Protein AF-0000000084692965 (afdb_homodimer)

Secondary structure (DSSP, 8-state):
-----------------------HHHH-------PPPP----TT---SSHHHHHHHHHHHHTT-EEE-TT-HHHHHHHHT-SSGGG----SEEEE--SHHHHHHHHHHHHHHGGGGGGG-EEEESSS--TTSTT--SSEEEEGGG---EEEEE---TT-SPPPEEEEETT-BHHHHHHHHTTSSEE----SSTTSBHHHHHHT----TTHHHH--GGGGEEEEEEE-TTS-EEEE-TTSTTHHHHHHTTT-GGGTS-EEEEEEEE-EE----EEEEEEEEEGGGHHHHHHHHHHHHHH---TTEEEEEEEEEE-TTSTTS---GGG-EEEEEEEEEEESS-HHHHHHHHGGG-TT-SEEEEEEE-HHHHTTTTGGGS-SSSEEEEEEEEES---HHHHHHHHHHHHHHHHHHHHTT---TT-EEEEE---GGGGGTS-SSGGGSSS--SS--EEEEEEEEE--HHHHHHHHHHHHHHHHHHHHHHHHSSS------GGG--TT--HHHHHHHHHHHHHHHHHHHH-TT----SSS-B--HHHHHTT---B---/-----------------------HHHH-------PPPP----TT---SSHHHHHHHHHHHHTT-EEE-TT-HHHHHHHHT-SSGGG----SEEEE--SHHHHHHHHHHHHHHGGGGGGG-EEEESSS--TTSTT--SSEEEEGGG---EEEEE---TT-SPPPEEEEETT-BHHHHHHHHTTSSEE----SSTTSBHHHHHHT----TTHHHH--GGGGEEEEEEE-TTS-EEEE-TTSTTHHHHHHTTT-GGGTS-EEEEEEEE-EE----EEEEEEEEEGGGHHHHHHHHHHHHHH---TT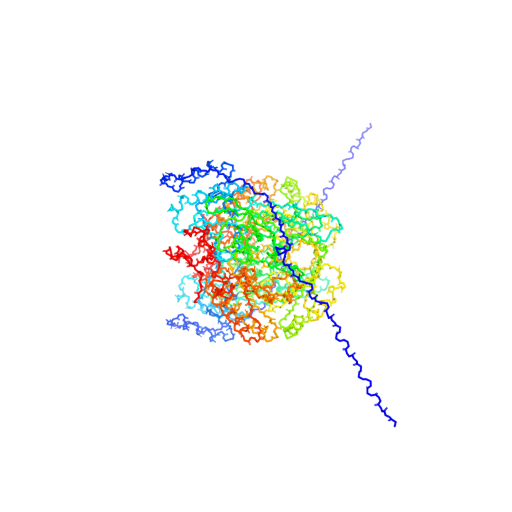EEEEEEEEEE-TTSTTS---GGG-EEEEEEEEEEESS-HHHHHHHHGGG-TT-SEEEEEEE-HHHHTTTTGGGS-SSSEEEEEEEEES---HHHHHHHHHHHHHHHHHHHHTT---TT-EEEEE---GGGGGTS-SSGGGSSS--SS--EEEEEEEEE--HHHHHHHHHHHHHHHHHHHHHHHHSSS------GGG--TT--HHHHHHHHHHHHHHHHHHHH-TT----SSS-B--HHHHHTT---B---

pLDDT: mean 91.85, std 13.24, range [21.8, 98.75]

Solvent-accessible surface area (backbone atoms only — not comparable to full-atom values): 56876 Å² total; per-residue (Å²): 141,82,83,76,78,75,76,73,77,77,75,75,70,76,67,73,74,77,74,80,41,56,21,44,40,77,73,42,91,65,86,70,90,68,70,74,57,69,87,75,87,55,69,91,66,82,62,90,40,70,66,55,43,50,52,54,49,45,61,74,51,58,83,44,52,70,30,37,83,71,32,53,68,34,6,46,55,39,36,44,36,38,31,44,81,59,60,53,74,32,67,32,36,36,38,35,64,45,68,52,43,47,15,52,49,26,34,41,44,67,56,46,41,75,80,56,50,87,60,31,54,9,62,20,46,32,34,61,69,86,58,40,36,46,36,20,60,36,33,25,40,36,27,58,60,26,42,54,69,44,78,75,43,79,53,58,91,91,44,92,57,61,31,30,32,40,36,22,21,14,19,30,26,42,60,48,34,56,68,32,60,92,70,55,46,32,70,71,42,59,61,31,32,68,38,17,43,37,63,39,30,18,22,24,30,81,26,76,58,20,21,52,62,14,46,32,30,42,27,32,39,32,36,33,33,29,30,49,78,13,51,49,44,64,20,22,80,82,50,97,35,24,67,64,34,35,30,34,30,20,45,31,72,48,36,54,50,46,55,49,29,38,30,30,53,32,40,73,48,62,58,51,30,41,34,37,48,37,18,21,47,58,92,43,46,68,60,53,33,47,51,49,26,51,46,72,71,63,67,83,61,42,50,52,38,43,32,45,33,42,37,65,31,27,31,76,46,70,90,46,87,66,56,74,91,68,36,39,57,20,40,34,36,45,38,35,27,57,30,89,49,72,67,55,45,41,72,73,51,46,85,65,55,72,82,42,58,29,78,44,78,46,77,32,40,73,62,58,42,25,56,71,55,45,82,57,59,68,71,71,28,33,52,51,60,28,43,45,44,31,82,75,64,44,46,66,54,46,52,54,53,47,53,54,47,52,52,47,48,47,52,34,22,16,67,29,29,59,40,67,60,30,34,40,36,44,35,62,48,44,72,45,18,64,42,27,26,46,90,40,44,81,72,27,29,32,32,47,38,55,50,46,25,39,36,38,42,32,46,40,42,70,49,76,83,44,50,68,53,50,58,54,47,48,51,51,52,53,50,49,49,50,53,53,44,70,68,43,98,61,81,87,71,39,27,57,48,74,21,60,46,95,81,55,55,48,49,48,30,24,38,65,68,41,40,51,52,52,40,54,51,29,46,69,50,32,58,73,40,56,55,52,32,37,55,12,51,59,32,73,43,20,47,75,70,69,57,40,75,36,55,79,131,136,83,77,76,77,77,76,75,76,77,75,73,69,74,66,74,74,78,72,77,41,56,21,43,40,76,73,43,89,63,85,71,91,69,69,74,58,71,87,74,90,55,71,89,65,83,62,91,41,70,66,55,44,50,52,51,48,46,62,74,52,58,84,46,52,72,31,36,84,70,31,52,69,35,5,46,55,38,36,43,34,37,32,44,80,58,60,53,74,30,68,31,36,35,40,37,65,44,66,52,44,47,15,53,48,25,35,42,45,67,54,47,41,75,80,56,50,86,60,31,54,9,61,20,45,32,34,62,71,85,57,39,37,46,35,19,59,35,32,26,42,36,28,58,59,26,43,54,68,43,77,76,43,78,54,58,92,91,45,91,58,62,32,31,31,39,36,21,21,13,19,31,26,43,58,50,36,58,69,32,58,93,71,56,45,31,70,71,43,59,59,30,32,66,39,18,42,36,62,39,30,17,23,24,29,80,25,75,57,20,22,51,63,14,47,33,30,42,26,32,38,31,36,34,33,28,30,49,79,13,51,50,46,66,20,20,78,81,52,98,34,21,68,64,33,35,30,35,30,20,46,30,73,47,36,55,52,46,55,50,29,39,30,30,52,32,41,73,48,62,58,51,28,42,33,38,47,37,16,20,47,59,92,44,46,68,61,52,33,46,52,48,25,52,46,72,71,64,67,82,62,41,51,51,36,44,30,45,33,43,37,65,31,28,33,76,45,68,92,46,89,66,58,73,90,67,36,39,56,21,39,34,36,45,37,34,27,58,29,90,48,71,66,58,45,42,72,73,51,47,86,65,55,72,83,43,59,29,77,44,79,49,78,31,40,73,62,58,43,26,56,71,54,46,84,57,60,68,72,70,29,34,55,51,61,28,43,45,43,32,82,75,64,44,45,65,57,48,52,52,53,49,51,55,48,50,52,47,47,48,52,34,23,17,68,29,29,60,41,67,62,28,32,39,36,45,35,62,47,43,70,45,18,65,40,27,27,45,90,40,43,81,71,28,30,32,33,47,39,55,49,46,27,38,35,37,43,31,46,40,43,71,49,75,85,44,51,68,52,50,57,53,46,48,51,52,52,54,49,49,50,50,52,52,46,69,67,43,99,62,81,87,70,38,26,57,48,73,22,60,47,95,82,55,56,48,48,48,29,25,38,65,68,41,40,52,52,52,40,53,49,30,45,69,51,32,58,72,40,57,54,51,33,39,55,13,51,58,31,72,44,18,47,76,69,70,56,41,77,36,57,79,132

Radius of gyration: 33.27 Å; Cα contacts (8 Å, |Δi|>4): 2500; chains: 2; bounding box: 98×117×89 Å

Structure (mmCIF, N/CA/C/O backbone):
data_AF-0000000084692965-model_v1
#
loop_
_entity.id
_entity.type
_entity.pdbx_description
1 polymer 'Putative fad binding domain protein'
#
loop_
_atom_site.group_PDB
_atom_site.id
_atom_site.type_symbol
_atom_site.label_atom_id
_atom_site.label_alt_id
_atom_site.label_comp_id
_atom_site.label_asym_id
_atom_site.label_entity_id
_atom_site.label_seq_id
_atom_site.pdbx_PDB_ins_code
_atom_site.Cartn_x
_atom_site.Cartn_y
_atom_site.Cartn_z
_atom_site.occupancy
_atom_site.B_iso_or_equiv
_atom_site.auth_seq_id
_atom_site.auth_comp_id
_atom_site.auth_asym_id
_atom_site.auth_atom_id
_atom_site.pdbx_PDB_model_num
ATOM 1 N N . MET A 1 1 ? -64 -39.562 -41.375 1 28.42 1 MET A N 1
ATOM 2 C CA . MET A 1 1 ? -63 -38.594 -41.781 1 28.42 1 MET A CA 1
ATOM 3 C C . MET A 1 1 ? -61.812 -38.594 -40.812 1 28.42 1 MET A C 1
ATOM 5 O O . MET A 1 1 ? -61.969 -38.281 -39.625 1 28.42 1 MET A O 1
ATOM 9 N N . GLN A 1 2 ? -60.812 -39.594 -40.969 1 26.88 2 GLN A N 1
ATOM 10 C CA . GLN A 1 2 ? -59.75 -40.281 -40.219 1 26.88 2 GLN A CA 1
ATOM 11 C C . GLN A 1 2 ? -58.562 -39.344 -40.031 1 26.88 2 GLN A C 1
ATOM 13 O O . GLN A 1 2 ? -57.969 -38.875 -41 1 26.88 2 GLN A O 1
ATOM 18 N N . SER A 1 3 ? -58.594 -38.531 -38.938 1 29.88 3 SER A N 1
ATOM 19 C CA . SER A 1 3 ? -57.625 -37.5 -38.531 1 29.88 3 SER A CA 1
ATOM 20 C C . SER A 1 3 ? -56.219 -38.094 -38.406 1 29.88 3 SER A C 1
ATOM 22 O O . SER A 1 3 ? -56 -39.031 -37.625 1 29.88 3 SER A O 1
ATOM 24 N N . LEU A 1 4 ? -55.469 -38.125 -39.531 1 29.86 4 LEU A N 1
ATOM 25 C CA . LEU A 1 4 ? -54.125 -38.656 -39.719 1 29.86 4 LEU A CA 1
ATOM 26 C C . LEU A 1 4 ? -53.156 -37.938 -38.812 1 29.86 4 LEU A C 1
ATOM 28 O O . LEU A 1 4 ? -53 -36.719 -38.875 1 29.86 4 LEU A O 1
ATOM 32 N N . ALA A 1 5 ? -52.875 -38.5 -37.562 1 33 5 ALA A N 1
ATOM 33 C CA . ALA A 1 5 ? -51.875 -38.25 -36.531 1 33 5 ALA A CA 1
ATOM 34 C C . ALA A 1 5 ? -50.469 -38.219 -37.125 1 33 5 ALA A C 1
ATOM 36 O O . ALA A 1 5 ? -49.938 -39.25 -37.5 1 33 5 ALA A O 1
ATOM 37 N N . LEU A 1 6 ? -50.188 -37.188 -38.062 1 29 6 LEU A N 1
ATOM 38 C CA . LEU A 1 6 ? -48.844 -37.156 -38.562 1 29 6 LEU A CA 1
ATOM 39 C C . LEU A 1 6 ? -47.812 -37.062 -37.438 1 29 6 LEU A C 1
ATOM 41 O O . LEU A 1 6 ? -47.844 -36.125 -36.656 1 29 6 LEU A O 1
ATOM 45 N N . PHE A 1 7 ? -47.312 -38.219 -36.906 1 28.94 7 PHE A N 1
ATOM 46 C CA . PHE A 1 7 ? -46.219 -38.406 -35.969 1 28.94 7 PHE A CA 1
ATOM 47 C C . PHE A 1 7 ? -44.938 -37.75 -36.5 1 28.94 7 PHE A C 1
ATOM 49 O O . PHE A 1 7 ? -44.375 -38.188 -37.5 1 28.94 7 PHE A O 1
ATOM 56 N N . GLY A 1 8 ? -44.906 -36.375 -36.5 1 27.3 8 GLY A N 1
ATOM 57 C CA . GLY A 1 8 ? -43.688 -35.719 -36.875 1 27.3 8 GLY A CA 1
ATOM 58 C C . GLY A 1 8 ? -42.438 -36.312 -36.188 1 27.3 8 GLY A C 1
ATOM 59 O O . GLY A 1 8 ? -42.438 -36.469 -34.969 1 27.3 8 GLY A O 1
ATOM 60 N N . SER A 1 9 ? -41.656 -37.156 -36.875 1 25.22 9 SER A N 1
ATOM 61 C CA . SER A 1 9 ? -40.375 -37.75 -36.5 1 25.22 9 SER A CA 1
ATOM 62 C C . SER A 1 9 ? -39.406 -36.656 -36 1 25.22 9 SER A C 1
ATOM 64 O O . SER A 1 9 ? -39.094 -35.719 -36.719 1 25.22 9 SER A O 1
ATOM 66 N N . LEU A 1 10 ? -39.469 -36.344 -34.688 1 28.38 10 LEU A N 1
ATOM 67 C CA . LEU A 1 10 ? -38.469 -35.5 -34.031 1 28.38 10 LEU A CA 1
ATOM 68 C C . LEU A 1 10 ? -37.062 -35.969 -34.375 1 28.38 10 LEU A C 1
ATOM 70 O O . LEU A 1 10 ? -36.656 -37.062 -33.969 1 28.38 10 LEU A O 1
ATOM 74 N N . LEU A 1 11 ? -36.531 -35.594 -35.531 1 27.55 11 LEU A N 1
ATOM 75 C CA . LEU A 1 11 ? -35.094 -35.812 -35.844 1 27.55 11 LEU A CA 1
ATOM 76 C C . LEU A 1 11 ? -34.219 -35.281 -34.719 1 27.55 11 LEU A C 1
ATOM 78 O O . LEU A 1 11 ? -34.188 -34.094 -34.438 1 27.55 11 LEU A O 1
ATOM 82 N N . LEU A 1 12 ? -34 -36.094 -33.656 1 30.66 12 LEU A N 1
ATOM 83 C CA . LEU A 1 12 ? -32.906 -35.969 -32.719 1 30.66 12 LEU A CA 1
ATOM 84 C C . LEU A 1 12 ? -31.594 -35.719 -33.438 1 30.66 12 LEU A C 1
ATOM 86 O O . LEU A 1 12 ? -31.078 -36.594 -34.125 1 30.66 12 LEU A O 1
ATOM 90 N N . GLY A 1 13 ? -31.516 -34.531 -34.062 1 29.09 13 GLY A N 1
ATOM 91 C CA . GLY A 1 13 ? -30.234 -34.156 -34.656 1 29.09 13 GLY A CA 1
ATOM 92 C C . GLY A 1 13 ? -29.062 -34.594 -33.812 1 29.09 13 GLY A C 1
ATOM 93 O O . GLY A 1 13 ? -29.062 -34.406 -32.594 1 29.09 13 GLY A O 1
ATOM 94 N N . LEU A 1 14 ? -28.312 -35.594 -34.25 1 29.52 14 LEU A N 1
ATOM 95 C CA . LEU A 1 14 ? -27 -36.062 -33.781 1 29.52 14 LEU A CA 1
ATOM 96 C C . LEU A 1 14 ? -26.078 -34.875 -33.5 1 29.52 14 LEU A C 1
ATOM 98 O O . LEU A 1 14 ? -25.734 -34.125 -34.406 1 29.52 14 LEU A O 1
ATOM 102 N N . LEU A 1 15 ? -26.266 -34.281 -32.344 1 31.81 15 LEU A N 1
ATOM 103 C CA . LEU A 1 15 ? -25.188 -33.375 -31.953 1 31.81 15 LEU A CA 1
ATOM 104 C C . LEU A 1 15 ? -23.828 -33.938 -32.312 1 31.81 15 LEU A C 1
ATOM 106 O O . LEU A 1 15 ? -23.578 -35.125 -32.094 1 31.81 15 LEU A O 1
ATOM 110 N N . PRO A 1 16 ? -23.125 -33.375 -33.312 1 33.66 16 PRO A N 1
ATOM 111 C CA . PRO A 1 16 ? -21.781 -33.938 -33.562 1 33.66 16 PRO A CA 1
ATOM 112 C C . PRO A 1 16 ? -21.078 -34.344 -32.281 1 33.66 16 PRO A C 1
ATOM 114 O O . PRO A 1 16 ? -21.391 -33.844 -31.203 1 33.66 16 PRO A O 1
ATOM 117 N N . SER A 1 17 ? -20.672 -35.594 -32.312 1 29.44 17 SER A N 1
ATOM 118 C CA . SER A 1 17 ? -19.766 -36.094 -31.266 1 29.44 17 SER A CA 1
ATOM 119 C C . SER A 1 17 ? -18.766 -35 -30.844 1 29.44 17 SER A C 1
ATOM 121 O O . SER A 1 17 ? -18.266 -34.25 -31.672 1 29.44 17 SER A O 1
ATOM 123 N N . ALA A 1 18 ? -18.797 -34.531 -29.656 1 38.47 18 ALA A N 1
ATOM 124 C CA . ALA A 1 18 ? -17.766 -33.75 -28.984 1 38.47 18 ALA A CA 1
ATOM 125 C C . ALA A 1 18 ? -16.375 -34.156 -29.484 1 38.47 18 ALA A C 1
ATOM 127 O O . ALA A 1 18 ? -15.914 -35.25 -29.25 1 38.47 18 ALA A O 1
ATOM 128 N N . ALA A 1 19 ? -15.992 -33.656 -30.672 1 38.44 19 ALA A N 1
ATOM 129 C CA . ALA A 1 19 ? -14.57 -33.688 -31 1 38.44 19 ALA A CA 1
ATOM 130 C C . ALA A 1 19 ? -13.711 -33.719 -29.75 1 38.44 19 ALA A C 1
ATOM 132 O O . ALA A 1 19 ? -13.875 -32.875 -28.859 1 38.44 19 ALA A O 1
ATOM 133 N N . ASP A 1 20 ? -13 -34.75 -29.406 1 44.22 20 ASP A N 1
ATOM 134 C CA . ASP A 1 20 ? -12.18 -35.094 -28.25 1 44.22 20 ASP A CA 1
ATOM 135 C C . ASP A 1 20 ? -11.25 -33.938 -27.875 1 44.22 20 ASP A C 1
ATOM 137 O O . ASP A 1 20 ? -10.234 -33.719 -28.547 1 44.22 20 ASP A O 1
ATOM 141 N N . ALA A 1 21 ? -11.703 -32.906 -27.344 1 51.75 21 ALA A N 1
ATOM 142 C CA . ALA A 1 21 ? -10.922 -31.875 -26.672 1 51.75 21 ALA A CA 1
ATOM 143 C C . ALA A 1 21 ? -9.75 -32.469 -25.906 1 51.75 21 ALA A C 1
ATOM 145 O O . ALA A 1 21 ? -9.93 -33.406 -25.109 1 51.75 21 ALA A O 1
ATOM 146 N N . ALA A 1 22 ? -8.586 -32.5 -26.406 1 72.44 22 ALA A N 1
ATOM 147 C CA . ALA A 1 22 ? -7.406 -33.094 -25.781 1 72.44 22 ALA A CA 1
ATOM 148 C C . ALA A 1 22 ? -6.379 -32 -25.438 1 72.44 22 ALA A C 1
ATOM 150 O O . ALA A 1 22 ? -6.324 -30.953 -26.078 1 72.44 22 ALA A O 1
ATOM 151 N N . THR A 1 23 ? -5.852 -32.125 -24.188 1 82 23 THR A N 1
ATOM 152 C CA . THR A 1 23 ? -4.734 -31.281 -23.766 1 82 23 THR A CA 1
ATOM 153 C C . THR A 1 23 ? -3.623 -31.281 -24.812 1 82 23 THR A C 1
ATOM 155 O O . THR A 1 23 ? -3.572 -32.188 -25.656 1 82 23 THR A O 1
ATOM 158 N N . ALA A 1 24 ? -2.898 -30.234 -24.859 1 85.75 24 ALA A N 1
ATOM 159 C CA . ALA A 1 24 ? -1.796 -30.141 -25.812 1 85.75 24 ALA A CA 1
ATOM 160 C C . ALA A 1 24 ? -0.854 -31.344 -25.688 1 85.75 24 ALA A C 1
ATOM 162 O O . ALA A 1 24 ? -0.4 -31.891 -26.688 1 85.75 24 ALA A O 1
ATOM 163 N N . TRP A 1 25 ? -0.585 -31.75 -24.422 1 88.25 25 TRP A N 1
ATOM 164 C CA . TRP A 1 25 ? 0.372 -32.844 -24.219 1 88.25 25 TRP A CA 1
ATOM 165 C C . TRP A 1 25 ? -0.217 -34.156 -24.656 1 88.25 25 TRP A C 1
ATOM 167 O O . TRP A 1 25 ? 0.52 -35.125 -24.906 1 88.25 25 TRP A O 1
ATOM 177 N N . GLN A 1 26 ? -1.461 -34.25 -24.75 1 84.31 26 GLN A N 1
ATOM 178 C CA . GLN A 1 26 ? -2.086 -35.469 -25.25 1 84.31 26 GLN A CA 1
ATOM 179 C C . GLN A 1 26 ? -2.033 -35.531 -26.781 1 84.31 26 GLN A C 1
ATOM 181 O O . GLN A 1 26 ? -2.109 -36.594 -27.375 1 84.31 26 GLN A O 1
ATOM 186 N N . GLN A 1 27 ? -1.821 -34.406 -27.375 1 84.12 27 GLN A N 1
ATOM 187 C CA . GLN A 1 27 ? -1.961 -34.312 -28.812 1 84.12 27 GLN A CA 1
ATOM 188 C C . GLN A 1 27 ? -0.599 -34.188 -29.5 1 84.12 27 GLN A C 1
ATOM 190 O O . GLN A 1 27 ? -0.479 -34.375 -30.703 1 84.12 27 GLN A O 1
ATOM 195 N N . ARG A 1 28 ? 0.385 -33.875 -28.688 1 89.38 28 ARG A N 1
ATOM 196 C CA . ARG A 1 28 ? 1.671 -33.531 -29.297 1 89.38 28 ARG A CA 1
ATOM 197 C C . ARG A 1 28 ? 2.803 -34.312 -28.641 1 89.38 28 ARG A C 1
ATOM 199 O O . ARG A 1 28 ? 2.912 -34.375 -27.422 1 89.38 28 ARG A O 1
ATOM 206 N N . ASN A 1 29 ? 3.557 -34.938 -29.453 1 91.75 29 ASN A N 1
ATOM 207 C CA . ASN A 1 29 ? 4.777 -35.625 -29.031 1 91.75 29 ASN A CA 1
ATOM 208 C C . ASN A 1 29 ? 6.023 -34.938 -29.594 1 91.75 29 ASN A C 1
ATOM 210 O O . ASN A 1 29 ? 6.379 -35.188 -30.75 1 91.75 29 ASN A O 1
ATOM 214 N N . VAL A 1 30 ? 6.617 -34.125 -28.766 1 91.62 30 VAL A N 1
ATOM 215 C CA . VAL A 1 30 ? 7.789 -33.375 -29.203 1 91.62 30 VAL A CA 1
ATOM 216 C C . VAL A 1 30 ? 8.945 -33.625 -28.234 1 91.62 30 VAL A C 1
ATOM 218 O O . VAL A 1 30 ? 8.727 -33.906 -27.047 1 91.62 30 VAL A O 1
ATOM 221 N N . THR A 1 31 ? 10.125 -33.625 -28.75 1 94.69 31 THR A N 1
ATOM 222 C CA . THR A 1 31 ? 11.344 -33.75 -27.953 1 94.69 31 THR A CA 1
ATOM 223 C C . THR A 1 31 ? 12.32 -32.625 -28.297 1 94.69 31 THR A C 1
ATOM 225 O O . THR A 1 31 ? 12.594 -32.344 -29.469 1 94.69 31 THR A O 1
ATOM 228 N N . PHE A 1 32 ? 12.75 -32 -27.297 1 95.25 32 PHE A N 1
ATOM 229 C CA . PHE A 1 32 ? 13.766 -30.969 -27.438 1 95.25 32 PHE A CA 1
ATOM 230 C C . PHE A 1 32 ? 15.055 -31.375 -26.734 1 95.25 32 PHE A C 1
ATOM 232 O O . PHE A 1 32 ? 15.031 -32.125 -25.766 1 95.25 32 PHE A O 1
ATOM 239 N N . ALA A 1 33 ? 16.172 -30.875 -27.25 1 94.81 33 ALA A N 1
ATOM 240 C CA . ALA A 1 33 ? 17.469 -31.156 -26.641 1 94.81 33 ALA A CA 1
ATOM 241 C C . ALA A 1 33 ? 17.656 -30.375 -25.359 1 94.81 33 ALA A C 1
ATOM 243 O O . ALA A 1 33 ? 17.156 -29.25 -25.219 1 94.81 33 ALA A O 1
ATOM 244 N N . VAL A 1 34 ? 18.281 -31 -24.391 1 95.44 34 VAL A N 1
ATOM 245 C CA . VAL A 1 34 ? 18.688 -30.328 -23.156 1 95.44 34 VAL A CA 1
ATOM 246 C C . VAL A 1 34 ? 20.219 -30.312 -23.062 1 95.44 34 VAL A C 1
ATOM 248 O O . VAL A 1 34 ? 20.891 -31.109 -23.719 1 95.44 34 VAL A O 1
ATOM 251 N N . PRO A 1 35 ? 20.766 -29.391 -22.297 1 94.81 35 PRO A N 1
ATOM 252 C CA . PRO A 1 35 ? 22.219 -29.359 -22.141 1 94.81 35 PRO A CA 1
ATOM 253 C C . PRO A 1 35 ? 22.766 -30.641 -21.5 1 94.81 35 PRO A C 1
ATOM 255 O O . PRO A 1 35 ? 22.031 -31.359 -20.828 1 94.81 35 PRO A O 1
ATOM 258 N N . ASP A 1 36 ? 24.078 -30.797 -21.703 1 93.25 36 ASP A N 1
ATOM 259 C CA . ASP A 1 36 ? 24.75 -31.922 -21.047 1 93.25 36 ASP A CA 1
ATOM 260 C C . ASP A 1 36 ? 24.953 -31.672 -19.562 1 93.25 36 ASP A C 1
ATOM 262 O O . ASP A 1 36 ? 25.219 -30.547 -19.156 1 93.25 36 ASP A O 1
ATOM 266 N N . THR A 1 37 ? 24.828 -32.719 -18.812 1 92.38 37 THR A N 1
ATOM 267 C CA . THR A 1 37 ? 25.094 -32.656 -17.391 1 92.38 37 THR A CA 1
ATOM 268 C C . THR A 1 37 ? 26.594 -32.469 -17.125 1 92.38 37 THR A C 1
ATOM 270 O O . THR A 1 37 ? 27.406 -33.281 -17.531 1 92.38 37 THR A O 1
ATOM 273 N N . PRO A 1 38 ? 26.844 -31.359 -16.391 1 89.81 38 PRO A N 1
ATOM 274 C CA . PRO A 1 38 ? 28.266 -31.219 -16.078 1 89.81 38 PRO A CA 1
ATOM 275 C C . PRO A 1 38 ? 28.75 -32.25 -15.062 1 89.81 38 PRO A C 1
ATOM 277 O O . PRO A 1 38 ? 27.984 -32.656 -14.18 1 89.81 38 PRO A O 1
ATOM 280 N N . VAL A 1 39 ? 29.953 -32.625 -15.156 1 83 39 VAL A N 1
ATOM 281 C CA . VAL A 1 39 ? 30.578 -33.5 -14.188 1 83 39 VAL A CA 1
ATOM 282 C C . VAL A 1 39 ? 31.391 -32.688 -13.18 1 83 39 VAL A C 1
ATOM 284 O O . VAL A 1 39 ? 32.312 -31.984 -13.555 1 83 39 VAL A O 1
ATOM 287 N N . THR A 1 40 ? 30.781 -32.594 -12 1 76.31 40 THR A N 1
ATOM 288 C CA . THR A 1 40 ? 31.5 -31.859 -10.969 1 76.31 40 THR A CA 1
ATOM 289 C C . THR A 1 40 ? 32.031 -32.812 -9.891 1 76.31 40 THR A C 1
ATOM 291 O O . THR A 1 40 ? 31.594 -33.938 -9.797 1 76.31 40 THR A O 1
ATOM 294 N N . ALA A 1 41 ? 33.062 -32.469 -9.297 1 65.88 41 ALA A N 1
ATOM 295 C CA . ALA A 1 41 ? 33.594 -33.312 -8.219 1 65.88 41 ALA A CA 1
ATOM 296 C C . ALA A 1 41 ? 33.344 -32.656 -6.859 1 65.88 41 ALA A C 1
ATOM 298 O O . ALA A 1 41 ? 34.125 -31.812 -6.406 1 65.88 41 ALA A O 1
ATOM 299 N N . PHE A 1 42 ? 32.094 -32.562 -6.305 1 76.12 42 PHE A N 1
ATOM 300 C CA . PHE A 1 42 ? 31.906 -32.125 -4.93 1 76.12 42 PHE A CA 1
ATOM 301 C C . PHE A 1 42 ? 32 -33.281 -3.963 1 76.12 42 PHE A C 1
ATOM 303 O O . PHE A 1 42 ? 31.938 -33.094 -2.746 1 76.12 42 PHE A O 1
ATOM 310 N N . ALA A 1 43 ? 32.094 -34.562 -4.324 1 59.34 43 ALA A N 1
ATOM 311 C CA . ALA A 1 43 ? 31.906 -35.75 -3.494 1 59.34 43 ALA A CA 1
ATOM 312 C C . ALA A 1 43 ? 32.625 -35.594 -2.152 1 59.34 43 ALA A C 1
ATOM 314 O O . ALA A 1 43 ? 32 -35.781 -1.097 1 59.34 43 ALA A O 1
ATOM 315 N N . SER A 1 44 ? 33.906 -36.062 -2.121 1 53.75 44 SER A N 1
ATOM 316 C CA . SER A 1 44 ? 34.594 -36.469 -0.915 1 53.75 44 SER A CA 1
ATOM 317 C C . SER A 1 44 ? 35 -35.281 -0.067 1 53.75 44 SER A C 1
ATOM 319 O O . SER A 1 44 ? 35.875 -35.375 0.808 1 53.75 44 SER A O 1
ATOM 321 N N . THR A 1 45 ? 34.312 -34.062 -0.355 1 59.19 45 THR A N 1
ATOM 322 C CA . THR A 1 45 ? 35.062 -32.969 0.267 1 59.19 45 THR A CA 1
ATOM 323 C C . THR A 1 45 ? 34.5 -32.656 1.658 1 59.19 45 THR A C 1
ATOM 325 O O . THR A 1 45 ? 33.281 -32.656 1.863 1 59.19 45 THR A O 1
ATOM 328 N N . ASN A 1 46 ? 35.125 -32.906 2.736 1 68.12 46 ASN A N 1
ATOM 329 C CA . ASN A 1 46 ? 34.875 -32.5 4.113 1 68.12 46 ASN A CA 1
ATOM 330 C C . ASN A 1 46 ? 35.094 -31.016 4.309 1 68.12 46 ASN A C 1
ATOM 332 O O . ASN A 1 46 ? 36.219 -30.547 4.426 1 68.12 46 ASN A O 1
ATOM 336 N N . TYR A 1 47 ? 33.938 -30.297 4.047 1 83.81 47 TYR A N 1
ATOM 337 C CA . TYR A 1 47 ? 34.062 -28.875 4.305 1 83.81 47 TYR A CA 1
ATOM 338 C C . TYR A 1 47 ? 34.031 -28.578 5.797 1 83.81 47 TYR A C 1
ATOM 340 O O . TYR A 1 47 ? 33.25 -29.203 6.539 1 83.81 47 TYR A O 1
ATOM 348 N N . THR A 1 48 ? 34.844 -27.734 6.301 1 81.12 48 THR A N 1
ATOM 349 C CA . THR A 1 48 ? 34.938 -27.422 7.723 1 81.12 48 THR A CA 1
ATOM 350 C C . THR A 1 48 ? 33.844 -26.453 8.148 1 81.12 48 THR A C 1
ATOM 352 O O . THR A 1 48 ? 33.531 -26.344 9.336 1 81.12 48 THR A O 1
ATOM 355 N N . SER A 1 49 ? 33.312 -25.703 7.23 1 90.25 49 SER A N 1
ATOM 356 C CA . SER A 1 49 ? 32.281 -24.719 7.543 1 90.25 49 SER A CA 1
ATOM 357 C C . SER A 1 49 ? 31.422 -24.422 6.328 1 90.25 49 SER A C 1
ATOM 359 O O . SER A 1 49 ? 31.766 -24.797 5.207 1 90.25 49 SER A O 1
ATOM 361 N N . LYS A 1 50 ? 30.25 -23.891 6.523 1 92.31 50 LYS A N 1
ATOM 362 C CA . LYS A 1 50 ? 29.359 -23.438 5.461 1 92.31 50 LYS A CA 1
ATOM 363 C C . LYS A 1 50 ? 30.062 -22.453 4.531 1 92.31 50 LYS A C 1
ATOM 365 O O . LYS A 1 50 ? 29.891 -22.516 3.311 1 92.31 50 LYS A O 1
ATOM 370 N N . ASP A 1 51 ? 30.922 -21.609 5.105 1 91.75 51 ASP A N 1
ATOM 371 C CA . ASP A 1 51 ? 31.641 -20.609 4.328 1 91.75 51 ASP A CA 1
ATOM 372 C C . ASP A 1 51 ? 32.625 -21.266 3.365 1 91.75 51 ASP A C 1
ATOM 374 O O . ASP A 1 51 ? 32.781 -20.844 2.221 1 91.75 51 ASP A O 1
ATOM 378 N N . ASP A 1 52 ? 33.281 -22.234 3.881 1 91.31 52 ASP A N 1
ATOM 379 C CA . ASP A 1 52 ? 34.188 -22.984 3.043 1 91.31 52 ASP A CA 1
ATOM 380 C C . ASP A 1 52 ? 33.469 -23.656 1.878 1 91.31 52 ASP A C 1
ATOM 382 O O . ASP A 1 52 ? 33.969 -23.625 0.745 1 91.31 52 ASP A O 1
ATOM 386 N N . ALA A 1 53 ? 32.406 -24.234 2.244 1 92.88 53 ALA A N 1
ATOM 387 C CA . ALA A 1 53 ? 31.609 -24.906 1.221 1 92.88 53 ALA A CA 1
ATOM 388 C C . ALA A 1 53 ? 31.125 -23.922 0.159 1 92.88 53 ALA A C 1
ATOM 390 O O . ALA A 1 53 ? 31.203 -24.203 -1.039 1 92.88 53 ALA A O 1
ATOM 391 N N . LEU A 1 54 ? 30.656 -22.781 0.552 1 93.62 54 LEU A N 1
ATOM 392 C CA . LEU A 1 54 ? 30.141 -21.781 -0.372 1 93.62 54 LEU A CA 1
ATOM 393 C C . LEU A 1 54 ? 31.266 -21.203 -1.233 1 93.62 54 LEU A C 1
ATOM 395 O O . LEU A 1 54 ? 31.047 -20.859 -2.398 1 93.62 54 LEU A O 1
ATOM 399 N N . SER A 1 55 ? 32.438 -21.078 -0.707 1 91.44 55 SER A N 1
ATOM 400 C CA . SER A 1 55 ? 33.594 -20.625 -1.488 1 91.44 55 SER A CA 1
ATOM 401 C C . SER A 1 55 ? 33.906 -21.594 -2.617 1 91.44 55 SER A C 1
ATOM 403 O O . SER A 1 55 ? 34.219 -21.188 -3.736 1 91.44 55 SER A O 1
ATOM 405 N N . VAL A 1 56 ? 33.844 -22.828 -2.301 1 91 56 VAL A N 1
ATOM 406 C CA . VAL A 1 56 ? 34.094 -23.859 -3.305 1 91 56 VAL A CA 1
ATOM 407 C C . VAL A 1 56 ? 33 -23.812 -4.367 1 91 56 VAL A C 1
ATOM 409 O O . VAL A 1 56 ? 33.25 -23.984 -5.559 1 91 56 VAL A O 1
ATOM 412 N N . LEU A 1 57 ? 31.781 -23.641 -3.893 1 93.75 57 LEU A N 1
ATOM 413 C CA . LEU A 1 57 ? 30.672 -23.516 -4.824 1 93.75 57 LEU A CA 1
ATOM 414 C C . LEU A 1 57 ? 30.891 -22.359 -5.789 1 93.75 57 LEU A C 1
ATOM 416 O O . LEU A 1 57 ? 30.641 -22.484 -6.988 1 93.75 57 LEU A O 1
ATOM 420 N N . ALA A 1 58 ? 31.328 -21.234 -5.277 1 93.75 58 ALA A N 1
ATOM 421 C CA . ALA A 1 58 ? 31.594 -20.062 -6.098 1 93.75 58 ALA A CA 1
ATOM 422 C C . ALA A 1 58 ? 32.594 -20.375 -7.211 1 93.75 58 ALA A C 1
ATOM 424 O O . ALA A 1 58 ? 32.406 -19.938 -8.352 1 93.75 58 ALA A O 1
ATOM 425 N N . THR A 1 59 ? 33.562 -21.047 -6.879 1 90.94 59 THR A N 1
ATOM 426 C CA . THR A 1 59 ? 34.562 -21.438 -7.855 1 90.94 59 THR A CA 1
ATOM 427 C C . THR A 1 59 ? 34 -22.359 -8.922 1 90.94 59 THR A C 1
ATOM 429 O O . THR A 1 59 ? 34.25 -22.188 -10.109 1 90.94 59 THR A O 1
ATOM 432 N N . ALA A 1 60 ? 33.188 -23.281 -8.477 1 92.38 60 ALA A N 1
ATOM 433 C CA . ALA A 1 60 ? 32.594 -24.266 -9.383 1 92.38 60 ALA A CA 1
ATOM 434 C C . ALA A 1 60 ? 31.609 -23.594 -10.336 1 92.38 60 ALA A C 1
ATOM 436 O O . ALA A 1 60 ? 31.469 -24.016 -11.484 1 92.38 60 ALA A O 1
ATOM 437 N N . LEU A 1 61 ? 30.969 -22.562 -9.891 1 94.5 61 LEU A N 1
ATOM 438 C CA . LEU A 1 61 ? 29.922 -21.906 -10.672 1 94.5 61 LEU A CA 1
ATOM 439 C C . LEU A 1 61 ? 30.531 -20.891 -11.641 1 94.5 61 LEU A C 1
ATOM 441 O O . LEU A 1 61 ? 29.859 -20.469 -12.586 1 94.5 61 LEU A O 1
ATOM 445 N N . GLY A 1 62 ? 31.734 -20.469 -11.422 1 89.19 62 GLY A N 1
ATOM 446 C CA . GLY A 1 62 ? 32.375 -19.5 -12.297 1 89.19 62 GLY A CA 1
ATOM 447 C C . GLY A 1 62 ? 31.781 -18.109 -12.195 1 89.19 62 GLY A C 1
ATOM 448 O O . GLY A 1 62 ? 31.984 -17.406 -11.203 1 89.19 62 GLY A O 1
ATOM 449 N N . ASN A 1 63 ? 30.906 -17.703 -13.078 1 86.94 63 ASN A N 1
ATOM 450 C CA . ASN A 1 63 ? 30.438 -16.344 -13.25 1 86.94 63 ASN A CA 1
ATOM 451 C C . ASN A 1 63 ? 29.094 -16.125 -12.57 1 86.94 63 ASN A C 1
ATOM 453 O O . ASN A 1 63 ? 28.562 -15.008 -12.562 1 86.94 63 ASN A O 1
ATOM 457 N N . ALA A 1 64 ? 28.625 -17.125 -11.953 1 88.5 64 ALA A N 1
ATOM 458 C CA . ALA A 1 64 ? 27.344 -16.922 -11.273 1 88.5 64 ALA A CA 1
ATOM 459 C C . ALA A 1 64 ? 27.516 -16.047 -10.031 1 88.5 64 ALA A C 1
ATOM 461 O O . ALA A 1 64 ? 28.516 -16.172 -9.312 1 88.5 64 ALA A O 1
ATOM 462 N N . THR A 1 65 ? 26.547 -15.266 -9.781 1 92.06 65 THR A N 1
ATOM 463 C CA . THR A 1 65 ? 26.594 -14.375 -8.625 1 92.06 65 THR A CA 1
ATOM 464 C C . THR A 1 65 ? 26.094 -15.086 -7.371 1 92.06 65 THR A C 1
ATOM 466 O O . THR A 1 65 ? 25.109 -15.828 -7.418 1 92.06 65 THR A O 1
ATOM 469 N N . ILE A 1 66 ? 26.781 -14.984 -6.309 1 96.94 66 ILE A N 1
ATOM 470 C CA . ILE A 1 66 ? 26.328 -15.336 -4.965 1 96.94 66 ILE A CA 1
ATOM 471 C C . ILE A 1 66 ? 26.234 -14.078 -4.105 1 96.94 66 ILE A C 1
ATOM 473 O O . ILE A 1 66 ? 27.203 -13.344 -3.957 1 96.94 66 ILE A O 1
ATOM 477 N N . ALA A 1 67 ? 25.047 -13.82 -3.676 1 97.31 67 ALA A N 1
ATOM 478 C CA . ALA A 1 67 ? 24.797 -12.648 -2.842 1 97.31 67 ALA A CA 1
ATOM 479 C C . ALA A 1 67 ? 24.719 -13.031 -1.368 1 97.31 67 ALA A C 1
ATOM 481 O O . ALA A 1 67 ? 24.266 -14.133 -1.03 1 97.31 67 ALA A O 1
ATOM 482 N N . TYR A 1 68 ? 25.125 -12.125 -0.533 1 96 68 TYR A N 1
ATOM 483 C CA . TYR A 1 68 ? 25.156 -12.312 0.914 1 96 68 TYR A CA 1
ATOM 484 C C . TYR A 1 68 ? 24.406 -11.195 1.625 1 96 68 TYR A C 1
ATOM 486 O O . TYR A 1 68 ? 24.094 -10.172 1.019 1 96 68 TYR A O 1
ATOM 494 N N . PRO A 1 69 ? 24 -11.453 2.949 1 92.12 69 PRO A N 1
ATOM 495 C CA . PRO A 1 69 ? 23.344 -10.375 3.697 1 92.12 69 PRO A CA 1
ATOM 496 C C . PRO A 1 69 ? 24.094 -9.055 3.615 1 92.12 69 PRO A C 1
ATOM 498 O O . PRO A 1 69 ? 25.328 -9.031 3.77 1 92.12 69 PRO A O 1
ATOM 501 N N . GLY A 1 70 ? 23.344 -8.016 3.307 1 89.5 70 GLY A N 1
ATOM 502 C CA . GLY A 1 70 ? 23.953 -6.711 3.158 1 89.5 70 GLY A CA 1
ATOM 503 C C . GLY A 1 70 ? 24.125 -6.289 1.71 1 89.5 70 GLY A C 1
ATOM 504 O O . GLY A 1 70 ? 24.234 -5.098 1.414 1 89.5 70 GLY A O 1
ATOM 505 N N . ASP A 1 71 ? 24.172 -7.297 0.762 1 94.44 71 ASP A N 1
ATOM 506 C CA . ASP A 1 71 ? 24.25 -6.992 -0.664 1 94.44 71 ASP A CA 1
ATOM 507 C C . ASP A 1 71 ? 22.906 -6.488 -1.192 1 94.44 71 ASP A C 1
ATOM 509 O O . ASP A 1 71 ? 21.844 -6.934 -0.741 1 94.44 71 ASP A O 1
ATOM 513 N N . LEU A 1 72 ? 22.984 -5.578 -2.152 1 92.69 72 LEU A N 1
ATOM 514 C CA . LEU A 1 72 ? 21.766 -5.059 -2.787 1 92.69 72 LEU A CA 1
ATOM 515 C C . LEU A 1 72 ? 20.984 -6.18 -3.459 1 92.69 72 LEU A C 1
ATOM 517 O O . LEU A 1 72 ? 19.766 -6.234 -3.352 1 92.69 72 LEU A O 1
ATOM 521 N N . LYS A 1 73 ? 21.688 -7.023 -4.109 1 94.75 73 LYS A N 1
ATOM 522 C CA . LYS A 1 73 ? 21.016 -8.109 -4.801 1 94.75 73 LYS A CA 1
ATOM 523 C C . LYS A 1 73 ? 20.328 -9.055 -3.809 1 94.75 73 LYS A C 1
ATOM 525 O O . LYS A 1 73 ? 19.25 -9.578 -4.086 1 94.75 73 LYS A O 1
ATOM 530 N N . TYR A 1 74 ? 21.016 -9.32 -2.674 1 95.56 74 TYR A N 1
ATOM 531 C CA . TYR A 1 74 ? 20.453 -10.117 -1.593 1 95.56 74 TYR A CA 1
ATOM 532 C C . TYR A 1 74 ? 19.125 -9.539 -1.119 1 95.56 74 TYR A C 1
ATOM 534 O O . TYR A 1 74 ? 18.109 -10.234 -1.097 1 95.56 74 TYR A O 1
ATOM 542 N N . GLY A 1 75 ? 19.141 -8.297 -0.857 1 94.25 75 GLY A N 1
ATOM 543 C CA . GLY A 1 75 ? 17.938 -7.629 -0.389 1 94.25 75 GLY A CA 1
ATOM 544 C C . GLY A 1 75 ? 16.844 -7.566 -1.437 1 94.25 75 GLY A C 1
ATOM 545 O O . GLY A 1 75 ? 15.664 -7.684 -1.114 1 94.25 75 GLY A O 1
ATOM 546 N N . SER A 1 76 ? 17.234 -7.359 -2.646 1 92.94 76 SER A N 1
ATOM 547 C CA . SER A 1 76 ? 16.281 -7.281 -3.74 1 92.94 76 SER A CA 1
ATOM 548 C C . SER A 1 76 ? 15.516 -8.594 -3.896 1 92.94 76 SER A C 1
ATOM 550 O O . SER A 1 76 ? 14.305 -8.586 -4.16 1 92.94 76 SER A O 1
ATOM 552 N N . THR A 1 77 ? 16.172 -9.648 -3.734 1 95.88 77 THR A N 1
ATOM 553 C CA . THR A 1 77 ? 15.516 -10.945 -3.797 1 95.88 77 THR A CA 1
ATOM 554 C C . THR A 1 77 ? 14.516 -11.094 -2.652 1 95.88 77 THR A C 1
ATOM 556 O O . THR A 1 77 ? 13.375 -11.516 -2.867 1 95.88 77 THR A O 1
ATOM 559 N N . ILE A 1 78 ? 14.938 -10.766 -1.481 1 95.06 78 ILE A N 1
ATOM 560 C CA . ILE A 1 78 ? 14.055 -10.867 -0.325 1 95.06 78 ILE A CA 1
ATOM 561 C C . ILE A 1 78 ? 12.852 -9.945 -0.509 1 95.06 78 ILE A C 1
ATOM 563 O O . ILE A 1 78 ? 11.727 -10.297 -0.159 1 95.06 78 ILE A O 1
ATOM 567 N N . GLY A 1 79 ? 13.086 -8.797 -1.097 1 91.19 79 GLY A N 1
ATOM 568 C CA . GLY A 1 79 ? 12.023 -7.828 -1.36 1 91.19 79 GLY A CA 1
ATOM 569 C C . GLY A 1 79 ? 10.992 -8.336 -2.348 1 91.19 79 GLY A C 1
ATOM 570 O O . GLY A 1 79 ? 9.875 -7.809 -2.41 1 91.19 79 GLY A O 1
ATOM 571 N N . ARG A 1 80 ? 11.281 -9.336 -3.113 1 92.31 80 ARG A N 1
ATOM 572 C CA . ARG A 1 80 ? 10.367 -9.891 -4.109 1 92.31 80 ARG A CA 1
ATOM 573 C C . ARG A 1 80 ? 9.375 -10.852 -3.469 1 92.31 80 ARG A C 1
ATOM 575 O O . ARG A 1 80 ? 8.383 -11.227 -4.09 1 92.31 80 ARG A O 1
ATOM 582 N N . VAL A 1 81 ? 9.68 -11.258 -2.256 1 94 81 VAL A N 1
ATOM 583 C CA . VAL A 1 81 ? 8.727 -12.109 -1.56 1 94 81 VAL A CA 1
ATOM 584 C C . VAL A 1 81 ? 7.441 -11.328 -1.277 1 94 81 VAL A C 1
ATOM 586 O O . VAL A 1 81 ? 7.461 -10.32 -0.569 1 94 81 VAL A O 1
ATOM 589 N N . TRP A 1 82 ? 6.359 -11.742 -1.794 1 92.19 82 TRP A N 1
ATOM 590 C CA . TRP A 1 82 ? 5.102 -11 -1.809 1 92.19 82 TRP A CA 1
ATOM 591 C C . TRP A 1 82 ? 4.438 -11.023 -0.437 1 92.19 82 TRP A C 1
ATOM 593 O O . TRP A 1 82 ? 3.916 -10.008 0.028 1 92.19 82 TRP A O 1
ATOM 603 N N . THR A 1 83 ? 4.359 -12.188 0.167 1 94.25 83 THR A N 1
ATOM 604 C CA . THR A 1 83 ? 3.812 -12.32 1.513 1 94.25 83 THR A CA 1
ATOM 605 C C . THR A 1 83 ? 4.879 -12.023 2.562 1 94.25 83 THR A C 1
ATOM 607 O O . THR A 1 83 ? 5.75 -12.859 2.818 1 94.25 83 THR A O 1
ATOM 610 N N . LYS A 1 84 ? 4.766 -10.953 3.184 1 92 84 LYS A N 1
ATOM 611 C CA . LYS A 1 84 ? 5.82 -10.438 4.055 1 92 84 LYS A CA 1
ATOM 612 C C . LYS A 1 84 ? 6.156 -11.438 5.156 1 92 84 LYS A C 1
ATOM 614 O O . LYS A 1 84 ? 7.324 -11.609 5.516 1 92 84 LYS A O 1
ATOM 619 N N . GLN A 1 85 ? 5.168 -12.117 5.688 1 92.88 85 GLN A N 1
ATOM 620 C CA . GLN A 1 85 ? 5.363 -13.016 6.816 1 92.88 85 GLN A CA 1
ATOM 621 C C . GLN A 1 85 ? 6.23 -14.211 6.426 1 92.88 85 GLN A C 1
ATOM 623 O O . GLN A 1 85 ? 6.707 -14.953 7.289 1 92.88 85 GLN A O 1
ATOM 628 N N . ARG A 1 86 ? 6.512 -14.391 5.117 1 94.19 86 ARG A N 1
ATOM 629 C CA . ARG A 1 86 ? 7.281 -15.547 4.656 1 94.19 86 ARG A CA 1
ATOM 630 C C . ARG A 1 86 ? 8.742 -15.164 4.414 1 94.19 86 ARG A C 1
ATOM 632 O O . ARG A 1 86 ? 9.57 -16.031 4.145 1 94.19 86 ARG A O 1
ATOM 639 N N . LYS A 1 87 ? 9.055 -13.961 4.516 1 93.56 87 LYS A N 1
ATOM 640 C CA . LYS A 1 87 ? 10.43 -13.555 4.27 1 93.56 87 LYS A CA 1
ATOM 641 C C . LYS A 1 87 ? 11.398 -14.273 5.211 1 93.56 87 LYS A C 1
ATOM 643 O O . LYS A 1 87 ? 11.109 -14.438 6.398 1 93.56 87 LYS A O 1
ATOM 648 N N . THR A 1 88 ? 12.453 -14.758 4.676 1 94.5 88 THR A N 1
ATOM 649 C CA . THR A 1 88 ? 13.594 -15.32 5.395 1 94.5 88 THR A CA 1
ATOM 650 C C . THR A 1 88 ? 14.891 -14.617 5 1 94.5 88 THR A C 1
ATOM 652 O O . THR A 1 88 ? 14.922 -13.859 4.023 1 94.5 88 THR A O 1
ATOM 655 N N . TYR A 1 89 ? 15.844 -14.836 5.73 1 94.12 89 TYR A N 1
ATOM 656 C CA . TYR A 1 89 ? 17.156 -14.234 5.516 1 94.12 89 TYR A CA 1
ATOM 657 C C . TYR A 1 89 ? 18.25 -15.297 5.461 1 94.12 89 TYR A C 1
ATOM 659 O O . TYR A 1 89 ? 18.938 -15.539 6.457 1 94.12 89 TYR A O 1
ATOM 667 N N . PRO A 1 90 ? 18.469 -15.867 4.289 1 97.06 90 PRO A N 1
ATOM 668 C CA . PRO A 1 90 ? 19.359 -17.016 4.117 1 97.06 90 PRO A CA 1
ATOM 669 C C . PRO A 1 90 ? 20.828 -16.656 4.262 1 97.06 90 PRO A C 1
ATOM 671 O O . PRO A 1 90 ? 21.188 -15.469 4.238 1 97.06 90 PRO A O 1
ATOM 674 N N . ASP A 1 91 ? 21.641 -17.734 4.41 1 96.56 91 ASP A N 1
ATOM 675 C CA . ASP A 1 91 ? 23.094 -17.547 4.438 1 96.56 91 ASP A CA 1
ATOM 676 C C . ASP A 1 91 ? 23.609 -16.953 3.125 1 96.56 91 ASP A C 1
ATOM 678 O O . ASP A 1 91 ? 24.578 -16.203 3.113 1 96.56 91 ASP A O 1
ATOM 682 N N . ALA A 1 92 ? 22.969 -17.375 2.045 1 97.56 92 ALA A N 1
ATOM 683 C CA . ALA A 1 92 ? 23.359 -16.891 0.724 1 97.56 92 ALA A CA 1
ATOM 684 C C . ALA A 1 92 ? 22.234 -17.062 -0.285 1 97.56 92 ALA A C 1
ATOM 686 O O . ALA A 1 92 ? 21.312 -17.875 -0.069 1 97.56 92 ALA A O 1
ATOM 687 N N . ILE A 1 93 ? 22.281 -16.312 -1.293 1 98.25 93 ILE A N 1
ATOM 688 C CA . ILE A 1 93 ? 21.406 -16.453 -2.451 1 98.25 93 ILE A CA 1
ATOM 689 C C . ILE A 1 93 ? 22.234 -16.625 -3.715 1 98.25 93 ILE A C 1
ATOM 691 O O . ILE A 1 93 ? 23.156 -15.844 -3.977 1 98.25 93 ILE A O 1
ATOM 695 N N . VAL A 1 94 ? 21.969 -17.641 -4.449 1 98.31 94 VAL A N 1
ATOM 696 C CA . VAL A 1 94 ? 22.734 -17.953 -5.66 1 98.31 94 VAL A CA 1
ATOM 697 C C . VAL A 1 94 ? 21.859 -17.703 -6.891 1 98.31 94 VAL A C 1
ATOM 699 O O . VAL A 1 94 ? 20.672 -18.016 -6.898 1 98.31 94 VAL A O 1
ATOM 702 N N . TYR A 1 95 ? 22.469 -17.094 -7.945 1 98.06 95 TYR A N 1
ATOM 703 C CA . TYR A 1 95 ? 21.75 -16.734 -9.156 1 98.06 95 TYR A CA 1
ATOM 704 C C . TYR A 1 95 ? 22.312 -17.469 -10.367 1 98.06 95 TYR A C 1
ATOM 706 O O . TYR A 1 95 ? 23.078 -16.891 -11.156 1 98.06 95 TYR A O 1
ATOM 714 N N . PRO A 1 96 ? 21.891 -18.688 -10.57 1 98 96 PRO A N 1
ATOM 715 C CA . PRO A 1 96 ? 22.359 -19.375 -11.773 1 98 96 PRO A CA 1
ATOM 716 C C . PRO A 1 96 ? 21.828 -18.734 -13.055 1 98 96 PRO A C 1
ATOM 718 O O . PRO A 1 96 ? 20.719 -18.219 -13.086 1 98 96 PRO A O 1
ATOM 721 N N . GLU A 1 97 ? 22.625 -18.844 -14.125 1 97 97 GLU A N 1
ATOM 722 C CA . GLU A 1 97 ? 22.281 -18.234 -15.406 1 97 97 GLU A CA 1
ATOM 723 C C . GLU A 1 97 ? 22 -19.297 -16.469 1 97 97 GLU A C 1
ATOM 725 O O . GLU A 1 97 ? 21.438 -19 -17.516 1 97 97 GLU A O 1
ATOM 730 N N . THR A 1 98 ? 22.422 -20.469 -16.125 1 97.31 98 THR A N 1
ATOM 731 C CA . THR A 1 98 ? 22.25 -21.578 -17.078 1 97.31 98 THR A CA 1
ATOM 732 C C . THR A 1 98 ? 21.781 -22.844 -16.359 1 97.31 98 THR A C 1
ATOM 734 O O . THR A 1 98 ? 21.984 -22.984 -15.148 1 97.31 98 THR A O 1
ATOM 737 N N . PRO A 1 99 ? 21.156 -23.766 -17.141 1 97.81 99 PRO A N 1
ATOM 738 C CA . PRO A 1 99 ? 20.797 -25.062 -16.531 1 97.81 99 PRO A CA 1
ATOM 739 C C . PRO A 1 99 ? 22 -25.828 -16.016 1 97.81 99 PRO A C 1
ATOM 741 O O . PRO A 1 99 ? 21.891 -26.562 -15.023 1 97.81 99 PRO A O 1
ATOM 744 N N . GLU A 1 100 ? 23.141 -25.641 -16.641 1 97.19 100 GLU A N 1
ATOM 745 C CA . GLU A 1 100 ? 24.359 -26.297 -16.188 1 97.19 100 GLU A CA 1
ATOM 746 C C . GLU A 1 100 ? 24.766 -25.828 -14.805 1 97.19 100 GLU A C 1
ATOM 748 O O . GLU A 1 100 ? 25.219 -26.609 -13.969 1 97.19 100 GLU A O 1
ATOM 753 N N . GLN A 1 101 ? 24.609 -24.547 -14.578 1 97.56 101 GLN A N 1
ATOM 754 C CA . GLN A 1 101 ? 24.906 -24.031 -13.25 1 97.56 101 GLN A CA 1
ATOM 755 C C . GLN A 1 101 ? 23.938 -24.562 -12.211 1 97.56 101 GLN A C 1
ATOM 757 O O . GLN A 1 101 ? 24.312 -24.812 -11.062 1 97.56 101 GLN A O 1
ATOM 762 N N . VAL A 1 102 ? 22.672 -24.766 -12.578 1 98.31 102 VAL A N 1
ATOM 763 C CA . VAL A 1 102 ? 21.703 -25.391 -11.68 1 98.31 102 VAL A CA 1
ATOM 764 C C . VAL A 1 102 ? 22.125 -26.812 -11.367 1 98.31 102 VAL A C 1
ATOM 766 O O . VAL A 1 102 ? 22 -27.281 -10.234 1 98.31 102 VAL A O 1
ATOM 769 N N . SER A 1 103 ? 22.594 -27.484 -12.383 1 97.75 103 SER A N 1
ATOM 770 C CA . SER A 1 103 ? 23.125 -28.844 -12.195 1 97.75 103 SER A CA 1
ATOM 771 C C . SER A 1 103 ? 24.25 -28.859 -11.164 1 97.75 103 SER A C 1
ATOM 773 O O . SER A 1 103 ? 24.234 -29.688 -10.25 1 97.75 103 SER A O 1
ATOM 775 N N . VAL A 1 104 ? 25.156 -27.953 -11.312 1 96.69 104 VAL A N 1
ATOM 776 C CA . VAL A 1 104 ? 26.266 -27.844 -10.375 1 96.69 104 VAL A CA 1
ATOM 777 C C . VAL A 1 104 ? 25.734 -27.578 -8.969 1 96.69 104 VAL A C 1
ATOM 779 O O . VAL A 1 104 ? 26.203 -28.172 -7.996 1 96.69 104 VAL A O 1
ATOM 782 N N . LEU A 1 105 ? 24.766 -26.781 -8.82 1 97.19 105 LEU A N 1
ATOM 783 C CA . LEU A 1 105 ? 24.172 -26.422 -7.539 1 97.19 105 LEU A CA 1
ATOM 784 C C . LEU A 1 105 ? 23.516 -27.641 -6.898 1 97.19 105 LEU A C 1
ATOM 786 O O . LEU A 1 105 ? 23.625 -27.859 -5.688 1 97.19 105 LEU A O 1
ATOM 790 N N . MET A 1 106 ? 22.781 -28.422 -7.711 1 96.69 106 MET A N 1
ATOM 791 C CA . MET A 1 106 ? 22.125 -29.625 -7.172 1 96.69 106 MET A CA 1
ATOM 792 C C . MET A 1 106 ? 23.172 -30.641 -6.715 1 96.69 106 MET A C 1
ATOM 794 O O . MET A 1 106 ? 23 -31.266 -5.664 1 96.69 106 MET A O 1
ATOM 798 N N . GLN A 1 107 ? 24.234 -30.766 -7.504 1 95.31 107 GLN A N 1
ATOM 799 C CA . GLN A 1 107 ? 25.312 -31.672 -7.102 1 95.31 107 GLN A CA 1
ATOM 800 C C . GLN A 1 107 ? 25.953 -31.219 -5.789 1 95.31 107 GLN A C 1
ATOM 802 O O . GLN A 1 107 ? 26.203 -32.031 -4.898 1 95.31 107 GLN A O 1
ATOM 807 N N . PHE A 1 108 ? 26.172 -29.953 -5.711 1 94.5 108 PHE A N 1
ATOM 808 C CA . PHE A 1 108 ? 26.703 -29.375 -4.492 1 94.5 108 PHE A CA 1
ATOM 809 C C . PHE A 1 108 ? 25.781 -29.641 -3.309 1 94.5 108 PHE A C 1
ATOM 811 O O . PHE A 1 108 ? 26.219 -30.172 -2.281 1 94.5 108 PHE A O 1
ATOM 818 N N . TYR A 1 109 ? 24.531 -29.312 -3.438 1 94.88 109 TYR A N 1
ATOM 819 C CA . TYR A 1 109 ? 23.547 -29.469 -2.375 1 94.88 109 TYR A CA 1
ATOM 820 C C . TYR A 1 109 ? 23.469 -30.922 -1.904 1 94.88 109 TYR A C 1
ATOM 822 O O . TYR A 1 109 ? 23.531 -31.188 -0.702 1 94.88 109 TYR A O 1
ATOM 830 N N . SER A 1 110 ? 23.391 -31.797 -2.859 1 92.88 110 SER A N 1
ATOM 831 C CA . SER A 1 110 ? 23.297 -33.219 -2.549 1 92.88 110 SER A CA 1
ATOM 832 C C . SER A 1 110 ? 24.5 -33.688 -1.737 1 92.88 110 SER A C 1
ATOM 834 O O . SER A 1 110 ? 24.375 -34.562 -0.882 1 92.88 110 SER A O 1
ATOM 836 N N . SER A 1 111 ? 25.594 -33.062 -1.971 1 91.12 111 SER A N 1
ATOM 837 C CA . SER A 1 111 ? 26.844 -33.5 -1.345 1 91.12 111 SER A CA 1
ATOM 838 C C . SER A 1 111 ? 27 -32.906 0.047 1 91.12 111 SER A C 1
ATOM 840 O O . SER A 1 111 ? 27.594 -33.5 0.93 1 91.12 111 SER A O 1
ATOM 842 N N . VAL A 1 112 ? 26.422 -31.688 0.229 1 90.81 112 VAL A N 1
ATOM 843 C CA . VAL A 1 112 ? 26.828 -30.969 1.428 1 90.81 112 VAL A CA 1
ATOM 844 C C . VAL A 1 112 ? 25.594 -30.688 2.301 1 90.81 112 VAL A C 1
ATOM 846 O O . VAL A 1 112 ? 25.688 -29.953 3.291 1 90.81 112 VAL A O 1
ATOM 849 N N . HIS A 1 113 ? 24.453 -31.188 2.016 1 91.31 113 HIS A N 1
ATOM 850 C CA . HIS A 1 113 ? 23.203 -30.828 2.674 1 91.31 113 HIS A CA 1
ATOM 851 C C . HIS A 1 113 ? 23.297 -31.016 4.184 1 91.31 113 HIS A C 1
ATOM 853 O O . HIS A 1 113 ? 22.641 -30.297 4.945 1 91.31 113 HIS A O 1
ATOM 859 N N . ALA A 1 114 ? 24.141 -31.828 4.668 1 89.25 114 ALA A N 1
ATOM 860 C CA . ALA A 1 114 ? 24.281 -32.094 6.098 1 89.25 114 ALA A CA 1
ATOM 861 C C . ALA A 1 114 ? 24.781 -30.844 6.824 1 89.25 114 ALA A C 1
ATOM 863 O O . ALA A 1 114 ? 24.469 -30.625 8 1 89.25 114 ALA A O 1
ATOM 864 N N . LEU A 1 115 ? 25.531 -30 6.145 1 90.75 115 LEU A N 1
ATOM 865 C CA . LEU A 1 115 ? 26.062 -28.766 6.738 1 90.75 115 LEU A CA 1
ATOM 866 C C . LEU A 1 115 ? 24.938 -27.812 7.105 1 90.75 115 LEU A C 1
ATOM 868 O O . LEU A 1 115 ? 25.094 -27 8.023 1 90.75 115 LEU A O 1
ATOM 872 N N . TRP A 1 116 ? 23.812 -27.891 6.414 1 91.81 116 TRP A N 1
ATOM 873 C CA . TRP A 1 116 ? 22.703 -26.969 6.652 1 91.81 116 TRP A CA 1
ATOM 874 C C . TRP A 1 116 ? 21.578 -27.656 7.398 1 91.81 116 TRP A C 1
ATOM 876 O O . TRP A 1 116 ? 20.547 -27.031 7.684 1 91.81 116 TRP A O 1
ATOM 886 N N . GLY A 1 117 ? 21.766 -28.859 7.711 1 86.44 117 GLY A N 1
ATOM 887 C CA . GLY A 1 117 ? 20.734 -29.594 8.43 1 86.44 117 GLY A CA 1
ATOM 888 C C . GLY A 1 117 ? 19.406 -29.672 7.672 1 86.44 117 GLY A C 1
ATOM 889 O O . GLY A 1 117 ? 19.406 -29.906 6.461 1 86.44 117 GLY A O 1
ATOM 890 N N . ASP A 1 118 ? 18.312 -29.469 8.414 1 83.56 118 ASP A N 1
ATOM 891 C CA . ASP A 1 118 ? 17 -29.75 7.855 1 83.56 118 ASP A CA 1
ATOM 892 C C . ASP A 1 118 ? 16.391 -28.5 7.227 1 83.56 118 ASP A C 1
ATOM 894 O O . ASP A 1 118 ? 15.32 -28.578 6.609 1 83.56 118 ASP A O 1
ATOM 898 N N . ALA A 1 119 ? 17.078 -27.391 7.316 1 85.69 119 ALA A N 1
ATOM 899 C CA . ALA A 1 119 ? 16.484 -26.172 6.77 1 85.69 119 ALA A CA 1
ATOM 900 C C . ALA A 1 119 ? 16.5 -26.188 5.242 1 85.69 119 ALA A C 1
ATOM 902 O O . ALA A 1 119 ? 15.617 -25.609 4.605 1 85.69 119 ALA A O 1
ATOM 903 N N . GLY A 1 120 ? 17.406 -27.016 4.582 1 90.12 120 GLY A N 1
ATOM 904 C CA . GLY A 1 120 ? 17.438 -27.297 3.156 1 90.12 120 GLY A CA 1
ATOM 905 C C . GLY A 1 120 ? 17.578 -26.062 2.303 1 90.12 120 GLY A C 1
ATOM 906 O O . GLY A 1 120 ? 17.625 -24.938 2.824 1 90.12 120 GLY A O 1
ATOM 907 N N . PHE A 1 121 ? 17.75 -26.188 0.985 1 96.75 121 PHE A N 1
ATOM 908 C CA . PHE A 1 121 ? 17.812 -25.125 -0.018 1 96.75 121 PHE A CA 1
ATOM 909 C C . PHE A 1 121 ? 16.422 -24.891 -0.615 1 96.75 121 PHE A C 1
ATOM 911 O O . PHE A 1 121 ? 15.578 -25.781 -0.631 1 96.75 121 PHE A O 1
ATOM 918 N N . ALA A 1 122 ? 16.172 -23.688 -0.974 1 97.75 122 ALA A N 1
ATOM 919 C CA . ALA A 1 122 ? 14.906 -23.344 -1.628 1 97.75 122 ALA A CA 1
ATOM 920 C C . ALA A 1 122 ? 15.141 -22.891 -3.068 1 97.75 122 ALA A C 1
ATOM 922 O O . ALA A 1 122 ? 16.172 -22.297 -3.381 1 97.75 122 ALA A O 1
ATOM 923 N N . ILE A 1 123 ? 14.234 -23.219 -3.904 1 98.19 123 ILE A N 1
ATOM 924 C CA . ILE A 1 123 ? 14.203 -22.75 -5.285 1 98.19 123 ILE A CA 1
ATOM 925 C C . ILE A 1 123 ? 13.18 -21.625 -5.418 1 98.19 123 ILE A C 1
ATOM 927 O O . ILE A 1 123 ? 12 -21.797 -5.117 1 98.19 123 ILE A O 1
ATOM 931 N N . MET A 1 124 ? 13.656 -20.484 -5.875 1 97.69 124 MET A N 1
ATOM 932 C CA . MET A 1 124 ? 12.742 -19.344 -5.945 1 97.69 124 MET A CA 1
ATOM 933 C C . MET A 1 124 ? 12.539 -18.906 -7.391 1 97.69 124 MET A C 1
ATOM 935 O O . MET A 1 124 ? 13.508 -18.719 -8.133 1 97.69 124 MET A O 1
ATOM 939 N N . GLY A 1 125 ? 11.242 -18.844 -7.777 1 96.19 125 GLY A N 1
ATOM 940 C CA . GLY A 1 125 ? 10.836 -18.156 -8.992 1 96.19 125 GLY A CA 1
ATOM 941 C C . GLY A 1 125 ? 10.383 -16.734 -8.742 1 96.19 125 GLY A C 1
ATOM 942 O O . GLY A 1 125 ? 11.172 -15.875 -8.328 1 96.19 125 GLY A O 1
ATOM 943 N N . GLY A 1 126 ? 9.102 -16.484 -8.742 1 94.25 126 GLY A N 1
ATOM 944 C CA . GLY A 1 126 ? 8.562 -15.141 -8.586 1 94.25 126 GLY A CA 1
ATOM 945 C C . GLY A 1 126 ? 8.406 -14.734 -7.129 1 94.25 126 GLY A C 1
ATOM 946 O O . GLY A 1 126 ? 8.281 -13.547 -6.824 1 94.25 126 GLY A O 1
ATOM 947 N N . GLY A 1 127 ? 8.398 -15.672 -6.254 1 94.19 127 GLY A N 1
ATOM 948 C CA . GLY A 1 127 ? 8.359 -15.375 -4.832 1 94.19 127 GLY A CA 1
ATOM 949 C C . GLY A 1 127 ? 6.957 -15.078 -4.328 1 94.19 127 GLY A C 1
ATOM 950 O O . GLY A 1 127 ? 6.793 -14.43 -3.291 1 94.19 127 GLY A O 1
ATOM 951 N N . HIS A 1 128 ? 5.938 -15.617 -4.91 1 93.62 128 HIS A N 1
ATOM 952 C CA . HIS A 1 128 ? 4.574 -15.203 -4.59 1 93.62 128 HIS A CA 1
ATOM 953 C C . HIS A 1 128 ? 3.861 -16.25 -3.75 1 93.62 128 HIS A C 1
ATOM 955 O O . HIS A 1 128 ? 2.869 -15.953 -3.084 1 93.62 128 HIS A O 1
ATOM 961 N N . ALA A 1 129 ? 4.316 -17.422 -3.76 1 91.69 129 ALA A N 1
ATOM 962 C CA . ALA A 1 129 ? 3.562 -18.484 -3.094 1 91.69 129 ALA A CA 1
ATOM 963 C C . ALA A 1 129 ? 3.615 -18.328 -1.578 1 91.69 129 ALA A C 1
ATOM 965 O O . ALA A 1 129 ? 4.676 -18.062 -1.012 1 91.69 129 ALA A O 1
ATOM 966 N N . ASP A 1 130 ? 2.459 -18.609 -0.954 1 91 130 ASP A N 1
ATOM 967 C CA . ASP A 1 130 ? 2.34 -18.375 0.482 1 91 130 ASP A CA 1
ATOM 968 C C . ASP A 1 130 ? 2.51 -19.672 1.265 1 91 130 ASP A C 1
ATOM 970 O O . ASP A 1 130 ? 1.93 -19.828 2.34 1 91 130 ASP A O 1
ATOM 974 N N . PHE A 1 131 ? 3.18 -20.609 0.757 1 91.62 131 PHE A N 1
ATOM 975 C CA . PHE A 1 131 ? 3.35 -21.844 1.513 1 91.62 131 PHE A CA 1
ATOM 976 C C . PHE A 1 131 ? 4.828 -22.125 1.764 1 91.62 131 PHE A C 1
ATOM 978 O O . PHE A 1 131 ? 5.184 -23.188 2.273 1 91.62 131 PHE A O 1
ATOM 985 N N . GLY A 1 132 ? 5.715 -21.203 1.38 1 92.25 132 GLY A N 1
ATOM 986 C CA . GLY A 1 132 ? 7.086 -21.219 1.868 1 92.25 132 GLY A CA 1
ATOM 987 C C . GLY A 1 132 ? 8.023 -22.031 0.989 1 92.25 132 GLY A C 1
ATOM 988 O O . GLY A 1 132 ? 9.086 -22.453 1.434 1 92.25 132 GLY A O 1
ATOM 989 N N . GLY A 1 133 ? 7.684 -22.234 -0.219 1 94.5 133 GLY A N 1
ATOM 990 C CA . GLY A 1 133 ? 8.516 -23.031 -1.109 1 94.5 133 GLY A CA 1
ATOM 991 C C . GLY A 1 133 ? 9.766 -22.297 -1.564 1 94.5 133 GLY A C 1
ATOM 992 O O . GLY A 1 133 ? 10.797 -22.906 -1.832 1 94.5 133 GLY A O 1
ATOM 993 N N . ALA A 1 134 ? 9.664 -20.984 -1.621 1 95.38 134 ALA A N 1
ATOM 994 C CA . ALA A 1 134 ? 10.742 -20.172 -2.18 1 95.38 134 ALA A CA 1
ATOM 995 C C . ALA A 1 134 ? 11.656 -19.641 -1.081 1 95.38 134 ALA A C 1
ATOM 997 O O . ALA A 1 134 ? 12.578 -18.875 -1.351 1 95.38 134 ALA A O 1
ATOM 998 N N . GLN A 1 135 ? 11.461 -20.031 0.083 1 95.12 135 GLN A N 1
ATOM 999 C CA . GLN A 1 135 ? 12.18 -19.422 1.198 1 95.12 135 GLN A CA 1
ATOM 1000 C C . GLN A 1 135 ? 12.953 -20.484 1.983 1 95.12 135 GLN A C 1
ATOM 1002 O O . GLN A 1 135 ? 12.5 -21.609 2.123 1 95.12 135 GLN A O 1
ATOM 1007 N N . SER A 1 136 ? 14.07 -20.094 2.461 1 96.88 136 SER A N 1
ATOM 1008 C CA . SER A 1 136 ? 14.938 -20.891 3.316 1 96.88 136 SER A CA 1
ATOM 1009 C C . SER A 1 136 ? 15.891 -20.016 4.121 1 96.88 136 SER A C 1
ATOM 1011 O O . SER A 1 136 ? 16.328 -18.969 3.645 1 96.88 136 SER A O 1
ATOM 1013 N N . PRO A 1 137 ? 16.125 -20.406 5.348 1 95.19 137 PRO A N 1
ATOM 1014 C CA . PRO A 1 137 ? 17.188 -19.703 6.074 1 95.19 137 PRO A CA 1
ATOM 1015 C C . PRO A 1 137 ? 18.594 -20.109 5.613 1 95.19 137 PRO A C 1
ATOM 1017 O O . PRO A 1 137 ? 19.578 -19.484 6.004 1 95.19 137 PRO A O 1
ATOM 1020 N N . SER A 1 138 ? 18.703 -21.203 4.812 1 96.56 138 SER A N 1
ATOM 1021 C CA . SER A 1 138 ? 20 -21.734 4.363 1 96.56 138 SER A CA 1
ATOM 1022 C C . SER A 1 138 ? 20.453 -21.031 3.088 1 96.56 138 SER A C 1
ATOM 1024 O O . SER A 1 138 ? 21.016 -19.938 3.139 1 96.56 138 SER A O 1
ATOM 1026 N N . VAL A 1 139 ? 20.062 -21.609 1.947 1 97.69 139 VAL A N 1
ATOM 1027 C CA . VAL A 1 139 ? 20.422 -21.031 0.651 1 97.69 139 VAL A CA 1
ATOM 1028 C C . VAL A 1 139 ? 19.188 -20.953 -0.238 1 97.69 139 VAL A C 1
ATOM 1030 O O . VAL A 1 139 ? 18.375 -21.891 -0.271 1 97.69 139 VAL A O 1
ATOM 1033 N N . ILE A 1 140 ? 19.016 -19.812 -0.853 1 98.31 140 ILE A N 1
ATOM 1034 C CA . ILE A 1 140 ? 17.984 -19.672 -1.879 1 98.31 140 ILE A CA 1
ATOM 1035 C C . ILE A 1 140 ? 18.641 -19.656 -3.262 1 98.31 140 ILE A C 1
ATOM 1037 O O . ILE A 1 140 ? 19.578 -18.906 -3.506 1 98.31 140 ILE A O 1
ATOM 1041 N N . ILE A 1 141 ? 18.266 -20.562 -4.055 1 98.5 141 ILE A N 1
ATOM 1042 C CA . ILE A 1 141 ? 18.609 -20.547 -5.473 1 98.5 141 ILE A CA 1
ATOM 1043 C C . ILE A 1 141 ? 17.562 -19.75 -6.25 1 98.5 141 ILE A C 1
ATOM 1045 O O . ILE A 1 141 ? 16.453 -20.219 -6.492 1 98.5 141 ILE A O 1
ATOM 1049 N N . ASP A 1 142 ? 17.906 -18.516 -6.566 1 98.19 142 ASP A N 1
ATOM 1050 C CA . ASP A 1 142 ? 17.031 -17.594 -7.285 1 98.19 142 ASP A CA 1
ATOM 1051 C C . ASP A 1 142 ? 17.172 -17.766 -8.797 1 98.19 142 ASP A C 1
ATOM 1053 O O . ASP A 1 142 ? 18.203 -17.391 -9.367 1 98.19 142 ASP A O 1
ATOM 1057 N N . LEU A 1 143 ? 16.141 -18.172 -9.461 1 98.25 143 LEU A N 1
ATOM 1058 C CA . LEU A 1 143 ? 16.203 -18.531 -10.875 1 98.25 143 LEU A CA 1
ATOM 1059 C C . LEU A 1 143 ? 15.984 -17.312 -11.758 1 98.25 143 LEU A C 1
ATOM 1061 O O . LEU A 1 143 ? 15.867 -17.453 -12.984 1 98.25 143 LEU A O 1
ATOM 1065 N N . ALA A 1 144 ? 16 -16.156 -11.234 1 95.81 144 ALA A N 1
ATOM 1066 C CA . ALA A 1 144 ? 15.586 -14.93 -11.914 1 95.81 144 ALA A CA 1
ATOM 1067 C C . ALA A 1 144 ? 16.375 -14.719 -13.203 1 95.81 144 ALA A C 1
ATOM 1069 O O . ALA A 1 144 ? 15.898 -14.07 -14.133 1 95.81 144 ALA A O 1
ATOM 1070 N N . LYS A 1 145 ? 17.578 -15.289 -13.328 1 96.31 145 LYS A N 1
ATOM 1071 C CA . LYS A 1 145 ? 18.391 -15.062 -14.516 1 96.31 145 LYS A CA 1
ATOM 1072 C C . LYS A 1 145 ? 18.094 -16.094 -15.602 1 96.31 145 LYS A C 1
ATOM 1074 O O . LYS A 1 145 ? 18.5 -15.93 -16.75 1 96.31 145 LYS A O 1
ATOM 1079 N N . LEU A 1 146 ? 17.406 -17.125 -15.25 1 97.5 146 LEU A N 1
ATOM 1080 C CA . LEU A 1 146 ? 16.891 -18.078 -16.219 1 97.5 146 LEU A CA 1
ATOM 1081 C C . LEU A 1 146 ? 15.516 -17.656 -16.719 1 97.5 146 LEU A C 1
ATOM 1083 O O . LEU A 1 146 ? 14.523 -18.344 -16.484 1 97.5 146 LEU A O 1
ATOM 1087 N N . ASN A 1 147 ? 15.438 -16.578 -17.5 1 97 147 ASN A N 1
ATOM 1088 C CA . ASN A 1 147 ? 14.156 -15.93 -17.781 1 97 147 ASN A CA 1
ATOM 1089 C C . ASN A 1 147 ? 13.969 -15.672 -19.266 1 97 147 ASN A C 1
ATOM 1091 O O . ASN A 1 147 ? 13.219 -14.773 -19.656 1 97 147 ASN A O 1
ATOM 1095 N N . SER A 1 148 ? 14.57 -16.391 -20.094 1 96.75 148 SER A N 1
ATOM 1096 C CA . SER A 1 148 ? 14.422 -16.188 -21.531 1 96.75 148 SER A CA 1
ATOM 1097 C C . SER A 1 148 ? 13.102 -16.766 -22.031 1 96.75 148 SER A C 1
ATOM 1099 O O . SER A 1 148 ? 12.562 -17.719 -21.453 1 96.75 148 SER A O 1
ATOM 1101 N N . THR A 1 149 ? 12.562 -16.172 -23.062 1 98 149 THR A N 1
ATOM 1102 C CA . THR A 1 149 ? 11.391 -16.656 -23.797 1 98 149 THR A CA 1
ATOM 1103 C C . THR A 1 149 ? 11.695 -16.766 -25.281 1 98 149 THR A C 1
ATOM 1105 O O . THR A 1 149 ? 12.086 -15.789 -25.922 1 98 149 THR A O 1
ATOM 1108 N N . ASP A 1 150 ? 11.508 -17.953 -25.828 1 97.38 150 ASP A N 1
ATOM 1109 C CA . ASP A 1 150 ? 11.773 -18.203 -27.234 1 97.38 150 ASP A CA 1
ATOM 1110 C C . ASP A 1 150 ? 10.602 -18.922 -27.891 1 97.38 150 ASP A C 1
ATOM 1112 O O . ASP A 1 150 ? 9.984 -19.797 -27.281 1 97.38 150 ASP A O 1
ATOM 1116 N N . ILE A 1 151 ? 10.273 -18.562 -29.125 1 97.19 151 ILE A N 1
ATOM 1117 C CA . ILE A 1 151 ? 9.406 -19.375 -29.969 1 97.19 151 ILE A CA 1
ATOM 1118 C C . ILE A 1 151 ? 10.219 -20.469 -30.656 1 97.19 151 ILE A C 1
ATOM 1120 O O . ILE A 1 151 ? 11.039 -20.172 -31.531 1 97.19 151 ILE A O 1
ATOM 1124 N N . VAL A 1 152 ? 9.922 -21.703 -30.297 1 96.75 152 VAL A N 1
ATOM 1125 C CA . VAL A 1 152 ? 10.859 -22.75 -30.719 1 96.75 152 VAL A CA 1
ATOM 1126 C C . VAL A 1 152 ? 10.258 -23.547 -31.875 1 96.75 152 VAL A C 1
ATOM 1128 O O . VAL A 1 152 ? 10.961 -24.328 -32.531 1 96.75 152 VAL A O 1
ATOM 1131 N N . THR A 1 153 ? 9 -23.422 -32.094 1 94.12 153 THR A N 1
ATOM 1132 C CA . THR A 1 153 ? 8.367 -23.938 -33.312 1 94.12 153 THR A CA 1
ATOM 1133 C C . THR A 1 153 ? 7.559 -22.844 -34 1 94.12 153 THR A C 1
ATOM 1135 O O . THR A 1 153 ? 6.938 -22.016 -33.344 1 94.12 153 THR A O 1
ATOM 1138 N N . HIS A 1 154 ? 7.582 -22.844 -35.344 1 90.25 154 HIS A N 1
ATOM 1139 C CA . HIS A 1 154 ? 6.879 -21.859 -36.156 1 90.25 154 HIS A CA 1
ATOM 1140 C C . HIS A 1 154 ? 5.98 -22.547 -37.188 1 90.25 154 HIS A C 1
ATOM 1142 O O . HIS A 1 154 ? 6.414 -22.828 -38.312 1 90.25 154 HIS A O 1
ATOM 1148 N N . PRO A 1 155 ? 4.84 -22.734 -36.719 1 88.25 155 PRO A N 1
ATOM 1149 C CA . PRO A 1 155 ? 3.951 -23.391 -37.688 1 88.25 155 PRO A CA 1
ATOM 1150 C C . PRO A 1 155 ? 3.717 -22.531 -38.938 1 88.25 155 PRO A C 1
ATOM 1152 O O . PRO A 1 155 ? 3.723 -21.297 -38.875 1 88.25 155 PRO A O 1
ATOM 1155 N N . PRO A 1 156 ? 3.49 -23.234 -40.062 1 83.38 156 PRO A N 1
ATOM 1156 C CA . PRO A 1 156 ? 3.193 -22.484 -41.281 1 83.38 156 PRO A CA 1
ATOM 1157 C C . PRO A 1 156 ? 1.898 -21.672 -41.156 1 83.38 156 PRO A C 1
ATOM 1159 O O . PRO A 1 156 ? 1.032 -22 -40.344 1 83.38 156 PRO A O 1
ATOM 1162 N N . GLU A 1 157 ? 1.752 -20.594 -41.875 1 76.88 157 GLU A N 1
ATOM 1163 C CA . GLU A 1 157 ? 0.622 -19.672 -41.844 1 76.88 157 GLU A CA 1
ATOM 1164 C C . GLU A 1 157 ? -0.703 -20.406 -41.969 1 76.88 157 GLU A C 1
ATOM 1166 O O . GLU A 1 157 ? -1.694 -20.062 -41.344 1 76.88 157 GLU A O 1
ATOM 1171 N N . ASN A 1 158 ? -0.83 -21.453 -42.781 1 79.12 158 ASN A N 1
ATOM 1172 C CA . ASN A 1 158 ? -2.086 -22.156 -43 1 79.12 158 ASN A CA 1
ATOM 1173 C C . ASN A 1 158 ? -2.203 -23.422 -42.156 1 79.12 158 ASN A C 1
ATOM 1175 O O . ASN A 1 158 ? -3.061 -24.266 -42.406 1 79.12 158 ASN A O 1
ATOM 1179 N N . SER A 1 159 ? -1.419 -23.406 -41.094 1 80.75 159 SER A N 1
ATOM 1180 C CA . SER A 1 159 ? -1.438 -24.562 -40.219 1 80.75 159 SER A CA 1
ATOM 1181 C C . SER A 1 159 ? -2.416 -24.375 -39.062 1 80.75 159 SER A C 1
ATOM 1183 O O . SER A 1 159 ? -2.652 -23.25 -38.625 1 80.75 159 SER A O 1
ATOM 1185 N N . THR A 1 160 ? -3.02 -25.422 -38.656 1 81.56 160 THR A N 1
ATOM 1186 C CA . THR A 1 160 ? -3.865 -25.422 -37.469 1 81.56 160 THR A CA 1
ATOM 1187 C C . THR A 1 160 ? -3.033 -25.656 -36.219 1 81.56 160 THR A C 1
ATOM 1189 O O . THR A 1 160 ? -3.553 -25.578 -35.094 1 81.56 160 THR A O 1
ATOM 1192 N N . GLU A 1 161 ? -1.818 -25.797 -36.469 1 86.31 161 GLU A N 1
ATOM 1193 C CA . GLU A 1 161 ? -0.942 -26.031 -35.312 1 86.31 161 GLU A CA 1
ATOM 1194 C C . GLU A 1 161 ? -0.524 -24.703 -34.656 1 86.31 161 GLU A C 1
ATOM 1196 O O . GLU A 1 161 ? -0.365 -23.703 -35.344 1 86.31 161 GLU A O 1
ATOM 1201 N N . TYR A 1 162 ? -0.375 -24.734 -33.375 1 92.62 162 TYR A N 1
ATOM 1202 C CA . TYR A 1 162 ? 0.093 -23.562 -32.625 1 92.62 162 TYR A CA 1
ATOM 1203 C C . TYR A 1 162 ? 1.598 -23.641 -32.406 1 92.62 162 TYR A C 1
ATOM 1205 O O . TYR A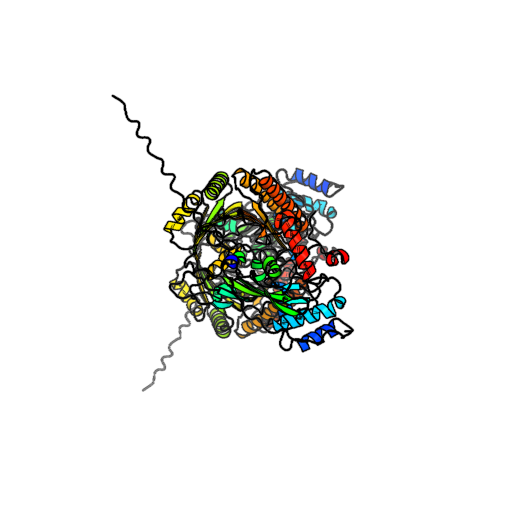 1 162 ? 2.186 -24.719 -32.406 1 92.62 162 TYR A O 1
ATOM 1213 N N . ALA A 1 163 ? 2.195 -22.484 -32.219 1 95.44 163 ALA A N 1
ATOM 1214 C CA . ALA A 1 163 ? 3.617 -22.422 -31.906 1 95.44 163 ALA A CA 1
ATOM 1215 C C . ALA A 1 163 ? 3.893 -22.984 -30.516 1 95.44 163 ALA A C 1
ATOM 1217 O O . ALA A 1 163 ? 2.975 -23.109 -29.688 1 95.44 163 ALA A O 1
ATOM 1218 N N . ILE A 1 164 ? 5.141 -23.422 -30.344 1 96.88 164 ILE A N 1
ATOM 1219 C CA . ILE A 1 164 ? 5.605 -23.828 -29.016 1 96.88 164 ILE A CA 1
ATOM 1220 C C . ILE A 1 164 ? 6.613 -22.812 -28.484 1 96.88 164 ILE A C 1
ATOM 1222 O O . ILE A 1 164 ? 7.508 -22.375 -29.219 1 96.88 164 ILE A O 1
ATOM 1226 N N . LEU A 1 165 ? 6.422 -22.406 -27.266 1 98.19 165 LEU A N 1
ATOM 1227 C CA . LEU A 1 165 ? 7.328 -21.5 -26.578 1 98.19 165 LEU A CA 1
ATOM 1228 C C . LEU A 1 165 ? 8.258 -22.266 -25.641 1 98.19 165 LEU A C 1
ATOM 1230 O O . LEU A 1 165 ? 7.859 -23.281 -25.047 1 98.19 165 LEU A O 1
ATOM 1234 N N . LYS A 1 166 ? 9.484 -21.844 -25.578 1 98.44 166 LYS A N 1
ATOM 1235 C CA . LYS A 1 166 ? 10.391 -22.188 -24.484 1 98.44 166 LYS A CA 1
ATOM 1236 C C . LYS A 1 166 ? 10.531 -21.047 -23.484 1 98.44 166 LYS A C 1
ATOM 1238 O O . LYS A 1 166 ? 11.047 -19.984 -23.828 1 98.44 166 LYS A O 1
ATOM 1243 N N . ILE A 1 167 ? 10.039 -21.266 -22.312 1 98.44 167 ILE A N 1
ATOM 1244 C CA . ILE A 1 167 ? 10.055 -20.234 -21.281 1 98.44 167 ILE A CA 1
ATOM 1245 C C . ILE A 1 167 ? 10.953 -20.672 -20.125 1 98.44 167 ILE A C 1
ATOM 1247 O O . ILE A 1 167 ? 10.797 -21.766 -19.578 1 98.44 167 ILE A O 1
ATOM 1251 N N . GLY A 1 168 ? 11.891 -19.781 -19.734 1 98.44 168 GLY A N 1
ATOM 1252 C CA . GLY A 1 168 ? 12.797 -20.094 -18.641 1 98.44 168 GLY A CA 1
ATOM 1253 C C . GLY A 1 168 ? 12.086 -20.266 -17.312 1 98.44 168 GLY A C 1
ATOM 1254 O O . GLY A 1 168 ? 11.102 -19.562 -17.031 1 98.44 168 GLY A O 1
ATOM 1255 N N . GLY A 1 169 ? 12.625 -21.109 -16.484 1 97.69 169 GLY A N 1
ATOM 1256 C CA . GLY A 1 169 ? 12.016 -21.438 -15.211 1 97.69 169 GLY A CA 1
ATOM 1257 C C . GLY A 1 169 ? 11.953 -20.266 -14.25 1 97.69 169 GLY A C 1
ATOM 1258 O O . GLY A 1 169 ? 11.172 -20.266 -13.297 1 97.69 169 GLY A O 1
ATOM 1259 N N . GLY A 1 170 ? 12.719 -19.25 -14.445 1 97.31 170 GLY A N 1
ATOM 1260 C CA . GLY A 1 170 ? 12.758 -18.078 -13.586 1 97.31 170 GLY A CA 1
ATOM 1261 C C . GLY A 1 170 ? 12.023 -16.891 -14.164 1 97.31 170 GLY A C 1
ATOM 1262 O O . GLY A 1 170 ? 12.086 -15.789 -13.609 1 97.31 170 GLY A O 1
ATOM 1263 N N . SER A 1 171 ? 11.258 -17.094 -15.242 1 97.31 171 SER A N 1
ATOM 1264 C CA . SER A 1 171 ? 10.555 -16 -15.906 1 97.31 171 SER A CA 1
ATOM 1265 C C . SER A 1 171 ? 9.391 -15.492 -15.062 1 97.31 171 SER A C 1
ATOM 1267 O O . SER A 1 171 ? 8.711 -16.281 -14.398 1 97.31 171 SER A O 1
ATOM 1269 N N . GLU A 1 172 ? 9.242 -14.195 -15.133 1 94.94 172 GLU A N 1
ATOM 1270 C CA . GLU A 1 172 ? 8.008 -13.586 -14.641 1 94.94 172 GLU A CA 1
ATOM 1271 C C . GLU A 1 172 ? 7.047 -13.289 -15.789 1 94.94 172 GLU A C 1
ATOM 1273 O O . GLU A 1 172 ? 7.465 -13.172 -16.938 1 94.94 172 GLU A O 1
ATOM 1278 N N . ALA A 1 173 ? 5.797 -13.211 -15.461 1 93.81 173 ALA A N 1
ATOM 1279 C CA . ALA A 1 173 ? 4.738 -13.047 -16.453 1 93.81 173 ALA A CA 1
ATOM 1280 C C . ALA A 1 173 ? 5.016 -11.844 -17.359 1 93.81 173 ALA A C 1
ATOM 1282 O O . ALA A 1 173 ? 4.93 -11.945 -18.578 1 93.81 173 ALA A O 1
ATOM 1283 N N . GLY A 1 174 ? 5.363 -10.734 -16.75 1 91 174 GLY A N 1
ATOM 1284 C CA . GLY A 1 174 ? 5.598 -9.516 -17.516 1 91 174 GLY A CA 1
ATOM 1285 C C . GLY A 1 174 ?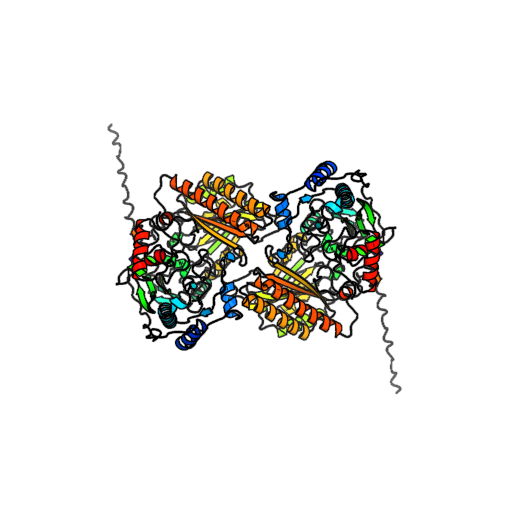 6.664 -9.68 -18.578 1 91 174 GLY A C 1
ATOM 1286 O O . GLY A 1 174 ? 6.512 -9.18 -19.703 1 91 174 GLY A O 1
ATOM 1287 N N . ASP A 1 175 ? 7.715 -10.406 -18.297 1 91.94 175 ASP A N 1
ATOM 1288 C CA . ASP A 1 175 ? 8.805 -10.641 -19.25 1 91.94 175 ASP A CA 1
ATOM 1289 C C . ASP A 1 175 ? 8.312 -11.445 -20.453 1 91.94 175 ASP A C 1
ATOM 1291 O O . ASP A 1 175 ? 8.703 -11.172 -21.594 1 91.94 175 ASP A O 1
ATOM 1295 N N . VAL A 1 176 ? 7.535 -12.375 -20.172 1 96.94 176 VAL A N 1
ATOM 1296 C CA . VAL A 1 176 ? 7.035 -13.234 -21.25 1 96.94 176 VAL A CA 1
ATOM 1297 C C . VAL A 1 176 ? 6.094 -12.438 -22.156 1 96.94 176 VAL A C 1
ATOM 1299 O O . VAL A 1 176 ? 6.191 -12.516 -23.375 1 96.94 176 VAL A O 1
ATOM 1302 N N . TYR A 1 177 ? 5.191 -11.656 -21.547 1 94.81 177 TYR A N 1
ATOM 1303 C CA . TYR A 1 177 ? 4.266 -10.844 -22.328 1 94.81 177 TYR A CA 1
ATOM 1304 C C . TYR A 1 177 ? 5.016 -9.82 -23.172 1 94.81 177 TYR A C 1
ATOM 1306 O O . TYR A 1 177 ? 4.656 -9.578 -24.328 1 94.81 177 TYR A O 1
ATOM 1314 N N . ASP A 1 178 ? 6.008 -9.258 -22.609 1 92.69 178 ASP A N 1
ATOM 1315 C CA . ASP A 1 178 ? 6.832 -8.312 -23.359 1 92.69 178 ASP A CA 1
ATOM 1316 C C . ASP A 1 178 ? 7.488 -9 -24.562 1 92.69 178 ASP A C 1
ATOM 1318 O O . ASP A 1 178 ? 7.5 -8.453 -25.672 1 92.69 178 ASP A O 1
ATOM 1322 N N . ALA A 1 179 ? 8.023 -10.141 -24.344 1 96.12 179 ALA A N 1
ATOM 1323 C CA . ALA A 1 179 ? 8.742 -10.875 -25.375 1 96.12 179 ALA A CA 1
ATOM 1324 C C . ALA A 1 179 ? 7.801 -11.273 -26.516 1 96.12 179 ALA A C 1
ATOM 1326 O O . ALA A 1 179 ? 8.227 -11.383 -27.672 1 96.12 179 ALA A O 1
ATOM 1327 N N . LEU A 1 180 ? 6.602 -11.516 -26.219 1 96.75 180 LEU A N 1
ATOM 1328 C CA . LEU A 1 180 ? 5.672 -12.047 -27.203 1 96.75 180 LEU A CA 1
ATOM 1329 C C . LEU A 1 180 ? 4.926 -10.922 -27.906 1 96.75 180 LEU A C 1
ATOM 1331 O O . LEU A 1 180 ? 4.262 -11.148 -28.922 1 96.75 180 LEU A O 1
ATOM 1335 N N . ASP A 1 181 ? 5.012 -9.742 -27.344 1 95 181 ASP A N 1
ATOM 1336 C CA . ASP A 1 181 ? 4.293 -8.617 -27.938 1 95 181 ASP A CA 1
ATOM 1337 C C . ASP A 1 181 ? 4.676 -8.438 -29.406 1 95 181 ASP A C 1
ATOM 1339 O O . ASP A 1 181 ? 5.863 -8.375 -29.75 1 95 181 ASP A O 1
ATOM 1343 N N . GLY A 1 182 ? 3.68 -8.344 -30.328 1 95.19 182 GLY A N 1
ATOM 1344 C CA . GLY A 1 182 ? 3.914 -8.109 -31.75 1 95.19 182 GLY A CA 1
ATOM 1345 C C . GLY A 1 182 ? 4.227 -9.383 -32.5 1 95.19 182 GLY A C 1
ATOM 1346 O O . GLY A 1 182 ? 4.34 -9.352 -33.75 1 95.19 182 GLY A O 1
ATOM 1347 N N . THR A 1 183 ? 4.32 -10.57 -31.922 1 95 183 THR A N 1
ATOM 1348 C CA . THR A 1 183 ? 4.688 -11.805 -32.594 1 95 183 THR A CA 1
ATOM 1349 C C . THR A 1 183 ? 3.453 -12.484 -33.188 1 95 183 THR A C 1
ATOM 1351 O O . THR A 1 183 ? 3.574 -13.391 -34.031 1 95 183 THR A O 1
ATOM 1354 N N . GLY A 1 184 ? 2.281 -12.109 -32.656 1 94.31 184 GLY A N 1
ATOM 1355 C CA . GLY A 1 184 ? 1.046 -12.766 -33.031 1 94.31 184 GLY A CA 1
ATOM 1356 C C . GLY A 1 184 ? 0.695 -13.945 -32.156 1 94.31 184 GLY A C 1
ATOM 1357 O O . GLY A 1 184 ? -0.403 -14.5 -32.25 1 94.31 184 GLY A O 1
ATOM 1358 N N . TRP A 1 185 ? 1.624 -14.352 -31.266 1 95.56 185 TRP A N 1
ATOM 1359 C CA . TRP A 1 185 ? 1.394 -15.469 -30.359 1 95.56 185 TRP A CA 1
ATOM 1360 C C . TRP A 1 185 ? 1.171 -14.969 -28.938 1 95.56 185 TRP A C 1
ATOM 1362 O O . TRP A 1 185 ? 1.681 -13.914 -28.547 1 95.56 185 TRP A O 1
ATOM 1372 N N . ALA A 1 186 ? 0.35 -15.719 -28.219 1 94.75 186 ALA A N 1
ATOM 1373 C CA . ALA A 1 186 ? 0.063 -15.438 -26.812 1 94.75 186 ALA A CA 1
ATOM 1374 C C . ALA A 1 186 ? 0.379 -16.641 -25.938 1 94.75 186 ALA A C 1
ATOM 1376 O O . ALA A 1 186 ? 0.376 -17.781 -26.406 1 94.75 186 ALA A O 1
ATOM 1377 N N . PHE A 1 187 ? 0.678 -16.359 -24.688 1 93 187 PHE A N 1
ATOM 1378 C CA . PHE A 1 187 ? 0.959 -17.328 -23.641 1 93 187 PHE A CA 1
ATOM 1379 C C . PHE A 1 187 ? -0.166 -17.359 -22.609 1 93 187 PHE A C 1
ATOM 1381 O O . PHE A 1 187 ? -0.638 -16.312 -22.172 1 93 187 PHE A O 1
ATOM 1388 N N . LEU A 1 188 ? -0.698 -18.547 -22.312 1 95.56 188 LEU A N 1
ATOM 1389 C CA . LEU A 1 188 ? -1.648 -18.672 -21.203 1 95.56 188 LEU A CA 1
ATOM 1390 C C . LEU A 1 188 ? -0.946 -18.531 -19.859 1 95.56 188 LEU A C 1
ATOM 1392 O O . LEU A 1 188 ? -0.68 -19.531 -19.188 1 95.56 188 LEU A O 1
ATOM 1396 N N . GLY A 1 189 ? -0.718 -17.297 -19.484 1 96.06 189 GLY A N 1
ATOM 1397 C CA . GLY A 1 189 ? 0.166 -17.047 -18.359 1 96.06 189 GLY A CA 1
ATOM 1398 C C . GLY A 1 189 ? -0.537 -16.391 -17.188 1 96.06 189 GLY A C 1
ATOM 1399 O O . GLY A 1 189 ? -1.763 -16.266 -17.188 1 96.06 189 GLY A O 1
ATOM 1400 N N . PRO A 1 190 ? 0.305 -16.062 -16.078 1 96.06 190 PRO A N 1
ATOM 1401 C CA . PRO A 1 190 ? -0.235 -15.422 -14.875 1 96.06 190 PRO A CA 1
ATOM 1402 C C . PRO A 1 190 ? -0.969 -14.117 -15.172 1 96.06 190 PRO A C 1
ATOM 1404 O O . PRO A 1 190 ? -0.736 -13.5 -16.219 1 96.06 190 PRO A O 1
ATOM 1407 N N . ARG A 1 191 ? -1.756 -13.656 -14.266 1 94.75 191 ARG A N 1
ATOM 1408 C CA . ARG A 1 191 ? -2.67 -12.539 -14.477 1 94.75 191 ARG A CA 1
ATOM 1409 C C . ARG A 1 191 ? -2.08 -11.242 -13.938 1 94.75 191 ARG A C 1
ATOM 1411 O O . ARG A 1 191 ? -2.723 -10.188 -13.984 1 94.75 191 ARG A O 1
ATOM 1418 N N . ALA A 1 192 ? -0.878 -11.359 -13.391 1 91.19 192 ALA A N 1
ATOM 1419 C CA . ALA A 1 192 ? -0.128 -10.18 -12.961 1 91.19 192 ALA A CA 1
ATOM 1420 C C . ALA A 1 192 ? 1.341 -10.289 -13.359 1 91.19 192 ALA A C 1
ATOM 1422 O O . ALA A 1 192 ? 1.919 -11.375 -13.328 1 91.19 192 ALA A O 1
ATOM 1423 N N . ALA A 1 193 ? 1.974 -9.188 -13.555 1 85.75 193 ALA A N 1
ATOM 1424 C CA . ALA A 1 193 ? 3.295 -9.102 -14.172 1 85.75 193 ALA A CA 1
ATOM 1425 C C . ALA A 1 193 ? 4.355 -9.758 -13.289 1 85.75 193 ALA A C 1
ATOM 1427 O O . ALA A 1 193 ? 5.293 -10.383 -13.797 1 85.75 193 ALA A O 1
ATOM 1428 N N . SER A 1 194 ? 4.262 -9.648 -12.008 1 89 194 SER A N 1
ATOM 1429 C CA . SER A 1 194 ? 5.34 -10.047 -11.109 1 89 194 SER A CA 1
ATOM 1430 C C . SER A 1 194 ? 5.246 -11.523 -10.75 1 89 194 SER A C 1
ATOM 1432 O O . SER A 1 194 ? 6.16 -12.078 -10.133 1 89 194 SER A O 1
ATOM 1434 N N . ILE A 1 195 ? 4.238 -12.18 -11.156 1 94.62 195 ILE A N 1
ATOM 1435 C CA . ILE A 1 195 ? 4.07 -13.586 -10.797 1 94.62 195 ILE A CA 1
ATOM 1436 C C . ILE A 1 195 ? 5.043 -14.445 -11.602 1 94.62 195 ILE A C 1
ATOM 1438 O O . ILE A 1 195 ? 5.203 -14.242 -12.805 1 94.62 195 ILE A O 1
ATOM 1442 N N . GLY A 1 196 ? 5.688 -15.375 -10.93 1 96.31 196 GLY A N 1
ATOM 1443 C CA . GLY A 1 196 ? 6.57 -16.312 -11.602 1 96.31 196 GLY A CA 1
ATOM 1444 C C . GLY A 1 196 ? 5.828 -17.328 -12.445 1 96.31 196 GLY A C 1
ATOM 1445 O O . GLY A 1 196 ? 4.816 -17.891 -12.016 1 96.31 196 GLY A O 1
ATOM 1446 N N . VAL A 1 197 ? 6.367 -17.562 -13.57 1 97.44 197 VAL A N 1
ATOM 1447 C CA . VAL A 1 197 ? 5.75 -18.5 -14.516 1 97.44 197 VAL A CA 1
ATOM 1448 C C . VAL A 1 197 ? 5.883 -19.922 -13.992 1 97.44 197 VAL A C 1
ATOM 1450 O O . VAL A 1 197 ? 4.965 -20.734 -14.141 1 97.44 197 VAL A O 1
ATOM 1453 N N . GLY A 1 198 ? 6.992 -20.234 -13.398 1 97.81 198 GLY A N 1
ATOM 1454 C CA . GLY A 1 198 ? 7.246 -21.578 -12.938 1 97.81 198 GLY A CA 1
ATOM 1455 C C . GLY A 1 198 ? 6.234 -22.062 -11.914 1 97.81 198 GLY A C 1
ATOM 1456 O O . GLY A 1 198 ? 5.535 -23.047 -12.133 1 97.81 198 GLY A O 1
ATOM 1457 N N . GLY A 1 199 ? 6.148 -21.328 -10.789 1 97.44 199 GLY A N 1
ATOM 1458 C CA . GLY A 1 199 ? 5.18 -21.688 -9.773 1 97.44 199 GLY A CA 1
ATOM 1459 C C . GLY A 1 199 ? 3.754 -21.734 -10.289 1 97.44 199 GLY A C 1
ATOM 1460 O O . GLY A 1 199 ? 2.98 -22.625 -9.93 1 97.44 199 GLY A O 1
ATOM 1461 N N . PHE A 1 200 ? 3.428 -20.859 -11.148 1 98 200 PHE A N 1
ATOM 1462 C CA . PHE A 1 200 ? 2.104 -20.75 -11.75 1 98 200 PHE A CA 1
ATOM 1463 C C . PHE A 1 200 ? 1.764 -22.016 -12.531 1 98 200 PHE A C 1
ATOM 1465 O O . PHE A 1 200 ? 0.705 -22.609 -12.328 1 98 200 PHE A O 1
ATOM 1472 N N . LEU A 1 201 ? 2.676 -22.438 -13.383 1 98.38 201 LEU A N 1
ATOM 1473 C CA . LEU A 1 201 ? 2.441 -23.594 -14.234 1 98.38 201 LEU A CA 1
ATOM 1474 C C . LEU A 1 201 ? 2.441 -24.891 -13.414 1 98.38 201 LEU A C 1
ATOM 1476 O O . LEU A 1 201 ? 1.587 -25.75 -13.609 1 98.38 201 LEU A O 1
ATOM 1480 N N . LEU A 1 202 ? 3.342 -24.969 -12.492 1 98.44 202 LEU A N 1
ATOM 1481 C CA . LEU A 1 202 ? 3.537 -26.219 -11.75 1 98.44 202 LEU A CA 1
ATOM 1482 C C . LEU A 1 202 ? 2.348 -26.5 -10.836 1 98.44 202 LEU A C 1
ATOM 1484 O O . LEU A 1 202 ? 2.16 -27.625 -10.383 1 98.44 202 LEU A O 1
ATOM 1488 N N . GLY A 1 203 ? 1.562 -25.453 -10.555 1 98 203 GLY A N 1
ATOM 1489 C CA . GLY A 1 203 ? 0.375 -25.625 -9.734 1 98 203 GLY A CA 1
ATOM 1490 C C . GLY A 1 203 ? -0.914 -25.594 -10.531 1 98 203 GLY A C 1
ATOM 1491 O O . GLY A 1 203 ? -2.006 -25.578 -9.961 1 98 203 GLY A O 1
ATOM 1492 N N . GLY A 1 204 ? -0.863 -25.656 -11.812 1 97.75 204 GLY A N 1
ATOM 1493 C CA . GLY A 1 204 ? -2.012 -25.578 -12.703 1 97.75 204 GLY A CA 1
ATOM 1494 C C . GLY A 1 204 ? -1.984 -24.375 -13.609 1 97.75 204 GLY A C 1
ATOM 1495 O O . GLY A 1 204 ? -1.369 -24.406 -14.68 1 97.75 204 GLY A O 1
ATOM 1496 N N . GLY A 1 205 ? -2.438 -23.359 -13.078 1 97.81 205 GLY A N 1
ATOM 1497 C CA . GLY A 1 205 ? -2.408 -22.094 -13.812 1 97.81 205 GLY A CA 1
ATOM 1498 C C . GLY A 1 205 ? -3.77 -21.688 -14.328 1 97.81 205 GLY A C 1
ATOM 1499 O O . GLY A 1 205 ? -4.203 -22.156 -15.383 1 97.81 205 GLY A O 1
ATOM 1500 N N . ILE A 1 206 ? -4.402 -20.828 -13.641 1 97.5 206 ILE A N 1
ATOM 1501 C CA . ILE A 1 206 ? -5.645 -20.203 -14.078 1 97.5 206 ILE A CA 1
ATOM 1502 C C . ILE A 1 206 ? -5.344 -18.828 -14.68 1 97.5 206 ILE A C 1
ATOM 1504 O O . ILE A 1 206 ? -5.027 -17.875 -13.953 1 97.5 206 ILE A O 1
ATOM 1508 N N . ALA A 1 207 ? -5.445 -18.75 -15.992 1 96.88 207 ALA A N 1
ATOM 1509 C CA . ALA A 1 207 ? -5.152 -17.531 -16.734 1 96.88 207 ALA A CA 1
ATOM 1510 C C . ALA A 1 207 ? -6.43 -16.766 -17.078 1 96.88 207 ALA A C 1
ATOM 1512 O O . ALA A 1 207 ? -7.535 -17.266 -16.844 1 96.88 207 ALA A O 1
ATOM 1513 N N . PHE A 1 208 ? -6.289 -15.555 -17.656 1 96.19 208 PHE A N 1
ATOM 1514 C CA . PHE A 1 208 ? -7.449 -14.773 -18.062 1 96.19 208 PHE A CA 1
ATOM 1515 C C . PHE A 1 208 ? -8.211 -15.484 -19.172 1 96.19 208 PHE A C 1
ATOM 1517 O O . PHE A 1 208 ? -9.438 -15.367 -19.266 1 96.19 208 PHE A O 1
ATOM 1524 N N . GLN A 1 209 ? -7.551 -16.25 -19.984 1 96.56 209 GLN A N 1
ATOM 1525 C CA . GLN A 1 209 ? -8.203 -16.891 -21.109 1 96.56 209 GLN A CA 1
ATOM 1526 C C . GLN A 1 209 ? -8.453 -18.375 -20.828 1 96.56 209 GLN A C 1
ATOM 1528 O O . GLN A 1 209 ? -8.625 -19.172 -21.75 1 96.56 209 GLN A O 1
ATOM 1533 N N . THR A 1 210 ? -8.469 -18.719 -19.609 1 97.19 210 THR A N 1
ATOM 1534 C CA . THR A 1 210 ? -8.711 -20.094 -19.188 1 97.19 210 THR A CA 1
ATOM 1535 C C . THR A 1 210 ? -10.047 -20.594 -19.734 1 97.19 210 THR A C 1
ATOM 1537 O O . THR A 1 210 ? -10.188 -21.766 -20.078 1 97.19 210 THR A O 1
ATOM 1540 N N . ASN A 1 211 ? -11.039 -19.734 -19.828 1 97.12 211 ASN A N 1
ATOM 1541 C CA . ASN A 1 211 ? -12.344 -20.172 -20.297 1 97.12 211 ASN A CA 1
ATOM 1542 C C . ASN A 1 211 ? -12.281 -20.672 -21.75 1 97.12 211 ASN A C 1
ATOM 1544 O O . ASN A 1 211 ? -13.016 -21.578 -22.125 1 97.12 211 ASN A O 1
ATOM 1548 N N . ARG A 1 212 ? -11.398 -20.156 -22.516 1 95.56 212 ARG A N 1
ATOM 1549 C CA . ARG A 1 212 ? -11.258 -20.562 -23.906 1 95.56 212 ARG A CA 1
ATOM 1550 C C . ARG A 1 212 ? -10.289 -21.719 -24.047 1 95.56 212 ARG A C 1
ATOM 1552 O O . ARG A 1 212 ? -10.555 -22.672 -24.797 1 95.56 212 ARG A O 1
ATOM 1559 N N . TYR A 1 213 ? -9.148 -21.688 -23.297 1 95.19 213 TYR A N 1
ATOM 1560 C CA . TYR A 1 213 ? -8.039 -22.578 -23.625 1 95.19 213 TYR A CA 1
ATOM 1561 C C . TYR A 1 213 ? -7.754 -23.531 -22.469 1 95.19 213 TYR A C 1
ATOM 1563 O O . TYR A 1 213 ? -6.797 -24.312 -22.531 1 95.19 213 TYR A O 1
ATOM 1571 N N . GLY A 1 214 ? -8.547 -23.5 -21.422 1 95.56 214 GLY A N 1
ATOM 1572 C CA . GLY A 1 214 ? -8.375 -24.422 -20.297 1 95.56 214 GLY A CA 1
ATOM 1573 C C . GLY A 1 214 ? -7.273 -24 -19.344 1 95.56 214 GLY A C 1
ATOM 1574 O O . GLY A 1 214 ? -6.973 -22.797 -19.219 1 95.56 214 GLY A O 1
ATOM 1575 N N . VAL A 1 215 ? -6.746 -24.984 -18.609 1 97.38 215 VAL A N 1
ATOM 1576 C CA . VAL A 1 215 ? -5.723 -24.75 -17.594 1 97.38 215 VAL A CA 1
ATOM 1577 C C . VAL A 1 215 ? -4.355 -24.641 -18.266 1 97.38 215 VAL A C 1
ATOM 1579 O O . VAL A 1 215 ? -4.066 -25.328 -19.234 1 97.38 215 VAL A O 1
ATOM 1582 N N . ALA A 1 216 ? -3.533 -23.797 -17.75 1 97.88 216 ALA A N 1
ATOM 1583 C CA . ALA A 1 216 ? -2.273 -23.453 -18.406 1 97.88 216 ALA A CA 1
ATOM 1584 C C . ALA A 1 216 ? -1.388 -24.688 -18.562 1 97.88 216 ALA A C 1
ATOM 1586 O O . ALA A 1 216 ? -0.837 -24.938 -19.641 1 97.88 216 ALA A O 1
ATOM 1587 N N . ASN A 1 217 ? -1.293 -25.469 -17.5 1 96.81 217 ASN A N 1
ATOM 1588 C CA . ASN A 1 217 ? -0.345 -26.578 -17.562 1 96.81 217 ASN A CA 1
ATOM 1589 C C . ASN A 1 217 ? -0.837 -27.672 -18.5 1 96.81 217 ASN A C 1
ATOM 1591 O O . ASN A 1 217 ? -0.074 -28.578 -18.859 1 96.81 217 ASN A O 1
ATOM 1595 N N . ASP A 1 218 ? -2.088 -27.672 -18.922 1 96.94 218 ASP A N 1
ATOM 1596 C CA . ASP A 1 218 ? -2.594 -28.609 -19.922 1 96.94 218 ASP A CA 1
ATOM 1597 C C . ASP A 1 218 ? -2.006 -28.312 -21.297 1 96.94 218 ASP A C 1
ATOM 1599 O O . ASP A 1 218 ? -2.141 -29.109 -22.219 1 96.94 218 ASP A O 1
ATOM 1603 N N . ASN A 1 219 ? -1.304 -27.234 -21.375 1 96.56 219 ASN A N 1
ATOM 1604 C CA . ASN A 1 219 ? -0.725 -26.812 -22.641 1 96.56 219 ASN A CA 1
ATOM 1605 C C . ASN A 1 219 ? 0.777 -27.078 -22.688 1 96.56 219 ASN A C 1
ATOM 1607 O O . ASN A 1 219 ? 1.435 -26.766 -23.688 1 96.56 219 ASN A O 1
ATOM 1611 N N . LEU A 1 220 ? 1.322 -27.625 -21.656 1 97.5 220 LEU A N 1
ATOM 1612 C CA . LEU A 1 220 ? 2.713 -28.062 -21.656 1 97.5 220 LEU A CA 1
ATOM 1613 C C . LEU A 1 220 ? 2.92 -29.203 -22.641 1 97.5 220 LEU A C 1
ATOM 1615 O O . LEU A 1 220 ? 2.062 -30.078 -22.781 1 97.5 220 LEU A O 1
ATOM 1619 N N . VAL A 1 221 ? 4.074 -29.172 -23.297 1 97.06 221 VAL A N 1
ATOM 1620 C CA . VAL A 1 221 ? 4.422 -30.297 -24.141 1 97.06 221 VAL A CA 1
ATOM 1621 C C . VAL A 1 221 ? 5.703 -30.953 -23.641 1 97.06 221 VAL A C 1
ATOM 1623 O O . VAL A 1 221 ? 6.051 -32.062 -24.062 1 97.06 221 VAL A O 1
ATOM 1626 N N . GLY A 1 222 ? 6.379 -30.312 -22.734 1 98 222 GLY A N 1
ATOM 1627 C CA . GLY A 1 222 ? 7.586 -30.828 -22.109 1 98 222 GLY A CA 1
ATOM 1628 C C . GLY A 1 222 ? 8.203 -29.875 -21.109 1 98 222 GLY A C 1
ATOM 1629 O O . GLY A 1 222 ? 7.82 -28.703 -21.047 1 98 222 GLY A O 1
ATOM 1630 N N . ILE A 1 223 ? 9.117 -30.438 -20.281 1 98.56 223 ILE A N 1
ATOM 1631 C CA . ILE A 1 223 ? 9.852 -29.625 -19.328 1 98.56 223 ILE A CA 1
ATOM 1632 C C . ILE A 1 223 ? 11.312 -30.062 -19.266 1 98.56 223 ILE A C 1
ATOM 1634 O O . ILE A 1 223 ? 11.609 -31.25 -19.469 1 98.56 223 ILE A O 1
ATOM 1638 N N . GLU A 1 224 ? 12.203 -29.094 -19.094 1 98.69 224 GLU A N 1
ATOM 1639 C CA . GLU A 1 224 ? 13.602 -29.344 -18.734 1 98.69 224 GLU A CA 1
ATOM 1640 C C . GLU A 1 224 ? 13.797 -29.328 -17.234 1 98.69 224 GLU A C 1
ATOM 1642 O O . GLU A 1 224 ? 13.484 -28.328 -16.578 1 98.69 224 GLU A O 1
ATOM 1647 N N . VAL A 1 225 ? 14.297 -30.469 -16.688 1 98.69 225 VAL A N 1
ATOM 1648 C CA . VAL A 1 225 ? 14.383 -30.594 -15.234 1 98.69 225 VAL A CA 1
ATOM 1649 C C . VAL A 1 225 ? 15.797 -31 -14.836 1 98.69 225 VAL A C 1
ATOM 1651 O O . VAL A 1 225 ? 16.406 -31.859 -15.469 1 98.69 225 VAL A O 1
ATOM 1654 N N . THR A 1 226 ? 16.344 -30.297 -13.883 1 98.62 226 THR A N 1
ATOM 1655 C CA . THR A 1 226 ? 17.562 -30.734 -13.203 1 98.62 226 THR A CA 1
ATOM 1656 C C . THR A 1 226 ? 17.219 -31.516 -11.938 1 98.62 226 THR A C 1
ATOM 1658 O O . THR A 1 226 ? 16.609 -30.969 -11.016 1 98.62 226 THR A O 1
ATOM 1661 N N . LEU A 1 227 ? 17.578 -32.75 -11.883 1 98.19 227 LEU A N 1
ATOM 1662 C CA . LEU A 1 227 ? 17.297 -33.656 -10.75 1 98.19 227 LEU A CA 1
ATOM 1663 C C . LEU A 1 227 ? 18.266 -33.375 -9.609 1 98.19 227 LEU A C 1
ATOM 1665 O O . LEU A 1 227 ? 19.25 -32.625 -9.773 1 98.19 227 LEU A O 1
ATOM 1669 N N . ILE A 1 228 ? 18 -33.938 -8.406 1 96.94 228 ILE A N 1
ATOM 1670 C CA . ILE A 1 228 ? 18.734 -33.656 -7.188 1 96.94 228 ILE A CA 1
ATOM 1671 C C . ILE A 1 228 ? 20.188 -34.094 -7.336 1 96.94 228 ILE A C 1
ATOM 1673 O O . ILE A 1 228 ? 21.078 -33.531 -6.688 1 96.94 228 ILE A O 1
ATOM 1677 N N . ASP A 1 229 ? 20.469 -35.062 -8.203 1 95.12 229 ASP A N 1
ATOM 1678 C CA . ASP A 1 229 ? 21.844 -35.531 -8.406 1 95.12 229 ASP A CA 1
ATOM 1679 C C . ASP A 1 229 ? 22.547 -34.719 -9.477 1 95.12 229 ASP A C 1
ATOM 1681 O O . ASP A 1 229 ? 23.703 -35 -9.82 1 95.12 229 ASP A O 1
ATOM 1685 N N . GLY A 1 230 ? 21.812 -33.719 -10.062 1 97.06 230 GLY A N 1
ATOM 1686 C CA . GLY A 1 230 ? 22.406 -32.812 -11.039 1 97.06 230 GLY A CA 1
ATOM 1687 C C . GLY A 1 230 ? 22.094 -33.219 -12.469 1 97.06 230 GLY A C 1
ATOM 1688 O O . GLY A 1 230 ? 22.312 -32.438 -13.398 1 97.06 230 GLY A O 1
ATOM 1689 N N . THR A 1 231 ? 21.531 -34.406 -12.711 1 97.81 231 THR A N 1
ATOM 1690 C CA . THR A 1 231 ? 21.203 -34.844 -14.07 1 97.81 231 THR A CA 1
ATOM 1691 C C . THR A 1 231 ? 20.156 -33.906 -14.695 1 97.81 231 THR A C 1
ATOM 1693 O O . THR A 1 231 ? 19.141 -33.625 -14.086 1 97.81 231 THR A O 1
ATOM 1696 N N . ILE A 1 232 ? 20.469 -33.438 -15.875 1 98.44 232 ILE A N 1
ATOM 1697 C CA . ILE A 1 232 ? 19.516 -32.625 -16.641 1 98.44 232 ILE A CA 1
ATOM 1698 C C . ILE A 1 232 ? 18.734 -33.531 -17.594 1 98.44 232 ILE A C 1
ATOM 1700 O O . ILE A 1 232 ? 19.328 -34.25 -18.391 1 98.44 232 ILE A O 1
ATOM 1704 N N . VAL A 1 233 ? 17.422 -33.5 -17.516 1 98.44 233 VAL A N 1
ATOM 1705 C CA . VAL A 1 233 ? 16.609 -34.375 -18.359 1 98.44 233 VAL A CA 1
ATOM 1706 C C . VAL A 1 233 ? 15.516 -33.562 -19.047 1 98.44 233 VAL A C 1
ATOM 1708 O O . VAL A 1 233 ? 15.156 -32.469 -18.578 1 98.44 233 VAL A O 1
ATOM 1711 N N . TYR A 1 234 ? 15.055 -34.031 -20.125 1 98.31 234 TYR A N 1
ATOM 1712 C CA . TYR A 1 234 ? 13.82 -33.594 -20.75 1 98.31 234 TYR A CA 1
ATOM 1713 C C . TYR A 1 234 ? 12.68 -34.562 -20.453 1 98.31 234 TYR A C 1
ATOM 1715 O O . TYR A 1 234 ? 12.789 -35.75 -20.703 1 98.31 234 TYR A O 1
AT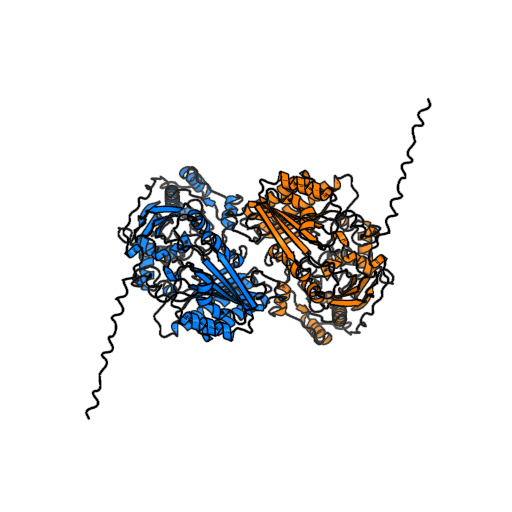OM 1723 N N . ALA A 1 235 ? 11.641 -34.062 -19.891 1 98.44 235 ALA A N 1
ATOM 1724 C CA . ALA A 1 235 ? 10.492 -34.906 -19.547 1 98.44 235 ALA A CA 1
ATOM 1725 C C . ALA A 1 235 ? 9.273 -34.531 -20.391 1 98.44 235 ALA A C 1
ATOM 1727 O O . ALA A 1 235 ? 8.914 -33.344 -20.5 1 98.44 235 ALA A O 1
ATOM 1728 N N . ASN A 1 236 ? 8.68 -35.438 -21 1 97.19 236 ASN A N 1
ATOM 1729 C CA . ASN A 1 236 ? 7.402 -35.312 -21.688 1 97.19 236 ASN A CA 1
ATOM 1730 C C . ASN A 1 236 ? 6.516 -36.531 -21.438 1 97.19 236 ASN A C 1
ATOM 1732 O O . ASN A 1 236 ? 6.926 -37.469 -20.766 1 97.19 236 ASN A O 1
ATOM 1736 N N . PRO A 1 237 ? 5.266 -36.594 -21.953 1 95.75 237 PRO A N 1
ATOM 1737 C CA . PRO A 1 237 ? 4.34 -37.688 -21.609 1 95.75 237 PRO A CA 1
ATOM 1738 C C . PRO A 1 237 ? 4.746 -39.031 -22.219 1 95.75 237 PRO A C 1
ATOM 1740 O O . PRO A 1 237 ? 4.215 -40.062 -21.844 1 95.75 237 PRO A O 1
ATOM 1743 N N . TYR A 1 238 ? 5.727 -39.094 -23.031 1 96.19 238 TYR A N 1
ATOM 1744 C CA . TYR A 1 238 ? 5.902 -40.281 -23.875 1 96.19 238 TYR A CA 1
ATOM 1745 C C . TYR A 1 238 ? 7.293 -40.875 -23.688 1 96.19 238 TYR A C 1
ATOM 1747 O O . TYR A 1 238 ? 7.633 -41.875 -24.312 1 96.19 238 TYR A O 1
ATOM 1755 N N . ASN A 1 239 ? 8.078 -40.344 -22.844 1 96.81 239 ASN A N 1
ATOM 1756 C CA . ASN A 1 239 ? 9.422 -40.906 -22.656 1 96.81 239 ASN A CA 1
ATOM 1757 C C . ASN A 1 239 ? 9.594 -41.469 -21.25 1 96.81 239 ASN A C 1
ATOM 1759 O O . ASN A 1 239 ? 8.609 -41.688 -20.531 1 96.81 239 ASN A O 1
ATOM 1763 N N . GLU A 1 240 ? 10.781 -41.844 -20.859 1 97 240 GLU A N 1
ATOM 1764 C CA . GLU A 1 240 ? 11.047 -42.562 -19.609 1 97 240 GLU A CA 1
ATOM 1765 C C . GLU A 1 240 ? 10.82 -41.656 -18.391 1 97 240 GLU A C 1
ATOM 1767 O O . GLU A 1 240 ? 10.758 -42.156 -17.266 1 97 240 GLU A O 1
ATOM 1772 N N . TYR A 1 241 ? 10.68 -40.406 -18.625 1 98.25 241 TYR A N 1
ATOM 1773 C CA . TYR A 1 241 ? 10.438 -39.469 -17.531 1 98.25 241 TYR A CA 1
ATOM 1774 C C . TYR A 1 241 ? 8.992 -38.969 -17.547 1 98.25 241 TYR A C 1
ATOM 1776 O O . TYR A 1 241 ? 8.711 -37.844 -17.109 1 98.25 241 TYR A O 1
ATOM 1784 N N . SER A 1 242 ? 8.055 -39.75 -18.078 1 98.06 242 SER A N 1
ATOM 1785 C CA . SER A 1 242 ? 6.645 -39.375 -18.172 1 98.06 242 SER A CA 1
ATOM 1786 C C . SER A 1 242 ? 6.039 -39.156 -16.797 1 98.06 242 SER A C 1
ATOM 1788 O O . SER A 1 242 ? 5.133 -38.312 -16.641 1 98.06 242 SER A O 1
ATOM 1790 N N . ASP A 1 243 ? 6.523 -39.812 -15.781 1 98.44 243 ASP A N 1
ATOM 1791 C CA . ASP A 1 243 ? 6.043 -39.594 -14.422 1 98.44 243 ASP A CA 1
ATOM 1792 C C . ASP A 1 243 ? 6.449 -38.219 -13.898 1 98.44 243 ASP A C 1
ATOM 1794 O O . ASP A 1 243 ? 5.652 -37.531 -13.242 1 98.44 243 ASP A O 1
ATOM 1798 N N . LEU A 1 244 ? 7.664 -37.844 -14.227 1 98.31 244 LEU A N 1
ATOM 1799 C CA . LEU A 1 244 ? 8.125 -36.5 -13.859 1 98.31 244 LEU A CA 1
ATOM 1800 C C . LEU A 1 244 ? 7.289 -35.438 -14.539 1 98.31 244 LEU A C 1
ATOM 1802 O O . LEU A 1 244 ? 6.914 -34.438 -13.906 1 98.31 244 LEU A O 1
ATOM 1806 N N . PHE A 1 245 ? 6.98 -35.625 -15.789 1 98.5 245 PHE A N 1
ATOM 1807 C CA . PHE A 1 245 ? 6.113 -34.688 -16.516 1 98.5 245 PHE A CA 1
ATOM 1808 C C . PHE A 1 245 ? 4.742 -34.625 -15.852 1 98.5 245 PHE A C 1
ATOM 1810 O O . PHE A 1 245 ? 4.184 -33.531 -15.695 1 98.5 245 PHE A O 1
ATOM 1817 N N . TRP A 1 246 ? 4.199 -35.75 -15.508 1 98.56 246 TRP A N 1
ATOM 1818 C CA . TRP A 1 246 ? 2.873 -35.844 -14.898 1 98.56 246 TRP A CA 1
ATOM 1819 C C . TRP A 1 246 ? 2.812 -35 -13.625 1 98.56 246 TRP A C 1
ATOM 1821 O O . TRP A 1 246 ? 1.806 -34.344 -13.352 1 98.56 246 TRP A O 1
ATOM 1831 N N . THR A 1 247 ? 3.867 -34.969 -12.828 1 98.75 247 THR A N 1
ATOM 1832 C CA . THR A 1 247 ? 3.861 -34.156 -11.617 1 98.75 247 THR A CA 1
ATOM 1833 C C . THR A 1 247 ? 3.715 -32.656 -11.945 1 98.75 247 THR A C 1
ATOM 1835 O O . THR A 1 247 ? 3.137 -31.906 -11.172 1 98.75 247 THR A O 1
ATOM 1838 N N . ALA A 1 248 ? 4.203 -32.219 -13.094 1 98.31 248 ALA A N 1
ATOM 1839 C CA . ALA A 1 248 ? 4.168 -30.797 -13.492 1 98.31 248 ALA A CA 1
ATOM 1840 C C . ALA A 1 248 ? 2.746 -30.375 -13.844 1 98.31 248 ALA A C 1
ATOM 1842 O O . ALA A 1 248 ? 2.469 -29.172 -13.969 1 98.31 248 ALA A O 1
ATOM 1843 N N . THR A 1 249 ? 1.829 -31.281 -13.953 1 98.31 249 THR A N 1
ATOM 1844 C CA . THR A 1 249 ? 0.448 -30.969 -14.305 1 98.31 249 THR A CA 1
ATOM 1845 C C . THR A 1 249 ? -0.39 -30.734 -13.055 1 98.31 249 THR A C 1
ATOM 1847 O O . THR A 1 249 ? -1.526 -31.203 -12.961 1 98.31 249 THR A O 1
ATOM 1850 N N . GLY A 1 250 ? 0.227 -30.094 -12.07 1 98.25 250 GLY A N 1
ATOM 1851 C CA . GLY A 1 250 ? -0.567 -29.656 -10.938 1 98.25 250 GLY A CA 1
ATOM 1852 C C . GLY A 1 250 ? 0.009 -30.094 -9.602 1 98.25 250 GLY A C 1
ATOM 1853 O O . GLY A 1 250 ? -0.578 -29.828 -8.547 1 98.25 250 GLY A O 1
ATOM 1854 N N . GLY A 1 251 ? 1.113 -30.656 -9.539 1 98.25 251 GLY A N 1
ATOM 1855 C CA . GLY A 1 251 ? 1.82 -31.047 -8.336 1 98.25 251 GLY A CA 1
ATOM 1856 C C . GLY A 1 251 ? 3.309 -30.766 -8.391 1 98.25 251 GLY A C 1
ATOM 1857 O O . GLY A 1 251 ? 4.078 -31.281 -7.582 1 98.25 251 GLY A O 1
ATOM 1858 N N . GLY A 1 252 ? 3.682 -29.953 -9.297 1 97.38 252 GLY A N 1
ATOM 1859 C CA . GLY A 1 252 ? 5.078 -29.844 -9.688 1 97.38 252 GLY A CA 1
ATOM 1860 C C . GLY A 1 252 ? 5.945 -29.188 -8.633 1 97.38 252 GLY A C 1
ATOM 1861 O O . GLY A 1 252 ? 7.148 -29.438 -8.562 1 97.38 252 GLY A O 1
ATOM 1862 N N . TRP A 1 253 ? 5.395 -28.281 -7.824 1 96.75 253 TRP A N 1
ATOM 1863 C CA . TRP A 1 253 ? 6.23 -27.594 -6.855 1 96.75 253 TRP A CA 1
ATOM 1864 C C . TRP A 1 253 ? 6.312 -28.359 -5.547 1 96.75 253 TRP A C 1
ATOM 1866 O O . TRP A 1 253 ? 6.75 -27.828 -4.523 1 96.75 253 TRP A O 1
ATOM 1876 N N . LEU A 1 254 ? 5.902 -29.688 -5.523 1 97.44 254 LEU A N 1
ATOM 1877 C CA . LEU A 1 254 ? 5.996 -30.547 -4.352 1 97.44 254 LEU A CA 1
ATOM 1878 C C . LEU A 1 254 ? 7.391 -31.156 -4.234 1 97.44 254 LEU A C 1
ATOM 1880 O O . LEU A 1 254 ? 7.625 -32.031 -3.389 1 97.44 254 LEU A O 1
ATOM 1884 N N . GLY A 1 255 ? 8.336 -30.875 -5.086 1 96.38 255 GLY A N 1
ATOM 1885 C CA . GLY A 1 255 ? 9.734 -31.188 -4.828 1 96.38 255 GLY A CA 1
ATOM 1886 C C . GLY A 1 255 ? 10.227 -32.375 -5.629 1 96.38 255 GLY A C 1
ATOM 1887 O O . GLY A 1 255 ? 10.68 -33.375 -5.059 1 96.38 255 GLY A O 1
ATOM 1888 N N . TYR A 1 256 ? 10.383 -32.219 -6.973 1 98.25 256 TYR A N 1
ATOM 1889 C CA . TYR A 1 256 ? 10.797 -33.344 -7.816 1 98.25 256 TYR A CA 1
ATOM 1890 C C . TYR A 1 256 ? 12.062 -33 -8.594 1 98.25 256 TYR A C 1
ATOM 1892 O O . TYR A 1 256 ? 12.688 -33.875 -9.203 1 98.25 256 TYR A O 1
ATOM 1900 N N . GLY A 1 257 ? 12.414 -31.828 -8.578 1 98.25 257 GLY A N 1
ATOM 1901 C CA . GLY A 1 257 ? 13.523 -31.25 -9.328 1 98.25 257 GLY A CA 1
ATOM 1902 C C . GLY A 1 257 ? 13.367 -29.781 -9.609 1 98.25 257 GLY A C 1
ATOM 1903 O O . GLY A 1 257 ? 12.367 -29.172 -9.211 1 98.25 257 GLY A O 1
ATOM 1904 N N . VAL A 1 258 ? 14.398 -29.219 -10.234 1 98.56 258 VAL A N 1
ATOM 1905 C CA . VAL A 1 258 ? 14.359 -27.812 -10.609 1 98.56 258 VAL A CA 1
ATOM 1906 C C . VAL A 1 258 ? 14.023 -27.672 -12.094 1 98.56 258 VAL A C 1
ATOM 1908 O O . VAL A 1 258 ? 14.789 -28.125 -12.953 1 98.56 258 VAL A O 1
ATOM 1911 N N . VAL A 1 259 ? 12.891 -27.109 -12.383 1 98.75 259 VAL A N 1
ATOM 1912 C CA . VAL A 1 259 ? 12.523 -26.906 -13.773 1 98.75 259 VAL A CA 1
ATOM 1913 C C . VAL A 1 259 ? 13.195 -25.641 -14.312 1 98.75 259 VAL A C 1
ATOM 1915 O O . VAL A 1 259 ? 12.906 -24.531 -13.859 1 98.75 259 VAL A O 1
ATOM 1918 N N . THR A 1 260 ? 14.016 -25.766 -15.281 1 98.62 260 THR A N 1
ATOM 1919 C CA . THR A 1 260 ? 14.781 -24.641 -15.812 1 98.62 260 THR A CA 1
ATOM 1920 C C . THR A 1 260 ? 14.156 -24.125 -17.094 1 98.62 260 THR A C 1
ATOM 1922 O O . THR A 1 260 ? 14.477 -23.016 -17.547 1 98.62 260 THR A O 1
ATOM 1925 N N . ALA A 1 261 ? 13.297 -24.969 -17.703 1 98.62 261 ALA A N 1
ATOM 1926 C CA . ALA A 1 261 ? 12.578 -24.5 -18.891 1 98.62 261 ALA A CA 1
ATOM 1927 C C . ALA A 1 261 ? 11.242 -25.219 -19.031 1 98.62 261 ALA A C 1
ATOM 1929 O O . ALA A 1 261 ? 11.141 -26.422 -18.766 1 98.62 261 ALA A O 1
ATOM 1930 N N . PHE A 1 262 ? 10.289 -24.5 -19.5 1 98.5 262 PHE A N 1
ATOM 1931 C CA . PHE A 1 262 ? 8.977 -25.031 -19.875 1 98.5 262 PHE A CA 1
ATOM 1932 C C . PHE A 1 262 ? 8.766 -24.938 -21.375 1 98.5 262 PHE A C 1
ATOM 1934 O O . PHE A 1 262 ? 9.07 -23.906 -22 1 98.5 262 PHE A O 1
ATOM 1941 N N . TYR A 1 263 ? 8.336 -25.984 -21.969 1 98.25 263 TYR A N 1
ATOM 1942 C CA . TYR A 1 263 ? 7.863 -26 -23.344 1 98.25 263 TYR A CA 1
ATOM 1943 C C . TYR A 1 263 ? 6.344 -26.047 -23.406 1 98.25 263 TYR A C 1
ATOM 1945 O O . TYR A 1 263 ? 5.73 -27.016 -22.969 1 98.25 263 TYR A O 1
ATOM 1953 N N . ILE A 1 264 ? 5.797 -25.031 -23.969 1 97.88 264 ILE A N 1
ATOM 1954 C CA . ILE A 1 264 ? 4.355 -24.875 -23.828 1 97.88 264 ILE A CA 1
ATOM 1955 C C . ILE A 1 264 ? 3.76 -24.344 -25.141 1 97.88 264 ILE A C 1
ATOM 1957 O O . ILE A 1 264 ? 4.375 -23.516 -25.812 1 97.88 264 ILE A O 1
ATOM 1961 N N . GLN A 1 265 ? 2.609 -24.828 -25.484 1 96.44 265 GLN A N 1
ATOM 1962 C CA . GLN A 1 265 ? 1.868 -24.391 -26.672 1 96.44 265 GLN A CA 1
ATOM 1963 C C . GLN A 1 265 ? 1.411 -22.938 -26.516 1 96.44 265 GLN A C 1
ATOM 1965 O O . GLN A 1 265 ? 0.905 -22.547 -25.469 1 96.44 265 GLN A O 1
ATOM 1970 N N . ALA A 1 266 ? 1.632 -22.141 -27.562 1 96.12 266 ALA A N 1
ATOM 1971 C CA . ALA A 1 266 ? 1.131 -20.766 -27.641 1 96.12 266 ALA A CA 1
ATOM 1972 C C . ALA A 1 266 ? -0.23 -20.719 -28.328 1 96.12 266 ALA A C 1
ATOM 1974 O O . ALA A 1 266 ? -0.703 -21.734 -28.844 1 96.12 266 ALA A O 1
ATOM 1975 N N . TYR A 1 267 ? -0.883 -19.641 -28.281 1 94.06 267 TYR A N 1
ATOM 1976 C CA . TYR A 1 267 ? -2.162 -19.406 -28.938 1 94.06 267 TYR A CA 1
ATOM 1977 C C . TYR A 1 267 ? -2.15 -18.078 -29.703 1 94.06 267 TYR A C 1
ATOM 1979 O O . TYR A 1 267 ? -1.272 -17.25 -29.484 1 94.06 267 TYR A O 1
ATOM 1987 N N . PRO A 1 268 ? -3.076 -17.953 -30.594 1 93.38 268 PRO A N 1
ATOM 1988 C CA . PRO A 1 268 ? -3.125 -16.656 -31.297 1 93.38 268 PRO A CA 1
ATOM 1989 C C . PRO A 1 268 ? -3.408 -15.492 -30.359 1 93.38 268 PRO A C 1
ATOM 1991 O O . PRO A 1 268 ? -4.25 -15.602 -29.469 1 93.38 268 PRO A O 1
ATOM 1994 N N . ASP A 1 269 ? -2.619 -14.422 -30.547 1 94.88 269 ASP A N 1
ATOM 1995 C CA . ASP A 1 269 ? -2.887 -13.195 -29.812 1 94.88 269 ASP A CA 1
ATOM 1996 C C . ASP A 1 269 ? -4.312 -12.703 -30.047 1 94.88 269 ASP A C 1
ATOM 1998 O O . ASP A 1 269 ? -4.727 -12.523 -31.188 1 94.88 269 ASP A O 1
ATOM 2002 N N . PRO A 1 270 ? -5.07 -12.477 -29.031 1 94.75 270 PRO A N 1
ATOM 2003 C CA . PRO A 1 270 ? -6.473 -12.086 -29.203 1 94.75 270 PRO A CA 1
ATOM 2004 C C . PRO A 1 270 ? -6.629 -10.633 -29.641 1 94.75 270 PRO A C 1
ATOM 2006 O O . PRO A 1 270 ? -7.73 -10.203 -30 1 94.75 270 PRO A O 1
ATOM 2009 N N . GLY A 1 271 ? -5.543 -9.867 -29.609 1 94.75 271 GLY A N 1
ATOM 2010 C CA . GLY A 1 271 ? -5.641 -8.438 -29.875 1 94.75 271 GLY A CA 1
ATOM 2011 C C . GLY A 1 271 ? -6.121 -7.645 -28.688 1 94.75 271 GLY A C 1
ATOM 2012 O O . GLY A 1 271 ? -5.566 -7.766 -27.594 1 94.75 271 GLY A O 1
ATOM 2013 N N . ASP A 1 272 ? -7.238 -6.934 -28.906 1 95.62 272 ASP A N 1
ATOM 2014 C CA . ASP A 1 272 ? -7.762 -6.078 -27.844 1 95.62 272 ASP A CA 1
ATOM 2015 C C . ASP A 1 272 ? -8.531 -6.895 -26.812 1 95.62 272 ASP A C 1
ATOM 2017 O O . ASP A 1 272 ? -9.242 -7.836 -27.156 1 95.62 272 ASP A O 1
ATOM 2021 N N . VAL A 1 273 ? -8.312 -6.555 -25.641 1 97.31 273 VAL A N 1
ATOM 2022 C CA . VAL A 1 273 ? -9.102 -7.051 -24.516 1 97.31 273 VAL A CA 1
ATOM 2023 C C . VAL A 1 273 ? -9.945 -5.918 -23.938 1 97.31 273 VAL A C 1
ATOM 2025 O O . VAL A 1 273 ? -9.406 -4.898 -23.5 1 97.31 273 VAL A O 1
ATOM 2028 N N . TYR A 1 274 ? -11.234 -6.07 -23.922 1 97.75 274 TYR A N 1
ATOM 2029 C CA . TYR A 1 274 ? -12.141 -5.09 -23.328 1 97.75 274 TYR A CA 1
ATOM 2030 C C . TYR A 1 274 ? -12.43 -5.414 -21.875 1 97.75 274 TYR A C 1
ATOM 2032 O O . TYR A 1 274 ? -12.812 -6.543 -21.547 1 97.75 274 TYR A O 1
ATOM 2040 N N . VAL A 1 275 ? -12.188 -4.41 -21.047 1 97.44 275 VAL A N 1
ATOM 2041 C CA . VAL A 1 275 ? -12.32 -4.621 -19.609 1 97.44 275 VAL A CA 1
ATOM 2042 C C . VAL A 1 275 ? -13.32 -3.623 -19.016 1 97.44 275 VAL A C 1
ATOM 2044 O O . VAL A 1 275 ? -13.258 -2.43 -19.328 1 97.44 275 VAL A O 1
ATOM 2047 N N . GLY A 1 276 ? -14.281 -4.086 -18.266 1 97.62 276 GLY A N 1
ATOM 2048 C CA . GLY A 1 276 ? -15.18 -3.279 -17.469 1 97.62 276 GLY A CA 1
ATOM 2049 C C . GLY A 1 276 ? -15.016 -3.514 -15.977 1 97.62 276 GLY A C 1
ATOM 2050 O O . GLY A 1 276 ? -15.062 -4.652 -15.508 1 97.62 276 GLY A O 1
ATOM 2051 N N . THR A 1 277 ? -14.688 -2.461 -15.258 1 97.25 277 THR A N 1
ATOM 2052 C CA . THR A 1 277 ? -14.75 -2.471 -13.805 1 97.25 277 THR A CA 1
ATOM 2053 C C . THR A 1 277 ? -16.047 -1.845 -13.305 1 97.25 277 THR A C 1
ATOM 2055 O O . THR A 1 277 ? -16.25 -0.634 -13.43 1 97.25 277 THR A O 1
ATOM 2058 N N . ILE A 1 278 ? -16.922 -2.668 -12.789 1 98.25 278 ILE A N 1
ATOM 2059 C CA . ILE A 1 278 ? -18.266 -2.248 -12.375 1 98.25 278 ILE A CA 1
ATOM 2060 C C . ILE A 1 278 ? -18.406 -2.391 -10.867 1 98.25 278 ILE A C 1
ATOM 2062 O O . ILE A 1 278 ? -18.203 -3.477 -10.312 1 98.25 278 ILE A O 1
ATOM 2066 N N . ALA A 1 279 ? -18.75 -1.35 -10.195 1 98.31 279 ALA A N 1
ATOM 2067 C CA . ALA A 1 279 ? -18.797 -1.37 -8.734 1 98.31 279 ALA A CA 1
ATOM 2068 C C . ALA A 1 279 ? -20.156 -0.919 -8.227 1 98.31 279 ALA A C 1
ATOM 2070 O O . ALA A 1 279 ? -20.812 -0.071 -8.836 1 98.31 279 ALA A O 1
ATOM 2071 N N . TRP A 1 280 ? -20.641 -1.484 -7.074 1 98.44 280 TRP A N 1
ATOM 2072 C CA . TRP A 1 280 ? -21.922 -1.175 -6.43 1 98.44 280 TRP A CA 1
ATOM 2073 C C . TRP A 1 280 ? -21.734 -1.004 -4.926 1 98.44 280 TRP A C 1
ATOM 2075 O O . TRP A 1 280 ? -20.828 -1.588 -4.332 1 98.44 280 TRP A O 1
ATOM 2085 N N . GLY A 1 281 ? -22.594 -0.242 -4.375 1 97.75 281 GLY A N 1
ATOM 2086 C CA . GLY A 1 281 ? -22.75 -0.235 -2.926 1 97.75 281 GLY A CA 1
ATOM 2087 C C . GLY A 1 281 ? -23.531 -1.418 -2.398 1 97.75 281 GLY A C 1
ATOM 2088 O O . GLY A 1 281 ? -24.125 -2.174 -3.176 1 97.75 281 GLY A O 1
ATOM 2089 N N . GLU A 1 282 ? -23.516 -1.591 -1.141 1 97.44 282 GLU A N 1
ATOM 2090 C CA . GLU A 1 282 ? -24.156 -2.736 -0.487 1 97.44 282 GLU A CA 1
ATOM 2091 C C . GLU A 1 282 ? -25.656 -2.738 -0.705 1 97.44 282 GLU A C 1
ATOM 2093 O O . GLU A 1 282 ? -26.297 -3.787 -0.63 1 97.44 282 GLU A O 1
ATOM 2098 N N . ASP A 1 283 ? -26.219 -1.561 -0.952 1 97.25 283 ASP A N 1
ATOM 2099 C CA . ASP A 1 283 ? -27.656 -1.457 -1.179 1 97.25 283 ASP A CA 1
ATOM 2100 C C . ASP A 1 283 ? -28.078 -2.238 -2.424 1 97.25 283 ASP A C 1
ATOM 2102 O O . ASP A 1 283 ? -29.266 -2.543 -2.604 1 97.25 283 ASP A O 1
ATOM 2106 N N . GLN A 1 284 ? -27.125 -2.604 -3.275 1 98.12 284 GLN A N 1
ATOM 2107 C CA . GLN A 1 284 ? -27.422 -3.336 -4.504 1 98.12 284 GLN A CA 1
ATOM 2108 C C . GLN A 1 284 ? -27.156 -4.828 -4.332 1 98.12 284 GLN A C 1
ATOM 2110 O O . GLN A 1 284 ? -27.141 -5.578 -5.309 1 98.12 284 GLN A O 1
ATOM 2115 N N . ALA A 1 285 ? -26.969 -5.34 -3.193 1 98.06 285 ALA A N 1
ATOM 2116 C CA . ALA A 1 285 ? -26.516 -6.703 -2.934 1 98.06 285 ALA A CA 1
ATOM 2117 C C . ALA A 1 285 ? -27.438 -7.723 -3.584 1 98.06 285 ALA A C 1
ATOM 2119 O O . ALA A 1 285 ? -26.984 -8.602 -4.32 1 98.06 285 ALA A O 1
ATOM 2120 N N . GLU A 1 286 ? -28.703 -7.574 -3.34 1 97.88 286 GLU A N 1
ATOM 2121 C CA . GLU A 1 286 ? -29.672 -8.539 -3.865 1 97.88 286 GLU A CA 1
ATOM 2122 C C . GLU A 1 286 ? -29.609 -8.609 -5.391 1 97.88 286 GLU A C 1
ATOM 2124 O O . GLU A 1 286 ? -29.547 -9.703 -5.961 1 97.88 286 GLU A O 1
ATOM 2129 N N . SER A 1 287 ? -29.578 -7.457 -6.016 1 98.31 287 SER A N 1
ATOM 2130 C CA . SER A 1 287 ? -29.531 -7.402 -7.473 1 98.31 287 SER A CA 1
ATOM 2131 C C . SER A 1 287 ? -28.234 -7.984 -8.008 1 98.31 287 SER A C 1
ATOM 2133 O O . SER A 1 287 ? -28.234 -8.766 -8.961 1 98.31 287 SER A O 1
ATOM 2135 N N . VAL A 1 288 ? -27.125 -7.66 -7.418 1 98.56 288 VAL A N 1
ATOM 2136 C CA . VAL A 1 288 ? -25.797 -8.109 -7.852 1 98.56 288 VAL A CA 1
ATOM 2137 C C . VAL A 1 288 ? -25.703 -9.625 -7.715 1 98.56 288 VAL A C 1
ATOM 2139 O O . VAL A 1 288 ? -25.25 -10.312 -8.641 1 98.56 288 VAL A O 1
ATOM 2142 N N . PHE A 1 289 ? -26.141 -10.195 -6.578 1 98.56 289 PHE A N 1
ATOM 2143 C CA . PHE A 1 289 ? -26.062 -11.625 -6.316 1 98.56 289 PHE A CA 1
ATOM 2144 C C . PHE A 1 289 ? -26.922 -12.406 -7.297 1 98.56 289 PHE A C 1
ATOM 2146 O O . PHE A 1 289 ? -26.484 -13.406 -7.867 1 98.56 289 PHE A O 1
ATOM 2153 N N . ASN A 1 290 ? -28.125 -11.875 -7.535 1 98.38 290 ASN A N 1
ATOM 2154 C CA . ASN A 1 290 ? -29.031 -12.547 -8.453 1 98.38 290 ASN A CA 1
ATOM 2155 C C . ASN A 1 290 ? -28.5 -12.523 -9.883 1 98.38 290 ASN A C 1
ATOM 2157 O O . ASN A 1 290 ? -28.5 -13.547 -10.57 1 98.38 290 ASN A O 1
ATOM 2161 N N . LYS A 1 291 ? -28.047 -11.406 -10.328 1 98.31 291 LYS A N 1
ATOM 2162 C CA . LYS A 1 291 ? -27.547 -11.273 -11.688 1 98.31 291 LYS A CA 1
ATOM 2163 C C . LYS A 1 291 ? -26.297 -12.125 -11.898 1 98.31 291 LYS A C 1
ATOM 2165 O O . LYS A 1 291 ? -26.141 -12.758 -12.945 1 98.31 291 LYS A O 1
ATOM 2170 N N . THR A 1 292 ? -25.422 -12.094 -10.898 1 98.56 292 THR A N 1
ATOM 2171 C CA . THR A 1 292 ? -24.188 -12.867 -11.016 1 98.56 292 THR A CA 1
ATOM 2172 C C . THR A 1 292 ? -24.484 -14.367 -11.062 1 98.56 292 THR A C 1
ATOM 2174 O O . THR A 1 292 ? -23.984 -15.078 -11.93 1 98.56 292 THR A O 1
ATOM 2177 N N . ALA A 1 293 ? -25.328 -14.805 -10.133 1 98.06 293 ALA A N 1
ATOM 2178 C CA . ALA A 1 293 ? -25.703 -16.219 -10.102 1 98.06 293 ALA A CA 1
ATOM 2179 C C . ALA A 1 293 ? -26.328 -16.641 -11.43 1 98.06 293 ALA A C 1
ATOM 2181 O O . ALA A 1 293 ? -26 -17.703 -11.969 1 98.06 293 ALA A O 1
ATOM 2182 N N . ALA A 1 294 ? -27.203 -15.828 -11.953 1 97.75 294 ALA A N 1
ATOM 2183 C CA . ALA A 1 294 ? -27.875 -16.141 -13.211 1 97.75 294 ALA A CA 1
ATOM 2184 C C . ALA A 1 294 ? -26.891 -16.188 -14.367 1 97.75 294 ALA A C 1
ATOM 2186 O O . ALA A 1 294 ? -26.969 -17.062 -15.227 1 97.75 294 ALA A O 1
ATOM 2187 N N . TRP A 1 295 ? -26 -15.227 -14.398 1 97.88 295 TRP A N 1
ATOM 2188 C CA . TRP A 1 295 ? -25 -15.172 -15.461 1 97.88 295 TRP A CA 1
ATOM 2189 C C . TRP A 1 295 ? -24.078 -16.391 -15.414 1 97.88 295 TRP A C 1
ATOM 2191 O O . TRP A 1 295 ? -23.812 -17.016 -16.453 1 97.88 295 TRP A O 1
ATOM 2201 N N . TRP A 1 296 ? -23.594 -16.703 -14.234 1 96.88 296 TRP A N 1
ATOM 2202 C CA . TRP A 1 296 ? -22.703 -17.859 -14.039 1 96.88 296 TRP A CA 1
ATOM 2203 C C . TRP A 1 296 ? -23.359 -19.141 -14.523 1 96.88 296 TRP A C 1
ATOM 2205 O O . TRP A 1 296 ? -22.672 -20.031 -15.031 1 96.88 296 TRP A O 1
ATOM 2215 N N . GLU A 1 297 ? -24.609 -19.25 -14.391 1 95 297 GLU A N 1
ATOM 2216 C CA . GLU A 1 297 ? -25.344 -20.453 -14.758 1 95 297 GLU A CA 1
ATOM 2217 C C . GLU A 1 297 ? -25.578 -20.531 -16.266 1 95 297 GLU A C 1
ATOM 2219 O O . GLU A 1 297 ? -25.625 -21.625 -16.844 1 95 297 GLU A O 1
ATOM 2224 N N . SER A 1 298 ? -25.625 -19.422 -16.938 1 95.5 298 SER A N 1
ATOM 2225 C CA . SER A 1 298 ? -26.172 -19.453 -18.281 1 95.5 298 SER A CA 1
ATOM 2226 C C . SER A 1 298 ? -25.109 -19.172 -19.328 1 95.5 298 SER A C 1
ATOM 2228 O O . SER A 1 298 ? -25.312 -19.406 -20.516 1 95.5 298 SER A O 1
ATOM 2230 N N . ASN A 1 299 ? -23.984 -18.625 -18.938 1 96.06 299 ASN A N 1
ATOM 2231 C CA . ASN A 1 299 ? -22.984 -18.203 -19.922 1 96.06 299 ASN A CA 1
ATOM 2232 C C . ASN A 1 299 ? -22.453 -19.391 -20.734 1 96.06 299 ASN A C 1
ATOM 2234 O O . ASN A 1 299 ? -22.219 -20.453 -20.188 1 96.06 299 ASN A O 1
ATOM 2238 N N . THR A 1 300 ? -22.297 -19.141 -22.062 1 95 300 THR A N 1
ATOM 2239 C CA . THR A 1 300 ? -21.703 -20.156 -22.938 1 95 300 THR A CA 1
ATOM 2240 C C . THR A 1 300 ? -20.547 -19.547 -23.75 1 95 300 THR A C 1
ATOM 2242 O O . THR A 1 300 ? -19.953 -20.234 -24.594 1 95 300 THR A O 1
ATOM 2245 N N . ASP A 1 301 ? -20.25 -18.328 -23.5 1 95.81 301 ASP A N 1
ATOM 2246 C CA . ASP A 1 301 ? -19.219 -17.625 -24.25 1 95.81 301 ASP A CA 1
ATOM 2247 C C . ASP A 1 301 ? -17.844 -17.844 -23.641 1 95.81 301 ASP A C 1
ATOM 2249 O O . ASP A 1 301 ? -17.547 -17.328 -22.562 1 95.81 301 ASP A O 1
ATOM 2253 N N . PRO A 1 302 ? -16.922 -18.5 -24.328 1 96.62 302 PRO A N 1
ATOM 2254 C CA . PRO A 1 302 ? -15.602 -18.797 -23.75 1 96.62 302 PRO A CA 1
ATOM 2255 C C . PRO A 1 302 ? -14.672 -17.594 -23.75 1 96.62 302 PRO A C 1
ATOM 2257 O O . PRO A 1 302 ? -13.602 -17.625 -23.125 1 96.62 302 PRO A O 1
ATOM 2260 N N . ASP A 1 303 ? -15.062 -16.484 -24.391 1 97.31 303 ASP A N 1
ATOM 2261 C CA . ASP A 1 303 ? -14.188 -15.312 -24.484 1 97.31 303 ASP A CA 1
ATOM 2262 C C . ASP A 1 303 ? -14.453 -14.344 -23.328 1 97.31 303 ASP A C 1
ATOM 2264 O O . ASP A 1 303 ? -13.773 -13.32 -23.203 1 97.31 303 ASP A O 1
ATOM 2268 N N . ALA A 1 304 ? -15.453 -14.672 -22.469 1 97.88 304 ALA A N 1
ATOM 2269 C CA . ALA A 1 304 ? -15.789 -13.867 -21.297 1 97.88 304 ALA A CA 1
ATOM 2270 C C . ALA A 1 304 ? -15.141 -14.438 -20.031 1 97.88 304 ALA A C 1
ATOM 2272 O O . ALA A 1 304 ? -15.188 -15.648 -19.797 1 97.88 304 ALA A O 1
ATOM 2273 N N . PHE A 1 305 ? -14.492 -13.57 -19.281 1 97.31 305 PHE A N 1
ATOM 2274 C CA . PHE A 1 305 ? -13.891 -13.969 -18 1 97.31 305 PHE A CA 1
ATOM 2275 C C . PHE A 1 305 ? -14.211 -12.953 -16.906 1 97.31 305 PHE A C 1
ATOM 2277 O O . PHE A 1 305 ? -13.445 -12.016 -16.688 1 97.31 305 PHE A O 1
ATOM 2284 N N . PRO A 1 306 ? -15.289 -13.125 -16.141 1 97.94 306 PRO A N 1
ATOM 2285 C CA . PRO A 1 306 ? -15.625 -12.234 -15.023 1 97.94 306 PRO A CA 1
ATOM 2286 C C . PRO A 1 306 ? -15.203 -12.797 -13.664 1 97.94 306 PRO A C 1
ATOM 2288 O O . PRO A 1 306 ? -14.953 -14 -13.539 1 97.94 306 PRO A O 1
ATOM 2291 N N . ALA A 1 307 ? -15.102 -11.945 -12.719 1 98.06 307 ALA A N 1
ATOM 2292 C CA . ALA A 1 307 ? -14.953 -12.289 -11.305 1 98.06 307 ALA A CA 1
ATOM 2293 C C . ALA A 1 307 ? -15.703 -11.289 -10.422 1 98.06 307 ALA A C 1
ATOM 2295 O O . ALA A 1 307 ? -15.648 -10.086 -10.656 1 98.06 307 ALA A O 1
ATOM 2296 N N . LEU A 1 308 ? -16.484 -11.805 -9.5 1 98.69 308 LEU A N 1
ATOM 2297 C CA . LEU A 1 308 ? -17.156 -10.961 -8.516 1 98.69 308 LEU A CA 1
ATOM 2298 C C . LEU A 1 308 ? -16.281 -10.789 -7.266 1 98.69 308 LEU A C 1
ATOM 2300 O O . LEU A 1 308 ? -15.781 -11.773 -6.723 1 98.69 308 LEU A O 1
ATOM 2304 N N . LEU A 1 309 ? -16.141 -9.562 -6.812 1 97.88 309 LEU A N 1
ATOM 2305 C CA . LEU A 1 309 ? -15.305 -9.25 -5.668 1 97.88 309 LEU A CA 1
ATOM 2306 C C . LEU A 1 309 ? -16.109 -8.547 -4.578 1 97.88 309 LEU A C 1
ATOM 2308 O O . LEU A 1 309 ? -17.031 -7.789 -4.875 1 97.88 309 LEU A O 1
ATOM 2312 N N . TYR A 1 310 ? -15.727 -8.844 -3.311 1 96.88 310 TYR A N 1
ATOM 2313 C CA . TYR A 1 310 ? -16.125 -8.07 -2.137 1 96.88 310 TYR A CA 1
ATOM 2314 C C . TYR A 1 310 ? -14.977 -7.191 -1.654 1 96.88 310 TYR A C 1
ATOM 2316 O O . TYR A 1 310 ? -13.82 -7.621 -1.623 1 96.88 310 TYR A O 1
ATOM 2324 N N . TYR A 1 311 ? -15.328 -5.895 -1.266 1 93.5 311 TYR A N 1
ATOM 2325 C CA . TYR A 1 311 ? -14.344 -4.949 -0.757 1 93.5 311 TYR A CA 1
ATOM 2326 C C . TYR A 1 311 ? -14.953 -4.047 0.31 1 93.5 311 TYR A C 1
ATOM 2328 O O . TYR A 1 311 ? -16.172 -3.92 0.402 1 93.5 311 TYR A O 1
ATOM 2336 N N . LEU A 1 312 ? -14.148 -3.582 1.222 1 96.5 312 LEU A N 1
ATOM 2337 C CA . LEU A 1 312 ? -14.422 -2.336 1.929 1 96.5 312 LEU A CA 1
ATOM 2338 C C . LEU A 1 312 ? -13.703 -1.164 1.263 1 96.5 312 LEU A C 1
ATOM 2340 O O . LEU A 1 312 ? -12.562 -0.85 1.607 1 96.5 312 LEU A O 1
ATOM 2344 N N . LYS A 1 313 ? -14.383 -0.525 0.341 1 94.38 313 LYS A N 1
ATOM 2345 C CA . LYS A 1 313 ? -13.867 0.569 -0.477 1 94.38 313 LYS A CA 1
ATOM 2346 C C . LYS A 1 313 ? -14.93 1.632 -0.711 1 94.38 313 LYS A C 1
ATOM 2348 O O . LYS A 1 313 ? -15.984 1.619 -0.063 1 94.38 313 LYS A O 1
ATOM 2353 N N . ASP A 1 314 ? -14.555 2.658 -1.488 1 91.5 314 ASP A N 1
ATOM 2354 C CA . ASP A 1 314 ? -15.523 3.598 -2.045 1 91.5 314 ASP A CA 1
ATOM 2355 C C . ASP A 1 314 ? -15.938 3.189 -3.457 1 91.5 314 ASP A C 1
ATOM 2357 O O . ASP A 1 314 ? -15.141 3.291 -4.395 1 91.5 314 ASP A O 1
ATOM 2361 N N . PRO A 1 315 ? -17.188 2.75 -3.621 1 94.56 315 PRO A N 1
ATOM 2362 C CA . PRO A 1 315 ? -17.594 2.287 -4.953 1 94.56 315 PRO A CA 1
ATOM 2363 C C . PRO A 1 315 ? -17.578 3.402 -5.996 1 94.56 315 PRO A C 1
ATOM 2365 O O . PRO A 1 315 ? -17.578 3.129 -7.199 1 94.56 315 PRO A O 1
ATOM 2368 N N . SER A 1 316 ? -17.578 4.621 -5.625 1 90.5 316 SER A N 1
ATOM 2369 C CA . SER A 1 316 ? -17.547 5.746 -6.555 1 90.5 316 SER A CA 1
ATOM 2370 C C . SER A 1 316 ? -16.109 6.117 -6.922 1 90.5 316 SER A C 1
ATOM 2372 O O . SER A 1 316 ? -15.891 6.895 -7.852 1 90.5 316 SER A O 1
ATOM 2374 N N . ASN A 1 317 ? -15.172 5.602 -6.211 1 86.62 317 ASN A N 1
ATOM 2375 C CA . ASN A 1 317 ? -13.742 5.766 -6.453 1 86.62 317 ASN A CA 1
ATOM 2376 C C . ASN A 1 317 ? -12.992 4.449 -6.277 1 86.62 317 ASN A C 1
ATOM 2378 O O . ASN A 1 317 ? -12.039 4.375 -5.496 1 86.62 317 ASN A O 1
ATOM 2382 N N . ILE A 1 318 ? -13.273 3.537 -7.062 1 88.44 318 ILE A N 1
ATOM 2383 C CA . ILE A 1 318 ? -12.961 2.137 -6.809 1 88.44 318 ILE A CA 1
ATOM 2384 C C . ILE A 1 318 ? -11.469 1.897 -7.031 1 88.44 318 ILE A C 1
ATOM 2386 O O . ILE A 1 318 ? -10.906 0.917 -6.531 1 88.44 318 ILE A O 1
ATOM 2390 N N . ASN A 1 319 ? -10.742 2.783 -7.707 1 81.06 319 ASN A N 1
ATOM 2391 C CA . ASN A 1 319 ? -9.328 2.596 -8 1 81.06 319 ASN A CA 1
ATOM 2392 C C . ASN A 1 319 ? -8.445 3.131 -6.879 1 81.06 319 ASN A C 1
ATOM 2394 O O . ASN A 1 319 ? -7.23 2.91 -6.875 1 81.06 319 ASN A O 1
ATOM 2398 N N . ALA A 1 320 ? -9.062 3.787 -5.945 1 78.56 320 ALA A N 1
ATOM 2399 C CA . ALA A 1 320 ? -8.305 4.387 -4.852 1 78.56 320 ALA A CA 1
ATOM 2400 C C . ALA A 1 320 ? -8.625 3.701 -3.525 1 78.56 320 ALA A C 1
ATOM 2402 O O . ALA A 1 320 ? -9.734 3.203 -3.328 1 78.56 320 ALA A O 1
ATOM 2403 N N . LEU A 1 321 ? -7.652 3.6 -2.697 1 84.38 321 LEU A N 1
ATOM 2404 C CA . LEU A 1 321 ? -7.902 3.23 -1.308 1 84.38 321 LEU A CA 1
ATOM 2405 C C . LEU A 1 321 ? -8.094 4.473 -0.442 1 84.38 321 LEU A C 1
ATOM 2407 O O . LEU A 1 321 ? -7.141 4.957 0.173 1 84.38 321 LEU A O 1
ATOM 2411 N N . VAL A 1 322 ? -9.297 4.926 -0.377 1 82.5 322 VAL A N 1
ATOM 2412 C CA . VAL A 1 322 ? -9.641 6.133 0.371 1 82.5 322 VAL A CA 1
ATOM 2413 C C . VAL A 1 322 ? -9.555 5.852 1.869 1 82.5 322 VAL A C 1
ATOM 2415 O O . VAL A 1 322 ? -9.453 4.695 2.287 1 82.5 322 VAL A O 1
ATOM 2418 N N . PRO A 1 323 ? -9.594 6.844 2.719 1 80.94 323 PRO A N 1
ATOM 2419 C CA . PRO A 1 323 ? -9.586 6.633 4.168 1 80.94 323 PRO A CA 1
ATOM 2420 C C . PRO A 1 323 ? -10.734 5.746 4.637 1 80.94 323 PRO A C 1
ATOM 2422 O O . PRO A 1 323 ? -11.812 5.746 4.035 1 80.94 323 PRO A O 1
ATOM 2425 N N . ILE A 1 324 ? -10.5 5.078 5.684 1 87.25 324 ILE A N 1
ATOM 2426 C CA . ILE A 1 324 ? -11.43 4.082 6.203 1 87.25 324 ILE A CA 1
ATOM 2427 C C . ILE A 1 324 ? -12.812 4.711 6.375 1 87.25 324 ILE A C 1
ATOM 2429 O O . ILE A 1 324 ? -13.828 4.098 6.023 1 87.25 324 ILE A O 1
ATOM 2433 N N . LYS A 1 325 ? -12.906 5.926 6.898 1 82.56 325 LYS A N 1
ATOM 2434 C CA . LYS A 1 325 ? -14.18 6.559 7.219 1 82.56 325 LYS A CA 1
ATOM 2435 C C . LYS A 1 325 ? -15.023 6.777 5.965 1 82.56 325 LYS A C 1
ATOM 2437 O O . LYS A 1 325 ? -16.234 6.941 6.047 1 82.56 325 LYS A O 1
ATOM 2442 N N . ASP A 1 326 ? -14.336 6.84 4.812 1 84.31 326 ASP A N 1
ATOM 2443 C CA . ASP A 1 326 ? -15.023 7.125 3.555 1 84.31 326 ASP A CA 1
ATOM 2444 C C . ASP A 1 326 ? -15.32 5.84 2.785 1 84.31 326 ASP A C 1
ATOM 2446 O O . ASP A 1 326 ? -15.859 5.883 1.677 1 84.31 326 ASP A O 1
ATOM 2450 N N . ARG A 1 327 ? -14.977 4.762 3.342 1 92.31 327 ARG A N 1
ATOM 2451 C CA . ARG A 1 327 ? -15.188 3.479 2.682 1 92.31 327 ARG A CA 1
ATOM 2452 C C . ARG A 1 327 ? -16.547 2.895 3.055 1 92.31 327 ARG A C 1
ATOM 2454 O O . ARG A 1 327 ? -17.125 3.264 4.074 1 92.31 327 ARG A O 1
ATOM 2461 N N . GLN A 1 328 ? -17.047 2.062 2.199 1 95.81 328 GLN A N 1
ATOM 2462 C CA . GLN A 1 328 ? -18.266 1.31 2.459 1 95.81 328 GLN A CA 1
ATOM 2463 C C . GLN A 1 328 ? -18.203 -0.09 1.854 1 95.81 328 GLN A C 1
ATOM 2465 O O . GLN A 1 328 ? -17.297 -0.384 1.068 1 95.81 328 GLN A O 1
ATOM 2470 N N . TRP A 1 329 ? -19.094 -0.928 2.342 1 98 329 TRP A N 1
ATOM 2471 C CA . TRP A 1 329 ? -19.188 -2.262 1.758 1 98 329 TRP A CA 1
ATOM 2472 C C . TRP A 1 329 ? -19.484 -2.18 0.264 1 98 329 TRP A C 1
ATOM 2474 O O . TRP A 1 329 ? -20.438 -1.522 -0.151 1 98 329 TRP A O 1
ATOM 2484 N N . THR A 1 330 ? -18.625 -2.84 -0.54 1 98.25 330 THR A N 1
ATOM 2485 C CA . THR A 1 330 ? -18.625 -2.645 -1.985 1 98.25 330 THR A CA 1
ATOM 2486 C C . THR A 1 330 ? -18.531 -3.982 -2.713 1 98.25 330 THR A C 1
ATOM 2488 O O . THR A 1 330 ? -17.781 -4.871 -2.291 1 98.25 330 THR A O 1
ATOM 2491 N N . PHE A 1 331 ? -19.344 -4.105 -3.756 1 98.44 331 PHE A N 1
ATOM 2492 C CA . PHE A 1 331 ? -19.188 -5.168 -4.738 1 98.44 331 PHE A CA 1
ATOM 2493 C C . PHE A 1 331 ? -18.484 -4.652 -5.992 1 98.44 331 PHE A C 1
ATOM 2495 O O . PHE A 1 331 ? -18.656 -3.494 -6.375 1 98.44 331 PHE A O 1
ATOM 2502 N N . GLN A 1 332 ? -17.688 -5.48 -6.602 1 97.94 332 GLN A N 1
ATOM 2503 C CA . GLN A 1 332 ? -17.047 -5.156 -7.875 1 97.94 332 GLN A CA 1
ATOM 2504 C C . GLN A 1 332 ? -17.062 -6.359 -8.812 1 97.94 332 GLN A C 1
ATOM 2506 O O . GLN A 1 332 ? -16.812 -7.488 -8.391 1 97.94 332 GLN A O 1
ATOM 2511 N N . LEU A 1 333 ? -17.453 -6.129 -10.016 1 98.44 333 LEU A N 1
ATOM 2512 C CA . LEU A 1 333 ? -17.266 -7.113 -11.078 1 98.44 333 LEU A CA 1
ATOM 2513 C C . LEU A 1 333 ? -16.125 -6.711 -12 1 98.44 333 LEU A C 1
ATOM 2515 O O . LEU A 1 333 ? -16.172 -5.645 -12.617 1 98.44 333 LEU A O 1
ATOM 2519 N N . ASN A 1 334 ? -15.094 -7.504 -12 1 97.75 334 ASN A N 1
ATOM 2520 C CA . ASN A 1 334 ? -14.133 -7.445 -13.094 1 97.75 334 ASN A CA 1
ATOM 2521 C C . ASN A 1 334 ? -14.617 -8.211 -14.312 1 97.75 334 ASN A C 1
ATOM 2523 O O . ASN A 1 334 ? -14.672 -9.445 -14.297 1 97.75 334 ASN A O 1
ATOM 2527 N N . ALA A 1 335 ? -14.938 -7.449 -15.352 1 98.25 335 A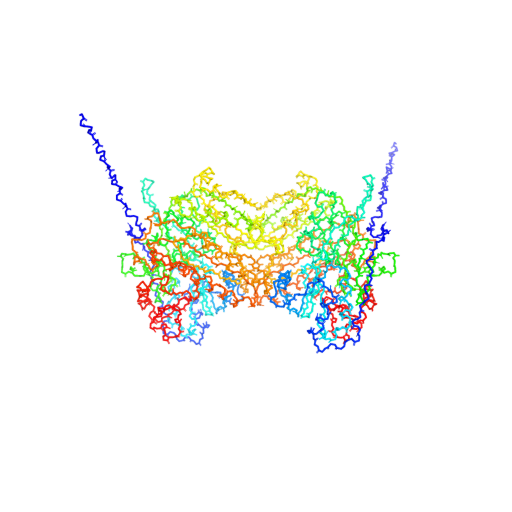LA A N 1
ATOM 2528 C CA . ALA A 1 335 ? -15.453 -8.055 -16.578 1 98.25 335 ALA A CA 1
ATOM 2529 C C . ALA A 1 335 ? -14.438 -7.949 -17.703 1 98.25 335 ALA A C 1
ATOM 2531 O O . ALA A 1 335 ? -14.086 -6.848 -18.125 1 98.25 335 ALA A O 1
ATOM 2532 N N . LEU A 1 336 ? -13.961 -9.07 -18.156 1 98 336 LEU A N 1
ATOM 2533 C CA . LEU A 1 336 ? -13.008 -9.094 -19.25 1 98 336 LEU A CA 1
ATOM 2534 C C . LEU A 1 336 ? -13.586 -9.828 -20.453 1 98 336 LEU A C 1
ATOM 2536 O O . LEU A 1 336 ? -14.227 -10.867 -20.312 1 98 336 LEU A O 1
ATOM 2540 N N . TYR A 1 337 ? -13.383 -9.273 -21.594 1 98.19 337 TYR A N 1
ATOM 2541 C CA . TYR A 1 337 ? -13.789 -9.883 -22.859 1 98.19 337 TYR A CA 1
ATOM 2542 C C . TYR A 1 337 ? -12.656 -9.836 -23.875 1 98.19 337 TYR A C 1
ATOM 2544 O O . TYR A 1 337 ? -12.18 -8.758 -24.234 1 98.19 337 TYR A O 1
ATOM 2552 N N . PHE A 1 338 ? -12.219 -10.977 -24.297 1 97.19 338 PHE A N 1
ATOM 2553 C CA . PHE A 1 338 ? -11.078 -11.102 -25.188 1 97.19 338 PHE A CA 1
ATOM 2554 C C . PHE A 1 338 ? -11.539 -11.102 -26.641 1 97.19 338 PHE A C 1
ATOM 2556 O O . PHE A 1 338 ? -12.352 -11.938 -27.047 1 97.19 338 PHE A O 1
ATOM 2563 N N . GLY A 1 339 ? -10.969 -10.203 -27.297 1 92 339 GLY A N 1
ATOM 2564 C CA . GLY A 1 339 ? -11.359 -10.031 -28.688 1 92 339 GLY A CA 1
ATOM 2565 C C . GLY A 1 339 ? -12.672 -9.273 -28.844 1 92 339 GLY A C 1
ATOM 2566 O O . GLY A 1 339 ? -13.109 -8.578 -27.922 1 92 339 GLY A O 1
ATOM 2567 N N . GLY A 1 340 ? -13.18 -9.18 -30.016 1 90.06 340 GLY A N 1
ATOM 2568 C CA . GLY A 1 340 ? -14.445 -8.508 -30.297 1 90.06 340 GLY A CA 1
ATOM 2569 C C . GLY A 1 340 ? -14.336 -6.996 -30.266 1 90.06 340 GLY A C 1
ATOM 2570 O O . GLY A 1 340 ? -13.359 -6.426 -30.766 1 90.06 340 GLY A O 1
ATOM 2571 N N . ASP A 1 341 ? -15.492 -6.367 -29.797 1 93.69 341 ASP A N 1
ATOM 2572 C CA . ASP A 1 341 ? -15.602 -4.914 -29.672 1 93.69 341 ASP A CA 1
ATOM 2573 C C . ASP A 1 341 ? -16.484 -4.527 -28.484 1 93.69 341 ASP A C 1
ATOM 2575 O O . ASP A 1 341 ? -16.906 -5.383 -27.703 1 93.69 341 ASP A O 1
ATOM 2579 N N . GLN A 1 342 ? -16.609 -3.27 -28.359 1 95.06 342 GLN A N 1
ATOM 2580 C CA . GLN A 1 342 ? -17.391 -2.754 -27.234 1 95.06 342 GLN A CA 1
ATOM 2581 C C . GLN A 1 342 ? -18.828 -3.258 -27.297 1 95.06 342 GLN A C 1
ATOM 2583 O O . GLN A 1 342 ? -19.453 -3.488 -26.25 1 95.06 342 GLN A O 1
ATOM 2588 N N . ALA A 1 343 ? -19.375 -3.422 -28.438 1 96.12 343 ALA A N 1
ATOM 2589 C CA . ALA A 1 343 ? -20.734 -3.918 -28.594 1 96.12 343 ALA A CA 1
ATOM 2590 C C . ALA A 1 343 ? -20.859 -5.34 -28.047 1 96.12 343 ALA A C 1
ATOM 2592 O O . ALA A 1 343 ? -21.828 -5.656 -27.344 1 96.12 343 ALA A O 1
ATOM 2593 N N . LYS A 1 344 ? -19.953 -6.203 -28.406 1 95.94 344 LYS A N 1
ATOM 2594 C CA . LYS A 1 344 ? -19.953 -7.574 -27.906 1 95.94 344 LYS A CA 1
ATOM 2595 C C . LYS A 1 344 ? -19.797 -7.602 -26.391 1 95.94 344 LYS A C 1
ATOM 2597 O O . LYS A 1 344 ? -20.438 -8.398 -25.719 1 95.94 344 LYS A O 1
ATOM 2602 N N . PHE A 1 345 ? -18.891 -6.734 -25.891 1 97.62 345 PHE A N 1
ATOM 2603 C CA . PHE A 1 345 ? -18.719 -6.609 -24.453 1 97.62 345 PHE A CA 1
ATOM 2604 C C . PHE A 1 345 ? -20.047 -6.27 -23.766 1 97.62 345 PHE A C 1
ATOM 2606 O O . PHE A 1 345 ? -20.406 -6.898 -22.781 1 97.62 345 PHE A O 1
ATOM 2613 N N . ASN A 1 346 ? -20.75 -5.336 -24.344 1 97.38 346 ASN A N 1
ATOM 2614 C CA . ASN A 1 346 ? -22 -4.891 -23.766 1 97.38 346 ASN A CA 1
ATOM 2615 C C . ASN A 1 346 ? -23.078 -5.98 -23.859 1 97.38 346 ASN A C 1
ATOM 2617 O O . ASN A 1 346 ? -23.922 -6.09 -22.969 1 97.38 346 ASN A O 1
ATOM 2621 N N . GLU A 1 347 ? -23.047 -6.695 -24.922 1 96.88 347 GLU A N 1
ATOM 2622 C CA . GLU A 1 347 ? -23.969 -7.816 -25.047 1 96.88 347 GLU A CA 1
ATOM 2623 C C . GLU A 1 347 ? -23.766 -8.828 -23.922 1 96.88 347 GLU A C 1
ATOM 2625 O O . GLU A 1 347 ? -24.734 -9.391 -23.406 1 96.88 347 GLU A O 1
ATOM 2630 N N . THR A 1 348 ? -22.547 -9.031 -23.578 1 97.25 348 THR A N 1
ATOM 2631 C CA . THR A 1 348 ? -22.188 -10.047 -22.594 1 97.25 348 THR A CA 1
ATOM 2632 C C . THR A 1 348 ? -22.406 -9.523 -21.172 1 97.25 348 THR A C 1
ATOM 2634 O O . THR A 1 348 ? -22.906 -10.25 -20.312 1 97.25 348 THR A O 1
ATOM 2637 N N . PHE A 1 349 ? -22.062 -8.211 -20.859 1 98.12 349 PHE A N 1
ATOM 2638 C CA . PHE A 1 349 ? -21.984 -7.77 -19.469 1 98.12 349 PHE A CA 1
ATOM 2639 C C . PHE A 1 349 ? -22.922 -6.598 -19.219 1 98.12 349 PHE A C 1
ATOM 2641 O O . PHE A 1 349 ? -23.031 -6.113 -18.094 1 98.12 349 PHE A O 1
ATOM 2648 N N . GLY A 1 350 ? -23.672 -6.125 -20.172 1 97.75 350 GLY A N 1
ATOM 2649 C CA . GLY A 1 350 ? -24.484 -4.938 -20.047 1 97.75 350 GLY A CA 1
ATOM 2650 C C . GLY A 1 350 ? -25.531 -5.047 -18.953 1 97.75 350 GLY A C 1
ATOM 2651 O O . GLY A 1 350 ? -25.969 -4.035 -18.391 1 97.75 350 GLY A O 1
ATOM 2652 N N . GLN A 1 351 ? -25.984 -6.184 -18.641 1 96.88 351 GLN A N 1
ATOM 2653 C CA . GLN A 1 351 ? -27 -6.406 -17.625 1 96.88 351 GLN A CA 1
ATOM 2654 C C . GLN A 1 351 ? -26.5 -5.992 -16.234 1 96.88 351 GLN A C 1
ATOM 2656 O O . GLN A 1 351 ? -27.297 -5.793 -15.32 1 96.88 351 GLN A O 1
ATOM 2661 N N . PHE A 1 352 ? -25.188 -5.848 -16.078 1 98.19 352 PHE A N 1
ATOM 2662 C CA . PHE A 1 352 ? -24.594 -5.531 -14.789 1 98.19 352 PHE A CA 1
ATOM 2663 C C . PHE A 1 352 ? -24.5 -4.023 -14.594 1 98.19 352 PHE A C 1
ATOM 2665 O O . PHE A 1 352 ? -24.094 -3.553 -13.523 1 98.19 352 PHE A O 1
ATOM 2672 N N . TYR A 1 353 ? -24.953 -3.221 -15.57 1 98 353 TYR A N 1
ATOM 2673 C CA . TYR A 1 353 ? -24.75 -1.777 -15.523 1 98 353 TYR A CA 1
ATOM 2674 C C . TYR A 1 353 ? -25.734 -1.118 -14.578 1 98 353 TYR A C 1
ATOM 2676 O O . TYR A 1 353 ? -25.422 -0.109 -13.945 1 98 353 TYR A O 1
ATOM 2684 N N . GLU A 1 354 ? -26.844 -1.665 -14.453 1 96.19 354 GLU A N 1
ATOM 2685 C CA . GLU A 1 354 ? -27.906 -1.038 -13.68 1 96.19 354 GLU A CA 1
ATOM 2686 C C . GLU A 1 354 ? -27.547 -0.945 -12.203 1 96.19 354 GLU A C 1
ATOM 2688 O O . GLU A 1 354 ? -27.109 -1.93 -11.602 1 96.19 354 GLU A O 1
ATOM 2693 N N . GLY A 1 355 ? -27.703 0.24 -11.664 1 97.31 355 GLY A N 1
ATOM 2694 C CA . GLY A 1 355 ? -27.5 0.444 -10.234 1 97.31 355 GLY A CA 1
ATOM 2695 C C . GLY A 1 355 ? -26.047 0.645 -9.867 1 97.31 355 GLY A C 1
ATOM 2696 O O . GLY A 1 355 ? -25.719 0.887 -8.703 1 97.31 355 GLY A O 1
ATOM 2697 N N . ALA A 1 356 ? -25.156 0.599 -10.812 1 98 356 ALA A N 1
ATOM 2698 C CA . ALA A 1 356 ? -23.719 0.731 -10.539 1 98 356 ALA A CA 1
ATOM 2699 C C . ALA A 1 356 ? -23.375 2.16 -10.133 1 98 356 ALA A C 1
ATOM 2701 O O . ALA A 1 356 ? -23.922 3.119 -10.68 1 98 356 ALA A O 1
ATOM 2702 N N . SER A 1 357 ? -22.531 2.225 -9.102 1 96.88 357 SER A N 1
ATOM 2703 C CA . SER A 1 357 ? -21.953 3.502 -8.695 1 96.88 357 SER A CA 1
ATOM 2704 C C . SER A 1 357 ? -20.859 3.953 -9.656 1 96.88 357 SER A C 1
ATOM 2706 O O . SER A 1 357 ? -20.625 5.152 -9.828 1 96.88 357 SER A O 1
ATOM 2708 N N . THR A 1 358 ? -20.172 2.99 -10.234 1 96.19 358 THR A N 1
ATOM 2709 C CA . THR A 1 358 ? -19.094 3.234 -11.188 1 96.19 358 THR A CA 1
ATOM 2710 C C . THR A 1 358 ? -19.078 2.172 -12.281 1 96.19 358 THR A C 1
ATOM 2712 O O . THR A 1 358 ? -19.297 0.988 -12.008 1 96.19 358 THR A O 1
ATOM 2715 N N . ILE A 1 359 ? -18.906 2.578 -13.477 1 96.69 359 ILE A N 1
ATOM 2716 C CA . ILE A 1 359 ? -18.578 1.726 -14.617 1 96.69 359 ILE A CA 1
ATOM 2717 C C . ILE A 1 359 ? -17.375 2.291 -15.367 1 96.69 359 ILE A C 1
ATOM 2719 O O . ILE A 1 359 ? -17.453 3.371 -15.953 1 96.69 359 ILE A O 1
ATOM 2723 N N . GLN A 1 360 ? -16.312 1.627 -15.32 1 95.12 360 GLN A N 1
ATOM 2724 C CA . GLN A 1 360 ? -15.094 2.027 -16.031 1 95.12 360 GLN A CA 1
ATOM 2725 C C . GLN A 1 360 ? -14.781 1.066 -17.172 1 95.12 360 GLN A C 1
ATOM 2727 O O . GLN A 1 360 ? -14.68 -0.144 -16.953 1 95.12 360 GLN A O 1
ATOM 2732 N N . PHE A 1 361 ? -14.664 1.623 -18.359 1 95.56 361 PHE A N 1
ATOM 2733 C CA . PHE A 1 361 ? -14.281 0.84 -19.516 1 95.56 361 PHE A CA 1
ATOM 2734 C C . PHE A 1 361 ? -12.836 1.122 -19.906 1 95.56 361 PHE A C 1
ATOM 2736 O O . PHE A 1 361 ? -12.422 2.281 -19.984 1 95.56 361 PHE A O 1
ATOM 2743 N N . GLU A 1 362 ? -12.102 0.118 -20.094 1 94.12 362 GLU A N 1
ATOM 2744 C CA . GLU A 1 362 ? -10.727 0.219 -20.578 1 94.12 362 GLU A CA 1
ATOM 2745 C C . GLU A 1 362 ? -10.445 -0.824 -21.656 1 94.12 362 GLU A C 1
ATOM 2747 O O . GLU A 1 362 ? -11.133 -1.845 -21.734 1 94.12 362 GLU A O 1
ATOM 2752 N N . THR A 1 363 ? -9.539 -0.523 -22.469 1 96.06 363 THR A N 1
ATOM 2753 C CA . THR A 1 363 ? -9.047 -1.466 -23.469 1 96.06 363 THR A CA 1
ATOM 2754 C C . THR A 1 363 ? -7.559 -1.753 -23.25 1 96.06 363 THR A C 1
ATOM 2756 O O . THR A 1 363 ? -6.762 -0.829 -23.078 1 96.06 363 THR A O 1
ATOM 2759 N N . TYR A 1 364 ? -7.23 -3.037 -23.281 1 94.81 364 TYR A N 1
ATOM 2760 C CA . TYR A 1 364 ? -5.859 -3.48 -23.047 1 94.81 364 TYR A CA 1
ATOM 2761 C C . TYR A 1 364 ? -5.387 -4.391 -24.172 1 94.81 364 TYR A C 1
ATOM 2763 O O . TYR A 1 364 ? -6.195 -4.887 -24.969 1 94.81 364 TYR A O 1
ATOM 2771 N N . SER A 1 365 ? -4.078 -4.477 -24.281 1 94.25 365 SER A N 1
ATOM 2772 C CA . SER A 1 365 ? -3.432 -5.656 -24.844 1 94.25 365 SER A CA 1
ATOM 2773 C C . SER A 1 365 ? -3 -6.625 -23.766 1 94.25 365 SER A C 1
ATOM 2775 O O . SER A 1 365 ? -3.062 -6.301 -22.578 1 94.25 365 SER A O 1
ATOM 2777 N N . LEU A 1 366 ? -2.613 -7.828 -24.156 1 92.25 366 LEU A N 1
ATOM 2778 C CA . LEU A 1 366 ? -2.125 -8.758 -23.141 1 92.25 366 LEU A CA 1
ATOM 2779 C C . LEU A 1 366 ? -0.917 -8.188 -22.406 1 92.25 366 LEU A C 1
ATOM 2781 O O . LEU A 1 366 ? -0.747 -8.414 -21.203 1 92.25 366 LEU A O 1
ATOM 2785 N N . LYS A 1 367 ? -0.115 -7.438 -23.094 1 90.56 367 LYS A N 1
ATOM 2786 C CA . LYS A 1 367 ? 1.069 -6.82 -22.5 1 90.56 367 LYS A CA 1
ATOM 2787 C C . LYS A 1 367 ? 0.686 -5.844 -21.406 1 90.56 367 LYS A C 1
ATOM 2789 O O . LYS A 1 367 ? 1.344 -5.789 -20.359 1 90.56 367 LYS A O 1
ATOM 2794 N N . THR A 1 368 ? -0.364 -5.113 -21.578 1 89.06 368 THR A N 1
ATOM 2795 C CA . THR A 1 368 ? -0.704 -4.07 -20.609 1 89.06 368 THR A CA 1
ATOM 2796 C C . THR A 1 368 ? -1.729 -4.582 -19.609 1 89.06 368 THR A C 1
ATOM 2798 O O . THR A 1 368 ? -1.907 -3.986 -18.547 1 89.06 368 THR A O 1
ATOM 2801 N N . LEU A 1 369 ? -2.391 -5.68 -19.891 1 90.19 369 LEU A N 1
ATOM 2802 C CA . LEU A 1 369 ? -3.412 -6.242 -19.016 1 90.19 369 LEU A CA 1
ATOM 2803 C C . LEU A 1 369 ? -2.797 -6.73 -17.703 1 90.19 369 LEU A C 1
ATOM 2805 O O . LEU A 1 369 ? -3.479 -6.793 -16.688 1 90.19 369 LEU A O 1
ATOM 2809 N N . GLN A 1 370 ? -1.535 -6.984 -17.766 1 80.75 370 GLN A N 1
ATOM 2810 C CA . GLN A 1 370 ? -0.828 -7.52 -16.609 1 80.75 370 GLN A CA 1
ATOM 2811 C C . GLN A 1 370 ? -0.804 -6.508 -15.469 1 80.75 370 GLN A C 1
ATOM 2813 O O . GLN A 1 370 ? -0.527 -6.867 -14.32 1 80.75 370 GLN A O 1
ATOM 2818 N N . GLN A 1 371 ? -1.164 -5.262 -15.688 1 78.62 371 GLN A N 1
ATOM 2819 C CA . GLN A 1 371 ? -1.145 -4.203 -14.688 1 78.62 371 GLN A CA 1
ATOM 2820 C C . GLN A 1 371 ? -2.512 -4.043 -14.031 1 78.62 371 GLN A C 1
ATOM 2822 O O . GLN A 1 371 ? -2.633 -3.402 -12.984 1 78.62 371 GLN A O 1
ATOM 2827 N N . TYR A 1 372 ? -3.508 -4.602 -14.594 1 83.62 372 TYR A N 1
ATOM 2828 C CA . TYR A 1 372 ? -4.895 -4.355 -14.219 1 83.62 372 TYR A CA 1
ATOM 2829 C C . TYR A 1 372 ? -5.141 -4.75 -12.766 1 83.62 372 TYR A C 1
ATOM 2831 O O . TYR A 1 372 ? -5.785 -4.008 -12.016 1 83.62 372 TYR A O 1
ATOM 2839 N N . LEU A 1 373 ? -4.559 -5.82 -12.328 1 83.81 373 LEU A N 1
ATOM 2840 C CA . LEU A 1 373 ? -4.879 -6.316 -10.992 1 83.81 373 LEU A CA 1
ATOM 2841 C C . LEU A 1 373 ? -3.838 -5.852 -9.977 1 83.81 373 LEU A C 1
ATOM 2843 O O . LEU A 1 373 ? -4.039 -5.992 -8.766 1 83.81 373 LEU A O 1
ATOM 2847 N N . LEU A 1 374 ? -2.766 -5.281 -10.414 1 78.75 374 LEU A N 1
ATOM 2848 C CA . LEU A 1 374 ? -1.614 -5.047 -9.547 1 78.75 374 LEU A CA 1
ATOM 2849 C C . LEU A 1 374 ? -1.971 -4.086 -8.422 1 78.75 374 LEU A C 1
ATOM 2851 O O . LEU A 1 374 ? -1.49 -4.242 -7.293 1 78.75 374 LEU A O 1
ATOM 2855 N N . THR A 1 375 ? -2.824 -3.168 -8.625 1 75.81 375 THR A N 1
ATOM 2856 C CA . THR A 1 375 ? -3.146 -2.15 -7.633 1 75.81 375 THR A CA 1
ATOM 2857 C C . THR A 1 375 ? -3.869 -2.77 -6.438 1 75.81 375 THR A C 1
ATOM 2859 O O . THR A 1 375 ? -3.893 -2.191 -5.352 1 75.81 375 THR A O 1
ATOM 2862 N N . ASN A 1 376 ? -4.367 -3.932 -6.609 1 82.19 376 ASN A N 1
ATOM 2863 C CA . ASN A 1 376 ? -5.121 -4.582 -5.543 1 82.19 376 ASN A CA 1
ATOM 2864 C C . ASN A 1 376 ? -4.215 -5.43 -4.652 1 82.19 376 ASN A C 1
ATOM 2866 O O . ASN A 1 376 ? -4.625 -5.863 -3.574 1 82.19 376 ASN A O 1
ATOM 2870 N N . TYR A 1 377 ? -3.012 -5.574 -5.098 1 86.06 377 TYR A N 1
ATOM 2871 C CA . TYR A 1 377 ? -2.156 -6.508 -4.371 1 86.06 377 TYR A CA 1
ATOM 2872 C C . TYR A 1 377 ? -0.779 -5.906 -4.125 1 86.06 377 TYR A C 1
ATOM 2874 O O . TYR A 1 377 ? 0.235 -6.465 -4.547 1 86.06 377 TYR A O 1
ATOM 2882 N N . PRO A 1 378 ? -0.719 -4.922 -3.346 1 82.94 378 PRO A N 1
ATOM 2883 C CA . PRO A 1 378 ? 0.572 -4.281 -3.084 1 82.94 378 PRO A CA 1
ATOM 2884 C C . PRO A 1 378 ? 1.497 -5.148 -2.23 1 82.94 378 PRO A C 1
ATOM 2886 O O . PRO A 1 378 ? 1.033 -6.055 -1.538 1 82.94 378 PRO A O 1
ATOM 2889 N N . TYR A 1 379 ? 2.762 -4.918 -2.293 1 85.06 379 TYR A N 1
ATOM 2890 C CA . TYR A 1 379 ? 3.766 -5.559 -1.449 1 85.06 379 TYR A CA 1
ATOM 2891 C C . TYR A 1 379 ? 3.85 -4.875 -0.089 1 85.06 379 TYR A C 1
ATOM 2893 O O . TYR A 1 379 ? 3.307 -3.785 0.1 1 85.06 379 TYR A O 1
ATOM 2901 N N . GLY A 1 380 ? 4.473 -5.574 0.885 1 85.62 380 GLY A N 1
ATOM 2902 C CA . GLY A 1 380 ? 4.789 -4.926 2.148 1 85.62 380 GLY A CA 1
ATOM 2903 C C . GLY A 1 380 ? 3.834 -5.301 3.266 1 85.62 380 GLY A C 1
ATOM 2904 O O . GLY A 1 380 ? 3.975 -4.828 4.395 1 85.62 380 GLY A O 1
ATOM 2905 N N . TYR A 1 381 ? 2.887 -6.133 2.967 1 92 381 TYR A N 1
ATOM 2906 C CA . TYR A 1 381 ? 1.911 -6.578 3.955 1 92 381 TYR A CA 1
ATOM 2907 C C . TYR A 1 381 ? 1.999 -8.086 4.168 1 92 381 TYR A C 1
ATOM 2909 O O . TYR A 1 381 ? 2.486 -8.812 3.299 1 92 381 TYR A O 1
ATOM 2917 N N . ASN A 1 382 ? 1.598 -8.484 5.422 1 94.44 382 ASN A N 1
ATOM 2918 C CA . ASN A 1 382 ? 1.211 -9.891 5.527 1 94.44 382 ASN A CA 1
ATOM 2919 C C . ASN A 1 382 ? -0.033 -10.188 4.695 1 94.44 382 ASN A C 1
ATOM 2921 O O . ASN A 1 382 ? -0.904 -9.336 4.543 1 94.44 382 ASN A O 1
ATOM 2925 N N . ARG A 1 383 ? -0.001 -11.383 4.156 1 95.38 383 ARG A N 1
ATOM 2926 C CA . ARG A 1 383 ? -1.118 -11.695 3.268 1 95.38 383 ARG A CA 1
ATOM 2927 C C . ARG A 1 383 ? -1.401 -13.188 3.242 1 95.38 383 ARG A C 1
ATOM 2929 O O . ARG A 1 383 ? -0.482 -14 3.361 1 95.38 383 ARG A O 1
ATOM 2936 N N . ILE A 1 384 ? -2.639 -13.492 3.094 1 96.5 384 ILE A N 1
ATOM 2937 C CA . ILE A 1 384 ? -3.02 -14.844 2.689 1 96.5 384 ILE A CA 1
ATOM 2938 C C . ILE A 1 384 ? -3.68 -14.805 1.312 1 96.5 384 ILE A C 1
ATOM 2940 O O . ILE A 1 384 ? -4.184 -13.758 0.891 1 96.5 384 ILE A O 1
ATOM 2944 N N . PHE A 1 385 ? -3.656 -15.82 0.587 1 96.25 385 PHE A N 1
ATOM 2945 C CA . PHE A 1 385 ? -4.211 -16 -0.749 1 96.25 385 PHE A CA 1
ATOM 2946 C C . PHE A 1 385 ? -4.676 -17.438 -0.954 1 96.25 385 PHE A C 1
ATOM 2948 O O . PHE A 1 385 ? -3.973 -18.25 -1.57 1 96.25 385 PHE A O 1
ATOM 2955 N N . TYR A 1 386 ? -5.844 -17.797 -0.401 1 96.94 386 TYR A N 1
ATOM 2956 C CA . TYR A 1 386 ? -6.332 -19.156 -0.336 1 96.94 386 TYR A CA 1
ATOM 2957 C C . TYR A 1 386 ? -7.703 -19.281 -0.987 1 96.94 386 TYR A C 1
ATOM 2959 O O . TYR A 1 386 ? -8.453 -18.312 -1.06 1 96.94 386 TYR A O 1
ATOM 2967 N N . GLY A 1 387 ? -7.945 -20.422 -1.522 1 96 387 GLY A N 1
ATOM 2968 C CA . GLY A 1 387 ? -9.219 -20.578 -2.213 1 96 387 GLY A CA 1
ATOM 2969 C C . GLY A 1 387 ? -9.695 -22.016 -2.293 1 96 387 GLY A C 1
ATOM 2970 O O . GLY A 1 387 ? -8.984 -22.922 -1.871 1 96 387 GLY A O 1
ATOM 2971 N N . LYS A 1 388 ? -10.945 -22.172 -2.711 1 96.44 388 LYS A N 1
ATOM 2972 C CA . LYS A 1 388 ? -11.602 -23.453 -2.971 1 96.44 388 LYS A CA 1
ATOM 2973 C C . LYS A 1 388 ? -12.406 -23.406 -4.262 1 96.44 388 LYS A C 1
ATOM 2975 O O . LYS A 1 388 ? -12.75 -22.328 -4.746 1 96.44 388 LYS A O 1
ATOM 2980 N N . SER A 1 389 ? -12.625 -24.547 -4.777 1 96 389 SER A N 1
ATOM 2981 C CA . SER A 1 389 ? -13.445 -24.688 -5.977 1 96 389 SER A CA 1
ATOM 2982 C C . SER A 1 389 ? -14.875 -25.094 -5.625 1 96 389 SER A C 1
ATOM 2984 O O . SER A 1 389 ? -15.109 -25.719 -4.59 1 96 389 SER A O 1
ATOM 2986 N N . HIS A 1 390 ? -15.773 -24.672 -6.453 1 94.44 390 HIS A N 1
ATOM 2987 C CA . HIS A 1 390 ? -17.172 -25.047 -6.316 1 94.44 390 HIS A CA 1
ATOM 2988 C C . HIS A 1 390 ? -17.875 -25.078 -7.672 1 94.44 390 HIS A C 1
ATOM 2990 O O . HIS A 1 390 ? -17.391 -24.469 -8.633 1 94.44 390 HIS A O 1
ATOM 2996 N N . THR A 1 391 ? -18.984 -25.797 -7.73 1 90.75 391 THR A N 1
ATOM 2997 C CA . THR A 1 391 ? -19.578 -26.062 -9.039 1 90.75 391 THR A CA 1
ATOM 2998 C C . THR A 1 391 ? -20.75 -25.125 -9.305 1 90.75 391 THR A C 1
ATOM 3000 O O . THR A 1 391 ? -21.219 -25.031 -10.438 1 90.75 391 THR A O 1
ATOM 3003 N N . ASN A 1 392 ? -21.156 -24.453 -8.219 1 88.88 392 ASN A N 1
ATOM 3004 C CA . ASN A 1 392 ? -22.312 -23.562 -8.375 1 88.88 392 ASN A CA 1
ATOM 3005 C C . ASN A 1 392 ? -22.188 -22.328 -7.488 1 88.88 392 ASN A C 1
ATOM 3007 O O . ASN A 1 392 ? -21.562 -22.375 -6.422 1 88.88 392 ASN A O 1
ATOM 3011 N N . SER A 1 393 ? -22.688 -21.25 -8.062 1 91.81 393 SER A N 1
ATOM 3012 C CA . SER A 1 393 ? -22.828 -20.016 -7.289 1 91.81 393 SER A CA 1
ATOM 3013 C C . SER A 1 393 ? -24.281 -19.578 -7.191 1 91.81 393 SER A C 1
ATOM 3015 O O . SER A 1 393 ? -24.922 -19.312 -8.211 1 91.81 393 SER A O 1
ATOM 3017 N N . THR A 1 394 ? -24.844 -19.578 -5.992 1 95.38 394 THR A N 1
ATOM 3018 C CA . THR A 1 394 ? -26.219 -19.156 -5.766 1 95.38 394 THR A CA 1
ATOM 3019 C C . THR A 1 394 ? -26.266 -17.859 -4.98 1 95.38 394 THR A C 1
ATOM 3021 O O . THR A 1 394 ? -25.266 -17.453 -4.367 1 95.38 394 THR A O 1
ATOM 3024 N N . PRO A 1 395 ? -27.438 -17.188 -5.082 1 97.44 395 PRO A N 1
ATOM 3025 C CA . PRO A 1 395 ? -27.562 -15.977 -4.258 1 97.44 395 PRO A CA 1
ATOM 3026 C C . PRO A 1 395 ? -27.328 -16.25 -2.773 1 97.44 395 PRO A C 1
ATOM 3028 O O . PRO A 1 395 ? -26.75 -15.422 -2.07 1 97.44 395 PRO A O 1
ATOM 3031 N N . GLU A 1 396 ? -27.781 -17.422 -2.338 1 96.31 396 GLU A N 1
ATOM 3032 C CA . GLU A 1 396 ? -27.547 -17.797 -0.946 1 96.31 396 GLU A CA 1
ATOM 3033 C C . GLU A 1 396 ? -26.062 -17.984 -0.658 1 96.31 396 GLU A C 1
ATOM 3035 O O . GLU A 1 396 ? -25.578 -17.594 0.4 1 96.31 396 GLU A O 1
ATOM 3040 N N . PHE A 1 397 ? -25.391 -18.672 -1.553 1 97.06 397 PHE A N 1
ATOM 3041 C CA . PHE A 1 397 ? -23.938 -18.812 -1.467 1 97.06 397 PHE A CA 1
ATOM 3042 C C . PHE A 1 397 ? -23.266 -17.453 -1.308 1 97.06 397 PHE A C 1
ATOM 3044 O O . PHE A 1 397 ? -22.438 -17.281 -0.42 1 97.06 397 PHE A O 1
ATOM 3051 N N . TYR A 1 398 ? -23.672 -16.438 -2.135 1 98.38 398 TYR A N 1
ATOM 3052 C CA . TYR A 1 398 ? -23.078 -15.102 -2.1 1 98.38 398 TYR A CA 1
ATOM 3053 C C . TYR A 1 398 ? -23.422 -14.398 -0.79 1 98.38 398 TYR A C 1
ATOM 3055 O O . TYR A 1 398 ? -22.562 -13.742 -0.198 1 98.38 398 TYR A O 1
ATOM 3063 N N . GLN A 1 399 ? -24.641 -14.516 -0.351 1 98 399 GLN A N 1
ATOM 3064 C CA . GLN A 1 399 ? -25.031 -13.883 0.906 1 98 399 GLN A CA 1
ATOM 3065 C C . GLN A 1 399 ? -24.203 -14.422 2.068 1 98 399 GLN A C 1
ATOM 3067 O O . GLN A 1 399 ? -23.734 -13.664 2.914 1 98 399 GLN A O 1
ATOM 3072 N N . ASN A 1 400 ? -24.031 -15.734 2.111 1 97.94 400 ASN A N 1
ATOM 3073 C CA . ASN A 1 400 ? -23.312 -16.359 3.213 1 97.94 400 ASN A CA 1
ATOM 3074 C C . ASN A 1 400 ? -21.828 -15.984 3.182 1 97.94 400 ASN A C 1
ATOM 3076 O O . ASN A 1 400 ? -21.234 -15.68 4.219 1 97.94 400 ASN A O 1
ATOM 3080 N N . THR A 1 401 ? -21.203 -16.078 2.027 1 98.38 401 THR A N 1
ATOM 3081 C CA . THR A 1 401 ? -19.797 -15.703 1.926 1 98.38 401 THR A CA 1
ATOM 3082 C C . THR A 1 401 ? -19.609 -14.211 2.215 1 98.38 401 THR A C 1
ATOM 3084 O O . THR A 1 401 ? -18.594 -13.812 2.791 1 98.38 401 THR A O 1
ATOM 3087 N N . TRP A 1 402 ? -20.594 -13.383 1.819 1 98.44 402 TRP A N 1
ATOM 3088 C CA . TRP A 1 402 ? -20.578 -11.953 2.121 1 98.44 402 TRP A CA 1
ATOM 3089 C C . TRP A 1 402 ? -20.594 -11.711 3.627 1 98.44 402 TRP A C 1
ATOM 3091 O O . TRP A 1 402 ? -19.828 -10.883 4.133 1 98.44 402 TRP A O 1
ATOM 3101 N N . ASP A 1 403 ? -21.422 -12.438 4.316 1 98.31 403 ASP A N 1
ATOM 3102 C CA . ASP A 1 403 ? -21.516 -12.289 5.766 1 98.31 403 ASP A CA 1
ATOM 3103 C C . ASP A 1 403 ? -20.203 -12.68 6.445 1 98.31 403 ASP A C 1
ATOM 3105 O O . ASP A 1 403 ? -19.75 -12 7.371 1 98.31 403 ASP A O 1
ATOM 3109 N N . ILE A 1 404 ? -19.609 -13.758 6.023 1 98.38 404 ILE A N 1
ATOM 3110 C CA . ILE A 1 404 ? -18.328 -14.195 6.578 1 98.38 404 ILE A CA 1
ATOM 3111 C C . ILE A 1 404 ? -17.25 -13.148 6.285 1 98.38 404 ILE A C 1
ATOM 3113 O O . ILE A 1 404 ? -16.438 -12.82 7.152 1 98.38 404 ILE A O 1
ATOM 3117 N N . TYR A 1 405 ? -17.281 -12.617 5.074 1 98.19 405 TYR A N 1
ATOM 3118 C CA . TYR A 1 405 ? -16.328 -11.578 4.684 1 98.19 405 TYR A CA 1
ATOM 3119 C C . TYR A 1 405 ? -16.453 -10.352 5.574 1 98.19 405 TYR A C 1
ATOM 3121 O O . TYR A 1 405 ? -15.461 -9.828 6.078 1 98.19 405 TYR A O 1
ATOM 3129 N N . LYS A 1 406 ? -17.703 -9.852 5.785 1 98 406 LYS A N 1
ATOM 3130 C CA . LYS A 1 406 ? -17.938 -8.656 6.59 1 98 406 LYS A CA 1
ATOM 3131 C C . LYS A 1 406 ? -17.438 -8.852 8.016 1 98 406 LYS A C 1
ATOM 3133 O O . LYS A 1 406 ? -16.844 -7.941 8.602 1 98 406 LYS A O 1
ATOM 3138 N N . GLU A 1 407 ? -17.672 -10.023 8.547 1 97.88 407 GLU A N 1
ATOM 3139 C CA . GLU A 1 407 ? -17.172 -10.312 9.891 1 97.88 407 GLU A CA 1
ATOM 3140 C C . GLU A 1 407 ? -15.656 -10.258 9.945 1 97.88 407 GLU A C 1
ATOM 3142 O O . GLU A 1 407 ? -15.086 -9.742 10.906 1 97.88 407 GLU A O 1
ATOM 3147 N N . THR A 1 408 ? -15.023 -10.844 8.969 1 98.19 408 THR A N 1
ATOM 3148 C CA . THR A 1 408 ? -13.57 -10.836 8.898 1 98.19 408 THR A CA 1
ATOM 3149 C C . THR A 1 408 ? -13.031 -9.406 8.867 1 98.19 408 THR A C 1
ATOM 3151 O O . THR A 1 408 ? -12.141 -9.062 9.641 1 98.19 408 THR A O 1
ATOM 3154 N N . VAL A 1 409 ? -13.57 -8.57 8.039 1 97.88 409 VAL A N 1
ATOM 3155 C CA . VAL A 1 409 ? -13.117 -7.195 7.875 1 97.88 409 VAL A CA 1
ATOM 3156 C C . VAL A 1 409 ? -13.367 -6.41 9.164 1 97.88 409 VAL A C 1
ATOM 3158 O O . VAL A 1 409 ? -12.508 -5.652 9.609 1 97.88 409 VAL A O 1
ATOM 3161 N N . ASN A 1 410 ? -14.555 -6.586 9.742 1 97 410 ASN A N 1
ATOM 3162 C CA . ASN A 1 410 ? -14.867 -5.918 11 1 97 410 ASN A CA 1
ATOM 3163 C C . ASN A 1 410 ? -13.875 -6.301 12.094 1 97 410 ASN A C 1
ATOM 3165 O O . ASN A 1 410 ? -13.5 -5.465 12.922 1 97 410 ASN A O 1
ATOM 3169 N N . GLY A 1 411 ? -13.492 -7.562 12.125 1 96.94 411 GLY A N 1
ATOM 3170 C CA . GLY A 1 411 ? -12.516 -8.008 13.109 1 96.94 411 GLY A CA 1
ATOM 3171 C C . GLY A 1 411 ? -11.148 -7.387 12.906 1 96.94 411 GLY A C 1
ATOM 3172 O O . GLY A 1 411 ? -10.445 -7.082 13.875 1 96.94 411 GLY A O 1
ATOM 3173 N N . ILE A 1 412 ? -10.734 -7.254 11.625 1 96.69 412 ILE A N 1
ATOM 3174 C CA . ILE A 1 412 ? -9.484 -6.57 11.32 1 96.69 412 ILE A CA 1
ATOM 3175 C C . ILE A 1 412 ? -9.531 -5.141 11.852 1 96.69 412 ILE A C 1
ATOM 3177 O O . ILE A 1 412 ? -8.617 -4.695 12.547 1 96.69 412 ILE A O 1
ATOM 3181 N N . LEU A 1 413 ? -10.617 -4.426 11.586 1 95.12 413 LEU A N 1
ATOM 3182 C CA . LEU A 1 413 ? -10.805 -3.051 12.031 1 95.12 413 LEU A CA 1
ATOM 3183 C C . LEU A 1 413 ? -10.805 -2.969 13.555 1 95.12 413 LEU A C 1
ATOM 3185 O O . LEU A 1 413 ? -10.172 -2.082 14.133 1 95.12 413 LEU A O 1
ATOM 3189 N N . ALA A 1 414 ? -11.508 -3.871 14.172 1 95.06 414 ALA A N 1
ATOM 3190 C CA . ALA A 1 414 ? -11.617 -3.865 15.633 1 95.06 414 ALA A CA 1
ATOM 3191 C C . ALA A 1 414 ? -10.242 -3.996 16.281 1 95.06 414 ALA A C 1
ATOM 3193 O O . ALA A 1 414 ? -10.055 -3.59 17.438 1 95.06 414 ALA A O 1
ATOM 3194 N N . ARG A 1 415 ? -9.297 -4.473 15.531 1 93.75 415 ARG A N 1
ATOM 3195 C CA . ARG A 1 415 ? -7.949 -4.703 16.047 1 93.75 415 ARG A CA 1
ATOM 3196 C C . ARG A 1 415 ? -7.016 -3.557 15.672 1 93.75 415 ARG A C 1
ATOM 3198 O O . ARG A 1 415 ? -5.801 -3.658 15.852 1 93.75 415 ARG A O 1
ATOM 3205 N N . GLY A 1 416 ? -7.562 -2.529 15.125 1 92 416 GLY A N 1
ATOM 3206 C CA . GLY A 1 416 ? -6.812 -1.319 14.828 1 92 416 GLY A CA 1
ATOM 3207 C C . GLY A 1 416 ? -6.035 -1.402 13.531 1 92 416 GLY A C 1
ATOM 3208 O O . GLY A 1 416 ? -5.094 -0.635 13.312 1 92 416 GLY A O 1
ATOM 3209 N N . ASP A 1 417 ? -6.363 -2.377 12.75 1 93.75 417 ASP A N 1
ATOM 3210 C CA . ASP A 1 417 ? -5.695 -2.562 11.469 1 93.75 417 ASP A CA 1
ATOM 3211 C C . ASP A 1 417 ? -6.578 -2.086 10.312 1 93.75 417 ASP A C 1
ATOM 3213 O O . ASP A 1 417 ? -7.801 -2.211 10.375 1 93.75 417 ASP A O 1
ATOM 3217 N N . ASP A 1 418 ? -5.969 -1.455 9.32 1 91.81 418 ASP A N 1
ATOM 3218 C CA . ASP A 1 418 ? -6.68 -1.177 8.078 1 91.81 418 ASP A CA 1
ATOM 3219 C C . ASP A 1 418 ? -6.781 -2.43 7.211 1 91.81 418 ASP A C 1
ATOM 3221 O O . ASP A 1 418 ? -5.766 -3 6.812 1 91.81 418 ASP A O 1
ATOM 3225 N N . PRO A 1 419 ? -7.992 -2.818 6.871 1 95.06 419 PRO A N 1
ATOM 3226 C CA . PRO A 1 419 ? -8.125 -4.016 6.039 1 95.06 419 PRO A CA 1
ATOM 3227 C C . PRO A 1 419 ? -7.559 -3.822 4.633 1 95.06 419 PRO A C 1
ATOM 3229 O O . PRO A 1 419 ? -7.406 -4.793 3.887 1 95.06 419 PRO A O 1
ATOM 3232 N N . GLY A 1 420 ? -7.344 -2.553 4.27 1 92.25 420 GLY A N 1
ATOM 3233 C CA . GLY A 1 420 ? -6.691 -2.271 2.998 1 92.25 420 GLY A CA 1
ATOM 3234 C C . GLY A 1 420 ? -7.375 -2.936 1.817 1 92.25 420 GLY A C 1
ATOM 3235 O O . GLY A 1 420 ? -8.586 -2.787 1.629 1 92.25 420 GLY A O 1
ATOM 3236 N N . HIS A 1 421 ? -6.586 -3.785 1.142 1 93.31 421 HIS A N 1
ATOM 3237 C CA . HIS A 1 421 ? -7.059 -4.422 -0.084 1 93.31 421 HIS A CA 1
ATOM 3238 C C . HIS A 1 421 ? -7.602 -5.816 0.194 1 93.31 421 HIS A C 1
ATOM 3240 O O . HIS A 1 421 ? -7.699 -6.641 -0.718 1 93.31 421 HIS A O 1
ATOM 3246 N N . THR A 1 422 ? -7.969 -6.133 1.421 1 96.81 422 THR A N 1
ATOM 3247 C CA . THR A 1 422 ? -8.586 -7.414 1.733 1 96.81 422 THR A CA 1
ATOM 3248 C C . THR A 1 422 ? -9.82 -7.641 0.866 1 96.81 422 THR A C 1
ATOM 3250 O O . THR A 1 422 ? -10.719 -6.797 0.815 1 96.81 422 THR A O 1
ATOM 3253 N N . ILE A 1 423 ? -9.82 -8.828 0.184 1 96.75 423 ILE A N 1
ATOM 3254 C CA . ILE A 1 423 ? -10.93 -9.062 -0.736 1 96.75 423 ILE A CA 1
ATOM 3255 C C . ILE A 1 423 ? -11.328 -10.539 -0.707 1 96.75 423 ILE A C 1
ATOM 3257 O O . ILE A 1 423 ? -10.555 -11.383 -0.245 1 96.75 423 ILE A O 1
ATOM 3261 N N . TRP A 1 424 ? -12.492 -10.797 -1.067 1 97.62 424 TRP A N 1
ATOM 3262 C CA . TRP A 1 424 ? -13.016 -12.102 -1.458 1 97.62 424 TRP A CA 1
ATOM 3263 C C . TRP A 1 424 ? -13.43 -12.109 -2.926 1 97.62 424 TRP A C 1
ATOM 3265 O O . TRP A 1 424 ? -13.992 -11.125 -3.422 1 97.62 424 TRP A O 1
ATOM 3275 N N . VAL A 1 425 ? -13.086 -13.18 -3.668 1 97.88 425 VAL A N 1
ATOM 3276 C CA . VAL A 1 425 ? -13.312 -13.234 -5.109 1 97.88 425 VAL A CA 1
ATOM 3277 C C . VAL A 1 425 ? -14.008 -14.547 -5.469 1 97.88 425 VAL A C 1
ATOM 3279 O O . VAL A 1 425 ? -13.688 -15.602 -4.906 1 97.88 425 VAL A O 1
ATOM 3282 N N . ASP A 1 426 ? -14.992 -14.477 -6.309 1 98.44 426 ASP A N 1
ATOM 3283 C CA . ASP A 1 426 ? -15.531 -15.625 -7.031 1 98.44 426 ASP A CA 1
ATOM 3284 C C . ASP A 1 426 ? -15.195 -15.547 -8.523 1 98.44 426 ASP A C 1
ATOM 3286 O O . ASP A 1 426 ? -15.797 -14.758 -9.258 1 98.44 426 ASP A O 1
ATOM 3290 N N . GLU A 1 427 ? -14.297 -16.391 -8.961 1 97.81 427 GLU A N 1
ATOM 3291 C CA . GLU A 1 427 ? -13.852 -16.422 -10.352 1 97.81 427 GLU A CA 1
ATOM 3292 C C . GLU A 1 427 ? -14.688 -17.391 -11.18 1 97.81 427 GLU A C 1
ATOM 3294 O O . GLU A 1 427 ? -14.773 -18.578 -10.844 1 97.81 427 GLU A O 1
ATOM 3299 N N . TYR A 1 428 ? -15.18 -16.859 -12.273 1 98 428 TYR A N 1
ATOM 3300 C CA . TYR A 1 428 ? -15.977 -17.688 -13.164 1 98 428 TYR A CA 1
ATOM 3301 C C . TYR A 1 428 ? -15.086 -18.578 -14.016 1 98 428 TYR A C 1
ATOM 3303 O O . TYR A 1 428 ? -14.094 -18.125 -14.594 1 98 428 TYR A O 1
ATOM 3311 N N . VAL A 1 429 ? -15.445 -19.844 -14.078 1 97 429 VAL A N 1
ATOM 3312 C CA . VAL A 1 429 ? -14.828 -20.797 -14.984 1 97 429 VAL A CA 1
ATOM 3313 C C . VAL A 1 429 ? -15.891 -21.453 -15.859 1 97 429 VAL A C 1
ATOM 3315 O O . VAL A 1 429 ? -16.906 -21.922 -15.359 1 97 429 VAL A O 1
ATOM 3318 N N . LEU A 1 430 ? -15.641 -21.422 -17.156 1 96.19 430 LEU A N 1
ATOM 3319 C CA . LEU A 1 430 ? -16.578 -22.047 -18.094 1 96.19 430 LEU A CA 1
ATOM 3320 C C . LEU A 1 430 ? -16.672 -23.547 -17.844 1 96.19 430 LEU A C 1
ATOM 3322 O O . LEU A 1 430 ? -15.648 -24.234 -17.781 1 96.19 430 LEU A O 1
ATOM 3326 N N . PRO A 1 431 ? -17.875 -24.078 -17.719 1 91.81 431 PRO A N 1
ATOM 3327 C CA . PRO A 1 431 ? -18.047 -25.516 -17.516 1 91.81 431 PRO A CA 1
ATOM 3328 C C . PRO A 1 431 ? -17.391 -26.359 -18.609 1 91.81 431 PRO A C 1
ATOM 3330 O O . PRO A 1 431 ? -17.469 -26.016 -19.797 1 91.81 431 PRO A O 1
ATOM 3333 N N . GLY A 1 432 ? -16.688 -27.375 -18.172 1 90.62 432 GLY A N 1
ATOM 3334 C CA . GLY A 1 432 ? -16.031 -28.312 -19.078 1 90.62 432 GLY A CA 1
ATOM 3335 C C . GLY A 1 432 ? -14.805 -27.719 -19.75 1 90.62 432 GLY A C 1
ATOM 3336 O O . GLY A 1 432 ? -14.305 -28.281 -20.734 1 90.62 432 GLY A O 1
ATOM 3337 N N . TRP A 1 433 ? -14.289 -26.641 -19.266 1 93.62 433 TRP A N 1
ATOM 3338 C CA . TRP A 1 433 ? -13.102 -25.984 -19.797 1 93.62 433 TRP A CA 1
ATOM 3339 C C . TRP A 1 433 ? -13.227 -25.734 -21.297 1 93.62 433 TRP A C 1
ATOM 3341 O O . TRP A 1 433 ? -12.25 -25.844 -22.031 1 93.62 433 TRP A O 1
ATOM 3351 N N . ASN A 1 434 ? -14.508 -25.594 -21.812 1 93.12 434 ASN A N 1
ATOM 3352 C CA . ASN A 1 434 ? -14.742 -25.453 -23.25 1 93.12 434 ASN A CA 1
ATOM 3353 C C . ASN A 1 434 ? -14.203 -26.641 -24.031 1 93.12 434 ASN A C 1
ATOM 3355 O O . ASN A 1 434 ? -13.812 -26.5 -25.188 1 93.12 434 ASN A O 1
ATOM 3359 N N . GLY A 1 435 ? -14.055 -27.734 -23.391 1 90.69 435 GLY A N 1
ATOM 3360 C CA . GLY A 1 435 ? -13.57 -28.953 -24.031 1 90.69 435 GLY A CA 1
ATOM 3361 C C . GLY A 1 435 ? -12.055 -29.047 -24.031 1 90.69 435 GLY A C 1
ATOM 3362 O O . GLY A 1 435 ? -11.492 -29.953 -24.656 1 90.69 435 GLY A O 1
ATOM 3363 N N . ALA A 1 436 ? -11.344 -28.25 -23.359 1 90.44 436 ALA A N 1
ATOM 3364 C CA . ALA A 1 436 ? -9.883 -28.188 -23.406 1 90.44 436 ALA A CA 1
ATOM 3365 C C . ALA A 1 436 ? -9.266 -28.922 -22.219 1 90.44 436 ALA A C 1
ATOM 3367 O O . ALA A 1 436 ? -8.039 -28.969 -22.078 1 90.44 436 ALA A O 1
ATOM 3368 N N . GLY A 1 437 ? -10.023 -29.531 -21.344 1 92 437 GLY A N 1
ATOM 3369 C CA . GLY A 1 437 ? -9.516 -30.188 -20.141 1 92 437 GLY A CA 1
ATOM 3370 C C . GLY A 1 437 ? -9.109 -31.625 -20.391 1 92 437 GLY A C 1
ATOM 3371 O O . GLY A 1 437 ? -9.281 -32.156 -21.5 1 92 437 GLY A O 1
ATOM 3372 N N . PRO A 1 438 ? -8.477 -32.219 -19.375 1 94.56 438 PRO A N 1
ATOM 3373 C CA . PRO A 1 438 ? -8.102 -33.656 -19.5 1 94.56 438 PRO A CA 1
ATOM 3374 C C . PRO A 1 438 ? -9.305 -34.562 -19.562 1 94.56 438 PRO A C 1
ATOM 3376 O O . PRO A 1 438 ? -10.391 -34.219 -19.078 1 94.56 438 PRO A O 1
ATOM 3379 N N . ALA A 1 439 ? -9.062 -35.688 -20.125 1 91.69 439 ALA A N 1
ATOM 3380 C CA . ALA A 1 439 ? -10.141 -36.656 -20.297 1 91.69 439 ALA A CA 1
ATOM 3381 C C . ALA A 1 439 ? -10.578 -37.281 -18.969 1 91.69 439 ALA A C 1
ATOM 3383 O O . ALA A 1 439 ? -11.758 -37.562 -18.766 1 91.69 439 ALA A O 1
ATOM 3384 N N . SER A 1 440 ? -9.594 -37.438 -18.109 1 93.94 440 SER A N 1
ATOM 3385 C CA . SER A 1 440 ? -9.898 -38.031 -16.797 1 93.94 440 SER A CA 1
ATOM 3386 C C . SER A 1 440 ? -9.086 -37.344 -15.695 1 93.94 440 SER A C 1
ATOM 3388 O O . SER A 1 440 ? -8.07 -36.688 -15.969 1 93.94 440 SER A O 1
ATOM 3390 N N . ASP A 1 441 ? -9.539 -37.562 -14.492 1 95.62 441 ASP A N 1
ATOM 3391 C CA . ASP A 1 441 ? -8.883 -36.969 -13.336 1 95.62 441 ASP A CA 1
ATOM 3392 C C . ASP A 1 441 ? -7.504 -37.594 -13.102 1 95.62 441 ASP A C 1
ATOM 3394 O O . ASP A 1 441 ? -6.629 -36.969 -12.508 1 95.62 441 ASP A O 1
ATOM 3398 N N . ALA A 1 442 ? -7.246 -38.75 -13.547 1 96.06 442 ALA A N 1
ATOM 3399 C CA . ALA A 1 442 ? -5.977 -39.438 -13.336 1 96.06 442 ALA A CA 1
ATOM 3400 C C . ALA A 1 442 ? -4.93 -38.969 -14.352 1 96.06 442 ALA A C 1
ATOM 3402 O O . ALA A 1 442 ? -3.736 -39.219 -14.18 1 96.06 442 ALA A O 1
ATOM 3403 N N . ASP A 1 443 ? -5.395 -38.25 -15.367 1 96.19 443 ASP A N 1
ATOM 3404 C CA . ASP A 1 443 ? -4.5 -37.844 -16.453 1 96.19 443 ASP A CA 1
ATOM 3405 C C . ASP A 1 443 ? -3.539 -36.75 -16 1 96.19 443 ASP A C 1
ATOM 3407 O O . ASP A 1 443 ? -2.473 -36.562 -16.594 1 96.19 443 ASP A O 1
ATOM 3411 N N . THR A 1 444 ? -3.9 -36.031 -15.031 1 97.69 444 THR A N 1
ATOM 3412 C CA . THR A 1 444 ? -3.088 -34.938 -14.492 1 97.69 444 THR A CA 1
ATOM 3413 C C . THR A 1 444 ? -2.91 -35.125 -12.984 1 97.69 444 THR A C 1
ATOM 3415 O O . THR A 1 444 ? -3.727 -35.75 -12.32 1 97.69 444 THR A O 1
ATOM 3418 N N . ALA A 1 445 ? -1.821 -34.562 -12.484 1 98.44 445 ALA A N 1
ATOM 3419 C CA . ALA A 1 445 ? -1.582 -34.625 -11.047 1 98.44 445 ALA A CA 1
ATOM 3420 C C . ALA A 1 445 ? -2.697 -33.938 -10.266 1 98.44 445 ALA A C 1
ATOM 3422 O O . ALA A 1 445 ? -3.203 -34.469 -9.281 1 98.44 445 ALA A O 1
ATOM 3423 N N . TRP A 1 446 ? -3.047 -32.719 -10.641 1 98.56 446 TRP A N 1
ATOM 3424 C CA . TRP A 1 446 ? -4.254 -32.094 -10.141 1 98.56 446 TRP A CA 1
ATOM 3425 C C . TRP A 1 446 ? -5.484 -32.562 -10.914 1 98.56 446 TRP A C 1
ATOM 3427 O O . TRP A 1 446 ? -5.621 -32.25 -12.102 1 98.56 446 TRP A O 1
ATOM 3437 N N . PRO A 1 447 ? -6.328 -33.344 -10.227 1 97.94 447 PRO A N 1
ATOM 3438 C CA . PRO A 1 447 ? -7.539 -33.781 -10.938 1 97.94 447 PRO A CA 1
ATOM 3439 C C . PRO A 1 447 ? -8.469 -32.594 -11.258 1 97.94 447 PRO A C 1
ATOM 3441 O O . PRO A 1 447 ? -8.891 -31.875 -10.352 1 97.94 447 PRO A O 1
ATOM 3444 N N . HIS A 1 448 ? -8.758 -32.438 -12.641 1 96.56 448 HIS A N 1
ATOM 3445 C CA . HIS A 1 448 ? -9.617 -31.328 -13.023 1 96.56 448 HIS A CA 1
ATOM 3446 C C . HIS A 1 448 ? -10.352 -31.609 -14.336 1 96.56 448 HIS A C 1
ATOM 3448 O O . HIS A 1 448 ? -10.547 -30.719 -15.156 1 96.56 448 HIS A O 1
ATOM 3454 N N . SER A 1 449 ? -10.656 -32.844 -14.539 1 93.88 449 SER A N 1
ATOM 3455 C CA . SER A 1 449 ? -11.469 -33.188 -15.695 1 93.88 449 SER A CA 1
ATOM 3456 C C . SER A 1 449 ? -12.82 -32.469 -15.648 1 93.88 449 SER A C 1
ATOM 3458 O O . SER A 1 449 ? -13.461 -32.281 -16.688 1 93.88 449 SER A O 1
ATOM 3460 N N . THR A 1 450 ? -13.227 -32.219 -14.477 1 91.88 450 THR A N 1
ATOM 3461 C CA . THR A 1 450 ? -14.398 -31.375 -14.242 1 91.88 450 THR A CA 1
ATOM 3462 C C . THR A 1 450 ? -13.992 -29.969 -13.781 1 91.88 450 THR A C 1
ATOM 3464 O O . THR A 1 450 ? -13.18 -29.828 -12.867 1 91.88 450 THR A O 1
ATOM 3467 N N . SER A 1 451 ? -14.555 -29.031 -14.531 1 89.88 451 SER A N 1
ATOM 3468 C CA . SER A 1 451 ? -14.25 -27.656 -14.141 1 89.88 451 SER A CA 1
ATOM 3469 C C . SER A 1 451 ? -15.188 -27.172 -13.039 1 89.88 451 SER A C 1
ATOM 3471 O O . SER A 1 451 ? -16.281 -27.703 -12.875 1 89.88 451 SER A O 1
ATOM 3473 N N . GLY A 1 452 ? -14.742 -26.25 -12.211 1 93.69 452 GLY A N 1
ATOM 3474 C CA . GLY A 1 452 ? -15.523 -25.516 -11.227 1 93.69 452 GLY A CA 1
ATOM 3475 C C . GLY A 1 452 ? -15.047 -24.078 -11.031 1 93.69 452 GLY A C 1
ATOM 3476 O O . GLY A 1 452 ? -13.906 -23.75 -11.359 1 93.69 452 GLY A O 1
ATOM 3477 N N . HIS A 1 453 ? -16.047 -23.234 -10.609 1 96.69 453 HIS A N 1
ATOM 3478 C CA . HIS A 1 453 ? -15.641 -21.891 -10.234 1 96.69 453 HIS A CA 1
ATOM 3479 C C . HIS A 1 453 ? -14.641 -21.906 -9.078 1 96.69 453 HIS A C 1
ATOM 3481 O O . HIS A 1 453 ? -14.539 -22.906 -8.367 1 96.69 453 HIS A O 1
ATOM 3487 N N . ILE A 1 454 ? -13.867 -20.859 -8.984 1 97.25 454 ILE A N 1
ATOM 3488 C CA . ILE A 1 454 ? -12.836 -20.781 -7.957 1 97.25 454 ILE A CA 1
ATOM 3489 C C . ILE A 1 454 ? -13.062 -19.547 -7.086 1 97.25 454 ILE A C 1
ATOM 3491 O O . ILE A 1 454 ? -13.258 -18.453 -7.598 1 97.25 454 ILE A O 1
ATOM 3495 N N . THR A 1 455 ? -13.094 -19.75 -5.805 1 96.69 455 THR A N 1
ATOM 3496 C CA . THR A 1 455 ? -13.117 -18.641 -4.859 1 96.69 455 THR A CA 1
ATOM 3497 C C . THR A 1 455 ? -11.734 -18.375 -4.285 1 96.69 455 THR A C 1
ATOM 3499 O O . THR A 1 455 ? -10.875 -19.266 -4.305 1 96.69 455 THR A O 1
ATOM 3502 N N . LEU A 1 456 ? -11.508 -17.172 -3.891 1 96.12 456 LEU A N 1
ATOM 3503 C CA . LEU A 1 456 ? -10.234 -16.766 -3.305 1 96.12 456 LEU A CA 1
ATOM 3504 C C . LEU A 1 456 ? -10.453 -15.758 -2.186 1 96.12 456 LEU A C 1
ATOM 3506 O O . LEU A 1 456 ? -11.234 -14.812 -2.336 1 96.12 456 LEU A O 1
ATOM 3510 N N . THR A 1 457 ? -9.883 -16.031 -1.026 1 96.25 457 THR A N 1
ATOM 3511 C CA . THR A 1 457 ? -9.734 -15.055 0.043 1 96.25 457 THR A CA 1
ATOM 3512 C C . THR A 1 457 ? -8.328 -14.469 0.047 1 96.25 457 THR A C 1
ATOM 3514 O O . THR A 1 457 ? -7.34 -15.203 0.112 1 96.25 457 THR A O 1
ATOM 3517 N N . SER A 1 458 ? -8.242 -13.188 -0.084 1 96.56 458 SER A N 1
ATOM 3518 C CA . SER A 1 458 ? -6.98 -12.469 0.074 1 96.56 458 SER A CA 1
ATOM 3519 C C . SER A 1 458 ? -7.078 -11.414 1.176 1 96.56 458 SER A C 1
ATOM 3521 O O . SER A 1 458 ? -7.703 -10.375 0.991 1 96.56 458 SER A O 1
ATOM 3523 N N . ALA A 1 459 ? -6.508 -11.719 2.295 1 97 459 ALA A N 1
ATOM 3524 C CA . ALA A 1 459 ? -6.473 -10.773 3.41 1 97 459 ALA A CA 1
ATOM 3525 C C . ALA A 1 459 ? -5.098 -10.125 3.537 1 97 459 ALA A C 1
ATOM 3527 O O . ALA A 1 459 ? -4.074 -10.781 3.305 1 97 459 ALA A O 1
ATOM 3528 N N . GLU A 1 460 ? -5.137 -8.875 3.887 1 95.38 460 GLU A N 1
ATOM 3529 C CA . GLU A 1 460 ? -3.936 -8.086 4.129 1 95.38 460 GLU A CA 1
ATOM 3530 C C . GLU A 1 460 ? -3.932 -7.508 5.543 1 95.38 460 GLU A C 1
ATOM 3532 O O . GLU A 1 460 ? -4.965 -7.043 6.031 1 95.38 460 GLU A O 1
ATOM 3537 N N . TRP A 1 461 ? -2.777 -7.609 6.266 1 95.31 461 TRP A N 1
ATOM 3538 C CA . TRP A 1 461 ? -2.707 -7.012 7.594 1 95.31 461 TRP A CA 1
ATOM 3539 C C . TRP A 1 461 ? -1.274 -6.625 7.941 1 95.31 461 TRP A C 1
ATOM 3541 O O . TRP A 1 461 ? -0.33 -7.039 7.266 1 95.31 461 TRP A O 1
ATOM 3551 N N . SER A 1 462 ? -1.168 -5.781 8.891 1 91.44 462 SER A N 1
ATOM 3552 C CA . SER A 1 462 ? 0.149 -5.305 9.305 1 91.44 462 SER A CA 1
ATOM 3553 C C . SER A 1 462 ? 0.384 -5.539 10.789 1 91.44 462 SER A C 1
ATOM 3555 O O . SER A 1 462 ? 1.526 -5.695 11.227 1 91.44 462 SER A O 1
ATOM 3557 N N . ASN A 1 463 ? -0.721 -5.586 11.57 1 89.94 463 ASN A N 1
ATOM 3558 C CA . ASN A 1 463 ? -0.585 -5.727 13.016 1 89.94 463 ASN A CA 1
ATOM 3559 C C . ASN A 1 463 ? -0.405 -7.188 13.422 1 89.94 463 ASN A C 1
ATOM 3561 O O . ASN A 1 463 ? -1.1 -8.07 12.906 1 89.94 463 ASN A O 1
ATOM 3565 N N . ASP A 1 464 ? 0.419 -7.391 14.391 1 87.44 464 ASP A N 1
ATOM 3566 C CA . ASP A 1 464 ? 0.639 -8.742 14.898 1 87.44 464 ASP A CA 1
ATOM 3567 C C . ASP A 1 464 ? -0.634 -9.305 15.523 1 87.44 464 ASP A C 1
ATOM 3569 O O . ASP A 1 464 ? -0.894 -10.508 15.445 1 87.44 464 ASP A O 1
ATOM 3573 N N . THR A 1 465 ? -1.424 -8.445 16.062 1 87.62 465 THR A N 1
ATOM 3574 C CA . THR A 1 465 ? -2.637 -8.867 16.75 1 87.62 465 THR A CA 1
ATOM 3575 C C . THR A 1 465 ? -3.666 -9.398 15.758 1 87.62 465 THR A C 1
ATOM 3577 O O . THR A 1 465 ? -4.625 -10.062 16.141 1 87.62 465 THR A O 1
ATOM 3580 N N . THR A 1 466 ? -3.418 -9.07 14.508 1 94.62 466 THR A N 1
ATOM 3581 C CA . THR A 1 466 ? -4.367 -9.469 13.477 1 94.62 466 THR A CA 1
ATOM 3582 C C . THR A 1 466 ? -4.008 -10.836 12.914 1 94.62 466 THR A C 1
ATOM 3584 O O . THR A 1 466 ? -4.848 -11.508 12.305 1 94.62 466 THR A O 1
ATOM 3587 N N . ASN A 1 467 ? -2.832 -11.344 13.164 1 95.44 467 ASN A N 1
ATOM 3588 C CA . ASN A 1 467 ? -2.285 -12.523 12.508 1 95.44 467 ASN A CA 1
ATOM 3589 C C . ASN A 1 467 ? -3.133 -13.758 12.781 1 95.44 467 ASN A C 1
ATOM 3591 O O . ASN A 1 467 ? -3.697 -14.352 11.859 1 95.44 467 ASN A O 1
ATOM 3595 N N . ASP A 1 468 ? -3.307 -14.148 14.062 1 96.12 468 ASP A N 1
ATOM 3596 C CA . ASP A 1 468 ? -4.047 -15.359 14.406 1 96.12 468 ASP A CA 1
ATOM 3597 C C . ASP A 1 468 ? -5.516 -15.234 14.008 1 96.12 468 ASP A C 1
ATOM 3599 O O . ASP A 1 468 ? -6.137 -16.219 13.602 1 96.12 468 ASP A O 1
ATOM 3603 N N . TYR A 1 469 ? -5.977 -14.031 14.117 1 96.94 469 TYR A N 1
ATOM 3604 C CA . TYR A 1 469 ? -7.371 -13.773 13.781 1 96.94 469 TYR A CA 1
ATOM 3605 C C . TYR A 1 469 ? -7.645 -14.094 12.312 1 96.94 469 TYR A C 1
ATOM 3607 O O . TYR A 1 469 ? -8.656 -14.711 11.984 1 96.94 469 TYR A O 1
ATOM 3615 N N . ILE A 1 470 ? -6.734 -13.695 11.414 1 97.56 470 ILE A N 1
ATOM 3616 C CA . ILE A 1 470 ? -6.934 -13.883 9.977 1 97.56 470 ILE A CA 1
ATOM 3617 C C . ILE A 1 470 ? -6.969 -15.375 9.648 1 97.56 470 ILE A C 1
ATOM 3619 O O . ILE A 1 470 ? -7.82 -15.828 8.883 1 97.56 470 ILE A O 1
ATOM 3623 N N . TYR A 1 471 ? -6.078 -16.156 10.203 1 96.25 471 TYR A N 1
ATOM 3624 C CA . TYR A 1 471 ? -6.043 -17.578 9.922 1 96.25 471 TYR A CA 1
ATOM 3625 C C . TYR A 1 471 ? -7.301 -18.266 10.445 1 96.25 471 TYR A C 1
ATOM 3627 O O . TYR A 1 471 ? -7.828 -19.172 9.797 1 96.25 471 TYR A O 1
ATOM 3635 N N . GLU A 1 472 ? -7.812 -17.812 11.555 1 96.88 472 GLU A N 1
ATOM 3636 C CA . GLU A 1 472 ? -9.062 -18.359 12.086 1 96.88 472 GLU A CA 1
ATOM 3637 C C . GLU A 1 472 ? -10.234 -18.047 11.156 1 96.88 472 GLU A C 1
ATOM 3639 O O . GLU A 1 472 ? -11.055 -18.922 10.867 1 96.88 472 GLU A O 1
ATOM 3644 N N . ARG A 1 473 ? -10.242 -16.828 10.719 1 97.31 473 ARG A N 1
ATOM 3645 C CA . ARG A 1 473 ? -11.344 -16.406 9.859 1 97.31 473 ARG A CA 1
ATOM 3646 C C . ARG A 1 473 ? -11.297 -17.141 8.516 1 97.31 473 ARG A C 1
ATOM 3648 O O . ARG A 1 473 ? -12.344 -17.484 7.961 1 97.31 473 ARG A O 1
ATOM 3655 N N . ASP A 1 474 ? -10.109 -17.266 7.992 1 96.56 474 ASP A N 1
ATOM 3656 C CA . ASP A 1 474 ? -9.992 -17.969 6.723 1 96.56 474 ASP A CA 1
ATOM 3657 C C . ASP A 1 474 ? -10.43 -19.422 6.859 1 96.56 474 ASP A C 1
ATOM 3659 O O . ASP A 1 474 ? -11.047 -19.984 5.953 1 96.56 474 ASP A O 1
ATOM 3663 N N . SER A 1 475 ? -10.07 -20.047 7.953 1 95.62 475 SER A N 1
ATOM 3664 C CA . SER A 1 475 ? -10.5 -21.422 8.195 1 95.62 475 SER A CA 1
ATOM 3665 C C . SER A 1 475 ? -12.023 -21.531 8.195 1 95.62 475 SER A C 1
ATOM 3667 O O . SER A 1 475 ? -12.586 -22.5 7.688 1 95.62 475 SER A O 1
ATOM 3669 N N . LYS A 1 476 ? -12.68 -20.578 8.719 1 96.5 476 LYS A N 1
ATOM 3670 C CA . LYS A 1 476 ? -14.141 -20.547 8.727 1 96.5 476 LYS A CA 1
ATOM 3671 C C . LYS A 1 476 ? -14.688 -20.422 7.309 1 96.5 476 LYS A C 1
ATOM 3673 O O . LYS A 1 476 ? -15.648 -21.125 6.949 1 96.5 476 LYS A O 1
ATOM 3678 N N . MET A 1 477 ? -14.125 -19.547 6.535 1 97.06 477 MET A N 1
ATOM 3679 C CA . MET A 1 477 ? -14.57 -19.391 5.152 1 97.06 477 MET A CA 1
ATOM 3680 C C . MET A 1 477 ? -14.352 -20.688 4.367 1 97.06 477 MET A C 1
ATOM 3682 O O . MET A 1 477 ? -15.266 -21.156 3.684 1 97.06 477 MET A O 1
ATOM 3686 N N . MET A 1 478 ? -13.18 -21.297 4.488 1 95 478 MET A N 1
ATOM 3687 C CA . MET A 1 478 ? -12.859 -22.516 3.766 1 95 478 MET A CA 1
ATOM 3688 C C . MET A 1 478 ? -13.789 -23.656 4.195 1 95 478 MET A C 1
ATOM 3690 O O . MET A 1 478 ? -14.195 -24.469 3.371 1 95 478 MET A O 1
ATOM 3694 N N . SER A 1 479 ? -14.086 -23.719 5.48 1 95.44 479 SER A N 1
ATOM 3695 C CA . SER A 1 479 ? -15.008 -24.719 5.98 1 95.44 479 SER A CA 1
ATOM 3696 C C . SER A 1 479 ? -16.406 -24.547 5.379 1 95.44 479 SER A C 1
ATOM 3698 O O . SER A 1 479 ? -17.031 -25.531 4.977 1 95.44 479 SER A O 1
ATOM 3700 N N . TYR A 1 480 ? -16.844 -23.344 5.348 1 96.75 480 TYR A N 1
ATOM 3701 C CA . TYR A 1 480 ? -18.141 -23.094 4.73 1 96.75 480 TYR A CA 1
ATOM 3702 C C . TYR A 1 480 ? -18.141 -23.531 3.273 1 96.75 480 TYR A C 1
ATOM 3704 O O . TYR A 1 480 ? -19.078 -24.203 2.826 1 96.75 480 TYR A O 1
ATOM 3712 N N . LEU A 1 481 ? -17.141 -23.141 2.555 1 95.69 481 LEU A N 1
ATOM 3713 C CA . LEU A 1 481 ? -17.062 -23.469 1.135 1 95.69 481 LEU A CA 1
ATOM 3714 C C . LEU A 1 481 ? -17.031 -24.984 0.921 1 95.69 481 LEU A C 1
ATOM 3716 O O . LEU A 1 481 ? -17.672 -25.5 -0.007 1 95.69 481 LEU A O 1
ATOM 3720 N N . ARG A 1 482 ? -16.312 -25.688 1.755 1 93.94 482 ARG A N 1
ATOM 3721 C CA . ARG A 1 482 ? -16.281 -27.141 1.717 1 93.94 482 ARG A CA 1
ATOM 3722 C C . ARG A 1 482 ? -17.672 -27.734 1.919 1 93.94 482 ARG A C 1
ATOM 3724 O O . ARG A 1 482 ? -18.125 -28.578 1.137 1 93.94 482 ARG A O 1
ATOM 3731 N N . ASP A 1 483 ? -18.312 -27.297 2.971 1 94.62 483 ASP A N 1
ATOM 3732 C CA . ASP A 1 483 ? -19.641 -27.812 3.299 1 94.62 483 ASP A CA 1
ATOM 3733 C C . ASP A 1 483 ? -20.641 -27.5 2.186 1 94.62 483 ASP A C 1
ATOM 3735 O O . ASP A 1 483 ? -21.484 -28.328 1.86 1 94.62 483 ASP A O 1
ATOM 3739 N N . PHE A 1 484 ? -20.5 -26.328 1.648 1 95 484 PHE A N 1
ATOM 3740 C CA . PHE A 1 484 ? -21.375 -25.938 0.552 1 95 484 PHE A CA 1
ATOM 3741 C C . PHE A 1 484 ? -21.234 -26.875 -0.628 1 95 484 PHE A C 1
ATOM 3743 O O . PHE A 1 484 ? -22.219 -27.438 -1.119 1 95 484 PHE A O 1
ATOM 3750 N N . GLN A 1 485 ? -20.031 -27.062 -1.113 1 93.44 485 GLN A N 1
ATOM 3751 C CA . GLN A 1 485 ? -19.781 -27.938 -2.258 1 93.44 485 GLN A CA 1
ATOM 3752 C C . GLN A 1 485 ? -20.203 -29.375 -1.965 1 93.44 485 GLN A C 1
ATOM 3754 O O . GLN A 1 485 ? -20.812 -30.031 -2.812 1 93.44 485 GLN A O 1
ATOM 3759 N N . ASN A 1 486 ? -19.859 -29.875 -0.789 1 92 486 ASN A N 1
ATOM 3760 C CA . ASN A 1 486 ? -20.188 -31.25 -0.411 1 92 486 ASN A CA 1
ATOM 3761 C C . ASN A 1 486 ? -21.703 -31.438 -0.321 1 92 486 ASN A C 1
ATOM 3763 O O . ASN A 1 486 ? -22.188 -32.562 -0.394 1 92 486 ASN A O 1
ATOM 3767 N N . GLY A 1 487 ? -22.375 -30.375 -0.091 1 92.12 487 GLY A N 1
ATOM 3768 C CA . GLY A 1 487 ? -23.812 -30.453 0.024 1 92.12 487 GLY A CA 1
ATOM 3769 C C . GLY A 1 487 ? -24.531 -30.469 -1.318 1 92.12 487 GLY A C 1
ATOM 3770 O O . GLY A 1 487 ? -25.719 -30.766 -1.398 1 92.12 487 GLY A O 1
ATOM 3771 N N . LEU A 1 488 ? -23.719 -30.188 -2.277 1 88.62 488 LEU A N 1
ATOM 3772 C CA . LEU A 1 488 ? -24.297 -30.188 -3.617 1 88.62 488 LEU A CA 1
ATOM 3773 C C . LEU A 1 488 ? -24.328 -31.609 -4.195 1 88.62 488 LEU A C 1
ATOM 3775 O O . LEU A 1 488 ? -23.453 -32.438 -3.896 1 88.62 488 LEU A O 1
ATOM 3779 N N . ASP A 1 489 ? -25.391 -32 -4.832 1 85.5 489 ASP A N 1
ATOM 3780 C CA . ASP A 1 489 ? -25.469 -33.25 -5.562 1 85.5 489 ASP A CA 1
ATOM 3781 C C . ASP A 1 489 ? -24.734 -33.156 -6.902 1 85.5 489 ASP A C 1
ATOM 3783 O O . ASP A 1 489 ? -25.359 -33.281 -7.961 1 85.5 489 ASP A O 1
ATOM 3787 N N . GLU A 1 490 ? -23.438 -32.938 -6.844 1 85.31 490 GLU A N 1
ATOM 3788 C CA . GLU A 1 490 ? -22.594 -32.75 -8.023 1 85.31 490 GLU A CA 1
ATOM 3789 C C . GLU A 1 490 ? -21.312 -33.562 -7.926 1 85.31 490 GLU A C 1
ATOM 3791 O O . GLU A 1 490 ? -20.969 -34.062 -6.859 1 85.31 490 GLU A O 1
ATOM 3796 N N . PRO A 1 491 ? -20.734 -33.719 -9.109 1 82.06 491 PRO A N 1
ATOM 3797 C CA . PRO A 1 491 ? -19.453 -34.438 -9.086 1 82.06 491 PRO A CA 1
ATOM 3798 C C . PRO A 1 491 ? -18.422 -33.812 -8.164 1 82.06 491 PRO A C 1
ATOM 3800 O O . PRO A 1 491 ? -18.469 -32.594 -7.918 1 82.06 491 PRO A O 1
ATOM 3803 N N . VAL A 1 492 ? -17.531 -34.656 -7.723 1 88.5 492 VAL A N 1
ATOM 3804 C CA . VAL A 1 492 ? -16.422 -34.188 -6.898 1 88.5 492 VAL A CA 1
ATOM 3805 C C . VAL A 1 492 ? -15.555 -33.219 -7.699 1 88.5 492 VAL A C 1
ATOM 3807 O O . VAL A 1 492 ? -15.289 -33.469 -8.883 1 88.5 492 VAL A O 1
ATOM 3810 N N . ILE A 1 493 ? -15.242 -32.156 -7.094 1 92.69 493 ILE A N 1
ATOM 3811 C CA . ILE A 1 493 ? -14.273 -31.219 -7.688 1 92.69 493 ILE A CA 1
ATOM 3812 C C . ILE A 1 493 ? -13.102 -31.016 -6.73 1 92.69 493 ILE A C 1
ATOM 3814 O O . ILE A 1 493 ? -13.234 -31.234 -5.523 1 92.69 493 ILE A O 1
ATOM 3818 N N . TYR A 1 494 ? -11.961 -30.703 -7.246 1 96.75 494 TYR A N 1
ATOM 3819 C CA . TYR A 1 494 ? -10.727 -30.562 -6.477 1 96.75 494 TYR A CA 1
ATOM 3820 C C . TYR A 1 494 ? -10.234 -29.109 -6.496 1 96.75 494 TYR A C 1
ATOM 3822 O O . TYR A 1 494 ? -10.453 -28.391 -7.469 1 96.75 494 TYR A O 1
ATOM 3830 N N . ASP A 1 495 ? -9.641 -28.75 -5.379 1 97.5 495 ASP A N 1
ATOM 3831 C CA . ASP A 1 495 ? -9.219 -27.359 -5.195 1 97.5 495 ASP A CA 1
ATOM 3832 C C . ASP A 1 495 ? -7.977 -27.062 -6.027 1 97.5 495 ASP A C 1
ATOM 3834 O O . ASP A 1 495 ? -7.109 -27.922 -6.203 1 97.5 495 ASP A O 1
ATOM 3838 N N . TYR A 1 496 ? -7.953 -25.812 -6.57 1 97.44 496 TYR A N 1
ATOM 3839 C CA . TYR A 1 496 ? -6.82 -25.297 -7.336 1 97.44 496 TYR A CA 1
ATOM 3840 C C . TYR A 1 496 ? -5.555 -25.281 -6.488 1 97.44 496 TYR A C 1
ATOM 3842 O O . TYR A 1 496 ? -5.496 -24.609 -5.461 1 97.44 496 TYR A O 1
ATOM 3850 N N . PRO A 1 497 ? -4.488 -25.969 -6.91 1 98 497 PRO A N 1
ATOM 3851 C CA . PRO A 1 497 ? -3.311 -26.141 -6.055 1 98 497 PRO A CA 1
ATOM 3852 C C . PRO A 1 497 ? -2.631 -24.828 -5.699 1 98 497 PRO A C 1
ATOM 3854 O O . PRO A 1 497 ? -2.152 -24.656 -4.574 1 98 497 PRO A O 1
ATOM 3857 N N . ASN A 1 498 ? -2.557 -23.859 -6.598 1 97.5 498 ASN A N 1
ATOM 3858 C CA . ASN A 1 498 ? -1.842 -22.609 -6.352 1 97.5 498 ASN A CA 1
ATOM 3859 C C . ASN A 1 498 ? -2.535 -21.766 -5.285 1 97.5 498 ASN A C 1
ATOM 3861 O O . ASN A 1 498 ? -1.967 -20.797 -4.789 1 97.5 498 ASN A O 1
ATOM 3865 N N . TYR A 1 499 ? -3.764 -22.141 -4.875 1 97.12 499 TYR A N 1
ATOM 3866 C CA . TYR A 1 499 ? -4.48 -21.422 -3.828 1 97.12 499 TYR A CA 1
ATOM 3867 C C . TYR A 1 499 ? -4.508 -22.234 -2.537 1 97.12 499 TYR A C 1
ATOM 3869 O O . TYR A 1 499 ? -5.332 -21.984 -1.655 1 97.12 499 TYR A O 1
ATOM 3877 N N . ILE A 1 500 ? -3.615 -23.125 -2.359 1 95.81 500 ILE A N 1
ATOM 3878 C CA . ILE A 1 500 ? -3.625 -24.047 -1.229 1 95.81 500 ILE A CA 1
ATOM 3879 C C . ILE A 1 500 ? -3.361 -23.281 0.065 1 95.81 500 ILE A C 1
ATOM 3881 O O . ILE A 1 500 ? -2.523 -22.375 0.098 1 95.81 500 ILE A O 1
ATOM 3885 N N . ALA A 1 501 ? -4.145 -23.609 1.066 1 91.75 501 ALA A N 1
ATOM 3886 C CA . ALA A 1 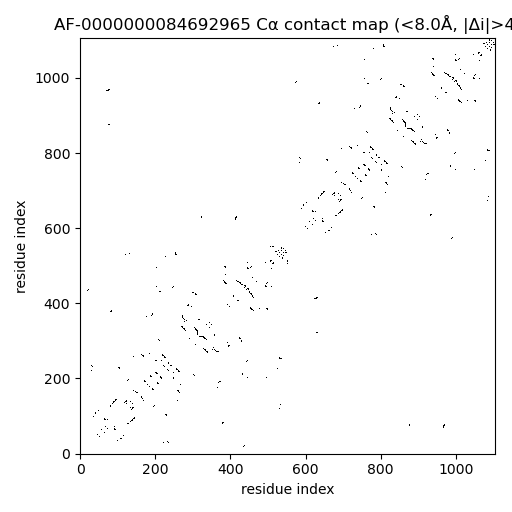501 ? -3.965 -23.078 2.414 1 91.75 501 ALA A CA 1
ATOM 3887 C C . ALA A 1 501 ? -3.205 -24.062 3.299 1 91.75 501 ALA A C 1
ATOM 3889 O O . ALA A 1 501 ? -3.104 -25.25 2.975 1 91.75 501 ALA A O 1
ATOM 3890 N N . PRO A 1 502 ? -2.666 -23.562 4.414 1 87.62 502 PRO A N 1
ATOM 3891 C CA . PRO A 1 502 ? -2.004 -24.469 5.355 1 87.62 502 PRO A CA 1
ATOM 3892 C C . PRO A 1 502 ? -2.939 -25.547 5.895 1 87.62 502 PRO A C 1
ATOM 3894 O O . PRO A 1 502 ? -2.496 -26.656 6.203 1 87.62 502 PRO A O 1
ATOM 3897 N N . HIS A 1 503 ? -4.184 -25.281 5.922 1 87.31 503 HIS A N 1
ATOM 3898 C CA . HIS A 1 503 ? -5.133 -26.219 6.504 1 87.31 503 HIS A CA 1
ATOM 3899 C C . HIS A 1 503 ? -5.926 -26.953 5.422 1 87.31 503 HIS A C 1
ATOM 3901 O O . HIS A 1 503 ? -6.895 -27.656 5.723 1 87.31 503 HIS A O 1
ATOM 3907 N N . SER A 1 504 ? -5.516 -26.734 4.207 1 92.06 504 SER A N 1
ATOM 3908 C CA . SER A 1 504 ? -6.16 -27.484 3.133 1 92.06 504 SER A CA 1
ATOM 3909 C C . SER A 1 504 ? -5.926 -28.984 3.289 1 92.06 504 SER A C 1
ATOM 3911 O O . SER A 1 504 ? -4.824 -29.422 3.631 1 92.06 504 SER A O 1
ATOM 3913 N N . LYS A 1 505 ? -6.957 -29.703 3.031 1 93.19 505 LYS A N 1
ATOM 3914 C CA . LYS A 1 505 ? -6.836 -31.172 3.033 1 93.19 505 LYS A CA 1
ATOM 3915 C C . LYS A 1 505 ? -6.254 -31.672 1.717 1 93.19 505 LYS A C 1
ATOM 3917 O O . LYS A 1 505 ? -6.727 -31.297 0.639 1 93.19 505 LYS A O 1
ATOM 3922 N N . THR A 1 506 ? -5.328 -32.562 1.877 1 96.69 506 THR A N 1
ATOM 3923 C CA . THR A 1 506 ? -4.578 -33.062 0.728 1 96.69 506 THR A CA 1
ATOM 3924 C C . THR A 1 506 ? -5.516 -33.688 -0.294 1 96.69 506 THR A C 1
ATOM 3926 O O . THR A 1 506 ? -5.402 -33.438 -1.495 1 96.69 506 THR A O 1
ATOM 3929 N N . ALA A 1 507 ? -6.441 -34.438 0.161 1 95.94 507 ALA A N 1
ATOM 3930 C CA . ALA A 1 507 ? -7.336 -35.188 -0.725 1 95.94 507 ALA A CA 1
ATOM 3931 C C . ALA A 1 507 ? -8.281 -34.25 -1.47 1 95.94 507 ALA A C 1
ATOM 3933 O O . ALA A 1 507 ? -8.797 -34.594 -2.531 1 95.94 507 ALA A O 1
ATOM 3934 N N . GLU A 1 508 ? -8.5 -33.094 -0.921 1 95.62 508 GLU A N 1
ATOM 3935 C CA . GLU A 1 508 ? -9.367 -32.094 -1.572 1 95.62 508 GLU A CA 1
ATOM 3936 C C . GLU A 1 508 ? -8.641 -31.391 -2.717 1 95.62 508 GLU A C 1
ATOM 3938 O O . GLU A 1 508 ? -9.273 -30.766 -3.561 1 95.62 508 GLU A O 1
ATOM 3943 N N . VAL A 1 509 ? -7.332 -31.516 -2.758 1 97.38 509 VAL A N 1
ATOM 3944 C CA . VAL A 1 509 ? -6.551 -30.875 -3.811 1 97.38 509 VAL A CA 1
ATOM 3945 C C . VAL A 1 509 ? -6.164 -31.906 -4.867 1 97.38 509 VAL A C 1
ATOM 3947 O O . VAL A 1 509 ? -6.352 -31.688 -6.062 1 97.38 509 VAL A O 1
ATOM 3950 N N . TRP A 1 510 ? -5.684 -33.125 -4.484 1 98.12 510 TRP A N 1
ATOM 3951 C CA . TRP A 1 510 ? -5.074 -34.031 -5.441 1 98.12 510 TRP A CA 1
ATOM 3952 C C . TRP A 1 510 ? -5.801 -35.375 -5.441 1 98.12 510 TRP A C 1
ATOM 3954 O O . TRP A 1 510 ? -5.375 -36.312 -6.113 1 98.12 510 TRP A O 1
ATOM 3964 N N . SER A 1 511 ? -6.902 -35.594 -4.809 1 96.88 511 SER A N 1
ATOM 3965 C CA . SER A 1 511 ? -7.496 -36.906 -4.574 1 96.88 511 SER A CA 1
ATOM 3966 C C . SER A 1 511 ? -6.523 -37.812 -3.859 1 96.88 511 SER A C 1
ATOM 3968 O O . SER A 1 511 ? -5.32 -37.562 -3.814 1 96.88 511 SER A O 1
ATOM 3970 N N . ALA A 1 512 ? -7.043 -38.844 -3.291 1 97.06 512 ALA A N 1
ATOM 3971 C CA . ALA A 1 512 ? -6.203 -39.812 -2.604 1 97.06 512 ALA A CA 1
ATOM 3972 C C . ALA A 1 512 ? -5.324 -40.594 -3.592 1 97.06 512 ALA A C 1
ATOM 3974 O O . ALA A 1 512 ? -4.137 -40.781 -3.34 1 97.06 512 ALA A O 1
ATOM 3975 N N . GLU A 1 513 ? -5.887 -40.969 -4.688 1 97.38 513 GLU A N 1
ATOM 3976 C CA . GLU A 1 513 ? -5.184 -41.781 -5.68 1 97.38 513 GLU A CA 1
ATOM 3977 C C . GLU A 1 513 ? -4.047 -40.969 -6.324 1 97.38 513 GLU A C 1
ATOM 3979 O O . GLU A 1 513 ? -2.92 -41.469 -6.418 1 97.38 513 GLU A O 1
ATOM 3984 N N . ASN A 1 514 ? -4.344 -39.781 -6.781 1 98.5 514 ASN A N 1
ATOM 3985 C CA . ASN A 1 514 ? -3.32 -38.969 -7.426 1 98.5 514 ASN A CA 1
ATOM 3986 C C . ASN A 1 514 ? -2.207 -38.594 -6.453 1 98.5 514 ASN A C 1
ATOM 3988 O O . ASN A 1 514 ? -1.038 -38.5 -6.836 1 98.5 514 ASN A O 1
ATOM 3992 N N . PHE A 1 515 ? -2.6 -38.375 -5.195 1 98.44 515 PHE A N 1
ATOM 3993 C CA . PHE A 1 515 ? -1.578 -38.031 -4.223 1 98.44 515 PHE A CA 1
ATOM 3994 C C . PHE A 1 515 ? -0.658 -39.188 -3.926 1 98.44 515 PHE A C 1
ATOM 3996 O O . PHE A 1 515 ? 0.547 -39 -3.734 1 98.44 515 PHE A O 1
ATOM 4003 N N . GLN A 1 516 ? -1.195 -40.344 -3.865 1 98.12 516 GLN A N 1
ATOM 4004 C CA . GLN A 1 516 ? -0.354 -41.531 -3.682 1 98.12 516 GLN A CA 1
ATOM 4005 C C . GLN A 1 516 ? 0.665 -41.656 -4.812 1 98.12 516 GLN A C 1
ATOM 4007 O O . GLN A 1 516 ? 1.824 -42 -4.57 1 98.12 516 GLN A O 1
ATOM 4012 N N . LYS A 1 517 ? 0.215 -41.406 -5.996 1 98.5 517 LYS A N 1
ATOM 4013 C CA . LYS A 1 517 ? 1.123 -41.438 -7.141 1 98.5 517 LYS A CA 1
ATOM 4014 C C . LYS A 1 517 ? 2.199 -40.375 -7.008 1 98.5 517 LYS A C 1
ATOM 4016 O O . LYS A 1 517 ? 3.373 -40.625 -7.289 1 98.5 517 LYS A O 1
ATOM 4021 N N . LEU A 1 518 ? 1.808 -39.156 -6.574 1 98.62 518 LEU A N 1
ATOM 4022 C CA . LEU A 1 518 ? 2.756 -38.094 -6.328 1 98.62 518 LEU A CA 1
ATOM 4023 C C . LEU A 1 518 ? 3.801 -38.5 -5.301 1 98.62 518 LEU A C 1
ATOM 4025 O O . LEU A 1 518 ? 4.988 -38.219 -5.461 1 98.62 518 LEU A O 1
ATOM 4029 N N . LEU A 1 519 ? 3.361 -39.156 -4.277 1 98.12 519 LEU A N 1
ATOM 4030 C CA . LEU A 1 519 ? 4.246 -39.625 -3.213 1 98.12 519 LEU A CA 1
ATOM 4031 C C . LEU A 1 519 ? 5.27 -40.625 -3.752 1 98.12 519 LEU A C 1
ATOM 4033 O O . LEU A 1 519 ? 6.457 -40.531 -3.434 1 98.12 519 LEU A O 1
ATOM 4037 N N . GLU A 1 520 ? 4.812 -41.5 -4.551 1 98.31 520 GLU A N 1
ATOM 4038 C CA . GLU A 1 520 ? 5.684 -42.531 -5.133 1 98.31 520 GLU A CA 1
ATOM 4039 C C . GLU A 1 520 ? 6.734 -41.906 -6.043 1 98.31 520 GLU A C 1
ATOM 4041 O O . GLU A 1 520 ? 7.898 -42.312 -6.023 1 98.31 520 GLU A O 1
ATOM 4046 N N . ILE A 1 521 ? 6.312 -40.969 -6.77 1 98.69 521 ILE A N 1
ATOM 4047 C CA . ILE A 1 521 ? 7.234 -40.312 -7.688 1 98.69 521 ILE A CA 1
ATOM 4048 C C . ILE A 1 521 ? 8.273 -39.531 -6.895 1 98.69 521 ILE A C 1
ATOM 4050 O O . ILE A 1 521 ? 9.453 -39.5 -7.254 1 98.69 521 ILE A O 1
ATOM 4054 N N . LYS A 1 522 ? 7.859 -38.875 -5.82 1 98.62 522 LYS A N 1
ATOM 4055 C CA . LYS A 1 522 ? 8.82 -38.156 -5 1 98.62 522 LYS A CA 1
ATOM 4056 C C . LYS A 1 522 ? 9.836 -39.094 -4.371 1 98.62 522 LYS A C 1
ATOM 4058 O O . LYS A 1 522 ? 11.023 -38.781 -4.266 1 98.62 522 LYS A O 1
ATOM 4063 N N . GLU A 1 523 ? 9.414 -40.219 -3.961 1 97.94 523 GLU A N 1
ATOM 4064 C CA . GLU A 1 523 ? 10.336 -41.219 -3.426 1 97.94 523 GLU A CA 1
ATOM 4065 C C . GLU A 1 523 ? 11.398 -41.594 -4.457 1 97.94 523 GLU A C 1
ATOM 4067 O O . GLU A 1 523 ? 12.555 -41.844 -4.105 1 97.94 523 GLU A O 1
ATOM 4072 N N . LYS A 1 524 ? 10.969 -41.625 -5.598 1 98.25 524 LYS A N 1
ATOM 4073 C CA . LYS A 1 524 ? 11.852 -42 -6.695 1 98.25 524 LYS A CA 1
ATOM 4074 C C . LYS A 1 524 ? 12.891 -40.906 -6.969 1 98.25 524 LYS A C 1
ATOM 4076 O O . LYS A 1 524 ? 14.078 -41.219 -7.102 1 98.25 524 LYS A O 1
ATOM 4081 N N . TYR A 1 525 ? 12.508 -39.656 -7.027 1 98.31 525 TYR A N 1
ATOM 4082 C CA . TYR A 1 525 ? 13.375 -38.594 -7.531 1 98.31 525 TYR A CA 1
ATOM 4083 C C . TYR A 1 525 ? 14.031 -37.844 -6.387 1 98.31 525 TYR A C 1
ATOM 4085 O O . TYR A 1 525 ? 15.008 -37.125 -6.59 1 98.31 525 TYR A O 1
ATOM 4093 N N . ASP A 1 526 ? 13.539 -37.969 -5.168 1 97.75 526 ASP A N 1
ATOM 4094 C CA . ASP A 1 526 ? 14.102 -37.344 -3.979 1 97.75 526 ASP A CA 1
ATOM 4095 C C . ASP A 1 526 ? 14.062 -38.281 -2.779 1 97.75 526 ASP A C 1
ATOM 4097 O O . ASP A 1 526 ? 13.445 -37.969 -1.76 1 97.75 526 ASP A O 1
ATOM 4101 N N . PRO A 1 527 ? 14.75 -39.312 -2.896 1 97.19 527 PRO A N 1
ATOM 4102 C CA . PRO A 1 527 ? 14.672 -40.344 -1.865 1 97.19 527 PRO A CA 1
ATOM 4103 C C . PRO A 1 527 ? 15.18 -39.875 -0.506 1 97.19 527 PRO A C 1
ATOM 4105 O O . PRO A 1 527 ? 14.883 -40.5 0.52 1 97.19 527 PRO A O 1
ATOM 4108 N N . GLN A 1 528 ? 15.906 -38.75 -0.427 1 95.75 528 GLN A N 1
ATOM 4109 C CA . GLN A 1 528 ? 16.484 -38.281 0.833 1 95.75 528 GLN A CA 1
ATOM 4110 C C . GLN A 1 528 ? 15.719 -37.094 1.358 1 95.75 528 GLN A C 1
ATOM 4112 O O . GLN A 1 528 ? 16.094 -36.5 2.377 1 95.75 528 GLN A O 1
ATOM 4117 N N . CYS A 1 529 ? 14.703 -36.625 0.726 1 97.12 529 CYS A N 1
ATOM 4118 C CA . CYS A 1 529 ? 13.883 -35.469 1.106 1 97.12 529 CYS A CA 1
ATOM 4119 C C . CYS A 1 529 ? 14.719 -34.219 1.168 1 97.12 529 CYS A C 1
ATOM 4121 O O . CYS A 1 529 ? 14.695 -33.5 2.168 1 97.12 529 CYS A O 1
ATOM 4123 N N . LEU A 1 530 ? 15.477 -34.031 0.147 1 97.06 530 LEU A N 1
ATOM 4124 C CA . LEU A 1 530 ? 16.281 -32.812 0.081 1 97.06 530 LEU A CA 1
ATOM 4125 C C . LEU A 1 530 ? 15.438 -31.625 -0.4 1 97.06 530 LEU A C 1
ATOM 4127 O O . LEU A 1 530 ? 15.648 -30.484 0.025 1 97.06 530 LEU A O 1
ATOM 4131 N N . PHE A 1 531 ? 14.516 -31.844 -1.316 1 97.31 531 PHE A N 1
ATOM 4132 C CA . PHE A 1 531 ? 13.5 -30.844 -1.635 1 97.31 531 PHE A CA 1
ATOM 4133 C C . PHE A 1 531 ? 12.422 -30.797 -0.56 1 97.31 531 PHE A C 1
ATOM 4135 O O . PHE A 1 531 ? 11.391 -31.453 -0.685 1 97.31 531 PHE A O 1
ATOM 4142 N N . ASN A 1 532 ? 12.656 -30 0.454 1 96.81 532 ASN A N 1
ATOM 4143 C CA . ASN A 1 532 ? 11.828 -30.109 1.653 1 96.81 532 ASN A CA 1
ATOM 4144 C C . ASN A 1 532 ? 11.258 -28.766 2.064 1 96.81 532 ASN A C 1
ATOM 4146 O O . ASN A 1 532 ? 11.016 -28.516 3.248 1 96.81 532 ASN A O 1
ATOM 4150 N N . ARG A 1 533 ? 11.141 -27.797 1.115 1 95.81 533 ARG A N 1
ATOM 4151 C CA . ARG A 1 533 ? 10.531 -26.5 1.387 1 95.81 533 ARG A CA 1
ATOM 4152 C C . ARG A 1 533 ? 9.078 -26.469 0.914 1 95.81 533 ARG A C 1
ATOM 4154 O O . ARG A 1 533 ? 8.719 -27.156 -0.038 1 95.81 533 ARG A O 1
ATOM 4161 N N . GLY A 1 534 ? 8.25 -25.625 1.56 1 94.69 534 GLY A N 1
ATOM 4162 C CA . GLY A 1 534 ? 6.844 -25.5 1.198 1 94.69 534 GLY A CA 1
ATOM 4163 C C . GLY A 1 534 ? 6 -26.672 1.675 1 94.69 534 GLY A C 1
ATOM 4164 O O . GLY A 1 534 ? 6.059 -27.047 2.846 1 94.69 534 GLY A O 1
ATOM 4165 N N . ARG A 1 535 ? 5.18 -27.203 0.762 1 96.06 535 ARG A N 1
ATOM 4166 C CA . ARG A 1 535 ? 4.414 -28.422 1.021 1 96.06 535 ARG A CA 1
ATOM 4167 C C . ARG A 1 535 ? 5.262 -29.672 0.783 1 96.06 535 ARG A C 1
ATOM 4169 O O . ARG A 1 535 ? 5.715 -29.906 -0.337 1 96.06 535 ARG A O 1
ATOM 4176 N N . VAL A 1 536 ? 5.418 -30.406 1.831 1 97 536 VAL A N 1
ATOM 4177 C CA . VAL A 1 536 ? 6.328 -31.547 1.785 1 97 536 VAL A CA 1
ATOM 4178 C C . VAL A 1 536 ? 5.539 -32.844 1.968 1 97 536 VAL A C 1
ATOM 4180 O O . VAL A 1 536 ? 5.141 -33.188 3.084 1 97 536 VAL A O 1
ATOM 4183 N N . PRO A 1 537 ? 5.402 -33.562 0.852 1 97.81 537 PRO A N 1
ATOM 4184 C CA . PRO A 1 537 ? 4.695 -34.844 0.937 1 97.81 537 PRO A CA 1
ATOM 4185 C C . PRO A 1 537 ? 5.355 -35.812 1.907 1 97.81 537 PRO A C 1
ATOM 4187 O O . PRO A 1 537 ? 6.582 -35.844 2.027 1 97.81 537 PRO A O 1
ATOM 4190 N N . ALA A 1 538 ? 4.57 -36.688 2.477 1 97.69 538 ALA A N 1
ATOM 4191 C CA . ALA A 1 538 ? 5.016 -37.562 3.549 1 97.69 538 ALA A CA 1
ATOM 4192 C C . ALA A 1 538 ? 5.676 -38.812 2.984 1 97.69 538 ALA A C 1
ATOM 4194 O O . ALA A 1 538 ? 5.238 -39.938 3.262 1 97.69 538 ALA A O 1
ATOM 4195 N N . THR A 1 539 ? 6.73 -38.656 2.268 1 97.81 539 THR A N 1
ATOM 4196 C CA . THR A 1 539 ? 7.551 -39.812 1.925 1 97.81 539 THR A CA 1
ATOM 4197 C C . THR A 1 539 ? 8.219 -40.375 3.17 1 97.81 539 THR A C 1
ATOM 4199 O O . THR A 1 539 ? 8.242 -39.719 4.223 1 97.81 539 THR A O 1
ATOM 4202 N N . LYS A 1 540 ? 8.812 -41.562 3.029 1 97.19 540 LYS A N 1
ATOM 4203 C CA . LYS A 1 540 ? 9.461 -42.219 4.168 1 97.19 540 LYS A CA 1
ATOM 4204 C C . LYS A 1 540 ? 10.586 -41.344 4.723 1 97.19 540 LYS A C 1
ATOM 4206 O O . LYS A 1 540 ? 10.68 -41.125 5.934 1 97.19 540 LYS A O 1
ATOM 4211 N N . ALA A 1 541 ? 11.359 -40.844 3.912 1 96.31 541 ALA A N 1
ATOM 4212 C CA . ALA A 1 541 ? 12.492 -40.031 4.328 1 96.31 541 ALA A CA 1
ATOM 4213 C C . ALA A 1 541 ? 12.031 -38.719 4.953 1 96.31 541 ALA A C 1
ATOM 4215 O O . ALA A 1 541 ? 12.594 -38.281 5.949 1 96.31 541 ALA A O 1
ATOM 4216 N N . CYS A 1 542 ? 11.016 -38.125 4.371 1 97.25 542 CYS A N 1
ATOM 4217 C CA . CYS A 1 542 ? 10.531 -36.844 4.875 1 97.25 542 CYS A CA 1
ATOM 4218 C C . CYS A 1 542 ? 9.898 -37 6.254 1 97.25 542 CYS A C 1
ATOM 4220 O O . CYS A 1 542 ? 10.062 -36.125 7.117 1 97.25 542 CYS A O 1
ATOM 4222 N N . VAL A 1 543 ? 9.219 -38.062 6.461 1 97.44 543 VAL A N 1
ATOM 4223 C CA . VAL A 1 543 ? 8.625 -38.375 7.762 1 97.44 543 VAL A CA 1
ATOM 4224 C C . VAL A 1 543 ? 9.734 -38.625 8.781 1 97.44 543 VAL A C 1
ATOM 4226 O O . VAL A 1 543 ? 9.695 -38.094 9.898 1 97.44 543 VAL A O 1
ATOM 4229 N N . ALA A 1 544 ? 10.695 -39.406 8.414 1 96.44 544 ALA A N 1
ATOM 4230 C CA . ALA A 1 544 ? 11.789 -39.75 9.32 1 96.44 544 ALA A CA 1
ATOM 4231 C C . ALA A 1 544 ? 12.539 -38.5 9.773 1 96.44 544 ALA A C 1
ATOM 4233 O O . ALA A 1 544 ? 13.008 -38.438 10.914 1 96.44 544 ALA A O 1
ATOM 4234 N N . LYS A 1 545 ? 12.602 -37.562 8.922 1 95.31 545 LYS A N 1
ATOM 4235 C CA . LYS A 1 545 ? 13.344 -36.312 9.227 1 95.31 545 LYS A CA 1
ATOM 4236 C C . LYS A 1 545 ? 12.445 -35.312 9.906 1 95.31 545 LYS A C 1
ATOM 4238 O O . LYS A 1 545 ? 12.906 -34.219 10.289 1 95.31 545 LYS A O 1
ATOM 4243 N N . GLY A 1 546 ? 11.148 -35.594 10.055 1 95.81 546 GLY A N 1
ATOM 4244 C CA . GLY A 1 546 ? 10.203 -34.688 10.672 1 95.81 546 GLY A CA 1
ATOM 4245 C C . GLY A 1 546 ? 9.891 -33.5 9.812 1 95.81 546 GLY A C 1
ATOM 4246 O O . GLY A 1 546 ? 9.539 -32.438 10.328 1 95.81 546 GLY A O 1
ATOM 4247 N N . LEU A 1 547 ? 10.039 -33.625 8.492 1 95.75 547 LEU A N 1
ATOM 4248 C CA . LEU A 1 547 ? 9.922 -32.469 7.594 1 95.75 547 LEU A CA 1
ATOM 4249 C C . LEU A 1 547 ? 8.578 -32.469 6.879 1 95.75 547 LEU A C 1
ATOM 4251 O O . LEU A 1 547 ? 8.172 -31.469 6.301 1 95.75 547 LEU A O 1
ATOM 4255 N N . SER A 1 548 ? 7.809 -33.594 6.918 1 96.12 548 SER A N 1
ATOM 4256 C CA . SER A 1 548 ? 6.57 -33.719 6.156 1 96.12 548 SER A CA 1
ATOM 4257 C C . SER A 1 548 ? 5.453 -32.875 6.773 1 96.12 548 SER A C 1
ATOM 4259 O O . SER A 1 548 ? 5.328 -32.812 7.996 1 96.12 548 SER A O 1
ATOM 4261 N N . ASN A 1 549 ? 4.664 -32.188 5.859 1 95.44 549 ASN A N 1
ATOM 4262 C CA . ASN A 1 549 ? 3.5 -31.422 6.309 1 95.44 549 ASN A CA 1
ATOM 4263 C C . ASN A 1 549 ? 2.307 -31.641 5.383 1 95.44 549 ASN A C 1
ATOM 4265 O O . ASN A 1 549 ? 1.312 -30.906 5.473 1 95.44 549 ASN A O 1
ATOM 4269 N N . THR A 1 550 ? 2.354 -32.562 4.477 1 96.5 550 THR A N 1
ATOM 4270 C CA . THR A 1 550 ? 1.306 -32.875 3.51 1 96.5 550 THR A CA 1
ATOM 4271 C C . THR A 1 550 ? 1.09 -34.375 3.408 1 96.5 550 THR A C 1
ATOM 4273 O O . THR A 1 550 ? 1.969 -35.125 2.947 1 96.5 550 THR A O 1
ATOM 4276 N N . SER A 1 551 ? -0.021 -34.812 3.918 1 96 551 SER A N 1
ATOM 4277 C CA . SER A 1 551 ? -0.318 -36.219 3.979 1 96 551 SER A CA 1
ATOM 4278 C C . SER A 1 551 ? -1.812 -36.5 3.822 1 96 551 SER A C 1
ATOM 4280 O O . SER A 1 551 ? -2.623 -35.562 3.92 1 96 551 SER A O 1
ATOM 4282 N N . LEU A 1 552 ? -2.041 -37.719 3.439 1 92.25 552 LEU A N 1
ATOM 4283 C CA . LEU A 1 552 ? -3.432 -38.188 3.414 1 92.25 552 LEU A CA 1
ATOM 4284 C C . LEU A 1 552 ? -3.914 -38.531 4.816 1 92.25 552 LEU A C 1
ATOM 4286 O O . LEU A 1 552 ? -3.156 -39.094 5.617 1 92.25 552 LEU A O 1
ATOM 4290 N N . GLU A 1 553 ? -5.012 -37.938 5.355 1 75.5 553 GLU A N 1
ATOM 4291 C CA . GLU A 1 553 ? -5.586 -38.344 6.633 1 75.5 553 GLU A CA 1
ATOM 4292 C C . GLU A 1 553 ? -5.996 -39.812 6.617 1 75.5 553 GLU A C 1
ATOM 4294 O O . GLU A 1 553 ? -6.348 -40.344 5.566 1 75.5 553 GLU A O 1
ATOM 4299 N N . MET B 1 1 ? 29.453 74.938 -30.234 1 26.52 1 MET B N 1
ATOM 4300 C CA . MET B 1 1 ? 28.062 74.5 -30.266 1 26.52 1 MET B CA 1
ATOM 4301 C C . MET B 1 1 ? 27.812 73.438 -29.219 1 26.52 1 MET B C 1
ATOM 4303 O O . MET B 1 1 ? 28.469 72.375 -29.219 1 26.52 1 MET B O 1
ATOM 4307 N N . GLN B 1 2 ? 27.375 73.875 -27.984 1 27.06 2 GLN B N 1
ATOM 4308 C CA . GLN B 1 2 ? 27.297 73.438 -26.594 1 27.06 2 GLN B CA 1
ATOM 4309 C C . GLN B 1 2 ? 26.266 72.375 -26.406 1 27.06 2 GLN B C 1
ATOM 4311 O O . GLN B 1 2 ? 25.062 72.562 -26.609 1 27.06 2 GLN B O 1
ATOM 4316 N N . SER B 1 3 ? 26.594 71.188 -26.953 1 27.48 3 SER B N 1
ATOM 4317 C CA . SER B 1 3 ? 25.688 70 -26.969 1 27.48 3 SER B CA 1
ATOM 4318 C C . SER B 1 3 ? 25.141 69.75 -25.578 1 27.48 3 SER B C 1
ATOM 4320 O O . SER B 1 3 ? 25.891 69.562 -24.625 1 27.48 3 SER B O 1
ATOM 4322 N N . LEU B 1 4 ? 23.953 70.312 -25.266 1 21.8 4 LEU B N 1
ATOM 4323 C CA . LEU B 1 4 ? 23.156 70.25 -24.047 1 21.8 4 LEU B CA 1
ATOM 4324 C C . LEU B 1 4 ? 22.797 68.75 -23.75 1 21.8 4 LEU B C 1
ATOM 4326 O O . LEU B 1 4 ? 22.094 68.125 -24.531 1 21.8 4 LEU B O 1
ATOM 4330 N N . ALA B 1 5 ? 23.875 68.062 -23.266 1 33.47 5 ALA B N 1
ATOM 4331 C CA . ALA B 1 5 ? 23.688 66.688 -22.703 1 33.47 5 ALA B CA 1
ATOM 4332 C C . ALA B 1 5 ? 22.469 66.688 -21.781 1 33.47 5 ALA B C 1
ATOM 4334 O O . ALA B 1 5 ? 22.469 67.25 -20.703 1 33.47 5 ALA B O 1
ATOM 4335 N N . LEU B 1 6 ? 21.141 66.5 -22.422 1 24.83 6 LEU B N 1
ATOM 4336 C CA . LEU B 1 6 ? 19.891 66.375 -21.688 1 24.83 6 LEU B CA 1
ATOM 4337 C C . LEU B 1 6 ? 19.984 65.312 -20.609 1 24.83 6 LEU B C 1
ATOM 4339 O O . LEU B 1 6 ? 20.281 64.188 -20.891 1 24.83 6 LEU B O 1
ATOM 4343 N N . PHE B 1 7 ? 20.312 65.688 -19.344 1 28.86 7 PHE B N 1
ATOM 4344 C CA . PHE B 1 7 ? 20.266 64.938 -18.109 1 28.86 7 PHE B CA 1
ATOM 4345 C C . PHE B 1 7 ? 18.875 64.375 -17.859 1 28.86 7 PHE B C 1
ATOM 4347 O O . PHE B 1 7 ? 17.922 65.125 -17.594 1 28.86 7 PHE B O 1
ATOM 4354 N N . GLY B 1 8 ? 18.453 63.438 -18.797 1 27.5 8 GLY B N 1
ATOM 4355 C CA . GLY B 1 8 ? 17.156 62.812 -18.516 1 27.5 8 GLY B CA 1
ATOM 4356 C C . GLY B 1 8 ? 17 62.406 -17.078 1 27.5 8 GLY B C 1
ATOM 4357 O O . GLY B 1 8 ? 17.875 61.719 -16.531 1 27.5 8 GLY B O 1
ATOM 4358 N N . SER B 1 9 ? 16.312 63.156 -16.266 1 25.42 9 SER B N 1
ATOM 4359 C CA . SER B 1 9 ? 15.914 62.906 -14.891 1 25.42 9 SER B CA 1
ATOM 4360 C C . SER B 1 9 ? 15.281 61.531 -14.742 1 25.42 9 SER B C 1
ATOM 4362 O O . SER B 1 9 ? 14.297 61.219 -15.422 1 25.42 9 SER B O 1
ATOM 4364 N N . LEU B 1 10 ? 16.078 60.469 -14.461 1 27.73 10 LEU B N 1
ATOM 4365 C CA . LEU B 1 10 ? 15.625 59.156 -14.039 1 27.73 10 LEU B CA 1
ATOM 4366 C C . LEU B 1 10 ? 14.586 59.281 -12.938 1 27.73 10 LEU B C 1
ATOM 4368 O O . LEU B 1 10 ? 14.898 59.688 -11.82 1 27.73 10 LEU B O 1
ATOM 4372 N N . LEU B 1 11 ? 13.328 59.688 -13.305 1 28.73 11 LEU B N 1
ATOM 4373 C CA . LEU B 1 11 ? 12.258 59.531 -12.32 1 28.73 11 LEU B CA 1
ATOM 4374 C C . LEU B 1 11 ? 12.273 58.156 -11.688 1 28.73 11 LEU B C 1
ATOM 4376 O O . LEU B 1 11 ? 12.062 57.156 -12.375 1 28.73 11 LEU B O 1
ATOM 4380 N N . LEU B 1 12 ? 13.055 57.969 -10.656 1 29.91 12 LEU B N 1
ATOM 4381 C CA . LEU B 1 12 ? 12.914 56.875 -9.711 1 29.91 12 LEU B CA 1
ATOM 4382 C C . LEU B 1 12 ? 11.461 56.688 -9.289 1 29.91 12 LEU B C 1
ATOM 4384 O O . LEU B 1 12 ? 10.898 57.562 -8.609 1 29.91 12 LEU B O 1
ATOM 4388 N N . GLY B 1 13 ? 10.609 56.25 -10.273 1 28.59 13 GLY B N 1
ATOM 4389 C CA . GLY B 1 13 ? 9.25 55.938 -9.867 1 28.59 13 GLY B CA 1
ATOM 4390 C C . GLY B 1 13 ? 9.172 55.312 -8.484 1 28.59 13 GLY B C 1
ATOM 4391 O O . GLY B 1 13 ? 9.938 54.406 -8.164 1 28.59 13 GLY B O 1
ATOM 4392 N N . LEU B 1 14 ? 8.742 56.125 -7.543 1 27.8 14 LEU B N 1
ATOM 4393 C CA . LEU B 1 14 ? 8.312 55.688 -6.223 1 27.8 14 LEU B CA 1
ATOM 4394 C C . LEU B 1 14 ? 7.52 54.375 -6.316 1 27.8 14 LEU B C 1
ATOM 4396 O O . LEU B 1 14 ? 6.449 54.344 -6.926 1 27.8 14 LEU B O 1
ATOM 4400 N N . LEU B 1 15 ? 8.211 53.281 -6.426 1 31.33 15 LEU B N 1
ATOM 4401 C CA . LEU B 1 15 ? 7.469 52.031 -6.215 1 31.33 15 LEU B CA 1
ATOM 4402 C C . LEU B 1 15 ? 6.453 52.188 -5.09 1 31.33 15 LEU B C 1
ATOM 4404 O O . LEU B 1 15 ? 6.766 52.75 -4.039 1 31.33 15 LEU B O 1
ATOM 4408 N N . PRO B 1 16 ? 5.145 52.375 -5.441 1 35 16 PRO B N 1
ATOM 4409 C CA . PRO B 1 16 ? 4.223 52.469 -4.305 1 35 16 PRO B CA 1
ATOM 4410 C C . PRO B 1 16 ? 4.703 51.656 -3.094 1 35 16 PRO B C 1
ATOM 4412 O O . PRO B 1 16 ? 5.461 50.719 -3.242 1 35 16 PRO B O 1
ATOM 4415 N N . SER B 1 17 ? 4.73 52.344 -1.991 1 32 17 SER B N 1
ATOM 4416 C CA . SER B 1 17 ? 4.93 51.75 -0.671 1 32 17 SER B CA 1
ATOM 4417 C C . SER B 1 17 ? 4.23 50.375 -0.559 1 32 17 SER B C 1
ATOM 4419 O O . SER B 1 17 ? 3.125 50.219 -1.071 1 32 17 SER B O 1
ATOM 4421 N N . ALA B 1 18 ? 4.879 49.312 -0.345 1 37.19 18 ALA B N 1
ATOM 4422 C CA . ALA B 1 18 ? 4.469 47.969 0.084 1 37.19 18 ALA B CA 1
ATOM 4423 C C . ALA B 1 18 ? 3.205 48.031 0.938 1 37.19 18 ALA B C 1
ATOM 4425 O O . ALA B 1 18 ? 3.234 48.531 2.064 1 37.19 18 ALA B O 1
ATOM 4426 N N . ALA B 1 19 ? 2.104 48.344 0.423 1 39.78 19 ALA B N 1
ATOM 4427 C CA . ALA B 1 19 ? 0.882 48.094 1.186 1 39.78 19 ALA B CA 1
ATOM 4428 C C . ALA B 1 19 ? 1.074 46.938 2.16 1 39.78 19 ALA B C 1
ATOM 4430 O O . ALA B 1 19 ? 1.529 45.875 1.772 1 39.78 19 ALA B O 1
ATOM 4431 N N . ASP B 1 20 ? 1.17 47.062 3.426 1 43.69 20 ASP B N 1
ATOM 4432 C CA . ASP B 1 20 ? 1.389 46.188 4.594 1 43.69 20 ASP B CA 1
ATOM 4433 C C . ASP B 1 20 ? 0.598 44.906 4.48 1 43.69 20 ASP B C 1
ATOM 4435 O O . ASP B 1 20 ? -0.612 44.875 4.715 1 43.69 20 ASP B O 1
ATOM 4439 N N . ALA B 1 21 ? 0.9 44 3.707 1 51 21 ALA B N 1
ATOM 4440 C CA . ALA B 1 21 ? 0.447 42.625 3.76 1 51 21 ALA B CA 1
ATOM 4441 C C . ALA B 1 21 ? 0.307 42.156 5.203 1 51 21 ALA B C 1
ATOM 4443 O O . ALA B 1 21 ? 1.237 42.281 6 1 51 21 ALA B O 1
ATOM 4444 N N . ALA B 1 22 ? -0.776 42.156 5.758 1 72.62 22 ALA B N 1
ATOM 4445 C CA . ALA B 1 22 ? -1.005 41.781 7.152 1 72.62 22 ALA B CA 1
ATOM 4446 C C . ALA B 1 22 ? -1.836 40.5 7.25 1 72.62 22 ALA B C 1
ATOM 4448 O O . ALA B 1 22 ? -2.621 40.188 6.352 1 72.62 22 ALA B O 1
ATOM 4449 N N . THR B 1 23 ? -1.353 39.594 8.125 1 82.25 23 THR B N 1
ATOM 4450 C CA . THR B 1 23 ? -2.113 38.406 8.469 1 82.25 23 THR B CA 1
ATOM 4451 C C . THR B 1 23 ? -3.562 38.75 8.789 1 82.25 23 THR B C 1
ATOM 4453 O O . THR B 1 23 ? -3.875 39.906 9.078 1 82.25 23 THR B O 1
ATOM 4456 N N . ALA B 1 24 ? -4.418 37.844 8.531 1 85.62 24 ALA B N 1
ATOM 4457 C CA . ALA B 1 24 ? -5.832 38.094 8.82 1 85.62 24 ALA B CA 1
ATOM 4458 C C . ALA B 1 24 ? -6.035 38.531 10.266 1 85.62 24 ALA B C 1
ATOM 4460 O O . ALA B 1 24 ? -6.828 39.438 10.555 1 85.62 24 ALA B O 1
ATOM 4461 N N . TRP B 1 25 ? -5.289 37.875 11.188 1 88.31 25 TRP B N 1
ATOM 4462 C CA . TRP B 1 25 ? -5.488 38.188 12.602 1 88.31 25 TRP B CA 1
ATOM 4463 C C . TRP B 1 25 ? -4.949 39.562 12.953 1 88.31 25 TRP B C 1
ATOM 4465 O O . TRP B 1 25 ? -5.336 40.156 13.961 1 88.31 25 TRP B O 1
ATOM 4475 N N . GLN B 1 26 ? -4.113 40.094 12.18 1 84.31 26 GLN B N 1
ATOM 4476 C CA . GLN B 1 26 ? -3.635 41.438 12.391 1 84.31 26 GLN B CA 1
ATOM 4477 C C . GLN B 1 26 ? -4.641 42.469 11.875 1 84.31 26 GLN B C 1
ATOM 4479 O O . GLN B 1 26 ? -4.645 43.625 12.312 1 84.31 26 GLN B O 1
ATOM 4484 N N . GLN B 1 27 ? -5.516 42.031 11.023 1 84.25 27 GLN B N 1
ATOM 4485 C CA . GLN B 1 27 ? -6.379 42.969 10.32 1 84.25 27 GLN B CA 1
ATOM 4486 C C . GLN B 1 27 ? -7.809 42.906 10.852 1 84.25 27 GLN B C 1
ATOM 4488 O O . GLN B 1 27 ? -8.609 43.812 10.602 1 84.25 27 GLN B O 1
ATOM 4493 N N . ARG B 1 28 ? -8.07 41.875 11.594 1 89.31 28 ARG B N 1
ATOM 4494 C CA . ARG B 1 28 ? -9.461 41.625 11.969 1 89.31 28 ARG B CA 1
ATOM 4495 C C . ARG B 1 28 ? -9.594 41.375 13.469 1 89.31 28 ARG B C 1
ATOM 4497 O O . ARG B 1 28 ? -8.852 40.594 14.039 1 89.31 28 ARG B O 1
ATOM 4504 N N . ASN B 1 29 ? -10.438 42.125 14.055 1 91.75 29 ASN B N 1
ATOM 4505 C CA . ASN B 1 29 ? -10.812 41.906 15.453 1 91.75 29 ASN B CA 1
ATOM 4506 C C . ASN B 1 29 ? -12.258 41.438 15.586 1 91.75 29 ASN B C 1
ATOM 4508 O O . ASN B 1 29 ? -13.18 42.25 15.539 1 91.75 29 ASN B O 1
ATOM 4512 N N . VAL B 1 30 ? -12.383 40.156 15.758 1 91.56 30 VAL B N 1
ATOM 4513 C CA . VAL B 1 30 ? -13.711 39.562 15.844 1 91.56 30 VAL B CA 1
ATOM 4514 C C . VAL B 1 30 ? -13.828 38.719 17.125 1 91.56 30 VAL B C 1
ATOM 4516 O O . VAL B 1 30 ? -12.836 38.188 17.609 1 91.56 30 VAL B O 1
ATOM 4519 N N . THR B 1 31 ? -14.992 38.719 17.672 1 94.69 31 THR B N 1
ATOM 4520 C CA . THR B 1 31 ? -15.297 37.906 18.828 1 94.69 31 THR B CA 1
ATOM 4521 C C . THR B 1 31 ? -16.547 37.062 18.594 1 94.69 31 THR B C 1
ATOM 4523 O O . THR B 1 31 ? -17.578 37.562 18.141 1 94.69 31 THR B O 1
ATOM 4526 N N . PHE B 1 32 ? -16.391 35.844 18.859 1 95.19 32 PHE B N 1
ATOM 4527 C CA . PHE B 1 32 ? -17.516 34.938 18.766 1 95.19 32 PHE B CA 1
ATOM 4528 C C . PHE B 1 32 ? -17.844 34.344 20.141 1 95.19 32 PHE B C 1
ATOM 4530 O O . PHE B 1 32 ? -16.969 34.219 21 1 95.19 32 PHE B O 1
ATOM 4537 N N . ALA B 1 33 ? -19.109 34 20.312 1 94.88 33 ALA B N 1
ATOM 4538 C CA . ALA B 1 33 ? -19.531 33.375 21.578 1 94.88 33 ALA B CA 1
ATOM 4539 C C . ALA B 1 33 ? -19.078 31.922 21.656 1 94.88 33 ALA B C 1
ATOM 4541 O O . ALA B 1 33 ? -19 31.234 20.641 1 94.88 33 ALA B O 1
ATOM 4542 N N . VAL B 1 34 ? -18.719 31.516 22.844 1 95.44 34 VAL B N 1
ATOM 4543 C CA . VAL B 1 34 ? -18.422 30.109 23.125 1 95.44 34 VAL B CA 1
ATOM 4544 C C . VAL B 1 34 ? -19.422 29.562 24.125 1 95.44 34 VAL B C 1
ATOM 4546 O O . VAL B 1 34 ? -20.078 30.312 24.844 1 95.44 34 VAL B O 1
ATOM 4549 N N . PRO B 1 35 ? -19.594 28.266 24.172 1 94.69 35 PRO B N 1
ATOM 4550 C CA . PRO B 1 35 ? -20.516 27.688 25.141 1 94.69 35 PRO B CA 1
ATOM 4551 C C . PRO B 1 35 ? -20.094 27.953 26.594 1 94.69 35 PRO B C 1
ATOM 4553 O O . PRO B 1 35 ? -18.922 28.234 26.859 1 94.69 35 PRO B O 1
ATOM 4556 N N . ASP B 1 36 ? -21.094 27.797 27.469 1 93.31 36 ASP B N 1
ATOM 4557 C CA . ASP B 1 36 ? -20.797 27.938 28.891 1 93.31 36 ASP B CA 1
ATOM 4558 C C . ASP B 1 36 ? -20.062 26.703 29.422 1 93.31 36 ASP B C 1
ATOM 4560 O O . ASP B 1 36 ? -20.344 25.578 29 1 93.31 36 ASP B O 1
ATOM 4564 N N . THR B 1 37 ? -19.172 26.969 30.312 1 92.5 37 THR B N 1
ATOM 4565 C CA . THR B 1 37 ? -18.484 25.875 30.984 1 92.5 37 THR B CA 1
ATOM 4566 C C . THR B 1 37 ? -19.422 25.109 31.922 1 92.5 37 THR B C 1
ATOM 4568 O O . THR B 1 37 ? -20 25.688 32.844 1 92.5 37 THR B O 1
ATOM 4571 N N . PRO B 1 38 ? -19.453 23.812 31.625 1 89.88 38 PRO B N 1
ATOM 4572 C CA . PRO B 1 38 ? -20.297 23.062 32.562 1 89.88 38 PRO B CA 1
ATOM 4573 C C . PRO B 1 38 ? -19.656 22.938 33.938 1 89.88 38 PRO B C 1
ATOM 4575 O O . PRO B 1 38 ? -18.438 22.859 34.062 1 89.88 38 PRO B O 1
ATOM 4578 N N . VAL B 1 39 ? -20.469 22.844 34.938 1 83.06 39 VAL B N 1
ATOM 4579 C CA . VAL B 1 39 ? -20.016 22.609 36.312 1 83.06 39 VAL B CA 1
ATOM 4580 C C . VAL B 1 39 ? -20.172 21.141 36.688 1 83.06 39 VAL B C 1
ATOM 4582 O O . VAL B 1 39 ? -21.281 20.609 36.656 1 83.06 39 VAL B O 1
ATOM 4585 N N . THR B 1 40 ? -19.016 20.5 36.688 1 76.62 40 THR B N 1
ATOM 4586 C CA . THR B 1 40 ? -19.094 19.078 37.062 1 76.62 40 THR B CA 1
ATOM 4587 C C . THR B 1 40 ? -18.438 18.844 38.406 1 76.62 40 THR B C 1
ATOM 4589 O O . THR B 1 40 ? -17.688 19.703 38.906 1 76.62 40 THR B O 1
ATOM 4592 N N . ALA B 1 41 ? -18.906 17.906 39.156 1 66.81 41 ALA B N 1
ATOM 4593 C CA . ALA B 1 41 ? -18.328 17.562 40.469 1 66.81 41 ALA B CA 1
ATOM 4594 C C . ALA B 1 41 ? -17.469 16.297 40.375 1 66.81 41 ALA B C 1
ATOM 4596 O O . ALA B 1 41 ? -18 15.188 40.438 1 66.81 41 ALA B O 1
ATOM 4597 N N . PHE B 1 42 ? -16.203 16.297 39.719 1 75.88 42 PHE B N 1
ATOM 4598 C CA . PHE B 1 42 ? -15.328 15.133 39.812 1 75.88 42 PHE B CA 1
ATOM 4599 C C . PHE B 1 42 ? -14.406 15.242 41.031 1 75.88 42 PHE B C 1
ATOM 4601 O O . PHE B 1 42 ? -13.641 14.328 41.312 1 75.88 42 PHE B O 1
ATOM 4608 N N . ALA B 1 43 ? -14.258 16.344 41.781 1 59.94 43 ALA B N 1
ATOM 4609 C CA . ALA B 1 43 ? -13.219 16.672 42.75 1 59.94 43 ALA B CA 1
ATOM 4610 C C . ALA B 1 43 ? -12.961 15.492 43.688 1 59.94 43 ALA B C 1
ATOM 4612 O O . ALA B 1 43 ? -11.812 15.086 43.875 1 59.94 43 ALA B O 1
ATOM 4613 N N . SER B 1 44 ? -13.852 15.359 44.688 1 54.16 44 SER B N 1
ATOM 4614 C CA . SER B 1 44 ? -13.539 14.648 45.906 1 54.16 44 SER B CA 1
ATOM 4615 C C . SER B 1 44 ? -13.617 13.141 45.719 1 54.16 44 SER B C 1
ATOM 4617 O O . SER B 1 44 ? -13.656 12.383 46.688 1 54.16 44 SER B O 1
ATOM 4619 N N . THR B 1 45 ? -13.625 12.703 44.344 1 59.75 45 THR B N 1
ATOM 4620 C CA . THR B 1 45 ? -14.047 11.305 44.312 1 59.75 45 THR B CA 1
ATOM 4621 C C . THR B 1 45 ? -12.836 10.375 44.312 1 59.75 45 THR B C 1
ATOM 4623 O O . THR B 1 45 ? -11.844 10.641 43.656 1 59.75 45 THR B O 1
ATOM 4626 N N . ASN B 1 46 ? -12.523 9.625 45.312 1 68.44 46 ASN B N 1
ATOM 4627 C CA . ASN B 1 46 ? -11.57 8.523 45.406 1 68.44 46 ASN B CA 1
ATOM 4628 C C . ASN B 1 46 ? -12.055 7.305 44.625 1 68.44 46 ASN B C 1
ATOM 4630 O O . ASN B 1 46 ? -12.938 6.578 45.062 1 68.44 46 ASN B O 1
ATOM 4634 N N . TYR B 1 47 ? -11.594 7.34 43.344 1 83.81 47 TYR B N 1
ATOM 4635 C CA . TYR B 1 47 ? -11.945 6.16 42.562 1 83.81 47 TYR B CA 1
ATOM 4636 C C . TYR B 1 47 ? -11.031 4.988 42.906 1 83.81 47 TYR B C 1
ATOM 4638 O O . TYR B 1 47 ? -9.828 5.168 43.094 1 83.81 47 TYR B O 1
ATOM 4646 N N . THR B 1 48 ? -11.516 3.832 43.062 1 81 48 THR B N 1
ATOM 4647 C CA . THR B 1 48 ? -10.766 2.645 43.469 1 81 48 THR B CA 1
ATOM 4648 C C . THR B 1 48 ? -10.023 2.047 42.281 1 81 48 THR B C 1
ATOM 4650 O O . THR B 1 48 ? -9.07 1.284 42.438 1 81 48 THR B O 1
ATOM 4653 N N . SER B 1 49 ? -10.484 2.285 41.094 1 90.31 49 SER B N 1
ATOM 4654 C CA . SER B 1 49 ? -9.875 1.722 39.906 1 90.31 49 SER B CA 1
ATOM 4655 C C . SER B 1 49 ? -10.133 2.604 38.688 1 90.31 49 SER B C 1
ATOM 4657 O O . SER B 1 49 ? -11 3.482 38.719 1 90.31 49 SER B O 1
ATOM 4659 N N . LYS B 1 50 ? -9.359 2.467 37.656 1 92.25 50 LYS B N 1
ATOM 4660 C CA . LYS B 1 50 ? -9.562 3.141 36.375 1 92.25 50 LYS B CA 1
ATOM 4661 C C . LYS B 1 50 ? -10.961 2.867 35.812 1 92.25 50 LYS B C 1
ATOM 4663 O O . LYS B 1 50 ? -11.609 3.768 35.281 1 92.25 50 LYS B O 1
ATOM 4668 N N . ASP B 1 51 ? -11.445 1.644 36.031 1 91.69 51 ASP B N 1
ATOM 4669 C CA . ASP B 1 51 ? -12.758 1.252 35.531 1 91.69 51 ASP B CA 1
ATOM 4670 C C . ASP B 1 51 ? -13.867 2.035 36.25 1 91.69 51 ASP B C 1
ATOM 4672 O O . ASP B 1 51 ? -14.836 2.453 35.625 1 91.69 51 ASP B O 1
ATOM 4676 N N . ASP B 1 52 ? -13.688 2.145 37.469 1 91.25 52 ASP B N 1
ATOM 4677 C CA . ASP B 1 52 ? -14.648 2.92 38.25 1 91.25 52 ASP B CA 1
ATOM 4678 C C . ASP B 1 52 ? -14.68 4.375 37.781 1 91.25 52 ASP B C 1
ATOM 4680 O O . ASP B 1 52 ? -15.758 4.961 37.656 1 91.25 52 ASP B O 1
ATOM 4684 N N . ALA B 1 53 ? -13.516 4.863 37.625 1 92.88 53 ALA B N 1
ATOM 4685 C CA . ALA B 1 53 ? -13.414 6.25 37.188 1 92.88 53 ALA B CA 1
ATOM 4686 C C . ALA B 1 53 ? -14.062 6.434 35.812 1 92.88 53 ALA B C 1
ATOM 4688 O O . ALA B 1 53 ? -14.797 7.398 35.594 1 92.88 53 ALA B O 1
ATOM 4689 N N . LEU B 1 54 ? -13.828 5.539 34.906 1 93.69 54 LEU B N 1
ATOM 4690 C CA . LEU B 1 54 ? -14.375 5.625 33.562 1 93.69 54 LEU B CA 1
ATOM 4691 C C . LEU B 1 54 ? -15.891 5.457 33.562 1 93.69 54 LEU B C 1
ATOM 4693 O O . LEU B 1 54 ? -16.594 6.062 32.75 1 93.69 54 LEU B O 1
ATOM 4697 N N . SER B 1 55 ? -16.422 4.66 34.438 1 91.44 55 SER B N 1
ATOM 4698 C CA . SER B 1 55 ? -17.859 4.516 34.594 1 91.44 55 SER B CA 1
ATOM 4699 C C . SER B 1 55 ? -18.516 5.828 35 1 91.44 55 SER B C 1
ATOM 4701 O O . SER B 1 55 ? -19.578 6.188 34.5 1 91.44 55 SER B O 1
ATOM 4703 N N . VAL B 1 56 ? -17.875 6.48 35.906 1 91.06 56 VAL B N 1
ATOM 4704 C CA . VAL B 1 56 ? -18.375 7.77 36.344 1 91.06 56 VAL B CA 1
ATOM 4705 C C . VAL B 1 56 ? -18.312 8.781 35.219 1 91.06 56 VAL B C 1
ATOM 4707 O O . VAL B 1 56 ? -19.219 9.602 35.031 1 91.06 56 VAL B O 1
ATOM 4710 N N . LEU B 1 57 ? -17.219 8.727 34.5 1 93.94 57 LEU B N 1
ATOM 4711 C CA . LEU B 1 57 ? -17.078 9.602 33.344 1 93.94 57 LEU B CA 1
ATOM 4712 C C . LEU B 1 57 ? -18.219 9.375 32.344 1 93.94 57 LEU B C 1
ATOM 4714 O O . LEU B 1 57 ? -18.766 10.336 31.797 1 93.94 57 LEU B O 1
ATOM 4718 N N . ALA B 1 58 ? -18.531 8.148 32.062 1 93.81 58 ALA B N 1
ATOM 4719 C CA . ALA B 1 58 ? -19.609 7.801 31.141 1 93.81 58 ALA B CA 1
ATOM 4720 C C . ALA B 1 58 ? -20.922 8.438 31.562 1 93.81 58 ALA B C 1
ATOM 4722 O O . ALA B 1 58 ? -21.672 8.953 30.734 1 93.81 58 ALA B O 1
ATOM 4723 N N . THR B 1 59 ? -21.172 8.383 32.75 1 91 59 THR B N 1
ATOM 4724 C CA . THR B 1 59 ? -22.406 8.969 33.281 1 91 59 THR B CA 1
ATOM 4725 C C . THR B 1 59 ? -22.391 10.484 33.125 1 91 59 THR B C 1
ATOM 4727 O O . THR B 1 59 ? -23.406 11.078 32.719 1 91 59 THR B O 1
ATOM 4730 N N . ALA B 1 60 ? -21.281 11.078 33.406 1 92.44 60 ALA B N 1
ATOM 4731 C CA . ALA B 1 60 ? -21.141 12.531 33.312 1 92.44 60 ALA B CA 1
ATOM 4732 C C . ALA B 1 60 ? -21.281 13.016 31.875 1 92.44 60 ALA B C 1
ATOM 4734 O O . ALA B 1 60 ? -21.797 14.109 31.625 1 92.44 60 ALA B O 1
ATOM 4735 N N . LEU B 1 61 ? -20.844 12.203 30.938 1 94.56 61 LEU B N 1
ATOM 4736 C CA . LEU B 1 61 ? -20.828 12.602 29.531 1 94.56 61 LEU B CA 1
ATOM 4737 C C . LEU B 1 61 ? -22.172 12.367 28.875 1 94.56 61 LEU B C 1
ATOM 4739 O O . LEU B 1 61 ? -22.453 12.906 27.797 1 94.56 61 LEU B O 1
ATOM 4743 N N . GLY B 1 62 ? -23.016 11.562 29.453 1 89.31 62 GLY B N 1
ATOM 4744 C CA . GLY B 1 62 ? -24.328 11.281 28.891 1 89.31 62 GLY B CA 1
ATOM 4745 C C . GLY B 1 62 ? -24.266 10.453 27.609 1 89.31 62 GLY B C 1
ATOM 4746 O O . GLY B 1 62 ? -23.969 9.258 27.656 1 89.31 62 GLY B O 1
ATOM 4747 N N . ASN B 1 63 ? -24.359 11.039 26.453 1 86.94 63 ASN B N 1
ATOM 4748 C CA . ASN B 1 63 ? -24.547 10.352 25.188 1 86.94 63 ASN B CA 1
ATOM 4749 C C . ASN B 1 63 ? -23.234 10.18 24.438 1 86.94 63 ASN B C 1
ATOM 4751 O O . ASN B 1 63 ? -23.203 9.57 23.359 1 86.94 63 ASN B O 1
ATOM 4755 N N . ALA B 1 64 ? -22.203 10.609 25.031 1 88.62 64 ALA B N 1
ATOM 4756 C CA . ALA B 1 64 ? -20.922 10.422 24.344 1 88.62 64 ALA B CA 1
ATOM 4757 C C . ALA B 1 64 ? -20.516 8.953 24.344 1 88.62 64 ALA B C 1
ATOM 4759 O O . ALA B 1 64 ? -20.719 8.25 25.344 1 88.62 64 ALA B O 1
ATOM 4760 N N . THR B 1 65 ? -19.906 8.547 23.312 1 92 65 THR B N 1
ATOM 4761 C CA . THR B 1 65 ? -19.469 7.16 23.172 1 92 65 THR B CA 1
ATOM 4762 C C . THR B 1 65 ? -18.094 6.969 23.812 1 92 65 THR B C 1
ATOM 4764 O O . THR B 1 65 ? -17.203 7.812 23.656 1 92 65 THR B O 1
ATOM 4767 N N . ILE B 1 66 ? -17.922 5.98 24.594 1 97 66 ILE B N 1
ATOM 4768 C CA . ILE B 1 66 ? -16.641 5.469 25.062 1 97 66 ILE B CA 1
ATOM 4769 C C . ILE B 1 66 ? -16.391 4.074 24.484 1 97 66 ILE B C 1
ATOM 4771 O O . ILE B 1 66 ? -17.203 3.164 24.703 1 97 66 ILE B O 1
ATOM 4775 N N . ALA B 1 67 ? -15.367 3.984 23.719 1 97.31 67 ALA B N 1
ATOM 4776 C CA . ALA B 1 67 ? -15.023 2.705 23.094 1 97.31 67 ALA B CA 1
ATOM 4777 C C . ALA B 1 67 ? -13.898 2.016 23.859 1 97.31 67 ALA B C 1
ATOM 4779 O O . ALA B 1 67 ? -13.031 2.682 24.438 1 97.31 67 ALA B O 1
ATOM 4780 N N . TYR B 1 68 ? -13.922 0.718 23.844 1 95.94 68 TYR B N 1
ATOM 4781 C CA . TYR B 1 68 ? -12.953 -0.119 24.547 1 95.94 68 TYR B CA 1
ATOM 4782 C C . TYR B 1 68 ? -12.312 -1.122 23.594 1 95.94 68 TYR B C 1
ATOM 4784 O O . TYR B 1 68 ? -12.797 -1.32 22.469 1 95.94 68 TYR B O 1
ATOM 4792 N N . PRO B 1 69 ? -11.078 -1.704 23.984 1 92.06 69 PRO B N 1
ATOM 4793 C CA . PRO B 1 69 ? -10.477 -2.732 23.141 1 92.06 69 PRO B CA 1
ATOM 4794 C C . PRO B 1 69 ? -11.469 -3.814 22.719 1 92.06 69 PRO B C 1
ATOM 4796 O O . PRO B 1 69 ? -12.234 -4.309 23.562 1 92.06 69 PRO B O 1
ATOM 4799 N N . GLY B 1 70 ? -11.445 -4.07 21.422 1 89.56 70 GLY B N 1
ATOM 4800 C CA . GLY B 1 70 ? -12.383 -5.059 20.906 1 89.56 70 GLY B CA 1
ATOM 4801 C C . GLY B 1 70 ? -13.555 -4.438 20.172 1 89.56 70 GLY B C 1
ATOM 4802 O O . GLY B 1 70 ? -14.195 -5.09 19.344 1 89.56 70 GLY B O 1
ATOM 4803 N N . ASP B 1 71 ? -13.898 -3.152 20.516 1 94.44 71 ASP B N 1
ATOM 4804 C CA . ASP B 1 71 ? -14.969 -2.438 19.828 1 94.44 71 ASP B CA 1
ATOM 4805 C C . ASP B 1 71 ? -14.523 -2.012 18.422 1 94.44 71 ASP B C 1
ATOM 4807 O O . ASP B 1 71 ? -13.359 -1.676 18.203 1 94.44 71 ASP B O 1
ATOM 4811 N N . LEU B 1 72 ? -15.477 -2.023 17.5 1 92.69 72 LEU B N 1
ATOM 4812 C CA . LEU B 1 72 ? -15.203 -1.581 16.141 1 92.69 72 LEU B CA 1
ATOM 4813 C C . LEU B 1 72 ? -14.742 -0.127 16.125 1 92.69 72 LEU B C 1
ATOM 4815 O O . LEU B 1 72 ? -13.797 0.221 15.406 1 92.69 72 LEU B O 1
ATOM 4819 N N . LYS B 1 73 ? -15.406 0.666 16.891 1 94.88 73 LYS B N 1
ATOM 4820 C CA . LYS B 1 73 ? -15.039 2.08 16.906 1 94.88 73 LYS B CA 1
ATOM 4821 C C . LYS B 1 73 ? -13.633 2.275 17.484 1 94.88 73 LYS B C 1
ATOM 4823 O O . LYS B 1 73 ? -12.898 3.156 17.031 1 94.88 73 LYS B O 1
ATOM 4828 N N . TYR B 1 74 ? -13.289 1.489 18.516 1 95.62 74 TYR B N 1
ATOM 4829 C CA . TYR B 1 74 ? -11.953 1.497 19.094 1 95.62 74 TYR B CA 1
ATOM 4830 C C . TYR B 1 74 ? -10.898 1.205 18.047 1 95.62 74 TYR B C 1
ATOM 4832 O O . TYR B 1 74 ? -9.961 1.984 17.859 1 95.62 74 TYR B O 1
ATOM 4840 N N . GLY B 1 75 ? -11.109 0.186 17.328 1 94.31 75 GLY B N 1
ATOM 4841 C CA . GLY B 1 75 ? -10.172 -0.206 16.281 1 94.31 75 GLY B CA 1
ATOM 4842 C C . GLY B 1 75 ? -10.109 0.784 15.141 1 94.31 75 GLY B C 1
ATOM 4843 O O . GLY B 1 75 ? -9.031 1.018 14.578 1 94.31 75 GLY B O 1
ATOM 4844 N N . SER B 1 76 ? -11.234 1.321 14.805 1 93 76 SER B N 1
ATOM 4845 C CA . SER B 1 76 ? -11.289 2.291 13.711 1 93 76 SER B CA 1
ATOM 4846 C C . SER B 1 76 ? -10.453 3.525 14.023 1 93 76 SER B C 1
ATOM 4848 O O . SER B 1 76 ? -9.789 4.074 13.148 1 93 76 SER B O 1
ATOM 4850 N N . THR B 1 77 ? -10.484 3.936 15.227 1 95.88 77 THR B N 1
ATOM 4851 C CA . THR B 1 77 ? -9.656 5.07 15.633 1 95.88 77 THR B CA 1
ATOM 4852 C C . THR B 1 77 ? -8.172 4.723 15.523 1 95.88 77 THR B C 1
ATOM 4854 O O . THR B 1 77 ? -7.387 5.508 14.992 1 95.88 77 THR B O 1
ATOM 4857 N N . ILE B 1 78 ? -7.812 3.598 16.031 1 95.06 78 ILE B N 1
ATOM 4858 C CA . ILE B 1 78 ? -6.418 3.176 15.969 1 95.06 78 ILE B CA 1
ATOM 4859 C C . ILE B 1 78 ? -5.984 3.035 14.508 1 95.06 78 ILE B C 1
ATOM 4861 O O . ILE B 1 78 ? -4.859 3.395 14.148 1 95.06 78 ILE B O 1
ATOM 4865 N N . GLY B 1 79 ? -6.875 2.566 13.664 1 91.25 79 GLY B N 1
ATOM 4866 C CA . GLY B 1 79 ? -6.602 2.41 12.242 1 91.25 79 GLY B CA 1
ATOM 4867 C C . GLY B 1 79 ? -6.363 3.73 11.539 1 91.25 79 GLY B C 1
ATOM 4868 O O . GLY B 1 79 ? -5.789 3.758 10.445 1 91.25 79 GLY B O 1
ATOM 4869 N N . ARG B 1 80 ? -6.75 4.832 12.102 1 92.44 80 ARG B N 1
ATOM 4870 C CA . ARG B 1 80 ? -6.586 6.156 11.5 1 92.44 80 ARG B CA 1
ATOM 4871 C C . ARG B 1 80 ? -5.18 6.695 11.742 1 92.44 80 ARG B C 1
ATOM 4873 O O . ARG B 1 80 ? -4.77 7.672 11.117 1 92.44 80 ARG B O 1
ATOM 4880 N N . VAL B 1 81 ? -4.488 6.066 12.672 1 94.06 81 VAL B N 1
ATOM 4881 C CA . VAL B 1 81 ? -3.107 6.484 12.891 1 94.06 81 VAL B CA 1
ATOM 4882 C C . VAL B 1 81 ? -2.268 6.16 11.656 1 94.06 81 VAL B C 1
ATOM 4884 O O . VAL B 1 81 ? -2.137 4.992 11.281 1 94.06 81 VAL B O 1
ATOM 4887 N N . TRP B 1 82 ? -1.71 7.105 11.023 1 92.31 82 TRP B N 1
ATOM 4888 C CA . TRP B 1 82 ? -1.067 6.996 9.719 1 92.31 82 TRP B CA 1
ATOM 4889 C C . TRP B 1 82 ? 0.289 6.309 9.836 1 92.31 82 TRP B C 1
ATOM 4891 O O . TRP B 1 82 ? 0.638 5.465 9.008 1 92.31 82 TRP B O 1
ATOM 4901 N N . THR B 1 83 ? 1.097 6.738 10.789 1 94.25 83 THR B N 1
ATOM 4902 C CA . THR B 1 83 ? 2.387 6.102 11.031 1 94.25 83 THR B CA 1
ATOM 4903 C C . THR B 1 83 ? 2.223 4.875 11.922 1 94.25 83 THR B C 1
ATOM 4905 O O . THR B 1 83 ? 2.035 5.004 13.133 1 94.25 83 THR B O 1
ATOM 4908 N N . LYS B 1 84 ? 2.371 3.768 11.383 1 92 84 LYS B N 1
ATOM 4909 C CA . LYS B 1 84 ? 2.041 2.516 12.055 1 92 84 LYS B CA 1
ATOM 4910 C C . LYS B 1 84 ? 2.826 2.365 13.352 1 92 84 LYS B C 1
ATOM 4912 O O . LYS B 1 84 ? 2.295 1.877 14.352 1 92 84 LYS B O 1
ATOM 4917 N N . GLN B 1 85 ? 4.066 2.785 13.367 1 92.88 85 GLN B N 1
ATOM 4918 C CA . GLN B 1 85 ? 4.938 2.594 14.523 1 92.88 85 GLN B CA 1
ATOM 4919 C C . GLN B 1 85 ? 4.449 3.398 15.719 1 92.88 85 GLN B C 1
ATOM 4921 O O . GLN B 1 85 ? 4.902 3.186 16.844 1 92.88 85 GLN B O 1
ATOM 4926 N N . ARG B 1 86 ? 3.453 4.301 15.523 1 94.19 86 ARG B N 1
ATOM 4927 C CA . ARG B 1 86 ? 2.973 5.156 16.609 1 94.19 86 ARG B CA 1
ATOM 4928 C C . ARG B 1 86 ? 1.68 4.609 17.203 1 94.19 86 ARG B C 1
ATOM 4930 O O . ARG B 1 86 ? 1.19 5.121 18.219 1 94.19 86 ARG B O 1
ATOM 4937 N N . LYS B 1 87 ? 1.157 3.613 16.641 1 93.56 87 LYS B N 1
ATOM 4938 C CA . LYS B 1 87 ? -0.093 3.072 17.172 1 93.56 87 LYS B CA 1
ATOM 4939 C C . LYS B 1 87 ? 0.061 2.639 18.625 1 93.56 87 LYS B C 1
ATOM 4941 O O . LYS B 1 87 ? 1.078 2.053 19 1 93.56 87 LYS B O 1
ATOM 4946 N N . THR B 1 88 ? -0.881 2.998 19.422 1 94.44 88 THR B N 1
ATOM 4947 C CA . THR B 1 88 ? -1.036 2.553 20.797 1 94.44 88 THR B CA 1
ATOM 4948 C C . THR B 1 88 ? -2.414 1.933 21.016 1 94.44 88 THR B C 1
ATOM 4950 O O . THR B 1 88 ? -3.299 2.062 20.172 1 94.44 88 THR B O 1
ATOM 4953 N N . TYR B 1 89 ? -2.549 1.29 22.062 1 94.12 89 TYR B N 1
ATOM 4954 C CA . TYR B 1 89 ? -3.791 0.615 22.422 1 94.12 89 TYR B CA 1
ATOM 4955 C C . TYR B 1 89 ? -4.262 1.039 23.812 1 94.12 89 TYR B C 1
ATOM 4957 O O . TYR B 1 89 ? -4.027 0.335 24.797 1 94.12 89 TYR B O 1
ATOM 4965 N N . PRO B 1 90 ? -5.004 2.137 23.891 1 97.06 90 PRO B N 1
ATOM 4966 C CA . PRO B 1 90 ? -5.383 2.764 25.156 1 97.06 90 PRO B CA 1
ATOM 4967 C C . PRO B 1 90 ? -6.438 1.962 25.922 1 97.06 90 PRO B C 1
ATOM 4969 O O . PRO B 1 90 ? -7.059 1.059 25.359 1 97.06 90 PRO B O 1
ATOM 4972 N N . ASP B 1 91 ? -6.578 2.338 27.203 1 96.56 91 ASP B N 1
ATOM 4973 C CA . ASP B 1 91 ? -7.625 1.748 28.031 1 96.56 91 ASP B CA 1
ATOM 4974 C C . ASP B 1 91 ? -9.008 2.057 27.469 1 96.56 91 ASP B C 1
ATOM 4976 O O . ASP B 1 91 ? -9.93 1.243 27.578 1 96.56 91 ASP B O 1
ATOM 4980 N N . ALA B 1 92 ? -9.133 3.248 26.922 1 97.56 92 ALA B N 1
ATOM 4981 C CA . ALA B 1 92 ? -10.406 3.676 26.359 1 97.56 92 ALA B CA 1
ATOM 4982 C C . ALA B 1 92 ? -10.211 4.816 25.359 1 97.56 92 ALA B C 1
ATOM 4984 O O . ALA B 1 92 ? -9.188 5.5 25.375 1 97.56 92 ALA B O 1
ATOM 4985 N N . ILE B 1 93 ? -11.133 4.953 24.5 1 98.25 93 ILE B N 1
ATOM 4986 C CA . ILE B 1 93 ? -11.219 6.086 23.578 1 98.25 93 ILE B CA 1
ATOM 4987 C C . ILE B 1 93 ? -12.57 6.781 23.75 1 98.25 93 ILE B C 1
ATOM 4989 O O . ILE B 1 93 ? -13.617 6.137 23.703 1 98.25 93 ILE B O 1
ATOM 4993 N N . VAL B 1 94 ? -12.547 8.047 23.953 1 98.31 94 VAL B N 1
ATOM 4994 C CA . VAL B 1 94 ? -13.766 8.82 24.188 1 98.31 94 VAL B CA 1
ATOM 4995 C C . VAL B 1 94 ? -14.031 9.734 23 1 98.31 94 VAL B C 1
ATOM 4997 O O . VAL B 1 94 ? -13.102 10.328 22.453 1 98.31 94 VAL B O 1
ATOM 5000 N N . TYR B 1 95 ? -15.312 9.836 22.594 1 98.12 95 TYR B N 1
ATOM 5001 C CA . TYR B 1 95 ? -15.703 10.617 21.422 1 98.12 95 TYR B CA 1
ATOM 5002 C C . TYR B 1 95 ? -16.656 11.742 21.812 1 98.12 95 TYR B C 1
ATOM 5004 O O . TYR B 1 95 ? -17.875 11.633 21.609 1 98.12 95 TYR B O 1
ATOM 5012 N N . PRO B 1 96 ? -16.109 12.844 22.281 1 98 96 PRO B N 1
ATOM 5013 C CA . PRO B 1 96 ? -17 13.961 22.578 1 98 96 PRO B CA 1
ATOM 5014 C C . PRO B 1 96 ? -17.656 14.539 21.328 1 98 96 PRO B C 1
ATOM 5016 O O . PRO B 1 96 ? -17.047 14.547 20.25 1 98 96 PRO B O 1
ATOM 5019 N N . GLU B 1 97 ? -18.875 15.078 21.484 1 96.94 97 GLU B N 1
ATOM 5020 C CA . GLU B 1 97 ? -19.641 15.617 20.375 1 96.94 97 GLU B CA 1
ATOM 5021 C C . GLU B 1 97 ? -19.812 17.125 20.5 1 96.94 97 GLU B C 1
ATOM 5023 O O . GLU B 1 97 ? -20.188 17.797 19.531 1 96.94 97 GLU B O 1
ATOM 5028 N N . THR B 1 98 ? -19.516 17.594 21.688 1 97.31 98 THR B N 1
ATOM 5029 C CA . THR B 1 98 ? -19.672 19.016 21.938 1 97.31 98 THR B CA 1
ATOM 5030 C C . THR B 1 98 ? -18.5 19.547 22.75 1 97.31 98 THR B C 1
ATOM 5032 O O . THR B 1 98 ? -17.828 18.781 23.438 1 97.31 98 THR B O 1
ATOM 5035 N N . PRO B 1 99 ? -18.281 20.891 22.672 1 97.75 99 PRO B N 1
ATOM 5036 C CA . PRO B 1 99 ? -17.234 21.484 23.516 1 97.75 99 PRO B CA 1
ATOM 5037 C C . PRO B 1 99 ? -17.516 21.281 25.016 1 97.75 99 PRO B C 1
ATOM 5039 O O . PRO B 1 99 ? -16.578 21.172 25.797 1 97.75 99 PRO B O 1
ATOM 5042 N N . GLU B 1 100 ? -18.766 21.234 25.375 1 97.19 100 GLU B N 1
ATOM 5043 C CA . GLU B 1 100 ? -19.125 21 26.781 1 97.19 100 GLU B CA 1
ATOM 5044 C C . GLU B 1 100 ? -18.656 19.625 27.25 1 97.19 100 GLU B C 1
ATOM 5046 O O . GLU B 1 100 ? -18.188 19.484 28.375 1 97.19 100 GLU B O 1
ATOM 5051 N N . GLN B 1 101 ? -18.797 18.656 26.391 1 97.56 101 GLN B N 1
ATOM 5052 C CA . GLN B 1 101 ? -18.312 17.328 26.75 1 97.56 101 GLN B CA 1
ATOM 5053 C C . GLN B 1 101 ? -16.797 17.297 26.875 1 97.56 101 GLN B C 1
ATOM 5055 O O . GLN B 1 101 ? -16.234 16.594 27.719 1 97.56 101 GLN B O 1
ATOM 5060 N N . VAL B 1 102 ? -16.094 18.078 26.031 1 98.31 102 VAL B N 1
ATOM 5061 C CA . VAL B 1 102 ? -14.648 18.203 26.156 1 98.31 102 VAL B CA 1
ATOM 5062 C C . VAL B 1 102 ? -14.305 18.844 27.5 1 98.31 102 VAL B C 1
ATOM 5064 O O . VAL B 1 102 ? -13.336 18.438 28.156 1 98.31 102 VAL B O 1
ATOM 5067 N N . SER B 1 103 ? -15.078 19.828 27.875 1 97.81 103 SER B N 1
ATOM 5068 C CA . SER B 1 103 ? -14.906 20.453 29.172 1 97.81 103 SER B CA 1
ATOM 5069 C C . SER B 1 103 ? -15.023 19.438 30.312 1 97.81 103 SER B C 1
ATOM 5071 O O . SER B 1 103 ? -14.18 19.406 31.203 1 97.81 103 SER B O 1
ATOM 5073 N N . VAL B 1 104 ? -16.031 18.641 30.234 1 96.75 104 VAL B N 1
ATOM 5074 C CA . VAL B 1 104 ? -16.234 17.609 31.234 1 96.75 104 VAL B CA 1
ATOM 5075 C C . VAL B 1 104 ? -15.039 16.656 31.266 1 96.75 104 VAL B C 1
ATOM 5077 O O . VAL B 1 104 ? -14.57 16.266 32.344 1 96.75 104 VAL B O 1
ATOM 5080 N N . LEU B 1 105 ? -14.516 16.312 30.156 1 97.25 105 LEU B N 1
ATOM 5081 C CA . LEU B 1 105 ? -13.375 15.406 30.031 1 97.25 105 LEU B CA 1
ATOM 5082 C C . LEU B 1 105 ? -12.133 16.016 30.672 1 97.25 105 LEU B C 1
ATOM 5084 O O . LEU B 1 105 ? -11.367 15.328 31.344 1 97.25 105 LEU B O 1
ATOM 5088 N N . MET B 1 106 ? -11.906 17.312 30.406 1 96.75 106 MET B N 1
ATOM 5089 C CA . MET B 1 106 ? -10.742 17.969 30.984 1 96.75 106 MET B CA 1
ATOM 5090 C C . MET B 1 106 ? -10.859 18.047 32.5 1 96.75 106 MET B C 1
ATOM 5092 O O . MET B 1 106 ? -9.875 17.828 33.219 1 96.75 106 MET B O 1
ATOM 5096 N N . GLN B 1 107 ? -12.062 18.328 33 1 95.38 107 GLN B N 1
ATOM 5097 C CA . GLN B 1 107 ? -12.289 18.344 34.438 1 95.38 107 GLN B CA 1
ATOM 5098 C C . GLN B 1 107 ? -12.016 16.969 35.031 1 95.38 107 GLN B C 1
ATOM 5100 O O . GLN B 1 107 ? -11.367 16.859 36.094 1 95.38 107 GLN B O 1
ATOM 5105 N N . PHE B 1 108 ? -12.5 16 34.375 1 94.44 108 PHE B N 1
ATOM 5106 C CA . PHE B 1 108 ? -12.273 14.633 34.781 1 94.44 108 PHE B CA 1
ATOM 5107 C C . PHE B 1 108 ? -10.789 14.312 34.844 1 94.44 108 PHE B C 1
ATOM 5109 O O . PHE B 1 108 ? -10.266 13.852 35.844 1 94.44 108 PHE B O 1
ATOM 5116 N N . TYR B 1 109 ? -10.102 14.547 33.75 1 94.81 109 TYR B N 1
ATOM 5117 C CA . TYR B 1 109 ? -8.68 14.25 33.625 1 94.81 109 TYR B CA 1
ATOM 5118 C C . TYR B 1 109 ? -7.879 14.953 34.719 1 94.81 109 TYR B C 1
ATOM 5120 O O . TYR B 1 109 ? -7.055 14.32 35.406 1 94.81 109 TYR B O 1
ATOM 5128 N N . SER B 1 110 ? -8.172 16.203 34.906 1 92.94 110 SER B N 1
ATOM 5129 C CA . SER B 1 110 ? -7.469 17 35.906 1 92.94 110 SER B CA 1
ATOM 5130 C C . SER B 1 110 ? -7.645 16.422 37.281 1 92.94 110 SER B C 1
ATOM 5132 O O . SER B 1 110 ? -6.734 16.484 38.125 1 92.94 110 SER B O 1
ATOM 5134 N N . SER B 1 111 ? -8.75 15.797 37.5 1 91.12 111 SER B N 1
ATOM 5135 C CA . SER B 1 111 ? -9.086 15.305 38.812 1 91.12 111 SER B CA 1
ATOM 5136 C C . SER B 1 111 ? -8.484 13.922 39.062 1 91.12 111 SER B C 1
ATOM 5138 O O . SER B 1 111 ? -8.148 13.57 40.188 1 91.12 111 SER B O 1
ATOM 5140 N N . VAL B 1 112 ? -8.328 13.164 37.969 1 90.75 112 VAL B N 1
ATOM 5141 C CA . VAL B 1 112 ? -8.062 11.75 38.188 1 90.75 112 VAL B CA 1
ATOM 5142 C C . VAL B 1 112 ? -6.734 11.352 37.562 1 90.75 112 VAL B C 1
ATOM 5144 O O . VAL B 1 112 ? -6.387 10.172 37.5 1 90.75 112 VAL B O 1
ATOM 5147 N N . HIS B 1 113 ? -5.953 12.227 37.031 1 91.25 113 HIS B N 1
ATOM 5148 C CA . HIS B 1 113 ? -4.762 11.938 36.25 1 91.25 113 HIS B CA 1
ATOM 5149 C C . HIS B 1 113 ? -3.805 11.023 37 1 91.25 113 HIS B C 1
ATOM 5151 O O . HIS B 1 113 ? -3.076 10.234 36.406 1 91.25 113 HIS B O 1
ATOM 5157 N N . ALA B 1 114 ? -3.822 11.008 38.281 1 89.25 114 ALA B N 1
ATOM 5158 C CA . ALA B 1 114 ? -2.92 10.195 39.094 1 89.25 114 ALA B CA 1
ATOM 5159 C C . ALA B 1 114 ? -3.184 8.703 38.844 1 89.25 114 ALA B C 1
ATOM 5161 O O . ALA B 1 114 ? -2.271 7.883 38.969 1 89.25 114 ALA B O 1
ATOM 5162 N N . LEU B 1 115 ? -4.41 8.352 38.5 1 90.69 115 LEU B N 1
ATOM 5163 C CA . LEU B 1 115 ? -4.773 6.957 38.281 1 90.69 115 LEU B CA 1
ATOM 5164 C C . LEU B 1 115 ? -4.043 6.402 37.062 1 90.69 115 LEU B C 1
ATOM 5166 O O . LEU B 1 115 ? -3.809 5.195 36.969 1 90.69 115 LEU B O 1
ATOM 5170 N N . TRP B 1 116 ? -3.67 7.27 36.094 1 91.81 116 TRP B N 1
ATOM 5171 C CA . TRP B 1 116 ? -3.029 6.82 34.875 1 91.81 116 TRP B CA 1
ATOM 5172 C C . TRP B 1 116 ? -1.539 7.145 34.875 1 91.81 116 TRP B C 1
ATOM 5174 O O . TRP B 1 116 ? -0.824 6.84 33.938 1 91.81 116 TRP B O 1
ATOM 5184 N N . GLY B 1 117 ? -1.093 7.707 35.938 1 86.5 117 GLY B N 1
ATOM 5185 C CA . GLY B 1 117 ? 0.317 8.055 36.031 1 86.5 117 GLY B CA 1
ATOM 5186 C C . GLY B 1 117 ? 0.768 9.008 34.938 1 86.5 117 GLY B C 1
ATOM 5187 O O . GLY B 1 117 ? 0.059 9.961 34.594 1 86.5 117 GLY B O 1
ATOM 5188 N N . ASP B 1 118 ? 1.952 8.719 34.375 1 83.5 118 ASP B N 1
ATOM 5189 C CA . ASP B 1 118 ? 2.592 9.703 33.5 1 83.5 118 ASP B CA 1
ATOM 5190 C C . ASP B 1 118 ? 2.24 9.453 32.031 1 83.5 118 ASP B C 1
ATOM 5192 O O . ASP B 1 118 ? 2.613 10.234 31.156 1 83.5 118 ASP B O 1
ATOM 5196 N N . ALA B 1 119 ? 1.481 8.414 31.766 1 85.88 119 ALA B N 1
ATOM 5197 C CA . ALA B 1 119 ? 1.163 8.133 30.359 1 85.88 119 ALA B CA 1
ATOM 5198 C C . ALA B 1 119 ? 0.166 9.141 29.812 1 85.88 119 ALA B C 1
ATOM 5200 O O . ALA B 1 119 ? 0.176 9.445 28.609 1 85.88 119 ALA B O 1
ATOM 5201 N N . GLY B 1 120 ? -0.619 9.875 30.688 1 90.12 120 GLY B N 1
ATOM 5202 C CA . GLY B 1 120 ? -1.483 11 30.375 1 90.12 120 GLY B CA 1
ATOM 5203 C C . GLY B 1 120 ? -2.527 10.664 29.312 1 90.12 120 GLY B C 1
ATOM 5204 O O . GLY B 1 120 ? -2.572 9.547 28.812 1 90.12 120 GLY B O 1
ATOM 5205 N N . PHE B 1 121 ? -3.457 11.578 29.016 1 96.75 121 PHE B N 1
ATOM 5206 C CA . PHE B 1 121 ? -4.465 11.508 27.969 1 96.75 121 PHE B CA 1
ATOM 5207 C C . PHE B 1 121 ? -3.957 12.164 26.688 1 96.75 121 PHE B C 1
ATOM 5209 O O . PHE B 1 121 ? -3.098 13.047 26.734 1 96.75 121 PHE B O 1
ATOM 5216 N N . ALA B 1 122 ? -4.383 11.664 25.578 1 97.75 122 ALA B N 1
ATOM 5217 C CA . ALA B 1 122 ? -4.027 12.25 24.297 1 97.75 122 ALA B CA 1
ATOM 5218 C C . ALA B 1 122 ? -5.258 12.828 23.594 1 97.75 122 ALA B C 1
ATOM 5220 O O . ALA B 1 122 ? -6.363 12.305 23.734 1 97.75 122 ALA B O 1
ATOM 5221 N N . ILE B 1 123 ? -5.062 13.891 22.922 1 98.19 123 ILE B N 1
ATOM 5222 C CA . ILE B 1 123 ? -6.07 14.5 22.047 1 98.19 123 ILE B CA 1
ATOM 5223 C C . ILE B 1 123 ? -5.793 14.133 20.594 1 98.19 123 ILE B C 1
ATOM 5225 O O . ILE B 1 123 ? -4.715 14.422 20.078 1 98.19 123 ILE B O 1
ATOM 5229 N N . MET B 1 124 ? -6.773 13.508 19.969 1 97.75 124 MET B N 1
ATOM 5230 C CA . MET B 1 124 ? -6.527 13.07 18.609 1 97.75 124 MET B CA 1
ATOM 5231 C C . MET B 1 124 ? -7.457 13.789 17.625 1 97.75 124 MET B C 1
ATOM 5233 O O . MET B 1 124 ? -8.664 13.844 17.844 1 97.75 124 MET B O 1
ATOM 5237 N N . GLY B 1 125 ? -6.805 14.422 16.609 1 96.25 125 GLY B N 1
ATOM 5238 C CA . GLY B 1 125 ? -7.516 14.875 15.43 1 96.25 125 GLY B CA 1
ATOM 5239 C C . GLY B 1 125 ? -7.473 13.883 14.281 1 96.25 125 GLY B C 1
ATOM 5240 O O . GLY B 1 125 ? -8.031 12.789 14.383 1 96.25 125 GLY B O 1
ATOM 5241 N N . GLY B 1 126 ? -6.652 14.117 13.305 1 94.31 126 GLY B N 1
ATOM 5242 C CA . GLY B 1 126 ? -6.586 13.266 12.125 1 94.31 126 GLY B CA 1
ATOM 5243 C C . GLY B 1 126 ? -5.668 12.07 12.305 1 94.31 126 GLY B C 1
ATOM 5244 O O . GLY B 1 126 ? -5.75 11.094 11.555 1 94.31 126 GLY B O 1
ATOM 5245 N N . GLY B 1 127 ? -4.805 12.133 13.25 1 94.19 127 GLY B N 1
ATOM 5246 C CA . GLY B 1 127 ? -3.951 11 13.562 1 94.19 127 GLY B CA 1
ATOM 5247 C C . GLY B 1 127 ? -2.738 10.898 12.656 1 94.19 127 GLY B C 1
ATOM 5248 O O . GLY B 1 127 ? -2.15 9.82 12.523 1 94.19 127 GLY B O 1
ATOM 5249 N N . HIS B 1 128 ? -2.234 11.953 12.125 1 93.62 128 HIS B N 1
ATOM 5250 C CA . HIS B 1 128 ? -1.203 11.883 11.102 1 93.62 128 HIS B CA 1
ATOM 5251 C C . HIS B 1 128 ? 0.162 12.266 11.656 1 93.62 128 HIS B C 1
ATOM 5253 O O . HIS B 1 128 ? 1.194 11.93 11.078 1 93.62 128 HIS B O 1
ATOM 5259 N N . ALA B 1 129 ? 0.198 12.938 12.734 1 91.69 129 ALA B N 1
ATOM 5260 C CA . ALA B 1 129 ? 1.481 13.453 13.203 1 91.69 129 ALA B CA 1
ATOM 5261 C C . ALA B 1 129 ? 2.369 12.32 13.711 1 91.69 129 ALA B C 1
ATOM 5263 O O . ALA B 1 129 ? 1.9 11.422 14.414 1 91.69 129 ALA B O 1
ATOM 5264 N N . ASP B 1 130 ? 3.662 12.445 13.398 1 91 130 ASP B N 1
ATOM 5265 C CA . ASP B 1 130 ? 4.598 11.375 13.711 1 91 130 ASP B CA 1
ATOM 5266 C C . ASP B 1 130 ? 5.379 11.68 14.992 1 91 130 ASP B C 1
ATOM 5268 O O . ASP B 1 130 ? 6.52 11.234 15.148 1 91 130 ASP B O 1
ATOM 5272 N N . PHE B 1 131 ? 4.879 12.453 15.844 1 91.62 131 PHE B N 1
ATOM 5273 C CA . PHE B 1 131 ? 5.633 12.742 17.062 1 91.62 131 PHE B CA 1
ATOM 5274 C C . PHE B 1 131 ? 4.855 12.305 18.297 1 91.62 131 PHE B C 1
ATOM 5276 O O . PHE B 1 131 ? 5.27 12.578 19.422 1 91.62 131 PHE B O 1
ATOM 5283 N N . GLY B 1 132 ? 3.691 11.648 18.109 1 92.19 132 GLY B N 1
ATOM 5284 C CA . GLY B 1 132 ? 3.057 10.914 19.188 1 92.19 132 GLY B CA 1
ATOM 5285 C C . GLY B 1 132 ? 2.084 11.758 19.984 1 92.19 132 GLY B C 1
ATOM 5286 O O . GLY B 1 132 ? 1.757 11.422 21.125 1 92.19 132 GLY B O 1
ATOM 5287 N N . GLY B 1 133 ? 1.612 12.812 19.453 1 94.5 133 GLY B N 1
ATOM 5288 C CA . GLY B 1 133 ? 0.697 13.68 20.172 1 94.5 133 GLY B CA 1
ATOM 5289 C C . GLY B 1 133 ? -0.696 13.094 20.312 1 94.5 133 GLY B C 1
ATOM 5290 O O . GLY B 1 133 ? -1.396 13.375 21.297 1 94.5 133 GLY B O 1
ATOM 5291 N N . ALA B 1 134 ? -1.071 12.281 19.375 1 95.31 134 ALA B N 1
ATOM 5292 C CA . ALA B 1 134 ? -2.436 11.766 19.312 1 95.31 134 ALA B CA 1
ATOM 5293 C C . ALA B 1 134 ? -2.535 10.391 19.969 1 95.31 134 ALA B C 1
ATOM 5295 O O . ALA B 1 134 ? -3.594 9.758 19.938 1 95.31 134 ALA B O 1
ATOM 5296 N N . GLN B 1 135 ? -1.519 9.945 20.531 1 95.06 135 GLN B N 1
ATOM 5297 C CA . GLN B 1 135 ? -1.492 8.57 21.016 1 95.06 135 GLN B CA 1
ATOM 5298 C C . GLN B 1 135 ? -1.213 8.523 22.516 1 95.06 135 GLN B C 1
ATOM 5300 O O . GLN B 1 135 ? -0.462 9.352 23.031 1 95.06 135 GLN B O 1
ATOM 5305 N N . SER B 1 136 ? -1.806 7.594 23.156 1 97 136 SER B N 1
ATOM 5306 C CA . SER B 1 136 ? -1.614 7.309 24.578 1 97 136 SER B CA 1
ATOM 5307 C C . SER B 1 136 ? -2.037 5.883 24.922 1 97 136 SER B C 1
ATOM 5309 O O . SER B 1 136 ? -2.982 5.355 24.328 1 97 136 SER B O 1
ATOM 5311 N N . PRO B 1 137 ? -1.295 5.254 25.797 1 95.25 137 PRO B N 1
ATOM 5312 C CA . 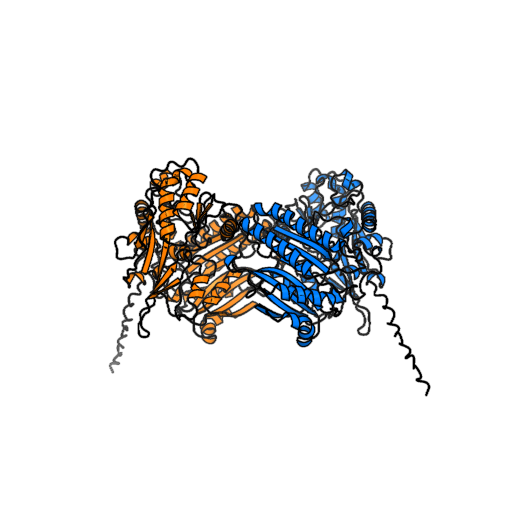PRO B 1 137 ? -1.786 3.965 26.297 1 95.25 137 PRO B CA 1
ATOM 5313 C C . PRO B 1 137 ? -2.934 4.113 27.281 1 95.25 137 PRO B C 1
ATOM 5315 O O . PRO B 1 137 ? -3.57 3.121 27.656 1 95.25 137 PRO B O 1
ATOM 5318 N N . SER B 1 138 ? -3.189 5.352 27.781 1 96.56 138 SER B N 1
ATOM 5319 C CA . SER B 1 138 ? -4.219 5.602 28.781 1 96.56 138 SER B CA 1
ATOM 5320 C C . SER B 1 138 ? -5.578 5.832 28.141 1 96.56 138 SER B C 1
ATOM 5322 O O . SER B 1 138 ? -6.277 4.875 27.797 1 96.56 138 SER B O 1
ATOM 5324 N N . VAL B 1 139 ? -5.867 7.102 27.828 1 97.69 139 VAL B N 1
ATOM 5325 C CA . VAL B 1 139 ? -7.125 7.461 27.188 1 97.69 139 VAL B CA 1
ATOM 5326 C C . VAL B 1 139 ? -6.855 8.383 26 1 97.69 139 VAL B C 1
ATOM 5328 O O . VAL B 1 139 ? -6.023 9.289 26.094 1 97.69 139 VAL B O 1
ATOM 5331 N N . ILE B 1 140 ? -7.488 8.07 24.891 1 98.31 140 ILE B N 1
ATOM 5332 C CA . ILE B 1 140 ? -7.477 8.969 23.75 1 98.31 140 ILE B CA 1
ATOM 5333 C C . ILE B 1 140 ? -8.82 9.68 23.641 1 98.31 140 ILE B C 1
ATOM 5335 O O . ILE B 1 140 ? -9.875 9.039 23.656 1 98.31 140 ILE B O 1
ATOM 5339 N N . ILE B 1 141 ? -8.789 10.938 23.688 1 98.5 141 ILE B N 1
ATOM 5340 C CA . ILE B 1 141 ? -9.953 11.758 23.359 1 98.5 141 ILE B CA 1
ATOM 5341 C C . ILE B 1 141 ? -9.969 12.047 21.859 1 98.5 141 ILE B C 1
ATOM 5343 O O . ILE B 1 141 ? -9.203 12.883 21.375 1 98.5 141 ILE B O 1
ATOM 5347 N N . ASP B 1 142 ? -10.789 11.305 21.141 1 98.25 142 ASP B N 1
ATOM 5348 C CA . ASP B 1 142 ? -10.922 11.422 19.688 1 98.25 142 ASP B CA 1
ATOM 5349 C C . ASP B 1 142 ? -11.945 12.484 19.312 1 98.25 142 ASP B C 1
ATOM 5351 O O . ASP B 1 142 ? -13.148 12.297 19.516 1 98.25 142 ASP B O 1
ATOM 5355 N N . LEU B 1 143 ? -11.516 13.539 18.672 1 98.25 143 LEU B N 1
ATOM 5356 C CA . LEU B 1 143 ? -12.359 14.703 18.422 1 98.25 143 LEU B CA 1
ATOM 5357 C C . LEU B 1 143 ? -13.156 14.531 17.125 1 98.25 143 LEU B C 1
ATOM 5359 O O . LEU B 1 143 ? -13.82 15.461 16.672 1 98.25 143 LEU B O 1
ATOM 5363 N N . ALA B 1 144 ? -13.188 13.383 16.562 1 95.88 144 ALA B N 1
ATOM 5364 C CA . ALA B 1 144 ? -13.711 13.133 15.227 1 95.88 144 ALA B CA 1
ATOM 5365 C C . ALA B 1 144 ? -15.164 13.594 15.109 1 95.88 144 ALA B C 1
ATOM 5367 O O . ALA B 1 144 ? -15.633 13.922 14.016 1 95.88 144 ALA B O 1
ATOM 5368 N N . LYS B 1 145 ? -15.906 13.695 16.203 1 96.31 145 LYS B N 1
ATOM 5369 C CA . LYS B 1 145 ? -17.312 14.07 16.125 1 96.31 145 LYS B CA 1
ATOM 5370 C C . LYS B 1 145 ? -17.484 15.586 16.203 1 96.31 145 LYS B C 1
ATOM 5372 O O . LYS B 1 145 ? -18.562 16.109 15.914 1 96.31 145 LYS B O 1
ATOM 5377 N N . LEU B 1 146 ? -16.453 16.281 16.578 1 97.5 146 LEU B N 1
ATOM 5378 C CA . LEU B 1 146 ? -16.438 17.734 16.5 1 97.5 146 LEU B CA 1
ATOM 5379 C C . LEU B 1 146 ? -15.93 18.203 15.141 1 97.5 146 LEU B C 1
ATOM 5381 O O . LEU B 1 146 ? -14.867 18.828 15.055 1 97.5 146 LEU B O 1
ATOM 5385 N N . ASN B 1 147 ? -16.719 17.984 14.086 1 97 147 ASN B N 1
ATOM 5386 C CA . ASN B 1 147 ? -16.203 18.125 12.727 1 97 147 ASN B CA 1
ATOM 5387 C C . ASN B 1 147 ? -17.109 19 11.867 1 97 147 ASN B C 1
ATOM 5389 O O . ASN B 1 147 ? -17.109 18.875 10.641 1 97 147 ASN B O 1
ATOM 5393 N N . SER B 1 148 ? -17.828 19.859 12.422 1 96.75 148 SER B N 1
ATOM 5394 C CA . SER B 1 148 ? -18.719 20.719 11.648 1 96.75 148 SER B CA 1
ATOM 5395 C C . SER B 1 148 ? -17.938 21.859 10.984 1 96.75 148 SER B C 1
ATOM 5397 O O . SER B 1 148 ? -16.891 22.266 11.484 1 96.75 148 SER B O 1
ATOM 5399 N N . THR B 1 149 ? -18.406 22.297 9.844 1 98 149 THR B N 1
ATOM 5400 C CA . THR B 1 149 ? -17.906 23.469 9.141 1 98 149 THR B CA 1
ATOM 5401 C C . THR B 1 149 ? -19.047 24.438 8.836 1 98 149 THR B C 1
ATOM 5403 O O . THR B 1 149 ? -20.031 24.078 8.195 1 98 149 THR B O 1
ATOM 5406 N N . ASP B 1 150 ? -18.906 25.672 9.289 1 97.44 150 ASP B N 1
ATOM 5407 C CA . ASP B 1 150 ? -19.922 26.688 9.078 1 97.44 150 ASP B CA 1
ATOM 5408 C C . ASP B 1 150 ? -19.312 27.984 8.555 1 97.44 150 ASP B C 1
ATOM 5410 O O . ASP B 1 150 ? -18.219 28.375 8.977 1 97.44 150 ASP B O 1
ATOM 5414 N N . ILE B 1 151 ? -19.984 28.656 7.637 1 97.19 151 ILE B N 1
ATOM 5415 C CA . ILE B 1 151 ? -19.672 30.031 7.293 1 97.19 151 ILE B CA 1
ATOM 5416 C C . ILE B 1 151 ? -20.359 30.984 8.281 1 97.19 151 ILE B C 1
ATOM 5418 O O . ILE B 1 151 ? -21.594 31.094 8.281 1 97.19 151 ILE B O 1
ATOM 5422 N N . VAL B 1 152 ? -19.531 31.688 9.039 1 96.75 152 VAL B N 1
ATOM 5423 C CA . VAL B 1 152 ? -20.141 32.375 10.172 1 96.75 152 VAL B CA 1
ATOM 5424 C C . VAL B 1 152 ? -20.219 33.875 9.883 1 96.75 152 VAL B C 1
ATOM 5426 O O . VAL B 1 152 ? -20.875 34.625 10.609 1 96.75 152 VAL B O 1
ATOM 5429 N N . THR B 1 153 ? -19.516 34.344 8.906 1 94.12 153 THR B N 1
ATOM 5430 C CA . THR B 1 153 ? -19.703 35.688 8.391 1 94.12 153 THR B CA 1
ATOM 5431 C C . THR B 1 153 ? -19.922 35.656 6.879 1 94.12 153 THR B C 1
ATOM 5433 O O . THR B 1 153 ? -19.328 34.844 6.172 1 94.12 153 THR B O 1
ATOM 5436 N N . HIS B 1 154 ? -20.797 36.531 6.379 1 90.25 154 HIS B N 1
ATOM 5437 C CA . HIS B 1 154 ? -21.141 36.625 4.965 1 90.25 154 HIS B CA 1
ATOM 5438 C C . HIS B 1 154 ? -20.969 38.031 4.438 1 90.25 154 HIS B C 1
ATOM 5440 O O . HIS B 1 154 ? -21.906 38.844 4.457 1 90.25 154 HIS B O 1
ATOM 5446 N N . PRO B 1 155 ? -19.812 38.25 4.031 1 88.25 155 PRO B N 1
ATOM 5447 C CA . PRO B 1 155 ? -19.609 39.594 3.514 1 88.25 155 PRO B CA 1
ATOM 5448 C C . PRO B 1 155 ? -20.516 39.906 2.316 1 88.25 155 PRO B C 1
ATOM 5450 O O . PRO B 1 155 ? -20.828 39.031 1.528 1 88.25 155 PRO B O 1
ATOM 5453 N N . PRO B 1 156 ? -20.844 41.188 2.209 1 83.62 156 PRO B N 1
ATOM 5454 C CA . PRO B 1 156 ? -21.656 41.594 1.049 1 83.62 156 PRO B CA 1
ATOM 5455 C C . PRO B 1 156 ? -20.922 41.375 -0.275 1 83.62 156 PRO B C 1
ATOM 5457 O O . PRO B 1 156 ? -19.688 41.312 -0.304 1 83.62 156 PRO B O 1
ATOM 5460 N N . GLU B 1 157 ? -21.625 41.125 -1.358 1 76.69 157 GLU B N 1
ATOM 5461 C CA . GLU B 1 157 ? -21.094 40.812 -2.682 1 76.69 157 GLU B CA 1
ATOM 5462 C C . GLU B 1 157 ? -20.031 41.844 -3.096 1 76.69 157 GLU B C 1
ATOM 5464 O O . GLU B 1 157 ? -19.016 41.5 -3.713 1 76.69 157 GLU B O 1
ATOM 5469 N N . ASN B 1 158 ? -20.141 43.125 -2.789 1 78.88 158 ASN B N 1
ATOM 5470 C CA . ASN B 1 158 ? -19.203 44.156 -3.227 1 78.88 158 ASN B CA 1
ATOM 5471 C C . ASN B 1 158 ? -18.172 44.469 -2.141 1 78.88 158 ASN B C 1
ATOM 5473 O O . ASN B 1 158 ? -17.469 45.5 -2.227 1 78.88 158 ASN B O 1
ATOM 5477 N N . SER B 1 159 ? -18.047 43.531 -1.236 1 80.62 159 SER B N 1
ATOM 5478 C CA . SER B 1 159 ? -17.109 43.75 -0.14 1 80.62 159 SER B CA 1
ATOM 5479 C C . SER B 1 159 ? -15.734 43.156 -0.454 1 80.62 159 SER B C 1
ATOM 5481 O O . SER B 1 159 ? -15.633 42.188 -1.194 1 80.62 159 SER B O 1
ATOM 5483 N N . THR B 1 160 ? -14.734 43.781 0.009 1 81.56 160 THR B N 1
ATOM 5484 C CA . THR B 1 160 ? -13.375 43.25 -0.082 1 81.56 160 THR B CA 1
ATOM 5485 C C . THR B 1 160 ? -13.086 42.344 1.086 1 81.56 160 THR B C 1
ATOM 5487 O O . THR B 1 160 ? -12.023 41.719 1.134 1 81.56 160 THR B O 1
ATOM 5490 N N . GLU B 1 161 ? -14.039 42.188 1.864 1 86.19 161 GLU B N 1
ATOM 5491 C CA . GLU B 1 161 ? -13.844 41.312 3.02 1 86.19 161 GLU B CA 1
ATOM 5492 C C . GLU B 1 161 ? -14.117 39.875 2.664 1 86.19 161 GLU B C 1
ATOM 5494 O O . GLU B 1 161 ? -14.984 39.562 1.833 1 86.19 161 GLU B O 1
ATOM 5499 N N . TYR B 1 162 ? -13.391 38.969 3.273 1 92.56 162 TYR B N 1
ATOM 5500 C CA . TYR B 1 162 ? -13.602 37.562 3.074 1 92.56 162 TYR B CA 1
ATOM 5501 C C . TYR B 1 162 ? -14.484 36.969 4.176 1 92.56 162 TYR B C 1
ATOM 5503 O O . TYR B 1 162 ? -14.562 37.531 5.273 1 92.56 162 TYR B O 1
ATOM 5511 N N . ALA B 1 163 ? -15.141 35.906 3.863 1 95.44 163 ALA B N 1
ATOM 5512 C CA . ALA B 1 163 ? -15.945 35.188 4.852 1 95.44 163 ALA B CA 1
ATOM 5513 C C . ALA B 1 163 ? -15.062 34.562 5.93 1 95.44 163 ALA B C 1
ATOM 5515 O O . ALA B 1 163 ? -13.859 34.406 5.734 1 95.44 163 ALA B O 1
ATOM 5516 N N . ILE B 1 164 ? -15.688 34.375 7.094 1 96.88 164 ILE B N 1
ATOM 5517 C CA . ILE B 1 164 ? -15.039 33.625 8.172 1 96.88 164 ILE B CA 1
ATOM 5518 C C . ILE B 1 164 ? -15.711 32.281 8.344 1 96.88 164 ILE B C 1
ATOM 5520 O O . ILE B 1 164 ? -16.938 32.188 8.352 1 96.88 164 ILE B O 1
ATOM 5524 N N . LEU B 1 165 ? -14.906 31.25 8.422 1 98.19 165 LEU B N 1
ATOM 5525 C CA . LEU B 1 165 ? -15.367 29.891 8.672 1 98.19 165 LEU B CA 1
ATOM 5526 C C . LEU B 1 165 ? -15.18 29.5 10.133 1 98.19 165 LEU B C 1
ATOM 5528 O O . LEU B 1 165 ? -14.211 29.922 10.773 1 98.19 165 LEU B O 1
ATOM 5532 N N . LYS B 1 166 ? -16.141 28.781 10.656 1 98.44 166 LYS B N 1
ATOM 5533 C CA . LYS B 1 166 ? -15.953 28.031 11.898 1 98.44 166 LYS B CA 1
ATOM 5534 C C . LYS B 1 166 ? -15.766 26.547 11.609 1 98.44 166 LYS B C 1
ATOM 5536 O O . LYS B 1 166 ? -16.672 25.875 11.109 1 98.44 166 LYS B O 1
ATOM 5541 N N . ILE B 1 167 ? -14.586 26.062 11.883 1 98.44 167 ILE B N 1
ATOM 5542 C CA . ILE B 1 167 ? -14.242 24.672 11.602 1 98.44 167 ILE B CA 1
ATOM 5543 C C . ILE B 1 167 ? -14 23.922 12.914 1 98.44 167 ILE B C 1
ATOM 5545 O O . ILE B 1 167 ? -13.195 24.359 13.742 1 98.44 167 ILE B O 1
ATOM 5549 N N . GLY B 1 168 ? -14.68 22.781 13.078 1 98.44 168 GLY B N 1
ATOM 5550 C CA . GLY B 1 168 ? -14.508 21.969 14.273 1 98.44 168 GLY B CA 1
ATOM 5551 C C . GLY B 1 168 ? -13.102 21.438 14.438 1 98.44 168 GLY B C 1
ATOM 5552 O O . GLY B 1 168 ? -12.453 21.078 13.453 1 98.44 168 GLY B O 1
ATOM 5553 N N . GLY B 1 169 ? -12.688 21.281 15.664 1 97.69 169 GLY B N 1
ATOM 5554 C CA . GLY B 1 169 ? -11.336 20.859 15.977 1 97.69 169 GLY B CA 1
ATOM 5555 C C . GLY B 1 169 ? -11.039 19.438 15.523 1 97.69 169 GLY B C 1
ATOM 5556 O O . GLY B 1 169 ? -9.875 19.062 15.383 1 97.69 169 GLY B O 1
ATOM 5557 N N . GLY B 1 170 ? -12.008 18.641 15.273 1 97.38 170 GLY B N 1
ATOM 5558 C CA . GLY B 1 170 ? -11.844 17.266 14.852 1 97.38 170 GLY B CA 1
ATOM 5559 C C . GLY B 1 170 ? -12.07 17.062 13.367 1 97.38 170 GLY B C 1
ATOM 5560 O O . GLY B 1 170 ? -12.094 15.922 12.891 1 97.38 170 GLY B O 1
ATOM 5561 N N . SER B 1 171 ? -12.164 18.156 12.602 1 97.31 171 SER B N 1
ATOM 5562 C CA . SER B 1 171 ? -12.445 18.062 11.172 1 97.31 171 SER B CA 1
ATOM 5563 C C . SER B 1 171 ? -11.242 17.516 10.414 1 97.31 171 SER B C 1
ATOM 5565 O O . SER B 1 171 ? -10.094 17.812 10.75 1 97.31 171 SER B O 1
ATOM 5567 N N . GLU B 1 172 ? -11.578 16.719 9.43 1 95 172 GLU B N 1
ATOM 5568 C CA . GLU B 1 172 ? -10.594 16.359 8.422 1 95 172 GLU B CA 1
ATOM 5569 C C . GLU B 1 172 ? -10.742 17.219 7.164 1 95 172 GLU B C 1
ATOM 5571 O O . GLU B 1 172 ? -11.812 17.781 6.914 1 95 172 GLU B O 1
ATOM 5576 N N . ALA B 1 173 ? -9.68 17.344 6.434 1 93.94 173 ALA B N 1
ATOM 5577 C CA . ALA B 1 173 ? -9.641 18.219 5.262 1 93.94 173 ALA B CA 1
ATOM 5578 C C . ALA B 1 173 ? -10.781 17.906 4.301 1 93.94 173 ALA B C 1
ATOM 5580 O O . ALA B 1 173 ? -11.477 18.812 3.84 1 93.94 173 ALA B O 1
ATOM 5581 N N . GLY B 1 174 ? -10.969 16.641 4.008 1 91.12 174 GLY B N 1
ATOM 5582 C CA . GLY B 1 174 ? -12 16.25 3.061 1 91.12 174 GLY B CA 1
ATOM 5583 C C . GLY B 1 174 ? -13.383 16.734 3.449 1 91.12 174 GLY B C 1
ATOM 5584 O O . GLY B 1 174 ? -14.156 17.188 2.594 1 91.12 174 GLY B O 1
ATOM 5585 N N . ASP B 1 175 ? -13.711 16.734 4.719 1 92.06 175 ASP B N 1
ATOM 5586 C CA . ASP B 1 175 ? -15.008 17.172 5.215 1 92.06 175 ASP B CA 1
ATOM 5587 C C . ASP B 1 175 ? -15.195 18.672 4.977 1 92.06 175 ASP B C 1
ATOM 5589 O O . ASP B 1 175 ? -16.281 19.125 4.609 1 92.06 175 ASP B O 1
ATOM 5593 N N . VAL B 1 176 ? -14.203 19.359 5.199 1 97 176 VAL B N 1
ATOM 5594 C CA . VAL B 1 176 ? -14.273 20.812 5.039 1 97 176 VAL B CA 1
ATOM 5595 C C . VAL B 1 176 ? -14.445 21.172 3.562 1 97 176 VAL B C 1
ATOM 5597 O O . VAL B 1 176 ? -15.273 22 3.211 1 97 176 VAL B O 1
ATOM 5600 N N . TYR B 1 177 ? -13.656 20.516 2.693 1 94.88 177 TYR B N 1
ATOM 5601 C CA . TYR B 1 177 ? -13.766 20.766 1.26 1 94.88 177 TYR B CA 1
ATOM 5602 C C . TYR B 1 177 ? -15.148 20.391 0.741 1 94.88 177 TYR B C 1
ATOM 5604 O O . TYR B 1 177 ? -15.719 21.109 -0.09 1 94.88 177 TYR B O 1
ATOM 5612 N N . ASP B 1 178 ? -15.656 19.328 1.219 1 92.75 178 ASP B N 1
ATOM 5613 C CA . ASP B 1 178 ? -17 18.922 0.837 1 92.75 178 ASP B CA 1
ATOM 5614 C C . ASP B 1 178 ? -18.031 19.984 1.261 1 92.75 178 ASP B C 1
ATOM 5616 O O . ASP B 1 178 ? -18.922 20.328 0.487 1 92.75 178 ASP B O 1
ATOM 5620 N N . ALA B 1 179 ? -17.906 20.438 2.449 1 96.12 179 ALA B N 1
ATOM 5621 C CA . ALA B 1 179 ? -18.859 21.406 3 1 96.12 179 ALA B CA 1
ATOM 5622 C C . ALA B 1 179 ? -18.812 22.719 2.229 1 96.12 179 ALA B C 1
ATOM 5624 O O . ALA B 1 179 ? -19.812 23.422 2.127 1 96.12 179 ALA B O 1
ATOM 5625 N N . LEU B 1 180 ? -17.703 23.062 1.73 1 96.81 180 LEU B N 1
ATOM 5626 C CA . LEU B 1 180 ? -17.531 24.375 1.104 1 96.81 180 LEU B CA 1
ATOM 5627 C C . LEU B 1 180 ? -17.812 24.297 -0.392 1 96.81 180 LEU B C 1
ATOM 5629 O O . LEU B 1 180 ? -17.938 25.328 -1.057 1 96.81 180 LEU B O 1
ATOM 5633 N N . ASP B 1 181 ? -17.875 23.094 -0.906 1 95 181 ASP B N 1
ATOM 5634 C CA . ASP B 1 181 ? -18.109 22.953 -2.34 1 95 181 ASP B CA 1
ATOM 5635 C C . ASP B 1 181 ? -19.375 23.672 -2.77 1 95 181 ASP B C 1
ATOM 5637 O O . ASP B 1 181 ? -20.438 23.484 -2.178 1 95 181 ASP B O 1
ATOM 5641 N N . GLY B 1 182 ? -19.297 24.531 -3.824 1 95.19 182 GLY B N 1
ATOM 5642 C CA . GLY B 1 182 ? -20.453 25.234 -4.367 1 95.19 182 GLY B CA 1
ATOM 5643 C C . GLY B 1 182 ? -20.781 26.516 -3.621 1 95.19 182 GLY B C 1
ATOM 5644 O O . GLY B 1 182 ? -21.656 27.281 -4.035 1 95.19 182 GLY B O 1
ATOM 5645 N N . THR B 1 183 ? -20.094 26.906 -2.555 1 94.94 183 THR B N 1
ATOM 5646 C CA . THR B 1 183 ? -20.406 28.078 -1.757 1 94.94 183 THR B CA 1
ATOM 5647 C C . THR B 1 183 ? -19.719 29.328 -2.328 1 94.94 183 THR B C 1
ATOM 5649 O O . THR B 1 183 ? -20.062 30.453 -1.968 1 94.94 183 THR B O 1
ATOM 5652 N N . GLY B 1 184 ? -18.656 29.062 -3.125 1 94.25 184 GLY B N 1
ATOM 5653 C CA . GLY B 1 184 ? -17.844 30.156 -3.637 1 94.25 184 GLY B CA 1
ATOM 5654 C C . GLY B 1 184 ? -16.656 30.484 -2.742 1 94.25 184 GLY B C 1
ATOM 5655 O O . GLY B 1 184 ? -15.789 31.266 -3.123 1 94.25 184 GLY B O 1
ATOM 5656 N N . TRP B 1 185 ? -16.609 29.875 -1.534 1 95.5 185 TRP B N 1
ATOM 5657 C CA . TRP B 1 185 ? -15.516 30.109 -0.597 1 95.5 185 TRP B CA 1
ATOM 5658 C C . TRP B 1 185 ? -14.594 28.891 -0.528 1 95.5 185 TRP B C 1
ATOM 5660 O O . TRP B 1 185 ? -15.023 27.766 -0.753 1 95.5 185 TRP B O 1
ATOM 5670 N N . ALA B 1 186 ? -13.336 29.188 -0.283 1 94.75 186 ALA B N 1
ATOM 5671 C CA . ALA B 1 186 ? -12.312 28.156 -0.118 1 94.75 186 ALA B CA 1
ATOM 5672 C C . ALA B 1 186 ? -11.594 28.297 1.224 1 94.75 186 ALA B C 1
ATOM 5674 O O . ALA B 1 186 ? -11.555 29.391 1.794 1 94.75 186 ALA B O 1
ATOM 5675 N N . PHE B 1 187 ? -11.094 27.188 1.697 1 92.81 187 PHE B N 1
ATOM 5676 C CA . PHE B 1 187 ? -10.312 27.062 2.924 1 92.81 187 PHE B CA 1
ATOM 5677 C C . PHE B 1 187 ? -8.852 26.766 2.609 1 92.81 187 PHE B C 1
ATOM 5679 O O . PHE B 1 187 ? -8.562 25.906 1.774 1 92.81 187 PHE B O 1
ATOM 5686 N N . LEU B 1 188 ? -7.914 27.531 3.184 1 95.62 188 LEU B N 1
ATOM 5687 C CA . LEU B 1 188 ? -6.5 27.188 3.08 1 95.62 188 LEU B CA 1
ATOM 5688 C C . LEU B 1 188 ? -6.172 25.984 3.951 1 95.62 188 LEU B C 1
ATOM 5690 O O . LEU B 1 188 ? -5.613 26.125 5.043 1 95.62 188 LEU B O 1
ATOM 5694 N N . GLY B 1 189 ? -6.465 24.828 3.424 1 96.06 189 GLY B N 1
ATOM 5695 C CA . GLY B 1 189 ? -6.438 23.625 4.25 1 96.06 189 GLY B CA 1
ATOM 5696 C C . GLY B 1 189 ? -5.387 22.625 3.812 1 96.06 189 GLY B C 1
ATOM 5697 O O . GLY B 1 189 ? -4.566 22.906 2.939 1 96.06 189 GLY B O 1
ATOM 5698 N N . PRO B 1 190 ? -5.375 21.406 4.555 1 96.06 190 PRO B N 1
ATOM 5699 C CA . PRO B 1 190 ? -4.41 20.344 4.246 1 96.06 190 PRO B CA 1
ATOM 5700 C C . PRO B 1 190 ? -4.492 19.875 2.797 1 96.06 190 PRO B C 1
ATOM 5702 O O . PRO B 1 190 ? -5.52 20.062 2.139 1 96.06 190 PRO B O 1
ATOM 5705 N N . ARG B 1 191 ? -3.494 19.203 2.326 1 94.5 191 ARG B N 1
ATOM 5706 C CA . ARG B 1 191 ? -3.332 18.859 0.917 1 94.5 191 ARG B CA 1
ATOM 5707 C C . ARG B 1 191 ? -3.803 17.438 0.643 1 94.5 191 ARG B C 1
ATOM 5709 O O . ARG B 1 191 ? -3.715 16.953 -0.489 1 94.5 191 ARG B O 1
ATOM 5716 N N . ALA B 1 192 ? -4.258 16.781 1.691 1 91.31 192 ALA B N 1
ATOM 5717 C CA . ALA B 1 192 ? -4.863 15.461 1.557 1 91.31 192 ALA B CA 1
ATOM 5718 C C . ALA B 1 192 ? -6.117 15.344 2.422 1 91.31 192 ALA B C 1
ATOM 5720 O O . ALA B 1 192 ? -6.164 15.875 3.531 1 91.31 192 ALA B O 1
ATOM 5721 N N . ALA B 1 193 ? -7.02 14.523 2.033 1 85.94 193 ALA B N 1
ATOM 5722 C CA . ALA B 1 193 ? -8.367 14.453 2.592 1 85.94 193 ALA B CA 1
ATOM 5723 C C . ALA B 1 193 ? -8.336 13.984 4.043 1 85.94 193 ALA B C 1
ATOM 5725 O O . ALA B 1 193 ? -9.125 14.453 4.871 1 85.94 193 ALA B O 1
ATOM 5726 N N . SER B 1 194 ? -7.477 13.102 4.395 1 89.12 194 SER B N 1
ATOM 5727 C CA . SER B 1 194 ? -7.523 12.438 5.691 1 89.12 194 SER B CA 1
ATOM 5728 C C . SER B 1 194 ? -6.77 13.242 6.75 1 89.12 194 SER B C 1
ATOM 5730 O O . SER B 1 194 ? -6.828 12.914 7.938 1 89.12 194 SER B O 1
ATOM 5732 N N . ILE B 1 195 ? -6.133 14.273 6.387 1 94.69 195 ILE B N 1
ATOM 5733 C CA . ILE B 1 195 ? -5.352 15.047 7.348 1 94.69 195 ILE B CA 1
ATOM 5734 C C . ILE B 1 195 ? -6.285 15.859 8.234 1 94.69 195 ILE B C 1
ATOM 5736 O O . ILE B 1 195 ? -7.242 16.469 7.746 1 94.69 195 ILE B O 1
ATOM 5740 N N . GLY B 1 196 ? -6.008 15.852 9.531 1 96.38 196 GLY B N 1
ATOM 5741 C CA . GLY B 1 196 ? -6.77 16.672 10.469 1 96.38 196 GLY B CA 1
ATOM 5742 C C . GLY B 1 196 ? -6.488 18.156 10.344 1 96.38 196 GLY B C 1
ATOM 5743 O O . GLY B 1 196 ? -5.332 18.562 10.234 1 96.38 196 GLY B O 1
ATOM 5744 N N . VAL B 1 197 ? -7.516 18.891 10.414 1 97.44 197 VAL B N 1
ATOM 5745 C CA . VAL B 1 197 ? -7.41 20.344 10.273 1 97.44 197 VAL B CA 1
ATOM 5746 C C . VAL B 1 197 ? -6.727 20.922 11.508 1 97.44 197 VAL B C 1
ATOM 5748 O O . VAL B 1 197 ? -5.938 21.859 11.398 1 97.44 197 VAL B O 1
ATOM 5751 N N . GLY B 1 198 ? -7.023 20.391 12.641 1 97.81 198 GLY B N 1
ATOM 5752 C CA . GLY B 1 198 ? -6.484 20.922 13.883 1 97.81 198 GLY B CA 1
ATOM 5753 C C . GLY B 1 198 ? -4.969 20.891 13.938 1 97.81 198 GLY B C 1
ATOM 5754 O O . GLY B 1 198 ? -4.32 21.938 14.062 1 97.81 198 GLY B O 1
ATOM 5755 N N . GLY B 1 199 ? -4.418 19.672 13.82 1 97.38 199 GLY B N 1
ATOM 5756 C CA . GLY B 1 199 ? -2.969 19.562 13.82 1 97.38 199 GLY B CA 1
ATOM 5757 C C . GLY B 1 199 ? -2.299 20.359 12.727 1 97.38 199 GLY B C 1
ATOM 5758 O O . GLY B 1 199 ? -1.256 20.984 12.945 1 97.38 199 GLY B O 1
ATOM 5759 N N . PHE B 1 200 ? -2.902 20.453 11.578 1 97.81 200 PHE B N 1
ATOM 5760 C CA . PHE B 1 200 ? -2.4 21.188 10.43 1 97.81 200 PHE B CA 1
ATOM 5761 C C . PHE B 1 200 ? -2.281 22.672 10.758 1 97.81 200 PHE B C 1
ATOM 5763 O O . PHE B 1 200 ? -1.227 23.281 10.547 1 97.81 200 PHE B O 1
ATOM 5770 N N . LEU B 1 201 ? -3.318 23.234 11.336 1 98.38 201 LEU B N 1
ATOM 5771 C CA . LEU B 1 201 ? -3.348 24.656 11.633 1 98.38 201 LEU B CA 1
ATOM 5772 C C . LEU B 1 201 ? -2.426 25 12.805 1 98.38 201 LEU B C 1
ATOM 5774 O O . LEU B 1 201 ? -1.689 25.984 12.758 1 98.38 201 LEU B O 1
ATOM 5778 N N . LEU B 1 202 ? -2.436 24.172 13.789 1 98.44 202 LEU B N 1
ATOM 5779 C CA . LEU B 1 202 ? -1.715 24.469 15.023 1 98.44 202 LEU B CA 1
ATOM 5780 C C . LEU B 1 202 ? -0.207 24.422 14.797 1 98.44 202 LEU B C 1
ATOM 5782 O O . LEU B 1 202 ? 0.563 24.938 15.602 1 98.44 202 LEU B O 1
ATOM 5786 N N . GLY B 1 203 ? 0.207 23.766 13.703 1 98 203 GLY B N 1
ATOM 5787 C CA . GLY B 1 203 ? 1.619 23.703 13.367 1 98 203 GLY B CA 1
ATOM 5788 C C . GLY B 1 203 ? 2 24.625 12.219 1 98 203 GLY B C 1
ATOM 5789 O O . GLY B 1 203 ? 3.125 24.562 11.727 1 98 203 GLY B O 1
ATOM 5790 N N . GLY B 1 204 ? 1.16 25.484 11.805 1 97.75 204 GLY B N 1
ATOM 5791 C CA . GLY B 1 204 ? 1.366 26.391 10.68 1 97.75 204 GLY B CA 1
ATOM 5792 C C . GLY B 1 204 ? 0.387 26.141 9.539 1 97.75 204 GLY B C 1
ATOM 5793 O O . GLY B 1 204 ? -0.721 26.688 9.547 1 97.75 204 GLY B O 1
ATOM 5794 N N . GLY B 1 205 ? 0.741 25.234 8.773 1 97.81 205 GLY B N 1
ATOM 5795 C CA . GLY B 1 205 ? -0.14 24.859 7.684 1 97.81 205 GLY B CA 1
ATOM 5796 C C . GLY B 1 205 ? 0.343 25.344 6.332 1 97.81 205 GLY B C 1
ATOM 5797 O O . GLY B 1 205 ? 0.107 26.5 5.957 1 97.81 205 GLY B O 1
ATOM 5798 N N . ILE B 1 206 ? 0.971 24.5 5.617 1 97.5 206 ILE B N 1
ATOM 5799 C CA . ILE B 1 206 ? 1.362 24.75 4.234 1 97.5 206 ILE B CA 1
ATOM 5800 C C . ILE B 1 206 ? 0.342 24.125 3.289 1 97.5 206 ILE B C 1
ATOM 5802 O O . ILE B 1 206 ? 0.296 22.891 3.139 1 97.5 206 ILE B O 1
ATOM 5806 N N . ALA B 1 207 ? -0.454 24.969 2.668 1 96.94 207 ALA B N 1
ATOM 5807 C CA . ALA B 1 207 ? -1.521 24.547 1.764 1 96.94 207 ALA B CA 1
ATOM 5808 C C . ALA B 1 207 ? -1.074 24.641 0.308 1 96.94 207 ALA B C 1
ATOM 5810 O O . ALA B 1 207 ? -0.002 25.172 0.015 1 96.94 207 ALA B O 1
ATOM 5811 N N . PHE B 1 208 ? -1.916 24.141 -0.629 1 96.06 208 PHE B N 1
ATOM 5812 C CA . PHE B 1 208 ? -1.609 24.234 -2.051 1 96.06 208 PHE B CA 1
ATOM 5813 C C . PHE B 1 208 ? -1.578 25.688 -2.5 1 96.06 208 PHE B C 1
ATOM 5815 O O . PHE B 1 208 ? -0.825 26.047 -3.408 1 96.06 208 PHE B O 1
ATOM 5822 N N . GLN B 1 209 ? -2.324 26.531 -1.868 1 96.5 209 GLN B N 1
ATOM 5823 C CA . GLN B 1 209 ? -2.395 27.938 -2.291 1 96.5 209 GLN B CA 1
ATOM 5824 C C . GLN B 1 209 ? -1.586 28.828 -1.36 1 96.5 209 GLN B C 1
ATOM 5826 O O . GLN B 1 209 ? -1.818 30.047 -1.301 1 96.5 209 GLN B O 1
ATOM 5831 N N . THR B 1 210 ? -0.688 28.266 -0.677 1 97.19 210 THR B N 1
ATOM 5832 C CA . THR B 1 210 ? 0.165 29.016 0.242 1 97.19 210 THR B CA 1
ATOM 5833 C C . THR B 1 210 ? 0.912 30.125 -0.492 1 97.19 210 THR B C 1
ATOM 5835 O O . THR B 1 210 ? 1.137 31.203 0.064 1 97.19 210 THR B O 1
ATOM 5838 N N . ASN B 1 211 ? 1.286 29.906 -1.737 1 97.06 211 ASN B N 1
ATOM 5839 C CA . ASN B 1 211 ? 2.031 30.922 -2.467 1 97.06 211 ASN B CA 1
ATOM 5840 C C . ASN B 1 211 ? 1.209 32.188 -2.646 1 97.06 211 ASN B C 1
ATOM 5842 O O . ASN B 1 211 ? 1.761 33.312 -2.662 1 97.06 211 ASN B O 1
ATOM 5846 N N . ARG B 1 212 ? -0.06 32.094 -2.727 1 95.56 212 ARG B N 1
ATOM 5847 C CA . ARG B 1 212 ? -0.935 33.25 -2.908 1 95.56 212 ARG B CA 1
ATOM 5848 C C . ARG B 1 212 ? -1.35 33.812 -1.566 1 95.56 212 ARG B C 1
ATOM 5850 O O . ARG B 1 212 ? -1.372 35.062 -1.4 1 95.56 212 ARG B O 1
ATOM 5857 N N . TYR B 1 213 ? -1.662 32.938 -0.569 1 95.19 213 TYR B N 1
ATOM 5858 C CA . TYR B 1 213 ? -2.381 33.438 0.606 1 95.19 213 TYR B CA 1
ATOM 5859 C C . TYR B 1 213 ? -1.547 33.25 1.868 1 95.19 213 TYR B C 1
ATOM 5861 O O . TYR B 1 213 ? -2.014 33.531 2.975 1 95.19 213 TYR B O 1
ATOM 5869 N N . GLY B 1 214 ? -0.319 32.75 1.744 1 95.5 214 GLY B N 1
ATOM 5870 C CA . GLY B 1 214 ? 0.556 32.594 2.893 1 95.5 214 GLY B CA 1
ATOM 5871 C C . GLY B 1 214 ? 0.269 31.328 3.684 1 95.5 214 GLY B C 1
ATOM 5872 O O . GLY B 1 214 ? -0.241 30.344 3.137 1 95.5 214 GLY B O 1
ATOM 5873 N N . VAL B 1 215 ? 0.689 31.344 4.957 1 97.38 215 VAL B N 1
ATOM 5874 C CA . VAL B 1 215 ? 0.554 30.203 5.852 1 97.38 215 VAL B CA 1
ATOM 5875 C C . VAL B 1 215 ? -0.871 30.141 6.398 1 97.38 215 VAL B C 1
ATOM 5877 O O . VAL B 1 215 ? -1.484 31.172 6.676 1 97.38 215 VAL B O 1
ATOM 5880 N N . ALA B 1 216 ? -1.372 28.969 6.562 1 97.88 216 ALA B N 1
ATOM 5881 C CA . ALA B 1 216 ? -2.781 28.781 6.898 1 97.88 216 ALA B CA 1
ATOM 5882 C C . ALA B 1 216 ? -3.121 29.453 8.227 1 97.88 216 ALA B C 1
ATOM 5884 O O . ALA B 1 216 ? -4.125 30.172 8.328 1 97.88 216 ALA B O 1
ATOM 5885 N N . ASN B 1 217 ? -2.268 29.25 9.219 1 96.81 217 ASN B N 1
ATOM 5886 C CA . ASN B 1 217 ? -2.635 29.75 10.531 1 96.81 217 ASN B CA 1
ATOM 5887 C C . ASN B 1 217 ? -2.549 31.266 10.594 1 96.81 217 ASN B C 1
ATOM 5889 O O . ASN B 1 217 ? -3.053 31.891 11.539 1 96.81 217 ASN B O 1
ATOM 5893 N N . ASP B 1 218 ? -1.942 31.922 9.625 1 97 218 ASP B N 1
ATOM 5894 C CA . ASP B 1 218 ? -1.942 33.375 9.547 1 97 218 ASP B CA 1
ATOM 5895 C C . ASP B 1 218 ? -3.334 33.906 9.203 1 97 218 ASP B C 1
ATOM 5897 O O . ASP B 1 218 ? -3.586 35.125 9.305 1 97 218 ASP B O 1
ATOM 5901 N N . ASN B 1 219 ? -4.215 33.031 8.906 1 96.56 219 ASN B N 1
ATOM 5902 C CA . ASN B 1 219 ? -5.566 33.406 8.508 1 96.56 219 ASN B CA 1
ATOM 5903 C C . ASN B 1 219 ? -6.57 33.156 9.633 1 96.56 219 ASN B C 1
ATOM 5905 O O . ASN B 1 219 ? -7.766 33.406 9.469 1 96.56 219 ASN B O 1
ATOM 5909 N N . LEU B 1 220 ? -6.117 32.656 10.734 1 97.5 220 LEU B N 1
ATOM 5910 C CA . LEU B 1 220 ? -6.961 32.531 11.922 1 97.5 220 LEU B CA 1
ATOM 5911 C C . LEU B 1 220 ? -7.391 33.906 12.438 1 97.5 220 LEU B C 1
ATOM 5913 O O . LEU B 1 220 ? -6.605 34.844 12.414 1 97.5 220 LEU B O 1
ATOM 5917 N N . VAL B 1 221 ? -8.617 33.969 12.922 1 97.06 221 VAL B N 1
ATOM 5918 C CA . VAL B 1 221 ? -9.07 35.188 13.562 1 97.06 221 VAL B CA 1
ATOM 5919 C C . VAL B 1 221 ? -9.43 34.906 15.023 1 97.06 221 VAL B C 1
ATOM 5921 O O . VAL B 1 221 ? -9.617 35.844 15.812 1 97.06 221 VAL B O 1
ATOM 5924 N N . GLY B 1 222 ? -9.516 33.656 15.359 1 98 222 GLY B N 1
ATOM 5925 C CA . GLY B 1 222 ? -9.805 33.219 16.719 1 98 222 GLY B CA 1
ATOM 5926 C C . GLY B 1 222 ? -9.883 31.719 16.859 1 98 222 GLY B C 1
ATOM 5927 O O . GLY B 1 222 ? -9.93 30.984 15.867 1 98 222 GLY B O 1
ATOM 5928 N N . ILE B 1 223 ? -9.82 31.266 18.141 1 98.56 223 ILE B N 1
ATOM 5929 C CA . ILE B 1 223 ? -9.969 29.844 18.438 1 98.56 223 ILE B CA 1
ATOM 5930 C C . ILE B 1 223 ? -10.812 29.656 19.703 1 98.56 223 ILE B C 1
ATOM 5932 O O . ILE B 1 223 ? -10.789 30.5 20.594 1 98.56 223 ILE B O 1
ATOM 5936 N N . GLU B 1 224 ? -11.625 28.609 19.688 1 98.69 224 GLU B N 1
ATOM 5937 C CA . GLU B 1 224 ? -12.297 28.109 20.891 1 98.69 224 GLU B CA 1
ATOM 5938 C C . GLU B 1 224 ? -11.469 27.031 21.578 1 98.69 224 GLU B C 1
ATOM 5940 O O . GLU B 1 224 ? -11.125 26.016 20.969 1 98.69 224 GLU B O 1
ATOM 5945 N N . VAL B 1 225 ? -11.125 27.281 22.859 1 98.69 225 VAL B N 1
ATOM 5946 C CA . VAL B 1 225 ? -10.203 26.391 23.562 1 98.69 225 VAL B CA 1
ATOM 5947 C C . VAL B 1 225 ? -10.82 25.953 24.891 1 98.69 225 VAL B C 1
ATOM 5949 O O . VAL B 1 225 ? -11.391 26.781 25.625 1 98.69 225 VAL B O 1
ATOM 5952 N N . THR B 1 226 ? -10.805 24.688 25.141 1 98.62 226 THR B N 1
ATOM 5953 C CA . THR B 1 226 ? -11.086 24.172 26.484 1 98.62 226 THR B CA 1
ATOM 5954 C C . THR B 1 226 ? -9.789 23.969 27.266 1 98.62 226 THR B C 1
ATOM 5956 O O . THR B 1 226 ? -8.938 23.172 26.859 1 98.62 226 THR B O 1
ATOM 5959 N N . LEU B 1 227 ? -9.617 24.656 28.344 1 98.19 227 LEU B N 1
ATOM 5960 C CA . LEU B 1 227 ? -8.43 24.594 29.188 1 98.19 227 LEU B CA 1
ATOM 5961 C C . LEU B 1 227 ? -8.453 23.344 30.062 1 98.19 227 LEU B C 1
ATOM 5963 O O . LEU B 1 227 ? -9.469 22.656 30.141 1 98.19 227 LEU B O 1
ATOM 5967 N N . ILE B 1 228 ? -7.309 23.031 30.719 1 96.94 228 ILE B N 1
ATOM 5968 C CA . ILE B 1 228 ? -7.125 21.781 31.453 1 96.94 228 ILE B CA 1
ATOM 5969 C C . ILE B 1 228 ? -8.102 21.734 32.625 1 96.94 228 ILE B C 1
ATOM 5971 O O . ILE B 1 228 ? -8.477 20.656 33.094 1 96.94 228 ILE B O 1
ATOM 5975 N N . ASP B 1 229 ? -8.562 22.891 33.125 1 95.19 229 ASP B N 1
ATOM 5976 C CA . ASP B 1 229 ? -9.508 22.906 34.25 1 95.19 229 ASP B CA 1
ATOM 5977 C C . ASP B 1 229 ? -10.945 22.828 33.75 1 95.19 229 ASP B C 1
ATOM 5979 O O . ASP B 1 229 ? -11.891 22.891 34.531 1 95.19 229 ASP B O 1
ATOM 5983 N N . GLY B 1 230 ? -11.109 22.781 32.406 1 97.06 230 GLY B N 1
ATOM 5984 C CA . GLY B 1 230 ? -12.43 22.625 31.812 1 97.06 230 GLY B CA 1
ATOM 5985 C C . GLY B 1 230 ? -13.016 23.938 31.312 1 97.06 230 GLY B C 1
ATOM 5986 O O . GLY B 1 230 ? -14.016 23.953 30.594 1 97.06 230 GLY B O 1
ATOM 5987 N N . THR B 1 231 ? -12.422 25.094 31.656 1 97.81 231 THR B N 1
ATOM 5988 C CA . THR B 1 231 ? -12.938 26.391 31.219 1 97.81 231 THR B CA 1
ATOM 5989 C C . THR B 1 231 ? -12.898 26.484 29.703 1 97.81 231 THR B C 1
ATOM 5991 O O . THR B 1 231 ? -11.875 26.203 29.078 1 97.81 231 THR B O 1
ATOM 5994 N N . ILE B 1 232 ? -14.016 26.844 29.109 1 98.5 232 ILE B N 1
ATOM 5995 C CA . ILE B 1 232 ? -14.086 27.094 27.672 1 98.5 232 ILE B CA 1
ATOM 5996 C C . ILE B 1 232 ? -13.875 28.578 27.406 1 98.5 232 ILE B C 1
ATOM 5998 O O . ILE B 1 232 ? -14.594 29.422 27.953 1 98.5 232 ILE B O 1
ATOM 6002 N N . VAL B 1 233 ? -12.906 28.938 26.578 1 98.44 233 VAL B N 1
ATOM 6003 C CA . VAL B 1 233 ? -12.609 30.344 26.312 1 98.44 233 VAL B CA 1
ATOM 6004 C C . VAL B 1 233 ? -12.539 30.578 24.812 1 98.44 233 VAL B C 1
ATOM 6006 O O . VAL B 1 233 ? -12.32 29.641 24.031 1 98.44 233 VAL B O 1
ATOM 6009 N N . TYR B 1 234 ? -12.773 31.75 24.406 1 98.31 234 TYR B N 1
ATOM 6010 C CA . TYR B 1 234 ? -12.453 32.25 23.078 1 98.31 234 TYR B CA 1
ATOM 6011 C C . TYR B 1 234 ? -11.156 33.062 23.094 1 98.31 234 TYR B C 1
ATOM 6013 O O . TYR B 1 234 ? -11.031 34 23.875 1 98.31 234 TYR B O 1
ATOM 6021 N N . ALA B 1 235 ? -10.219 32.688 22.312 1 98.44 235 ALA B N 1
ATOM 6022 C CA . ALA B 1 235 ? -8.938 33.375 22.266 1 98.44 235 ALA B CA 1
ATOM 6023 C C . ALA B 1 235 ? -8.742 34.062 20.922 1 98.44 235 ALA B C 1
ATOM 6025 O O . ALA B 1 235 ? -8.914 33.438 19.875 1 98.44 235 ALA B O 1
ATOM 6026 N N . ASN B 1 236 ? -8.438 35.281 20.906 1 97.19 236 ASN B N 1
ATOM 6027 C CA . ASN B 1 236 ? -8.023 36.031 19.734 1 97.19 236 ASN B CA 1
ATOM 6028 C C . ASN B 1 236 ? -6.871 36.969 20.062 1 97.19 236 ASN B C 1
ATOM 6030 O O . ASN B 1 236 ? -6.438 37.062 21.219 1 97.19 236 ASN B O 1
ATOM 6034 N N . PRO B 1 237 ? -6.309 37.75 19.125 1 95.75 237 PRO B N 1
ATOM 6035 C CA . PRO B 1 237 ? -5.105 38.562 19.375 1 95.75 237 PRO B CA 1
ATOM 6036 C C . PRO B 1 237 ? -5.367 39.75 20.281 1 95.75 237 PRO B C 1
ATOM 6038 O O . PRO B 1 237 ? -4.426 40.375 20.781 1 95.75 237 PRO B O 1
ATOM 6041 N N . TYR B 1 238 ? -6.547 40.031 20.672 1 96.19 238 TYR B N 1
ATOM 6042 C CA . TYR B 1 238 ? -6.848 41.312 21.25 1 96.19 238 TYR B CA 1
ATOM 6043 C C . TYR B 1 238 ? -7.523 41.188 22.594 1 96.19 238 TYR B C 1
ATOM 6045 O O . TYR B 1 238 ? -7.863 42.188 23.234 1 96.19 238 TYR B O 1
ATOM 6053 N N . ASN B 1 239 ? -7.703 40.031 23.078 1 96.81 239 ASN B N 1
ATOM 6054 C CA . ASN B 1 239 ? -8.344 39.875 24.375 1 96.81 239 ASN B CA 1
ATOM 6055 C C . ASN B 1 239 ? -7.387 39.281 25.406 1 96.81 239 ASN B C 1
ATOM 6057 O O . ASN B 1 239 ? -6.172 39.25 25.188 1 96.81 239 ASN B O 1
ATOM 6061 N N . GLU B 1 240 ? -7.852 38.906 26.578 1 97.06 240 GLU B N 1
ATOM 6062 C CA . GLU B 1 240 ? -7.02 38.469 27.703 1 97.06 240 GLU B CA 1
ATOM 6063 C C . GLU B 1 240 ? -6.344 37.125 27.422 1 97.06 240 GLU B C 1
ATOM 6065 O O . GLU B 1 240 ? -5.418 36.75 28.125 1 97.06 240 GLU B O 1
ATOM 6070 N N . TYR B 1 241 ? -6.777 36.469 26.406 1 98.25 241 TYR B N 1
ATOM 6071 C CA . TYR B 1 241 ? -6.203 35.188 26.031 1 98.25 241 TYR B CA 1
ATOM 6072 C C . TYR B 1 241 ? -5.348 35.281 24.781 1 98.25 241 TYR B C 1
ATOM 6074 O O . TYR B 1 241 ? -5.211 34.344 24.016 1 98.25 241 TYR B O 1
ATOM 6082 N N . SER B 1 242 ? -4.797 36.469 24.484 1 98.06 242 SER B N 1
ATOM 6083 C CA . SER B 1 242 ? -3.984 36.719 23.297 1 98.06 242 SER B CA 1
ATOM 6084 C C . SER B 1 242 ? -2.74 35.844 23.281 1 98.06 242 SER B C 1
ATOM 6086 O O . SER B 1 242 ? -2.258 35.438 22.219 1 98.06 242 SER B O 1
ATOM 6088 N N . ASP B 1 243 ? -2.227 35.469 24.422 1 98.5 243 ASP B N 1
ATOM 6089 C CA . ASP B 1 243 ? -1.075 34.562 24.5 1 98.5 243 ASP B CA 1
ATOM 6090 C C . ASP B 1 243 ? -1.446 33.156 24.047 1 98.5 243 ASP B C 1
ATOM 6092 O O . ASP B 1 243 ? -0.681 32.5 23.328 1 98.5 243 ASP B O 1
ATOM 6096 N N . LEU B 1 244 ? -2.629 32.719 24.453 1 98.31 244 LEU B N 1
ATOM 6097 C CA . LEU B 1 244 ? -3.125 31.438 24 1 98.31 244 LEU B CA 1
ATOM 6098 C C . LEU B 1 244 ? -3.307 31.422 22.484 1 98.31 244 LEU B C 1
ATOM 6100 O O . LEU B 1 244 ? -2.945 30.438 21.828 1 98.31 244 LEU B O 1
ATOM 6104 N N . PHE B 1 245 ? -3.836 32.469 21.938 1 98.5 245 PHE B N 1
ATOM 6105 C CA . PHE B 1 245 ? -3.98 32.594 20.484 1 98.5 245 PHE B CA 1
ATOM 6106 C C . PHE B 1 245 ? -2.621 32.531 19.797 1 98.5 245 PHE B C 1
ATOM 6108 O O . PHE B 1 245 ? -2.465 31.859 18.781 1 98.5 245 PHE B O 1
ATOM 6115 N N . TRP B 1 246 ? -1.669 33.25 20.344 1 98.62 246 TRP B N 1
ATOM 6116 C CA . TRP B 1 246 ? -0.328 33.312 19.766 1 98.62 246 TRP B CA 1
ATOM 6117 C C . TRP B 1 246 ? 0.281 31.922 19.656 1 98.62 246 TRP B C 1
ATOM 6119 O O . TRP B 1 246 ? 0.956 31.594 18.688 1 98.62 246 TRP B O 1
ATOM 6129 N N . THR B 1 247 ? 0.045 31.031 20.625 1 98.75 247 THR B N 1
ATOM 6130 C CA . THR B 1 247 ? 0.584 29.672 20.547 1 98.75 247 THR B CA 1
ATOM 6131 C C . THR B 1 247 ? 0.016 28.938 19.344 1 98.75 247 THR B C 1
ATOM 6133 O O . THR B 1 247 ? 0.688 28.078 18.75 1 98.75 247 THR B O 1
ATOM 6136 N N . ALA B 1 248 ? -1.207 29.219 18.906 1 98.38 248 ALA B N 1
ATOM 6137 C CA . ALA B 1 248 ? -1.873 28.547 17.797 1 98.38 248 ALA B CA 1
ATOM 6138 C C . ALA B 1 248 ? -1.24 28.922 16.469 1 98.38 248 ALA B C 1
ATOM 6140 O O . ALA B 1 248 ? -1.489 28.266 15.445 1 98.38 248 ALA B O 1
ATOM 6141 N N . THR B 1 249 ? -0.379 29.891 16.453 1 98.31 249 THR B N 1
ATOM 6142 C CA . THR B 1 249 ? 0.267 30.344 15.219 1 98.31 249 THR B CA 1
ATOM 6143 C C . THR B 1 249 ? 1.59 29.609 15 1 98.31 249 THR B C 1
ATOM 6145 O O . THR B 1 249 ? 2.592 30.234 14.633 1 98.31 249 THR B O 1
ATOM 6148 N N . GLY B 1 250 ? 1.589 28.328 15.344 1 98.25 250 GLY B N 1
ATOM 6149 C CA . GLY B 1 250 ? 2.744 27.531 14.977 1 98.25 250 GLY B CA 1
ATOM 6150 C C . GLY B 1 250 ? 3.336 26.766 16.141 1 98.25 250 GLY B C 1
ATOM 6151 O O . GLY B 1 250 ? 4.344 26.062 15.992 1 98.25 250 GLY B O 1
ATOM 6152 N N . GLY B 1 251 ? 2.781 26.781 17.25 1 98.25 251 GLY B N 1
ATOM 6153 C CA . GLY B 1 251 ? 3.186 26.031 18.422 1 98.25 251 GLY B CA 1
ATOM 6154 C C . GLY B 1 251 ? 2.02 25.406 19.172 1 98.25 251 GLY B C 1
ATOM 6155 O O . GLY B 1 251 ? 2.162 24.984 20.312 1 98.25 251 GLY B O 1
ATOM 6156 N N . GLY B 1 252 ? 0.921 25.328 18.516 1 97.44 252 GLY B N 1
ATOM 6157 C CA . GLY B 1 252 ? -0.344 25.078 19.203 1 97.44 252 GLY B CA 1
ATOM 6158 C C . GLY B 1 252 ? -0.474 23.656 19.719 1 97.44 252 GLY B C 1
ATOM 6159 O O . GLY B 1 252 ? -1.202 23.422 20.688 1 97.44 252 GLY B O 1
ATOM 6160 N N . TRP B 1 253 ? 0.154 22.688 19.094 1 96.69 253 TRP B N 1
ATOM 6161 C CA . TRP B 1 253 ? -0.026 21.312 19.531 1 96.69 253 TRP B CA 1
ATOM 6162 C C . TRP B 1 253 ? 0.999 20.953 20.609 1 96.69 253 TRP B C 1
ATOM 6164 O O . TRP B 1 253 ? 1.192 19.766 20.906 1 96.69 253 TRP B O 1
ATOM 6174 N N . LEU B 1 254 ? 1.697 21.969 21.234 1 97.5 254 LEU B N 1
ATOM 6175 C CA . LEU B 1 254 ? 2.654 21.734 22.312 1 97.5 254 LEU B CA 1
ATOM 6176 C C . LEU B 1 254 ? 1.945 21.656 23.656 1 97.5 254 LEU B C 1
ATOM 6178 O O . LEU B 1 254 ? 2.596 21.609 24.703 1 97.5 254 LEU B O 1
ATOM 6182 N N . GLY B 1 255 ? 0.652 21.719 23.75 1 96.44 255 GLY B N 1
ATOM 6183 C CA . GLY B 1 255 ? -0.059 21.344 24.969 1 96.44 255 GLY B CA 1
ATOM 6184 C C . GLY B 1 255 ? -0.561 22.531 25.75 1 96.44 255 GLY B C 1
ATOM 6185 O O . GLY B 1 255 ? -0.194 22.719 26.922 1 96.44 255 GLY B O 1
ATOM 6186 N N . TYR B 1 256 ? -1.578 23.266 25.234 1 98.25 256 TYR B N 1
ATOM 6187 C CA . TYR B 1 256 ? -2.072 24.453 25.906 1 98.25 256 TYR B CA 1
ATOM 6188 C C . TYR B 1 256 ? -3.564 24.344 26.203 1 98.25 256 TYR B C 1
ATOM 6190 O O . TYR B 1 256 ? -4.125 25.156 26.938 1 98.25 256 TYR B O 1
ATOM 6198 N N . GLY B 1 257 ? -4.156 23.422 25.672 1 98.25 257 GLY B N 1
ATOM 6199 C CA . GLY B 1 257 ? -5.594 23.188 25.719 1 98.25 257 GLY B CA 1
ATOM 6200 C C . GLY B 1 257 ? -6.117 22.406 24.531 1 98.25 257 GLY B C 1
ATOM 6201 O O . GLY B 1 257 ? -5.352 22.031 23.641 1 98.25 257 GLY B O 1
ATOM 6202 N N . VAL B 1 258 ? -7.422 22.125 24.594 1 98.56 258 VAL B N 1
ATOM 6203 C CA . VAL B 1 258 ? -8.062 21.422 23.484 1 98.56 258 VAL B CA 1
ATOM 6204 C C . VAL B 1 258 ? -8.828 22.422 22.609 1 98.56 258 VAL B C 1
ATOM 6206 O O . VAL B 1 258 ? -9.773 23.062 23.078 1 98.56 258 VAL B O 1
ATOM 6209 N N . VAL B 1 259 ? -8.391 22.578 21.391 1 98.75 259 VAL B N 1
ATOM 6210 C CA . VAL B 1 259 ? -9.094 23.484 20.484 1 98.75 259 VAL B CA 1
ATOM 6211 C C . VAL B 1 259 ? -10.297 22.766 19.875 1 98.75 259 VAL B C 1
ATOM 6213 O O . VAL B 1 259 ? -10.141 21.797 19.125 1 98.75 259 VAL B O 1
ATOM 6216 N N . THR B 1 260 ? -11.445 23.234 20.109 1 98.62 260 THR B N 1
ATOM 6217 C CA . THR B 1 260 ? -12.672 22.594 19.656 1 98.62 260 THR B CA 1
ATOM 6218 C C . THR B 1 260 ? -13.227 23.281 18.406 1 98.62 260 THR B C 1
ATOM 6220 O O . THR B 1 260 ? -14.078 22.719 17.719 1 98.62 260 THR B O 1
ATOM 6223 N N . ALA B 1 261 ? -12.773 24.516 18.188 1 98.62 261 ALA B N 1
ATOM 6224 C CA . ALA B 1 261 ? -13.172 25.219 16.969 1 98.62 261 ALA B CA 1
ATOM 6225 C C . ALA B 1 261 ? -12.109 26.219 16.531 1 98.62 261 ALA B C 1
ATOM 6227 O O . ALA B 1 261 ? -11.492 26.875 17.359 1 98.62 261 ALA B O 1
ATOM 6228 N N . PHE B 1 262 ? -11.961 26.328 15.266 1 98.56 262 PHE B N 1
ATOM 6229 C CA . PHE B 1 262 ? -11.125 27.344 14.633 1 98.56 262 PHE B CA 1
ATOM 6230 C C . PHE B 1 262 ? -11.977 28.344 13.859 1 98.56 262 PHE B C 1
ATOM 6232 O O . PHE B 1 262 ? -12.898 27.953 13.141 1 98.56 262 PHE B O 1
ATOM 6239 N N . TYR B 1 263 ? -11.734 29.578 14.055 1 98.25 263 TYR B N 1
ATOM 6240 C CA . TYR B 1 263 ? -12.297 30.656 13.234 1 98.25 263 TYR B CA 1
ATOM 6241 C C . TYR B 1 263 ? -11.258 31.203 12.258 1 98.25 263 TYR B C 1
ATOM 6243 O O . TYR B 1 263 ? -10.242 31.766 12.68 1 98.25 263 TYR B O 1
ATOM 6251 N N . ILE B 1 264 ? -11.547 31.031 11.023 1 97.88 264 ILE B N 1
ATOM 6252 C CA . ILE B 1 264 ? -10.492 31.281 10.047 1 97.88 264 ILE B CA 1
ATOM 6253 C C . ILE B 1 264 ? -11.078 31.969 8.812 1 97.88 264 ILE B C 1
ATOM 6255 O O . ILE B 1 264 ? -12.203 31.672 8.398 1 97.88 264 ILE B O 1
ATOM 6259 N N . GLN B 1 265 ? -10.352 32.906 8.258 1 96.44 265 GLN B N 1
ATOM 6260 C CA . GLN B 1 265 ? -10.734 33.594 7.047 1 96.44 265 GLN B CA 1
ATOM 6261 C C . GLN B 1 265 ? -10.766 32.656 5.844 1 96.44 265 GLN B C 1
ATOM 6263 O O . GLN B 1 265 ? -9.852 31.859 5.652 1 96.44 265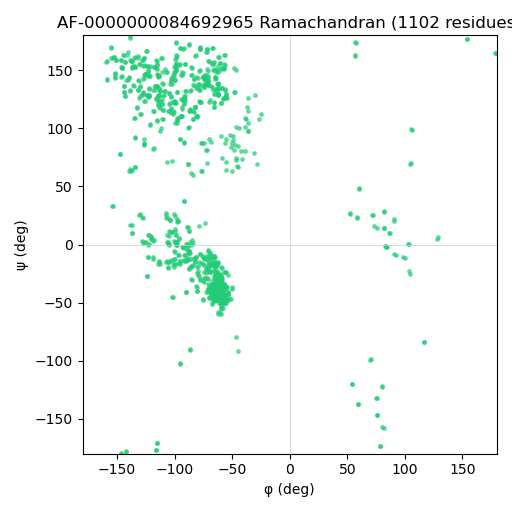 GLN B O 1
ATOM 6268 N N . ALA B 1 266 ? -11.828 32.75 5.055 1 96.12 266 ALA B N 1
ATOM 6269 C CA . ALA B 1 266 ? -11.953 32.031 3.793 1 96.12 266 ALA B CA 1
ATOM 6270 C C . ALA B 1 266 ? -11.461 32.875 2.625 1 96.12 266 ALA B C 1
ATOM 6272 O O . ALA B 1 266 ? -11.148 34.031 2.793 1 96.12 266 ALA B O 1
ATOM 6273 N N . TYR B 1 267 ? -11.305 32.312 1.512 1 94.12 267 TYR B N 1
ATOM 6274 C CA . TYR B 1 267 ? -10.906 32.969 0.278 1 94.12 267 TYR B CA 1
ATOM 6275 C C . TYR B 1 267 ? -11.812 32.562 -0.879 1 94.12 267 TYR B C 1
ATOM 6277 O O . TYR B 1 267 ? -12.547 31.578 -0.786 1 94.12 267 TYR B O 1
ATOM 6285 N N . PRO B 1 268 ? -11.789 33.375 -1.91 1 93.31 268 PRO B N 1
ATOM 6286 C CA . PRO B 1 268 ? -12.602 32.969 -3.062 1 93.31 268 PRO B CA 1
ATOM 6287 C C . PRO B 1 268 ? -12.156 31.625 -3.664 1 93.31 268 PRO B C 1
ATOM 6289 O O . PRO B 1 268 ? -10.953 31.375 -3.785 1 93.31 268 PRO B O 1
ATOM 6292 N N . ASP B 1 269 ? -13.156 30.766 -3.941 1 94.81 269 ASP B N 1
ATOM 6293 C CA . ASP B 1 269 ? -12.867 29.516 -4.648 1 94.81 269 ASP B CA 1
ATOM 6294 C C . ASP B 1 269 ? -12.164 29.797 -5.977 1 94.81 269 ASP B C 1
ATOM 6296 O O . ASP B 1 269 ? -12.664 30.562 -6.801 1 94.81 269 ASP B O 1
ATOM 6300 N N . PRO B 1 270 ? -11.047 29.188 -6.223 1 94.69 270 PRO B N 1
ATOM 6301 C CA . PRO B 1 270 ? -10.297 29.469 -7.445 1 94.69 270 PRO B CA 1
ATOM 6302 C C . PRO B 1 270 ? -10.922 28.828 -8.68 1 94.69 270 PRO B C 1
ATOM 6304 O O . PRO B 1 270 ? -10.5 29.109 -9.805 1 94.69 270 PRO B O 1
ATOM 6307 N N . GLY B 1 271 ? -11.898 27.953 -8.484 1 94.62 271 GLY B N 1
ATOM 6308 C CA . GLY B 1 271 ? -12.438 27.188 -9.594 1 94.62 271 GLY B CA 1
ATOM 6309 C C . GLY B 1 271 ? -11.578 26 -9.977 1 94.62 271 GLY B C 1
ATOM 6310 O O . GLY B 1 271 ? -11.227 25.188 -9.125 1 94.62 271 GLY B O 1
ATOM 6311 N N . ASP B 1 272 ? -11.172 26 -11.25 1 95.56 272 ASP B N 1
ATOM 6312 C CA . ASP B 1 272 ? -10.391 24.875 -11.75 1 95.56 272 ASP B CA 1
ATOM 6313 C C . ASP B 1 272 ? -8.93 24.984 -11.312 1 95.56 272 ASP B C 1
ATOM 6315 O O . ASP B 1 272 ? -8.359 26.078 -11.289 1 95.56 272 ASP B O 1
ATOM 6319 N N . VAL B 1 273 ? -8.43 23.922 -10.945 1 97.25 273 VAL B N 1
ATOM 6320 C CA . VAL B 1 273 ? -7 23.766 -10.695 1 97.25 273 VAL B CA 1
ATOM 6321 C C . VAL B 1 273 ? -6.387 22.859 -11.766 1 97.25 273 VAL B C 1
ATOM 6323 O O . VAL B 1 273 ? -6.797 21.703 -11.93 1 97.25 273 VAL B O 1
ATOM 6326 N N . TYR B 1 274 ? -5.434 23.359 -12.492 1 97.75 274 TYR B N 1
ATOM 6327 C CA . TYR B 1 274 ? -4.727 22.578 -13.5 1 97.75 274 TYR B CA 1
ATOM 6328 C C . TYR B 1 274 ? -3.48 21.922 -12.914 1 97.75 274 TYR B C 1
ATOM 6330 O O . TYR B 1 274 ? -2.65 22.594 -12.297 1 97.75 274 TYR B O 1
ATOM 6338 N N . VAL B 1 275 ? -3.432 20.609 -13.102 1 97.38 275 VAL B N 1
ATOM 6339 C CA . VAL B 1 275 ? -2.346 19.828 -12.5 1 97.38 275 VAL B CA 1
ATOM 6340 C C . VAL B 1 275 ? -1.58 19.078 -13.586 1 97.38 275 VAL B C 1
ATOM 6342 O O . VAL B 1 275 ? -2.184 18.453 -14.453 1 97.38 275 VAL B O 1
ATOM 6345 N N . GLY B 1 276 ? -0.279 19.203 -13.609 1 97.62 276 GLY B N 1
ATOM 6346 C CA . GLY B 1 276 ? 0.622 18.406 -14.422 1 97.62 276 GLY B CA 1
ATOM 6347 C C . GLY B 1 276 ? 1.541 17.531 -13.586 1 97.62 276 GLY B C 1
ATOM 6348 O O . GLY B 1 276 ? 2.232 18.016 -12.695 1 97.62 276 GLY B O 1
ATOM 6349 N N . THR B 1 277 ? 1.445 16.219 -13.805 1 97.38 277 THR B N 1
ATOM 6350 C CA . THR B 1 277 ? 2.43 15.281 -13.281 1 97.38 277 THR B CA 1
ATOM 6351 C C . THR B 1 277 ? 3.465 14.938 -14.344 1 97.38 277 THR B C 1
ATOM 6353 O O . THR B 1 277 ? 3.15 14.25 -15.32 1 97.38 277 THR B O 1
ATOM 6356 N N . ILE B 1 278 ? 4.68 15.438 -14.164 1 98.25 278 ILE B N 1
ATOM 6357 C CA . ILE B 1 278 ? 5.746 15.289 -15.141 1 98.25 278 ILE B CA 1
ATOM 6358 C C . ILE B 1 278 ? 6.867 14.43 -14.562 1 98.25 278 ILE B C 1
ATOM 6360 O O . ILE B 1 278 ? 7.414 14.742 -13.5 1 98.25 278 ILE B O 1
ATOM 6364 N N . ALA B 1 279 ? 7.207 13.375 -15.211 1 98.31 279 ALA B N 1
ATOM 6365 C CA . ALA B 1 279 ? 8.188 12.438 -14.672 1 98.31 279 ALA B CA 1
ATOM 6366 C C . ALA B 1 279 ? 9.336 12.211 -15.648 1 98.31 279 ALA B C 1
ATOM 6368 O O . ALA B 1 279 ? 9.133 12.242 -16.875 1 98.31 279 ALA B O 1
ATOM 6369 N N . TRP B 1 280 ? 10.594 11.984 -15.148 1 98.44 280 TRP B N 1
ATOM 6370 C CA . TRP B 1 280 ? 11.797 11.742 -15.93 1 98.44 280 TRP B CA 1
ATOM 6371 C C . TRP B 1 280 ? 12.594 10.57 -15.352 1 98.44 280 TRP B C 1
ATOM 6373 O O . TRP B 1 280 ? 12.508 10.289 -14.156 1 98.44 280 TRP B O 1
ATOM 6383 N N . GLY B 1 281 ? 13.312 9.945 -16.203 1 97.75 281 GLY B N 1
ATOM 6384 C CA . GLY B 1 281 ? 14.344 9.023 -15.742 1 97.75 281 GLY B CA 1
ATOM 6385 C C . GLY B 1 281 ? 15.602 9.727 -15.273 1 97.75 281 GLY B C 1
ATOM 6386 O O . GLY B 1 281 ? 15.75 10.938 -15.445 1 97.75 281 GLY B O 1
ATOM 6387 N N . GLU B 1 282 ? 16.469 9.008 -14.68 1 97.44 282 GLU B N 1
ATOM 6388 C CA . GLU B 1 282 ? 17.688 9.547 -14.07 1 97.44 282 GLU B CA 1
ATOM 6389 C C . GLU B 1 282 ? 18.594 10.164 -15.125 1 97.44 282 GLU B C 1
ATOM 6391 O O . GLU B 1 282 ? 19.422 11.039 -14.82 1 97.44 282 GLU B O 1
ATOM 6396 N N . ASP B 1 283 ? 18.469 9.703 -16.359 1 97.25 283 ASP B N 1
ATOM 6397 C CA . ASP B 1 283 ? 19.297 10.234 -17.438 1 97.25 283 ASP B CA 1
ATOM 6398 C C . ASP B 1 283 ? 19.031 11.719 -17.672 1 97.25 283 ASP B C 1
ATOM 6400 O O . ASP B 1 283 ? 19.828 12.414 -18.297 1 97.25 283 ASP B O 1
ATOM 6404 N N . GLN B 1 284 ? 17.938 12.242 -17.141 1 98.12 284 GLN B N 1
ATOM 6405 C CA . GLN B 1 284 ? 17.562 13.648 -17.312 1 98.12 284 GLN B CA 1
ATOM 6406 C C . GLN B 1 284 ? 17.953 14.469 -16.078 1 98.12 284 GLN B C 1
ATOM 6408 O O . GLN B 1 284 ? 17.547 15.625 -15.953 1 98.12 284 GLN B O 1
ATOM 6413 N N . ALA B 1 285 ? 18.703 14.008 -15.188 1 98.06 285 ALA B N 1
ATOM 6414 C CA . ALA B 1 285 ? 18.969 14.625 -13.883 1 98.06 285 ALA B CA 1
ATOM 6415 C C . ALA B 1 285 ? 19.516 16.047 -14.047 1 98.06 285 ALA B C 1
ATOM 6417 O O . ALA B 1 285 ? 18.984 16.984 -13.453 1 98.06 285 ALA B O 1
ATOM 6418 N N . GLU B 1 286 ? 20.516 16.172 -14.875 1 97.88 286 GLU B N 1
ATOM 6419 C CA . GLU B 1 286 ? 21.141 17.469 -15.055 1 97.88 286 GLU B CA 1
ATOM 6420 C C . GLU B 1 286 ? 20.141 18.516 -15.539 1 97.88 286 GLU B C 1
ATOM 6422 O O . GLU B 1 286 ? 20.062 19.625 -15.008 1 97.88 286 GLU B O 1
ATOM 6427 N N . SER B 1 287 ? 19.359 18.141 -16.531 1 98.31 287 SER B N 1
ATOM 6428 C CA . SER B 1 287 ? 18.375 19.047 -17.094 1 98.31 287 SER B CA 1
ATOM 6429 C C . SER B 1 287 ? 17.297 19.391 -16.078 1 98.31 287 SER B C 1
ATOM 6431 O O . SER B 1 287 ? 16.922 20.562 -15.93 1 98.31 287 SER B O 1
ATOM 6433 N N . VAL B 1 288 ? 16.812 18.438 -15.367 1 98.56 288 VAL B N 1
ATOM 6434 C CA . VAL B 1 288 ? 15.742 18.625 -14.383 1 98.56 288 VAL B CA 1
ATOM 6435 C C . VAL B 1 288 ? 16.219 19.531 -13.258 1 98.56 288 VAL B C 1
ATOM 6437 O O . VAL B 1 288 ? 15.531 20.469 -12.867 1 98.56 288 VAL B O 1
ATOM 6440 N N . PHE B 1 289 ? 17.453 19.297 -12.734 1 98.56 289 PHE B N 1
ATOM 6441 C CA . PHE B 1 289 ? 18 20.078 -11.625 1 98.56 289 PHE B CA 1
ATOM 6442 C C . PHE B 1 289 ? 18.203 21.531 -12.039 1 98.56 289 PHE B C 1
ATOM 6444 O O . PHE B 1 289 ? 17.844 22.453 -11.305 1 98.56 289 PHE B O 1
ATOM 6451 N N . ASN B 1 290 ? 18.719 21.703 -13.25 1 98.44 290 ASN B N 1
ATOM 6452 C CA . ASN B 1 290 ? 18.969 23.062 -13.734 1 98.44 290 ASN B CA 1
ATOM 6453 C C . ASN B 1 290 ? 17.672 23.828 -13.961 1 98.44 290 ASN B C 1
ATOM 6455 O O . ASN B 1 290 ? 17.547 24.984 -13.547 1 98.44 290 ASN B O 1
ATOM 6459 N N . LYS B 1 291 ? 16.734 23.219 -14.586 1 98.31 291 LYS B N 1
ATOM 6460 C CA . LYS B 1 291 ? 15.461 23.859 -14.867 1 98.31 291 LYS B CA 1
ATOM 6461 C C . LYS B 1 291 ? 14.711 24.203 -13.578 1 98.31 291 LYS B C 1
ATOM 6463 O O . LYS B 1 291 ? 14.117 25.266 -13.453 1 98.31 291 LYS B O 1
ATOM 6468 N N . THR B 1 292 ? 14.734 23.25 -12.656 1 98.56 292 THR B N 1
ATOM 6469 C CA . THR B 1 292 ? 14.039 23.469 -11.391 1 98.56 292 THR B CA 1
ATOM 6470 C C . THR B 1 292 ? 14.688 24.625 -10.609 1 98.56 292 THR B C 1
ATOM 6472 O O . THR B 1 292 ? 13.992 25.516 -10.133 1 98.56 292 THR B O 1
ATOM 6475 N N . ALA B 1 293 ? 16.016 24.547 -10.508 1 98.06 293 ALA B N 1
ATOM 6476 C CA . ALA B 1 293 ? 16.734 25.609 -9.805 1 98.06 293 ALA B CA 1
ATOM 6477 C C . ALA B 1 293 ? 16.453 26.969 -10.43 1 98.06 293 ALA B C 1
ATOM 6479 O O . ALA B 1 293 ? 16.188 27.953 -9.719 1 98.06 293 ALA B O 1
ATOM 6480 N N . ALA B 1 294 ? 16.469 27.047 -11.727 1 97.75 294 ALA B N 1
ATOM 6481 C CA . ALA B 1 294 ? 16.219 28.297 -12.43 1 97.75 294 ALA B CA 1
ATOM 6482 C C . ALA B 1 294 ? 14.789 28.797 -12.203 1 97.75 294 ALA B C 1
ATOM 6484 O O . ALA B 1 294 ? 14.562 29.984 -12 1 97.75 294 ALA B O 1
ATOM 6485 N N . TRP B 1 295 ? 13.859 27.875 -12.281 1 97.88 295 TRP B N 1
ATOM 6486 C CA . TRP B 1 295 ? 12.461 28.234 -12.086 1 97.88 295 TRP B CA 1
ATOM 6487 C C . TRP B 1 295 ? 12.219 28.75 -10.672 1 97.88 295 TRP B C 1
ATOM 6489 O O . TRP B 1 295 ? 11.562 29.766 -10.477 1 97.88 295 TRP B O 1
ATOM 6499 N N . TRP B 1 296 ? 12.742 28.031 -9.688 1 96.81 296 TRP B N 1
ATOM 6500 C CA . TRP B 1 296 ? 12.602 28.406 -8.281 1 96.81 296 TRP B CA 1
ATOM 6501 C C . TRP B 1 296 ? 13.141 29.812 -8.031 1 96.81 296 TRP B C 1
ATOM 6503 O O . TRP B 1 296 ? 12.617 30.547 -7.195 1 96.81 296 TRP B O 1
ATOM 6513 N N . GLU B 1 297 ? 14.141 30.188 -8.711 1 95 297 GLU B N 1
ATOM 6514 C CA . GLU B 1 297 ? 14.797 31.469 -8.523 1 95 297 GLU B CA 1
ATOM 6515 C C . GLU B 1 297 ? 14.016 32.594 -9.203 1 95 297 GLU B C 1
ATOM 6517 O O . GLU B 1 297 ? 14.008 33.719 -8.727 1 95 297 GLU B O 1
ATOM 6522 N N . SER B 1 298 ? 13.258 32.312 -10.219 1 95.5 298 SER B N 1
ATOM 6523 C CA . SER B 1 298 ? 12.789 33.406 -11.078 1 95.5 298 SER B CA 1
ATOM 6524 C C . SER B 1 298 ? 11.273 33.562 -10.977 1 95.5 298 SER B C 1
ATOM 6526 O O . SER B 1 298 ? 10.727 34.594 -11.391 1 95.5 298 SER B O 1
ATOM 6528 N N . ASN B 1 299 ? 10.57 32.594 -10.469 1 96.06 299 ASN B N 1
ATOM 6529 C CA . ASN B 1 299 ? 9.109 32.625 -10.477 1 96.06 299 ASN B CA 1
ATOM 6530 C C . ASN B 1 299 ? 8.586 33.812 -9.656 1 96.06 299 ASN B C 1
ATOM 6532 O O . ASN B 1 299 ? 9.102 34.094 -8.586 1 96.06 299 ASN B O 1
ATOM 6536 N N . THR B 1 300 ? 7.543 34.469 -10.219 1 94.88 300 THR B N 1
ATOM 6537 C CA . THR B 1 300 ? 6.871 35.562 -9.508 1 94.88 300 THR B CA 1
ATOM 6538 C C . THR B 1 300 ? 5.363 35.312 -9.461 1 94.88 300 THR B C 1
ATOM 6540 O O . THR B 1 300 ? 4.613 36.156 -8.945 1 94.88 300 THR B O 1
ATOM 6543 N N . ASP B 1 301 ? 4.934 34.219 -10.008 1 95.75 301 ASP B N 1
ATOM 6544 C CA . ASP B 1 301 ? 3.506 33.938 -10.102 1 95.75 301 ASP B CA 1
ATOM 6545 C C . ASP B 1 301 ? 3.008 33.25 -8.828 1 95.75 301 ASP B C 1
ATOM 6547 O O . ASP B 1 301 ? 3.34 32.094 -8.57 1 95.75 301 ASP B O 1
ATOM 6551 N N . PRO B 1 302 ? 2.119 33.875 -8.07 1 96.56 302 PRO B N 1
ATOM 6552 C CA . PRO B 1 302 ? 1.667 33.281 -6.805 1 96.56 302 PRO B CA 1
ATOM 6553 C C . PRO B 1 302 ? 0.643 32.156 -7.008 1 96.56 302 PRO B C 1
ATOM 6555 O O . PRO B 1 302 ? 0.298 31.453 -6.055 1 96.56 302 PRO B O 1
ATOM 6558 N N . ASP B 1 303 ? 0.156 31.953 -8.242 1 97.25 303 ASP B N 1
ATOM 6559 C CA . ASP B 1 303 ? -0.87 30.953 -8.484 1 97.25 303 ASP B CA 1
ATOM 6560 C C . ASP B 1 303 ? -0.243 29.609 -8.859 1 97.25 303 ASP B C 1
ATOM 6562 O O . ASP B 1 303 ? -0.951 28.609 -9.047 1 97.25 303 ASP B O 1
ATOM 6566 N N . ALA B 1 304 ? 1.109 29.578 -8.945 1 97.88 304 ALA B N 1
ATOM 6567 C CA . ALA B 1 304 ? 1.852 28.359 -9.25 1 97.88 304 ALA B CA 1
ATOM 6568 C C . ALA B 1 304 ? 2.381 27.703 -7.973 1 97.88 304 ALA B C 1
ATOM 6570 O O . ALA B 1 304 ? 2.934 28.391 -7.105 1 97.88 304 ALA B O 1
ATOM 6571 N N . PHE B 1 305 ? 2.154 26.391 -7.836 1 97.25 305 PHE B N 1
ATOM 6572 C CA . PHE B 1 305 ? 2.676 25.641 -6.703 1 97.25 305 PHE B CA 1
ATOM 6573 C C . PHE B 1 305 ? 3.293 24.328 -7.168 1 97.25 305 PHE B C 1
ATOM 6575 O O . PHE B 1 305 ? 2.617 23.297 -7.207 1 97.25 305 PHE B O 1
ATOM 6582 N N . PRO B 1 306 ? 4.594 24.266 -7.449 1 97.94 306 PRO B N 1
ATOM 6583 C CA . PRO B 1 306 ? 5.273 23.031 -7.836 1 97.94 306 PRO B CA 1
ATOM 6584 C C . PRO B 1 306 ? 6.023 22.375 -6.672 1 97.94 306 PRO B C 1
ATOM 6586 O O . PRO B 1 306 ? 6.305 23.047 -5.672 1 97.94 306 PRO B O 1
ATOM 6589 N N . ALA B 1 307 ? 6.301 21.125 -6.805 1 98 307 ALA B N 1
ATOM 6590 C CA . ALA B 1 307 ? 7.211 20.375 -5.941 1 98 307 ALA B CA 1
ATOM 6591 C C . ALA B 1 307 ? 7.992 19.344 -6.746 1 98 307 ALA B C 1
ATOM 6593 O O . ALA B 1 307 ? 7.43 18.656 -7.598 1 98 307 ALA B O 1
ATOM 6594 N N . LEU B 1 308 ? 9.305 19.328 -6.559 1 98.69 308 LEU B N 1
ATOM 6595 C CA . LEU B 1 308 ? 10.141 18.312 -7.176 1 98.69 308 LEU B CA 1
ATOM 6596 C C . LEU B 1 308 ? 10.289 17.109 -6.254 1 98.69 308 LEU B C 1
ATOM 6598 O O . LEU B 1 308 ? 10.586 17.266 -5.066 1 98.69 308 LEU B O 1
ATOM 6602 N N . LEU B 1 309 ? 10.094 15.922 -6.805 1 97.88 309 LEU B N 1
ATOM 6603 C CA . LEU B 1 309 ? 10.156 14.688 -6.035 1 97.88 309 LEU B CA 1
ATOM 6604 C C . LEU B 1 309 ? 11.203 13.734 -6.609 1 97.88 309 LEU B C 1
ATOM 6606 O O . LEU B 1 309 ? 11.422 13.703 -7.82 1 97.88 309 LEU B O 1
ATOM 6610 N N . TYR B 1 310 ? 11.859 12.977 -5.688 1 96.81 310 TYR B N 1
ATOM 6611 C CA . TYR B 1 310 ? 12.648 11.797 -6.004 1 96.81 310 TYR B CA 1
ATOM 6612 C C . TYR B 1 310 ? 11.883 10.516 -5.672 1 96.81 310 TYR B C 1
ATOM 6614 O O . TYR B 1 310 ? 11.227 10.438 -4.633 1 96.81 310 TYR B O 1
ATOM 6622 N N . TYR B 1 311 ? 11.984 9.484 -6.609 1 93.5 311 TYR B N 1
ATOM 6623 C CA . TYR B 1 311 ? 11.328 8.195 -6.402 1 93.5 311 TYR B CA 1
ATOM 6624 C C . TYR B 1 311 ? 12.164 7.062 -6.98 1 93.5 311 TYR B C 1
ATOM 6626 O O . TYR B 1 311 ? 13.047 7.297 -7.816 1 93.5 311 TYR B O 1
ATOM 6634 N N . LEU B 1 312 ? 12.047 5.895 -6.418 1 96.5 312 LEU B N 1
ATOM 6635 C CA . LEU B 1 312 ? 12.312 4.66 -7.148 1 96.5 312 LEU B CA 1
ATOM 6636 C C . LEU B 1 312 ? 11.016 4.078 -7.719 1 96.5 312 LEU B C 1
ATOM 6638 O O . LEU B 1 312 ? 10.352 3.279 -7.062 1 96.5 312 LEU B O 1
ATOM 6642 N N . LYS B 1 313 ? 10.695 4.461 -8.922 1 94.44 313 LYS B N 1
ATOM 6643 C CA . LYS B 1 313 ? 9.469 4.094 -9.625 1 94.44 313 LYS B CA 1
ATOM 6644 C C . LYS B 1 313 ? 9.734 3.863 -11.109 1 94.44 313 LYS B C 1
ATOM 6646 O O . LYS B 1 313 ? 10.891 3.797 -11.531 1 94.44 313 LYS B O 1
ATOM 6651 N N . ASP B 1 314 ? 8.656 3.555 -11.836 1 91.44 314 ASP B N 1
ATOM 6652 C CA . ASP B 1 314 ? 8.68 3.584 -13.297 1 91.44 314 ASP B CA 1
ATOM 6653 C C . ASP B 1 314 ? 8.18 4.926 -13.828 1 91.44 314 ASP B C 1
ATOM 6655 O O . ASP B 1 314 ? 6.988 5.23 -13.734 1 91.44 314 ASP B O 1
ATOM 6659 N N . PRO B 1 315 ? 9.086 5.723 -14.406 1 94.56 315 PRO B N 1
ATOM 6660 C CA . PRO B 1 315 ? 8.648 7.047 -14.859 1 94.56 315 PRO B CA 1
ATOM 6661 C C . PRO B 1 315 ? 7.613 6.969 -15.984 1 94.56 315 PRO B C 1
ATOM 6663 O O . PRO B 1 315 ? 6.922 7.953 -16.25 1 94.56 315 PRO B O 1
ATOM 6666 N N . SER B 1 316 ? 7.488 5.906 -16.672 1 90.5 316 SER B N 1
ATOM 6667 C CA . SER B 1 316 ? 6.516 5.746 -17.75 1 90.5 316 SER B CA 1
ATOM 6668 C C . SER B 1 316 ? 5.164 5.293 -17.203 1 90.5 316 SER B C 1
ATOM 6670 O O . SER B 1 316 ? 4.168 5.301 -17.938 1 90.5 316 SER B O 1
ATOM 6672 N N . ASN B 1 317 ? 5.121 4.887 -15.992 1 86.62 317 ASN B N 1
ATOM 6673 C CA . ASN B 1 317 ? 3.916 4.484 -15.273 1 86.62 317 ASN B CA 1
ATOM 6674 C C . ASN B 1 317 ? 3.908 5.027 -13.852 1 86.62 317 ASN B C 1
ATOM 6676 O O . ASN B 1 317 ? 3.771 4.266 -12.891 1 86.62 317 ASN B O 1
ATOM 6680 N N . ILE B 1 318 ? 3.891 6.25 -13.727 1 88.5 318 ILE B N 1
ATOM 6681 C CA . ILE B 1 318 ? 4.266 6.941 -12.5 1 88.5 318 ILE B CA 1
ATOM 6682 C C . ILE B 1 318 ? 3.156 6.789 -11.461 1 88.5 318 ILE B C 1
ATOM 6684 O O . ILE B 1 318 ? 3.391 6.949 -10.266 1 88.5 318 ILE B O 1
ATOM 6688 N N . ASN B 1 319 ? 1.934 6.418 -11.844 1 81.12 319 ASN B N 1
ATOM 6689 C CA . ASN B 1 319 ? 0.813 6.301 -10.922 1 81.12 319 ASN B CA 1
ATOM 6690 C C . ASN B 1 319 ? 0.757 4.918 -10.273 1 81.12 319 ASN B C 1
ATOM 6692 O O . ASN B 1 319 ? -0.011 4.695 -9.336 1 81.12 319 ASN B O 1
ATOM 6696 N N . ALA B 1 320 ? 1.59 4.055 -10.75 1 78.56 320 ALA B N 1
ATOM 6697 C CA . ALA B 1 320 ? 1.585 2.684 -10.242 1 78.56 320 ALA B CA 1
ATOM 6698 C C . ALA B 1 320 ? 2.875 2.375 -9.492 1 78.56 320 ALA B C 1
ATOM 6700 O O . ALA B 1 320 ? 3.932 2.934 -9.797 1 78.56 320 ALA B O 1
ATOM 6701 N N . LEU B 1 321 ? 2.766 1.591 -8.477 1 84.44 321 LEU B N 1
ATOM 6702 C CA . LEU B 1 321 ? 3.953 1 -7.871 1 84.44 321 LEU B CA 1
ATOM 6703 C C . LEU B 1 321 ? 4.258 -0.363 -8.484 1 84.44 321 LEU B C 1
ATOM 6705 O O . LEU B 1 321 ? 3.846 -1.395 -7.949 1 84.44 321 LEU B O 1
ATOM 6709 N N . VAL B 1 322 ? 5 -0.343 -9.539 1 82.31 322 VAL B N 1
ATOM 6710 C CA . VAL B 1 322 ? 5.344 -1.56 -10.266 1 82.31 322 VAL B CA 1
ATOM 6711 C C . VAL B 1 322 ? 6.34 -2.387 -9.453 1 82.31 322 VAL B C 1
ATOM 6713 O O . VAL B 1 322 ? 6.902 -1.9 -8.477 1 82.31 322 VAL B O 1
ATOM 6716 N N . PRO B 1 323 ? 6.605 -3.625 -9.812 1 80.81 323 PRO B N 1
ATOM 6717 C CA . PRO B 1 323 ? 7.602 -4.441 -9.117 1 80.81 323 PRO B CA 1
ATOM 6718 C C . PRO B 1 323 ? 8.984 -3.789 -9.094 1 80.81 323 PRO B C 1
ATOM 6720 O O . PRO B 1 323 ? 9.344 -3.062 -10.023 1 80.81 323 PRO B O 1
ATOM 6723 N N . ILE B 1 324 ? 9.703 -4.109 -8.102 1 87.31 324 ILE B N 1
ATOM 6724 C CA . ILE B 1 324 ? 11 -3.48 -7.855 1 87.31 324 ILE B CA 1
ATOM 6725 C C . ILE B 1 324 ? 11.875 -3.598 -9.094 1 87.31 324 ILE B C 1
ATOM 6727 O O . ILE B 1 324 ? 12.547 -2.639 -9.484 1 87.31 324 ILE B O 1
ATOM 6731 N N . LYS B 1 325 ? 11.898 -4.738 -9.758 1 82.38 325 LYS B N 1
ATOM 6732 C CA . LYS B 1 325 ? 12.797 -4.996 -10.883 1 82.38 325 LYS B CA 1
ATOM 6733 C C . LYS B 1 325 ? 12.5 -4.059 -12.047 1 82.38 325 LYS B C 1
ATOM 6735 O O . LYS B 1 325 ? 13.344 -3.854 -12.914 1 82.38 325 LYS B O 1
ATOM 6740 N N . ASP B 1 326 ? 11.25 -3.535 -12.07 1 84.12 326 ASP B N 1
ATOM 6741 C CA . ASP B 1 326 ? 10.828 -2.688 -13.188 1 84.12 326 ASP B CA 1
ATOM 6742 C C . ASP B 1 326 ? 10.938 -1.209 -12.82 1 84.12 326 ASP B C 1
ATOM 6744 O O . ASP B 1 326 ? 10.57 -0.339 -13.617 1 84.12 326 ASP B O 1
ATOM 6748 N N . ARG B 1 327 ? 11.406 -0.944 -11.672 1 92.31 327 ARG B N 1
ATOM 6749 C CA . ARG B 1 327 ? 11.531 0.435 -11.211 1 92.31 327 ARG B CA 1
ATOM 6750 C C . ARG B 1 327 ? 12.898 1.009 -11.562 1 92.31 327 ARG B C 1
ATOM 6752 O O . ARG B 1 327 ? 13.852 0.26 -11.797 1 92.31 327 ARG B O 1
ATOM 6759 N N . GLN B 1 328 ? 12.961 2.299 -11.656 1 95.88 328 GLN B N 1
ATOM 6760 C CA . GLN B 1 328 ? 14.211 3.018 -11.852 1 95.88 328 GLN B CA 1
ATOM 6761 C C . GLN B 1 328 ? 14.203 4.348 -11.102 1 95.88 328 GLN B C 1
ATOM 6763 O O . GLN B 1 328 ? 13.156 4.789 -10.617 1 95.88 328 GLN B O 1
ATOM 6768 N N . TRP B 1 329 ? 15.391 4.875 -10.938 1 98 329 TRP B N 1
ATOM 6769 C CA . TRP B 1 329 ? 15.492 6.203 -10.344 1 98 329 TRP B CA 1
ATOM 6770 C C . TRP B 1 329 ? 14.711 7.227 -11.156 1 98 329 TRP B C 1
ATOM 6772 O O . TRP B 1 329 ? 14.898 7.348 -12.367 1 98 329 TRP B O 1
ATOM 6782 N N . THR B 1 330 ? 13.812 7.949 -10.469 1 98.25 330 THR B N 1
ATOM 6783 C CA . THR B 1 330 ? 12.82 8.773 -11.148 1 98.25 330 THR B CA 1
ATOM 6784 C C . THR B 1 330 ? 12.695 10.133 -10.477 1 98.25 330 THR B C 1
ATOM 6786 O O . THR B 1 330 ? 12.727 10.234 -9.242 1 98.25 330 THR B O 1
ATOM 6789 N N . PHE B 1 331 ? 12.617 11.148 -11.305 1 98.44 331 PHE B N 1
ATOM 6790 C CA . PHE B 1 331 ? 12.203 12.477 -10.875 1 98.44 331 PHE B CA 1
ATOM 6791 C C . PHE B 1 331 ? 10.75 12.734 -11.25 1 98.44 331 PHE B C 1
ATOM 6793 O O . PHE B 1 331 ? 10.266 12.258 -12.281 1 98.44 331 PHE B O 1
ATOM 6800 N N . GLN B 1 332 ? 10.055 13.477 -10.406 1 97.94 332 GLN B N 1
ATOM 6801 C CA . GLN B 1 332 ? 8.695 13.898 -10.695 1 97.94 332 GLN B CA 1
ATOM 6802 C C . GLN B 1 332 ? 8.469 15.352 -10.273 1 97.94 332 GLN B C 1
ATOM 6804 O O . GLN B 1 332 ? 8.906 15.766 -9.195 1 97.94 332 GLN B O 1
ATOM 6809 N N . LEU B 1 333 ? 7.887 16.094 -11.133 1 98.38 333 LEU B N 1
ATOM 6810 C CA . LEU B 1 333 ? 7.379 17.422 -10.766 1 98.38 333 LEU B CA 1
ATOM 6811 C C . LEU B 1 333 ? 5.859 17.406 -10.656 1 98.38 333 LEU B C 1
ATOM 6813 O O . LEU B 1 333 ? 5.164 17.094 -11.625 1 98.38 333 LEU B O 1
ATOM 6817 N N . ASN B 1 334 ? 5.391 17.625 -9.469 1 97.81 334 ASN B N 1
ATOM 6818 C CA . ASN B 1 334 ? 3.992 18.016 -9.305 1 97.81 334 ASN B CA 1
ATOM 6819 C C . ASN B 1 334 ? 3.785 19.5 -9.578 1 97.81 334 ASN B C 1
ATOM 6821 O O . ASN B 1 334 ? 4.215 20.344 -8.789 1 97.81 334 ASN B O 1
ATOM 6825 N N . ALA B 1 335 ? 3.111 19.766 -10.68 1 98.25 335 ALA B N 1
ATOM 6826 C CA . ALA B 1 335 ? 2.869 21.156 -11.078 1 98.25 335 ALA B CA 1
ATOM 6827 C C . ALA B 1 335 ? 1.396 21.516 -10.922 1 98.25 335 ALA B C 1
ATOM 6829 O O . ALA B 1 335 ? 0.535 20.938 -11.594 1 98.25 335 ALA B O 1
ATOM 6830 N N . LEU B 1 336 ? 1.129 22.422 -10.047 1 98 336 LEU B N 1
ATOM 6831 C CA . LEU B 1 336 ? -0.244 22.875 -9.836 1 98 336 LEU B CA 1
ATOM 6832 C C . LEU B 1 336 ? -0.393 24.344 -10.188 1 98 336 LEU B C 1
ATOM 6834 O O . LEU B 1 336 ? 0.474 25.156 -9.852 1 98 336 LEU B O 1
ATOM 6838 N N . TYR B 1 337 ? -1.434 24.672 -10.859 1 98.19 337 TYR B N 1
ATOM 6839 C CA . TYR B 1 337 ? -1.777 26.047 -11.203 1 98.19 337 TYR B CA 1
ATOM 6840 C C . TYR B 1 337 ? -3.238 26.344 -10.891 1 98.19 337 TYR B C 1
ATOM 6842 O O . TYR B 1 337 ? -4.141 25.688 -11.43 1 98.19 337 TYR B O 1
ATOM 6850 N N . PHE B 1 338 ? -3.463 27.25 -10.016 1 97.12 338 PHE B N 1
ATOM 6851 C CA . PHE B 1 338 ? -4.805 27.578 -9.547 1 97.12 338 PHE B CA 1
ATOM 6852 C C . PHE B 1 338 ? -5.418 28.688 -10.398 1 97.12 338 PHE B C 1
ATOM 6854 O O . PHE B 1 338 ? -4.852 29.781 -10.508 1 97.12 338 PHE B O 1
ATOM 6861 N N . GLY B 1 339 ? -6.512 28.328 -10.867 1 91.75 339 GLY B N 1
ATOM 6862 C CA . GLY B 1 339 ? -7.184 29.25 -11.766 1 91.75 339 GLY B CA 1
ATOM 6863 C C . GLY B 1 339 ? -6.609 29.25 -13.164 1 91.75 339 GLY B C 1
ATOM 6864 O O . GLY B 1 339 ? -5.918 28.312 -13.555 1 91.75 339 GLY B O 1
ATOM 6865 N N . GLY B 1 340 ? -7.031 30.109 -14.008 1 89.62 340 GLY B N 1
ATOM 6866 C CA . GLY B 1 340 ? -6.535 30.234 -15.375 1 89.62 340 GLY B CA 1
ATOM 6867 C C . GLY B 1 340 ? -7.051 29.141 -16.297 1 89.62 340 GLY B C 1
ATOM 6868 O O . GLY B 1 340 ? -8.219 28.75 -16.219 1 89.62 340 GLY B O 1
ATOM 6869 N N . ASP B 1 341 ? -6.133 28.781 -17.281 1 93.38 341 ASP B N 1
ATOM 6870 C CA . ASP B 1 341 ? -6.43 27.734 -18.266 1 93.38 341 ASP B CA 1
ATOM 6871 C C . ASP B 1 341 ? -5.168 26.969 -18.641 1 93.38 341 ASP B C 1
ATOM 6873 O O . ASP B 1 341 ? -4.113 27.156 -18.031 1 93.38 341 ASP B O 1
ATOM 6877 N N . GLN B 1 342 ? -5.391 26.047 -19.5 1 94.94 342 GLN B N 1
ATOM 6878 C CA . GLN B 1 342 ? -4.281 25.188 -19.906 1 94.94 342 GLN B CA 1
ATOM 6879 C C . GLN B 1 342 ? -3.152 26.016 -20.531 1 94.94 342 GLN B C 1
ATOM 6881 O O . GLN B 1 342 ? -1.977 25.672 -20.375 1 94.94 342 GLN B O 1
ATOM 6886 N N . ALA B 1 343 ? -3.461 27.062 -21.219 1 96.12 343 ALA B N 1
ATOM 6887 C CA . ALA B 1 343 ? -2.449 27.922 -21.828 1 96.12 343 ALA B CA 1
ATOM 6888 C C . ALA B 1 343 ? -1.57 28.578 -20.75 1 96.12 343 ALA B C 1
ATOM 6890 O O . ALA B 1 343 ? -0.346 28.625 -20.891 1 96.12 343 ALA B O 1
ATOM 6891 N N . LYS B 1 344 ? -2.178 29.125 -19.734 1 95.88 344 LYS B N 1
ATOM 6892 C CA . LYS B 1 344 ? -1.433 29.734 -18.625 1 95.88 344 LYS B CA 1
ATOM 6893 C C . LYS B 1 344 ? -0.555 28.703 -17.938 1 95.88 344 LYS B C 1
ATOM 6895 O O . LYS B 1 344 ? 0.584 28.984 -17.562 1 95.88 344 LYS B O 1
ATOM 6900 N N . PHE B 1 345 ? -1.131 27.5 -17.734 1 97.62 345 PHE B N 1
ATOM 6901 C CA . PHE B 1 345 ? -0.362 26.406 -17.156 1 97.62 345 PHE B CA 1
ATOM 6902 C C . PHE B 1 345 ? 0.897 26.125 -17.969 1 97.62 345 PHE B C 1
ATOM 6904 O O . PHE B 1 345 ? 1.99 26.016 -17.422 1 97.62 345 PHE B O 1
ATOM 6911 N N . ASN B 1 346 ? 0.726 26.078 -19.266 1 97.38 346 ASN B N 1
ATOM 6912 C CA . ASN B 1 346 ? 1.85 25.797 -20.156 1 97.38 346 ASN B CA 1
ATOM 6913 C C . ASN B 1 346 ? 2.873 26.922 -20.141 1 97.38 346 ASN B C 1
ATOM 6915 O O . ASN B 1 346 ? 4.074 26.688 -20.281 1 97.38 346 ASN B O 1
ATOM 6919 N N . GLU B 1 347 ? 2.385 28.109 -20.047 1 96.88 347 GLU B N 1
ATOM 6920 C CA . GLU B 1 347 ? 3.295 29.25 -19.953 1 96.88 347 GLU B CA 1
ATOM 6921 C C . GLU B 1 347 ? 4.188 29.125 -18.719 1 96.88 347 GLU B C 1
ATOM 6923 O O . GLU B 1 347 ? 5.371 29.469 -18.766 1 96.88 347 GLU B O 1
ATOM 6928 N N . THR B 1 348 ? 3.615 28.656 -17.672 1 97.31 348 THR B N 1
ATOM 6929 C CA . THR B 1 348 ? 4.305 28.578 -16.391 1 97.31 348 THR B CA 1
ATOM 6930 C C . THR B 1 348 ? 5.215 27.359 -16.328 1 97.31 348 THR B C 1
ATOM 6932 O O . THR B 1 348 ? 6.344 27.438 -15.836 1 97.31 348 THR B O 1
ATOM 6935 N N . PHE B 1 349 ? 4.781 26.156 -16.875 1 98.06 349 PHE B N 1
ATOM 6936 C CA . PHE B 1 349 ? 5.48 24.906 -16.594 1 98.06 349 PHE B CA 1
ATOM 6937 C C . PHE B 1 349 ? 5.941 24.234 -17.875 1 98.06 349 PHE B C 1
ATOM 6939 O O . PHE B 1 349 ? 6.594 23.188 -17.828 1 98.06 349 PHE B O 1
ATOM 6946 N N . GLY B 1 350 ? 5.699 24.766 -19.031 1 97.75 350 GLY B N 1
ATOM 6947 C CA . GLY B 1 350 ? 5.992 24.125 -20.297 1 97.75 350 GLY B CA 1
ATOM 6948 C C . GLY B 1 350 ? 7.461 23.797 -20.484 1 97.75 350 GLY B C 1
ATOM 6949 O O . GLY B 1 350 ? 7.812 22.859 -21.219 1 97.75 350 GLY B O 1
ATOM 6950 N N . GLN B 1 351 ? 8.32 24.516 -19.891 1 96.88 351 GLN B N 1
ATOM 6951 C CA . GLN B 1 351 ? 9.758 24.297 -20 1 96.88 351 GLN B CA 1
ATOM 6952 C C . GLN B 1 351 ? 10.172 22.953 -19.438 1 96.88 351 GLN B C 1
ATOM 6954 O O . GLN B 1 351 ? 11.266 22.453 -19.719 1 96.88 351 GLN B O 1
ATOM 6959 N N . PHE B 1 352 ? 9.312 22.328 -18.625 1 98.25 352 PHE B N 1
ATOM 6960 C CA . PHE B 1 352 ? 9.641 21.062 -17.969 1 98.25 352 PHE B CA 1
ATOM 6961 C C . PHE B 1 352 ? 9.234 19.875 -18.844 1 98.25 352 PHE B C 1
ATOM 6963 O O . PHE B 1 352 ? 9.492 18.734 -18.484 1 98.25 352 PHE B O 1
ATOM 6970 N N . TYR B 1 353 ? 8.664 20.125 -20.031 1 98 353 TYR B N 1
ATOM 6971 C CA . TYR B 1 353 ? 8.109 19.047 -20.828 1 98 353 TYR B CA 1
ATOM 6972 C C . TYR B 1 353 ? 9.219 18.281 -21.547 1 98 353 TYR B C 1
ATOM 6974 O O . TYR B 1 353 ? 9.094 17.078 -21.781 1 98 353 TYR B O 1
ATOM 6982 N N . GLU B 1 354 ? 10.234 18.922 -21.844 1 96.19 354 GLU B N 1
ATOM 6983 C CA . GLU B 1 354 ? 11.289 18.312 -22.656 1 96.19 354 GLU B CA 1
ATOM 6984 C C . GLU B 1 354 ? 11.953 17.156 -21.922 1 96.19 354 GLU B C 1
ATOM 6986 O O . GLU B 1 354 ? 12.336 17.297 -20.75 1 96.19 354 GLU B O 1
ATOM 6991 N N . GLY B 1 355 ? 12.047 16.031 -22.594 1 97.25 355 GLY B N 1
ATOM 6992 C CA . GLY B 1 355 ? 12.758 14.883 -22.047 1 97.25 355 GLY B CA 1
ATOM 6993 C C . GLY B 1 355 ? 11.914 14.047 -21.109 1 97.25 355 GLY B C 1
ATOM 6994 O O . GLY B 1 355 ? 12.359 13.008 -20.609 1 97.25 355 GLY B O 1
ATOM 6995 N N . ALA B 1 356 ? 10.695 14.414 -20.859 1 98 356 ALA B N 1
ATOM 6996 C CA . ALA B 1 356 ? 9.828 13.695 -19.922 1 98 356 ALA B CA 1
ATOM 6997 C C . ALA B 1 356 ? 9.406 12.344 -20.484 1 98 356 ALA B C 1
ATOM 6999 O O . ALA B 1 356 ? 9.133 12.227 -21.688 1 98 356 ALA B O 1
ATOM 7000 N N . SER B 1 357 ? 9.453 11.367 -19.594 1 96.88 357 SER B N 1
ATOM 7001 C CA . SER B 1 357 ? 8.914 10.047 -19.906 1 96.88 357 SER B CA 1
ATOM 7002 C C . SER B 1 357 ? 7.387 10.047 -19.875 1 96.88 357 SER B C 1
ATOM 7004 O O . SER B 1 357 ? 6.746 9.273 -20.578 1 96.88 357 SER B O 1
ATOM 7006 N N . THR B 1 358 ? 6.848 10.875 -19.016 1 96.25 358 THR B N 1
ATOM 7007 C CA . THR B 1 358 ? 5.406 11 -18.828 1 96.25 358 THR B CA 1
ATOM 7008 C C . THR B 1 358 ? 5.023 12.453 -18.547 1 96.25 358 THR B C 1
ATOM 7010 O O . THR B 1 358 ? 5.715 13.148 -17.797 1 96.25 358 THR B O 1
ATOM 7013 N N . ILE B 1 359 ? 3.996 12.906 -19.156 1 96.81 359 ILE B N 1
ATOM 7014 C CA . ILE B 1 359 ? 3.299 14.141 -18.828 1 96.81 359 ILE B CA 1
ATOM 7015 C C . ILE B 1 359 ? 1.801 13.875 -18.703 1 96.81 359 ILE B C 1
ATOM 7017 O O . ILE B 1 359 ? 1.144 13.547 -19.703 1 96.81 359 ILE B O 1
ATOM 7021 N N . GLN B 1 360 ? 1.294 13.984 -17.562 1 95.25 360 GLN B N 1
ATOM 7022 C CA . GLN B 1 360 ? -0.132 13.797 -17.312 1 95.25 360 GLN B CA 1
ATOM 7023 C C . GLN B 1 360 ? -0.797 15.109 -16.906 1 95.25 360 GLN B C 1
ATOM 7025 O O . GLN B 1 360 ? -0.365 15.758 -15.961 1 95.25 360 GLN B O 1
ATOM 7030 N N . PHE B 1 361 ? -1.811 15.484 -17.656 1 95.56 361 PHE B N 1
ATOM 7031 C CA . PHE B 1 361 ? -2.592 16.672 -17.344 1 95.56 361 PHE B CA 1
ATOM 7032 C C . PHE B 1 361 ? -3.943 16.281 -16.75 1 95.56 361 PHE B C 1
ATOM 7034 O O . PHE B 1 361 ? -4.633 15.414 -17.281 1 95.56 361 PHE B O 1
ATOM 7041 N N . GLU B 1 362 ? -4.273 16.859 -15.672 1 94.12 362 GLU B N 1
ATOM 7042 C CA . GLU B 1 362 ? -5.582 16.688 -15.039 1 94.12 362 GLU B CA 1
ATOM 7043 C C . GLU B 1 362 ? -6.152 18.016 -14.578 1 94.12 362 GLU B C 1
ATOM 7045 O O . GLU B 1 362 ? -5.406 18.984 -14.359 1 94.12 362 GLU B O 1
ATOM 7050 N N . THR B 1 363 ? -7.398 18.078 -14.516 1 96 363 THR B N 1
ATOM 7051 C CA . THR B 1 363 ? -8.094 19.234 -13.953 1 96 363 THR B CA 1
ATOM 7052 C C . THR B 1 363 ? -8.898 18.828 -12.719 1 96 363 THR B C 1
ATOM 7054 O O . THR B 1 363 ? -9.633 17.828 -12.75 1 96 363 THR B O 1
ATOM 7057 N N . TYR B 1 364 ? -8.758 19.625 -11.672 1 94.69 364 TYR B N 1
ATOM 7058 C CA . TYR B 1 364 ? -9.43 19.344 -10.406 1 94.69 364 TYR B CA 1
ATOM 7059 C C . TYR B 1 364 ? -10.203 20.562 -9.93 1 94.69 364 TYR B C 1
ATOM 7061 O O . TYR B 1 364 ? -9.992 21.672 -10.422 1 94.69 364 TYR B O 1
ATOM 7069 N N . SER B 1 365 ? -11.156 20.297 -9.07 1 94.19 365 SER B N 1
ATOM 7070 C CA . SER B 1 365 ? -11.609 21.281 -8.086 1 94.19 365 SER B CA 1
ATOM 7071 C C . SER B 1 365 ? -10.906 21.078 -6.746 1 94.19 365 SER B C 1
ATOM 7073 O O . SER B 1 365 ? -10.195 20.094 -6.551 1 94.19 365 SER B O 1
ATOM 7075 N N . LEU B 1 366 ? -11.07 22.047 -5.852 1 92.25 366 LEU B N 1
ATOM 7076 C CA . LEU B 1 366 ? -10.469 21.859 -4.535 1 92.25 366 LEU B CA 1
ATOM 7077 C C . LEU B 1 366 ? -11.016 20.594 -3.861 1 92.25 366 LEU B C 1
ATOM 7079 O O . LEU B 1 366 ? -10.297 19.906 -3.145 1 92.25 366 LEU B O 1
ATOM 7083 N N . LYS B 1 367 ? -12.25 20.297 -4.109 1 90.56 367 LYS B N 1
ATOM 7084 C CA . LYS B 1 367 ? -12.883 19.125 -3.531 1 90.56 367 LYS B CA 1
ATOM 7085 C C . LYS B 1 367 ? -12.203 17.844 -4.004 1 90.56 367 LYS B C 1
ATOM 7087 O O . LYS B 1 367 ? -12 16.906 -3.221 1 90.56 367 LYS B O 1
ATOM 7092 N N . THR B 1 368 ? -11.82 17.781 -5.227 1 89.06 368 THR B N 1
ATOM 7093 C CA . THR B 1 368 ? -11.281 16.547 -5.773 1 89.06 368 THR B CA 1
ATOM 7094 C C . THR B 1 368 ? -9.758 16.531 -5.711 1 89.06 368 THR B C 1
ATOM 7096 O O . THR B 1 368 ? -9.125 15.484 -5.812 1 89.06 368 THR B O 1
ATOM 7099 N N . LEU B 1 369 ? -9.133 17.672 -5.52 1 90 369 LEU B N 1
ATOM 7100 C CA . LEU B 1 369 ? -7.684 17.797 -5.469 1 90 369 LEU B CA 1
ATOM 7101 C C . LEU B 1 369 ? -7.121 17.062 -4.25 1 90 369 LEU B C 1
ATOM 7103 O O . LEU B 1 369 ? -5.965 16.641 -4.254 1 90 369 LEU B O 1
ATOM 7107 N N . GLN B 1 370 ? -7.977 16.891 -3.289 1 80.88 370 GLN B N 1
ATOM 7108 C CA . GLN B 1 370 ? -7.559 16.266 -2.039 1 80.88 370 GLN B CA 1
ATOM 7109 C C . GLN B 1 370 ? -7.156 14.812 -2.26 1 80.88 370 GLN B C 1
ATOM 7111 O O . GLN B 1 370 ? -6.504 14.203 -1.406 1 80.88 370 GLN B O 1
ATOM 7116 N N . GLN B 1 371 ? -7.418 14.227 -3.41 1 78.81 371 GLN B N 1
ATOM 7117 C CA . GLN B 1 371 ? -7.113 12.828 -3.723 1 78.81 371 GLN B CA 1
ATOM 7118 C C . GLN B 1 371 ? -5.781 12.711 -4.457 1 78.81 371 GLN B C 1
ATOM 7120 O O . GLN B 1 371 ? -5.223 11.617 -4.562 1 78.81 371 GLN B O 1
ATOM 7125 N N . TYR B 1 372 ? -5.281 13.773 -4.93 1 83.81 372 TYR B N 1
ATOM 7126 C CA . TYR B 1 372 ? -4.145 13.781 -5.844 1 83.81 372 TYR B CA 1
ATOM 7127 C C . TYR B 1 372 ? -2.914 13.156 -5.195 1 83.81 372 TYR B C 1
ATOM 7129 O O . TYR B 1 372 ? -2.215 12.352 -5.816 1 83.81 372 TYR B O 1
ATOM 7137 N N . LEU B 1 373 ? -2.703 13.438 -3.934 1 84.06 373 LEU B N 1
ATOM 7138 C CA . LEU B 1 373 ? -1.467 12.984 -3.305 1 84.06 373 LEU B CA 1
ATOM 7139 C C . LEU B 1 373 ? -1.685 11.672 -2.561 1 84.06 373 LEU B C 1
ATOM 7141 O O . LEU B 1 373 ? -0.724 11.023 -2.131 1 84.06 373 LEU B O 1
ATOM 7145 N N . LEU B 1 374 ? -2.889 11.227 -2.422 1 78.75 374 LEU B N 1
ATOM 7146 C CA . LEU B 1 374 ? -3.211 10.133 -1.513 1 78.75 374 LEU B CA 1
ATOM 7147 C C . LEU B 1 374 ? -2.523 8.844 -1.948 1 78.75 374 LEU B C 1
ATOM 7149 O O . LEU B 1 374 ? -2.088 8.055 -1.108 1 78.75 374 LEU B O 1
ATOM 7153 N N . THR B 1 375 ? -2.344 8.625 -3.176 1 75.88 375 THR B N 1
ATOM 7154 C CA . THR B 1 375 ? -1.787 7.375 -3.678 1 75.88 375 THR B CA 1
ATOM 7155 C C . THR B 1 375 ? -0.32 7.238 -3.281 1 75.88 375 THR B C 1
ATOM 7157 O O . THR B 1 375 ? 0.226 6.133 -3.271 1 75.88 375 THR B O 1
ATOM 7160 N N . ASN B 1 376 ? 0.273 8.289 -2.885 1 82.44 376 ASN B N 1
ATOM 7161 C CA . ASN B 1 376 ? 1.688 8.266 -2.531 1 82.44 376 ASN B CA 1
ATOM 7162 C C . ASN B 1 376 ? 1.89 7.98 -1.045 1 82.44 376 ASN B C 1
ATOM 7164 O O . ASN B 1 376 ? 3.008 7.703 -0.608 1 82.44 376 ASN B O 1
ATOM 7168 N N . TYR B 1 377 ? 0.812 8 -0.348 1 86.19 377 TYR B N 1
ATOM 7169 C CA . TYR B 1 377 ? 0.971 7.891 1.098 1 86.19 377 TYR B CA 1
ATOM 7170 C C . TYR B 1 377 ? -0.012 6.887 1.682 1 86.19 377 TYR B C 1
ATOM 7172 O O . TYR B 1 377 ? -0.825 7.23 2.543 1 86.19 377 TYR B O 1
ATOM 7180 N N . PRO B 1 378 ? 0.139 5.691 1.362 1 83.19 378 PRO B N 1
ATOM 7181 C CA . PRO B 1 378 ? -0.788 4.676 1.869 1 83.19 378 PRO B CA 1
ATOM 7182 C C . PRO B 1 378 ? -0.617 4.414 3.363 1 83.19 378 PRO B C 1
ATOM 7184 O O . PRO B 1 378 ? 0.433 4.723 3.932 1 83.19 378 PRO B O 1
ATOM 7187 N N . TYR B 1 379 ? -1.604 3.9 4.008 1 85.44 379 TYR B N 1
ATOM 7188 C CA . TYR B 1 379 ? -1.564 3.465 5.398 1 85.44 379 TYR B CA 1
ATOM 7189 C C . TYR B 1 379 ? -0.96 2.07 5.516 1 85.44 379 TYR B C 1
ATOM 7191 O O . TYR B 1 379 ? -0.811 1.365 4.516 1 85.44 379 TYR B O 1
ATOM 7199 N N . GLY B 1 380 ? -0.536 1.707 6.746 1 85.88 380 GLY B N 1
ATOM 7200 C CA . GLY B 1 380 ? -0.145 0.329 7 1 85.88 380 GLY B CA 1
ATOM 7201 C C . GLY B 1 380 ? 1.358 0.138 7.062 1 85.88 380 GLY B C 1
ATOM 7202 O O . GLY B 1 380 ? 1.84 -0.98 7.258 1 85.88 380 GLY B O 1
ATOM 7203 N N . TYR B 1 381 ? 2.08 1.196 6.898 1 92.19 381 TYR B N 1
ATOM 7204 C CA . TYR B 1 381 ? 3.537 1.146 6.949 1 92.19 381 TYR B CA 1
ATOM 7205 C C . TYR B 1 381 ? 4.074 2.006 8.086 1 92.19 381 TYR B C 1
ATOM 7207 O O . TYR B 1 381 ? 3.395 2.92 8.555 1 92.19 381 TYR B O 1
ATOM 7215 N N . ASN B 1 382 ? 5.289 1.583 8.57 1 94.38 382 ASN B N 1
ATOM 7216 C CA . ASN B 1 382 ? 6.055 2.592 9.289 1 94.38 382 ASN B CA 1
ATOM 7217 C C . ASN B 1 382 ? 6.48 3.734 8.375 1 94.38 382 ASN B C 1
ATOM 7219 O O . ASN B 1 382 ? 6.727 3.52 7.184 1 94.38 382 ASN B O 1
ATOM 7223 N N . ARG B 1 383 ? 6.477 4.898 8.977 1 95.38 383 ARG B N 1
ATOM 7224 C CA . ARG B 1 383 ? 6.781 6.043 8.117 1 95.38 383 ARG B CA 1
ATOM 7225 C C . ARG B 1 383 ? 7.418 7.172 8.922 1 95.38 383 ARG B C 1
ATOM 7227 O O . ARG B 1 383 ? 7.113 7.348 10.102 1 95.38 383 ARG B O 1
ATOM 7234 N N . ILE B 1 384 ? 8.273 7.867 8.266 1 96.5 384 ILE B N 1
ATOM 7235 C CA . ILE B 1 384 ? 8.695 9.172 8.766 1 96.5 384 ILE B CA 1
ATOM 7236 C C . ILE B 1 384 ? 8.258 10.266 7.793 1 96.5 384 ILE B C 1
ATOM 7238 O O . ILE B 1 384 ? 8.016 9.992 6.613 1 96.5 384 ILE B O 1
ATOM 7242 N N . PHE B 1 385 ? 8.086 11.438 8.219 1 96.31 385 PHE B N 1
ATOM 7243 C CA . PHE B 1 385 ? 7.672 12.617 7.465 1 96.31 385 PHE B CA 1
ATOM 7244 C C . PHE B 1 385 ? 8.312 13.875 8.039 1 96.31 385 PHE B C 1
ATOM 7246 O O . PHE B 1 385 ? 7.672 14.625 8.781 1 96.31 385 PHE B O 1
ATOM 7253 N N . TYR B 1 386 ? 9.594 14.102 7.734 1 96.94 386 TYR B N 1
ATOM 7254 C CA . TYR B 1 386 ? 10.406 15.148 8.352 1 96.94 386 TYR B CA 1
ATOM 7255 C C . TYR B 1 386 ? 10.984 16.078 7.297 1 96.94 386 TYR B C 1
ATOM 7257 O O . TYR B 1 386 ? 11.148 15.703 6.137 1 96.94 386 TYR B O 1
ATOM 7265 N N . GLY B 1 387 ? 11.156 17.281 7.695 1 96 387 GLY B N 1
ATOM 7266 C CA . GLY B 1 387 ? 11.648 18.234 6.707 1 96 387 GLY B CA 1
ATOM 7267 C C . GLY B 1 387 ? 12.367 19.422 7.32 1 96 387 GLY B C 1
ATOM 7268 O O . GLY B 1 387 ? 12.445 19.531 8.547 1 96 387 GLY B O 1
ATOM 7269 N N . LYS B 1 388 ? 13.008 20.203 6.473 1 96.44 388 LYS B N 1
ATOM 7270 C CA . LYS B 1 388 ? 13.688 21.453 6.801 1 96.44 388 LYS B CA 1
ATOM 7271 C C . LYS B 1 388 ? 13.406 22.531 5.754 1 96.44 388 LYS B C 1
ATOM 7273 O O . LYS B 1 388 ? 12.969 22.219 4.641 1 96.44 388 LYS B O 1
ATOM 7278 N N . SER B 1 389 ? 13.578 23.719 6.176 1 96.06 389 SER B N 1
ATOM 7279 C CA . SER B 1 389 ? 13.422 24.859 5.281 1 96.06 389 SER B CA 1
ATOM 7280 C C . SER B 1 389 ? 14.773 25.344 4.762 1 96.06 389 SER B C 1
ATOM 7282 O O . SER B 1 389 ? 15.797 25.156 5.414 1 96.06 389 SER B O 1
ATOM 7284 N N . HIS B 1 390 ? 14.742 25.891 3.588 1 94.5 390 HIS B N 1
ATOM 7285 C CA . HIS B 1 390 ? 15.93 26.484 2.982 1 94.5 390 HIS B CA 1
ATOM 7286 C C . HIS B 1 390 ? 15.555 27.625 2.037 1 94.5 390 HIS B C 1
ATOM 7288 O O . HIS B 1 390 ? 14.414 27.688 1.567 1 94.5 390 HIS B O 1
ATOM 7294 N N . THR B 1 391 ? 16.5 28.5 1.783 1 90.94 391 THR B N 1
ATOM 7295 C CA . THR B 1 391 ? 16.156 29.734 1.085 1 90.94 391 THR B CA 1
ATOM 7296 C C . THR B 1 391 ? 16.516 29.625 -0.397 1 90.94 391 THR B C 1
ATOM 7298 O O . THR B 1 391 ? 16.094 30.469 -1.2 1 90.94 391 THR B O 1
ATOM 7301 N N . ASN B 1 392 ? 17.281 28.578 -0.702 1 89.19 392 ASN B N 1
ATOM 7302 C CA . ASN B 1 392 ? 17.719 28.438 -2.088 1 89.19 392 ASN B CA 1
ATOM 7303 C C . ASN B 1 392 ? 17.828 26.969 -2.49 1 89.19 392 ASN B C 1
ATOM 7305 O O . ASN B 1 392 ? 18.141 26.109 -1.655 1 89.19 392 ASN B O 1
ATOM 7309 N N . SER B 1 393 ? 17.469 26.766 -3.742 1 91.88 393 SER B N 1
ATOM 7310 C CA . SER B 1 393 ? 17.688 25.453 -4.348 1 91.88 393 SER B CA 1
ATOM 7311 C C . SER B 1 393 ? 18.641 25.531 -5.539 1 91.88 393 SER B C 1
ATOM 7313 O O . SER B 1 393 ? 18.359 26.25 -6.508 1 91.88 393 SER B O 1
ATOM 7315 N N . THR B 1 394 ? 19.812 24.922 -5.438 1 95.38 394 THR B N 1
ATOM 7316 C CA . THR B 1 394 ? 20.781 24.922 -6.52 1 95.38 394 THR B CA 1
ATOM 7317 C C . THR B 1 394 ? 20.922 23.516 -7.113 1 95.38 394 THR B C 1
ATOM 7319 O O . THR B 1 394 ? 20.5 22.531 -6.5 1 95.38 394 THR B O 1
ATOM 7322 N N . PRO B 1 395 ? 21.469 23.484 -8.367 1 97.44 395 PRO B N 1
ATOM 7323 C CA . PRO B 1 395 ? 21.719 22.156 -8.93 1 97.44 395 PRO B CA 1
ATOM 7324 C C . PRO B 1 395 ? 22.594 21.297 -8.031 1 97.44 395 PRO B C 1
ATOM 7326 O O . PRO B 1 395 ? 22.391 20.078 -7.941 1 97.44 395 PRO B O 1
ATOM 7329 N N . GLU B 1 396 ? 23.562 21.938 -7.375 1 96.31 396 GLU B N 1
ATOM 7330 C CA . GLU B 1 396 ? 24.406 21.188 -6.449 1 96.31 396 GLU B CA 1
ATOM 7331 C C . GLU B 1 396 ? 23.609 20.672 -5.254 1 96.31 396 GLU B C 1
ATOM 7333 O O . GLU B 1 396 ? 23.828 19.547 -4.801 1 96.31 396 GLU B O 1
ATOM 7338 N N . PHE B 1 397 ? 22.766 21.516 -4.711 1 97.12 397 PHE B N 1
ATOM 7339 C CA . PHE B 1 397 ? 21.859 21.109 -3.652 1 97.12 397 PHE B CA 1
ATOM 7340 C C . PHE B 1 397 ? 21.062 19.875 -4.059 1 97.12 397 PHE B C 1
ATOM 7342 O O . PHE B 1 397 ? 21 18.906 -3.303 1 97.12 397 PHE B O 1
ATOM 7349 N N . TYR B 1 398 ? 20.5 19.859 -5.301 1 98.31 398 TYR B N 1
ATOM 7350 C CA . TYR B 1 398 ? 19.703 18.734 -5.801 1 98.31 398 TYR B CA 1
ATOM 7351 C C . TYR B 1 398 ? 20.562 17.484 -5.98 1 98.31 398 TYR B C 1
ATOM 7353 O O . TYR B 1 398 ? 20.141 16.391 -5.645 1 98.31 398 TYR B O 1
ATOM 7361 N N . GLN B 1 399 ? 21.734 17.672 -6.531 1 98 399 GLN B N 1
ATOM 7362 C CA . GLN B 1 399 ? 22.625 16.516 -6.719 1 98 399 GLN B CA 1
ATOM 7363 C C . GLN B 1 399 ? 22.969 15.867 -5.383 1 98 399 GLN B C 1
ATOM 7365 O O . GLN B 1 399 ? 22.938 14.641 -5.262 1 98 399 GLN B O 1
ATOM 7370 N N . ASN B 1 400 ? 23.281 16.672 -4.387 1 97.94 400 ASN B N 1
ATOM 7371 C CA . ASN B 1 400 ? 23.672 16.141 -3.086 1 97.94 400 ASN B CA 1
ATOM 7372 C C . ASN B 1 400 ? 22.5 15.453 -2.389 1 97.94 400 ASN B C 1
ATOM 7374 O O . ASN B 1 400 ? 22.672 14.375 -1.814 1 97.94 400 ASN B O 1
ATOM 7378 N N . THR B 1 401 ? 21.344 16.078 -2.379 1 98.38 401 THR B N 1
ATOM 7379 C CA . THR B 1 401 ? 20.188 15.453 -1.758 1 98.38 401 THR B CA 1
ATOM 7380 C C . THR B 1 401 ? 19.781 14.188 -2.512 1 98.38 401 THR B C 1
ATOM 7382 O O . THR B 1 401 ? 19.328 13.219 -1.906 1 98.38 401 THR B O 1
ATOM 7385 N N . TRP B 1 402 ? 19.969 14.188 -3.852 1 98.5 402 TRP B N 1
ATOM 7386 C CA . TRP B 1 402 ? 19.719 13.016 -4.676 1 98.5 402 TRP B CA 1
ATOM 7387 C C . TRP B 1 402 ? 20.625 11.852 -4.262 1 98.5 402 TRP B C 1
ATOM 7389 O O . TRP B 1 402 ? 20.156 10.719 -4.137 1 98.5 402 TRP B O 1
ATOM 7399 N N . ASP B 1 403 ? 21.859 12.148 -4.055 1 98.31 403 ASP B N 1
ATOM 7400 C CA . ASP B 1 403 ? 22.812 11.117 -3.654 1 98.31 403 ASP B CA 1
ATOM 7401 C C . ASP B 1 403 ? 22.453 10.531 -2.295 1 98.31 403 ASP B C 1
ATOM 7403 O O . ASP B 1 403 ? 22.531 9.312 -2.098 1 98.31 403 ASP B O 1
ATOM 7407 N N . ILE B 1 404 ? 22.094 11.367 -1.357 1 98.38 404 ILE B N 1
ATOM 7408 C CA . ILE B 1 404 ? 21.703 10.898 -0.035 1 98.38 404 ILE B CA 1
ATOM 7409 C C . ILE B 1 404 ? 20.438 10.047 -0.149 1 98.38 404 ILE B C 1
ATOM 7411 O O . ILE B 1 404 ? 20.328 8.992 0.492 1 98.38 404 ILE B O 1
ATOM 7415 N N . TYR B 1 405 ? 19.5 10.477 -0.976 1 98.19 405 TYR B N 1
ATOM 7416 C CA . TYR B 1 405 ? 18.266 9.734 -1.196 1 98.19 405 TYR B CA 1
ATOM 7417 C C . TYR B 1 405 ? 18.562 8.352 -1.76 1 98.19 405 TYR B C 1
ATOM 7419 O O . TYR B 1 405 ? 18.031 7.352 -1.271 1 98.19 405 TYR B O 1
ATOM 7427 N N . LYS B 1 406 ? 19.406 8.25 -2.807 1 98 406 LYS B N 1
ATOM 7428 C CA . LYS B 1 406 ? 19.719 6.98 -3.449 1 98 406 LYS B CA 1
ATOM 7429 C C . LYS B 1 406 ? 20.344 6.008 -2.461 1 98 406 LYS B C 1
ATOM 7431 O O . LYS B 1 406 ? 20.031 4.816 -2.453 1 98 406 LYS B O 1
ATOM 7436 N N . GLU B 1 407 ? 21.219 6.531 -1.629 1 97.94 407 GLU B N 1
ATOM 7437 C CA . GLU B 1 407 ? 21.828 5.684 -0.611 1 97.94 407 GLU B CA 1
ATOM 7438 C C . GLU B 1 407 ? 20.781 5.137 0.359 1 97.94 407 GLU B C 1
ATOM 7440 O O . GLU B 1 407 ? 20.844 3.971 0.753 1 97.94 407 GLU B O 1
ATOM 7445 N N . THR B 1 408 ? 19.891 5.984 0.784 1 98.19 408 THR B N 1
ATOM 7446 C CA . THR B 1 408 ? 18.828 5.578 1.692 1 98.19 408 THR B CA 1
ATOM 7447 C C . THR B 1 408 ? 18 4.461 1.08 1 98.19 408 THR B C 1
ATOM 7449 O O . THR B 1 408 ? 17.766 3.43 1.718 1 98.19 408 THR B O 1
ATOM 7452 N N . VAL B 1 409 ? 17.578 4.598 -0.132 1 97.88 409 VAL B N 1
ATOM 7453 C CA . VAL B 1 409 ? 16.734 3.629 -0.817 1 97.88 409 VAL B CA 1
ATOM 7454 C C . VAL B 1 409 ? 17.5 2.32 -1.011 1 97.88 409 VAL B C 1
ATOM 7456 O O . VAL B 1 409 ? 16.953 1.237 -0.79 1 97.88 409 VAL B O 1
ATOM 7459 N N . ASN B 1 410 ? 18.75 2.439 -1.441 1 97.06 410 ASN B N 1
ATOM 7460 C CA . ASN B 1 410 ? 19.578 1.248 -1.602 1 97.06 410 ASN B CA 1
ATOM 7461 C C . ASN B 1 410 ? 19.703 0.473 -0.293 1 97.06 410 ASN B C 1
ATOM 7463 O O . ASN B 1 410 ? 19.719 -0.759 -0.295 1 97.06 410 ASN B O 1
ATOM 7467 N N . GLY B 1 411 ? 19.859 1.187 0.802 1 97 411 GLY B N 1
ATOM 7468 C CA . GLY B 1 411 ? 19.938 0.534 2.098 1 97 411 GLY B CA 1
ATOM 7469 C C . GLY B 1 411 ? 18.672 -0.181 2.492 1 97 411 GLY B C 1
ATOM 7470 O O . GLY B 1 411 ? 18.703 -1.248 3.107 1 97 411 GLY B O 1
ATOM 7471 N N . ILE B 1 412 ? 17.5 0.444 2.168 1 96.69 412 ILE B N 1
ATOM 7472 C CA . ILE B 1 412 ? 16.219 -0.211 2.404 1 96.69 412 ILE B CA 1
ATOM 7473 C C . ILE B 1 412 ? 16.156 -1.522 1.625 1 96.69 412 ILE B C 1
ATOM 7475 O O . ILE B 1 412 ? 15.828 -2.57 2.186 1 96.69 412 ILE B O 1
ATOM 7479 N N . LEU B 1 413 ? 16.531 -1.482 0.357 1 95.12 413 LEU B N 1
ATOM 7480 C CA . LEU B 1 413 ? 16.516 -2.656 -0.508 1 95.12 413 LEU B CA 1
ATOM 7481 C C . LEU B 1 413 ? 17.469 -3.723 0.017 1 95.12 413 LEU B C 1
ATOM 7483 O O . LEU B 1 413 ? 17.125 -4.906 0.054 1 95.12 413 LEU B O 1
ATOM 7487 N N . ALA B 1 414 ? 18.641 -3.312 0.396 1 95.12 414 ALA B N 1
ATOM 7488 C CA . ALA B 1 414 ? 19.656 -4.246 0.875 1 95.12 414 ALA B CA 1
ATOM 7489 C C . ALA B 1 414 ? 19.156 -5.02 2.094 1 95.12 414 ALA B C 1
ATOM 7491 O O . ALA B 1 414 ? 19.641 -6.117 2.381 1 95.12 414 ALA B O 1
ATOM 7492 N N . ARG B 1 415 ? 18.156 -4.484 2.74 1 93.69 415 ARG B N 1
ATOM 7493 C CA . ARG B 1 415 ? 17.625 -5.094 3.955 1 93.69 415 ARG B CA 1
ATOM 7494 C C . ARG B 1 415 ? 16.375 -5.914 3.652 1 93.69 415 ARG B C 1
ATOM 7496 O O . ARG B 1 415 ? 15.672 -6.348 4.57 1 93.69 415 ARG B O 1
ATOM 7503 N N . GLY B 1 416 ? 16.094 -6.07 2.402 1 92 416 GLY B N 1
ATOM 7504 C CA . GLY B 1 416 ? 15 -6.93 1.971 1 92 416 GLY B CA 1
ATOM 7505 C C . GLY B 1 416 ? 13.641 -6.25 2.039 1 92 416 GLY B C 1
ATOM 7506 O O . GLY B 1 416 ? 12.609 -6.922 2.051 1 92 416 GLY B O 1
ATOM 7507 N N . ASP B 1 417 ? 13.672 -4.977 2.178 1 93.75 417 ASP B N 1
ATOM 7508 C CA . ASP B 1 417 ? 12.43 -4.203 2.246 1 93.75 417 ASP B CA 1
ATOM 7509 C C . ASP B 1 417 ? 12.156 -3.492 0.924 1 93.75 417 ASP B C 1
ATOM 7511 O O . ASP B 1 417 ? 13.086 -3.057 0.241 1 93.75 417 ASP B O 1
ATOM 7515 N N . ASP B 1 418 ? 10.898 -3.451 0.525 1 91.81 418 ASP B N 1
ATOM 7516 C CA . ASP B 1 418 ? 10.508 -2.6 -0.593 1 91.81 418 ASP B CA 1
ATOM 7517 C C . ASP B 1 418 ? 10.406 -1.138 -0.161 1 91.81 418 ASP B C 1
ATOM 7519 O O . ASP B 1 418 ? 9.617 -0.798 0.723 1 91.81 418 ASP B O 1
ATOM 7523 N N . PRO B 1 419 ? 11.156 -0.266 -0.812 1 95.06 419 PRO B N 1
ATOM 7524 C CA . PRO B 1 419 ? 11.086 1.146 -0.425 1 95.06 419 PRO B CA 1
ATOM 7525 C C . PRO B 1 419 ? 9.719 1.769 -0.718 1 95.06 419 PRO B C 1
ATOM 7527 O O . PRO B 1 419 ? 9.438 2.879 -0.262 1 95.06 419 PRO B O 1
ATOM 7530 N N . GLY B 1 420 ? 8.945 1.07 -1.551 1 92.19 420 GLY B N 1
ATOM 7531 C CA . GLY B 1 420 ? 7.582 1.519 -1.8 1 92.19 420 GLY B CA 1
ATOM 7532 C C . GLY B 1 420 ? 7.504 2.965 -2.252 1 92.19 420 GLY B C 1
ATOM 7533 O O . GLY B 1 420 ? 8.18 3.359 -3.205 1 92.19 420 GLY B O 1
ATOM 7534 N N . HIS B 1 421 ? 6.781 3.75 -1.441 1 93.38 421 HIS B N 1
ATOM 7535 C CA . HIS B 1 421 ? 6.516 5.141 -1.792 1 93.38 421 HIS B CA 1
ATOM 7536 C C . HIS B 1 421 ? 7.504 6.078 -1.108 1 93.38 421 HIS B C 1
ATOM 7538 O O . HIS B 1 421 ? 7.234 7.273 -0.971 1 93.38 421 HIS B O 1
ATOM 7544 N N . THR B 1 422 ? 8.648 5.59 -0.668 1 96.81 422 THR B N 1
ATOM 7545 C CA . THR B 1 422 ? 9.68 6.449 -0.1 1 96.81 422 THR B CA 1
ATOM 7546 C C . THR B 1 422 ? 10.047 7.562 -1.073 1 96.81 422 THR B C 1
ATOM 7548 O O . THR B 1 422 ? 10.383 7.301 -2.23 1 96.81 422 THR B O 1
ATOM 7551 N N . ILE B 1 423 ? 9.969 8.836 -0.556 1 96.75 423 ILE B N 1
ATOM 7552 C CA . ILE B 1 423 ? 10.227 9.945 -1.467 1 96.75 423 ILE B CA 1
ATOM 7553 C C . ILE B 1 423 ? 10.977 11.055 -0.733 1 96.75 423 ILE B C 1
ATOM 7555 O O . ILE B 1 423 ? 10.992 11.094 0.5 1 96.75 423 ILE B O 1
ATOM 7559 N N . TRP B 1 424 ? 11.641 11.828 -1.444 1 97.56 424 TRP B N 1
ATOM 7560 C CA . TRP B 1 424 ? 12.156 13.141 -1.062 1 97.56 424 TRP B CA 1
ATOM 7561 C C . TRP B 1 424 ? 11.5 14.242 -1.887 1 97.56 424 TRP B C 1
ATOM 7563 O O . TRP B 1 424 ? 11.273 14.078 -3.088 1 97.56 424 TRP B O 1
ATOM 7573 N N . VAL B 1 425 ? 11.109 15.359 -1.237 1 97.88 425 VAL B N 1
ATOM 7574 C CA . VAL B 1 425 ? 10.359 16.422 -1.898 1 97.88 425 VAL B CA 1
ATOM 7575 C C . VAL B 1 425 ? 11.016 17.766 -1.612 1 97.88 425 VAL B C 1
ATOM 7577 O O . VAL B 1 425 ? 11.477 18.016 -0.497 1 97.88 425 VAL B O 1
ATOM 7580 N N . ASP B 1 426 ? 11.141 18.594 -2.609 1 98.44 426 ASP B N 1
ATOM 7581 C CA . ASP B 1 426 ? 11.406 20.016 -2.475 1 98.44 426 ASP B CA 1
ATOM 7582 C C . ASP B 1 426 ? 10.195 20.844 -2.885 1 98.44 426 ASP B C 1
ATOM 7584 O O . ASP B 1 426 ? 9.898 20.969 -4.074 1 98.44 426 ASP B O 1
ATOM 7588 N N . GLU B 1 427 ? 9.539 21.438 -1.922 1 97.81 427 GLU B N 1
ATOM 7589 C CA . GLU B 1 427 ? 8.336 22.234 -2.146 1 97.81 427 GLU B CA 1
ATOM 7590 C C . GLU B 1 427 ? 8.688 23.703 -2.35 1 97.81 427 GLU B C 1
ATOM 7592 O O . GLU B 1 427 ? 9.328 24.328 -1.494 1 97.81 427 GLU B O 1
ATOM 7597 N N . TYR B 1 428 ? 8.164 24.219 -3.441 1 98.06 428 TYR B N 1
ATOM 7598 C CA . TYR B 1 428 ? 8.406 25.641 -3.742 1 98.06 428 TYR B CA 1
ATOM 7599 C C . TYR B 1 428 ? 7.504 26.531 -2.896 1 98.06 428 TYR B C 1
ATOM 7601 O O . TYR B 1 428 ? 6.305 26.281 -2.779 1 98.06 428 TYR B O 1
ATOM 7609 N N . VAL B 1 429 ? 8.102 27.531 -2.324 1 96.94 429 VAL B N 1
ATOM 7610 C CA . VAL B 1 429 ? 7.383 28.594 -1.624 1 96.94 429 VAL B CA 1
ATOM 7611 C C . VAL B 1 429 ? 7.762 29.953 -2.213 1 96.94 429 VAL B C 1
ATOM 7613 O O . VAL B 1 429 ? 8.945 30.266 -2.365 1 96.94 429 VAL B O 1
ATOM 7616 N N . LEU B 1 430 ? 6.742 30.719 -2.566 1 96.19 430 LEU B N 1
ATOM 7617 C CA . LEU B 1 430 ? 6.988 32.062 -3.109 1 96.19 430 LEU B CA 1
ATOM 7618 C C . LEU B 1 430 ? 7.676 32.938 -2.08 1 96.19 430 LEU B C 1
ATOM 7620 O O . LEU B 1 430 ? 7.215 33.062 -0.941 1 96.19 430 LEU B O 1
ATOM 7624 N N . PRO B 1 431 ? 8.758 33.594 -2.451 1 91.75 431 PRO B N 1
ATOM 7625 C CA . PRO B 1 431 ? 9.461 34.5 -1.527 1 91.75 431 PRO B CA 1
ATOM 7626 C C . PRO B 1 431 ? 8.555 35.594 -0.969 1 91.75 431 PRO B C 1
ATOM 7628 O O . PRO B 1 431 ? 7.754 36.156 -1.706 1 91.75 431 PRO B O 1
ATOM 7631 N N . GLY B 1 432 ? 8.656 35.75 0.334 1 90.56 432 GLY B N 1
ATOM 7632 C CA . GLY B 1 432 ? 7.906 36.812 1.019 1 90.56 432 GLY B CA 1
ATOM 7633 C C . GLY B 1 432 ? 6.434 36.469 1.173 1 90.56 432 GLY B C 1
ATOM 7634 O O . GLY B 1 432 ? 5.621 37.344 1.478 1 90.56 432 GLY B O 1
ATOM 7635 N N . TRP B 1 433 ? 6.031 35.25 0.982 1 93.62 433 TRP B N 1
ATOM 7636 C CA . TRP B 1 433 ? 4.66 34.781 1.105 1 93.62 433 TRP B CA 1
ATOM 7637 C C . TRP B 1 433 ? 3.707 35.625 0.284 1 93.62 433 TRP B C 1
ATOM 7639 O O . TRP B 1 433 ? 2.574 35.875 0.699 1 93.62 433 TRP B O 1
ATOM 7649 N N . ASN B 1 434 ? 4.23 36.281 -0.833 1 93 434 ASN B N 1
ATOM 7650 C CA . ASN B 1 434 ? 3.428 37.219 -1.629 1 93 434 ASN B CA 1
ATOM 7651 C C . ASN B 1 434 ? 2.908 38.375 -0.787 1 93 434 ASN B C 1
ATOM 7653 O O . ASN B 1 434 ? 1.839 38.938 -1.065 1 93 434 ASN B O 1
ATOM 7657 N N . GLY B 1 435 ? 3.562 38.656 0.281 1 90.75 435 GLY B N 1
ATOM 7658 C CA . GLY B 1 435 ? 3.176 39.75 1.15 1 90.75 435 GLY B CA 1
ATOM 7659 C C . GLY B 1 435 ? 2.141 39.375 2.188 1 90.75 435 GLY B C 1
ATOM 7660 O O . GLY B 1 435 ? 1.623 40.219 2.912 1 90.75 435 GLY B O 1
ATOM 7661 N N . ALA B 1 436 ? 1.834 38.156 2.367 1 90.44 436 ALA B N 1
ATOM 7662 C CA . ALA B 1 436 ? 0.765 37.688 3.246 1 90.44 436 ALA B CA 1
ATOM 7663 C C . ALA B 1 436 ? 1.323 37.188 4.582 1 90.44 436 ALA B C 1
ATOM 7665 O O . ALA B 1 436 ? 0.569 36.75 5.457 1 90.44 436 ALA B O 1
ATOM 7666 N N . GLY B 1 437 ? 2.602 37.281 4.828 1 92.06 437 GLY B N 1
ATOM 7667 C CA . GLY B 1 437 ? 3.221 36.781 6.047 1 92.06 437 GLY B CA 1
ATOM 7668 C C . GLY B 1 437 ? 3.207 37.781 7.176 1 92.06 437 GLY B C 1
ATOM 7669 O O . GLY B 1 437 ? 2.768 38.906 6.996 1 92.06 437 GLY B O 1
ATOM 7670 N N . PRO B 1 438 ? 3.611 37.344 8.367 1 94.62 438 PRO B N 1
ATOM 7671 C CA . PRO B 1 438 ? 3.697 38.25 9.5 1 94.62 438 PRO B CA 1
ATOM 7672 C C . PRO B 1 438 ? 4.777 39.312 9.32 1 94.62 438 PRO B C 1
ATOM 7674 O O . PRO B 1 438 ? 5.742 39.094 8.586 1 94.62 438 PRO B O 1
ATOM 7677 N N . ALA B 1 439 ? 4.598 40.375 10.008 1 91.88 439 ALA B N 1
ATOM 7678 C CA . ALA B 1 439 ? 5.527 41.5 9.883 1 91.88 439 ALA B CA 1
ATOM 7679 C C . ALA B 1 439 ? 6.879 41.156 10.508 1 91.88 439 ALA B C 1
ATOM 7681 O O . ALA B 1 439 ? 7.922 41.594 10.023 1 91.88 439 ALA B O 1
ATOM 7682 N N . SER B 1 440 ? 6.82 40.406 11.594 1 94 440 SER B N 1
ATOM 7683 C CA . SER B 1 440 ? 8.055 40 12.266 1 94 440 SER B CA 1
ATOM 7684 C C . SER B 1 440 ? 7.988 38.562 12.758 1 94 440 SER B C 1
ATOM 7686 O O . SER B 1 440 ? 6.902 38 12.883 1 94 440 SER B O 1
ATOM 7688 N N . ASP B 1 441 ? 9.156 38.062 13.086 1 95.62 441 ASP B N 1
ATOM 7689 C CA . ASP B 1 441 ? 9.258 36.688 13.547 1 95.62 441 ASP B CA 1
ATOM 7690 C C . ASP B 1 441 ? 8.633 36.531 14.938 1 95.62 441 ASP B C 1
ATOM 7692 O O . ASP B 1 441 ? 8.211 35.438 15.305 1 95.62 441 ASP B O 1
ATOM 7696 N N . ALA B 1 442 ? 8.523 37.531 15.68 1 96.12 442 ALA B N 1
ATOM 7697 C CA . ALA B 1 442 ? 7.984 37.469 17.047 1 96.12 442 ALA B CA 1
ATOM 7698 C C . ALA B 1 442 ? 6.457 37.5 17.031 1 96.12 442 ALA B C 1
ATOM 7700 O O . ALA B 1 442 ? 5.816 37.188 18.031 1 96.12 442 ALA B O 1
ATOM 7701 N N . ASP B 1 443 ? 5.906 37.812 15.859 1 96.19 443 ASP B N 1
ATOM 7702 C CA . ASP B 1 443 ? 4.461 38 15.766 1 96.19 443 ASP B CA 1
ATOM 7703 C C . ASP B 1 443 ? 3.74 36.656 15.82 1 96.19 443 ASP B C 1
ATOM 7705 O O . ASP B 1 443 ? 2.559 36.594 16.172 1 96.19 443 ASP B O 1
ATOM 7709 N N . THR B 1 444 ? 4.387 35.625 15.484 1 97.75 444 THR B N 1
ATOM 7710 C CA . THR B 1 444 ? 3.832 34.281 15.5 1 97.75 444 THR B CA 1
ATOM 7711 C C . THR B 1 444 ? 4.73 33.344 16.297 1 97.75 444 THR B C 1
ATOM 7713 O O . THR B 1 444 ? 5.926 33.594 16.453 1 97.75 444 THR B O 1
ATOM 7716 N N . ALA B 1 445 ? 4.121 32.312 16.828 1 98.44 445 ALA B N 1
ATOM 7717 C CA . ALA B 1 445 ? 4.906 31.328 17.578 1 98.44 445 ALA B CA 1
ATOM 7718 C C . ALA B 1 445 ? 5.973 30.688 16.703 1 98.44 445 ALA B C 1
ATOM 7720 O O . ALA B 1 445 ? 7.129 30.562 17.109 1 98.44 445 ALA B O 1
ATOM 7721 N N . TRP B 1 446 ? 5.598 30.203 15.539 1 98.56 446 TRP B N 1
ATOM 7722 C CA . TRP B 1 446 ? 6.566 29.812 14.523 1 98.56 446 TRP B CA 1
ATOM 7723 C C . TRP B 1 446 ? 7.066 31.016 13.75 1 98.56 446 TRP B C 1
ATOM 7725 O O . TRP B 1 446 ? 6.305 31.656 13.008 1 98.56 446 TRP B O 1
ATOM 7735 N N . PRO B 1 447 ? 8.352 31.375 13.984 1 98 447 PRO B N 1
ATOM 7736 C CA . PRO B 1 447 ? 8.867 32.5 13.219 1 98 447 PRO B CA 1
ATOM 7737 C C . PRO B 1 447 ? 8.953 32.219 11.719 1 98 447 PRO B C 1
ATOM 7739 O O . PRO B 1 447 ? 9.602 31.25 11.312 1 98 447 PRO B O 1
ATOM 7742 N N . HIS B 1 448 ? 8.219 33.094 10.898 1 96.62 448 HIS B N 1
ATOM 7743 C CA . HIS B 1 448 ? 8.234 32.875 9.461 1 96.62 448 HIS B CA 1
ATOM 7744 C C . HIS B 1 448 ? 7.988 34.156 8.688 1 96.62 448 HIS B C 1
ATOM 7746 O O . HIS B 1 448 ? 7.328 34.156 7.645 1 96.62 448 HIS B O 1
ATOM 7752 N N . SER B 1 449 ? 8.445 35.219 9.227 1 93.94 449 SER B N 1
ATOM 7753 C CA . SER B 1 449 ? 8.375 36.469 8.477 1 93.94 449 SER B CA 1
ATOM 7754 C C . SER B 1 449 ? 9.148 36.375 7.168 1 93.94 449 SER B C 1
ATOM 7756 O O . SER B 1 449 ? 8.867 37.125 6.219 1 93.94 449 SER B O 1
ATOM 7758 N N . THR B 1 450 ? 10.102 35.562 7.172 1 92.06 450 THR B N 1
ATOM 7759 C CA . THR B 1 450 ? 10.82 35.188 5.957 1 92.06 450 THR B CA 1
ATOM 7760 C C . THR B 1 450 ? 10.398 33.812 5.469 1 92.06 450 THR B C 1
ATOM 7762 O O . THR B 1 450 ? 10.391 32.844 6.242 1 92.06 450 THR B O 1
ATOM 7765 N N . SER B 1 451 ? 10.031 33.812 4.203 1 90 451 SER B N 1
ATOM 7766 C CA . SER B 1 451 ? 9.648 32.531 3.641 1 90 451 SER B CA 1
ATOM 7767 C C . SER B 1 451 ? 10.859 31.766 3.131 1 90 451 SER B C 1
ATOM 7769 O O . SER B 1 451 ? 11.898 32.375 2.834 1 90 451 SER B O 1
ATOM 7771 N N . GLY B 1 452 ? 10.797 30.453 3.104 1 93.62 452 GLY B N 1
ATOM 7772 C CA . GLY B 1 452 ? 11.75 29.531 2.488 1 93.62 452 GLY B CA 1
ATOM 7773 C C . GLY B 1 452 ? 11.094 28.297 1.921 1 93.62 452 GLY B C 1
ATOM 7774 O O . GLY B 1 452 ? 9.984 27.922 2.318 1 93.62 452 GLY B O 1
ATOM 7775 N N . HIS B 1 453 ? 11.805 27.75 0.879 1 96.62 453 HIS B N 1
ATOM 7776 C CA . HIS B 1 453 ? 11.352 26.453 0.385 1 96.62 453 HIS B CA 1
ATOM 7777 C C . HIS B 1 453 ? 11.406 25.391 1.482 1 96.62 453 HIS B C 1
ATOM 7779 O O . HIS B 1 453 ? 12.094 25.562 2.486 1 96.62 453 HIS B O 1
ATOM 7785 N N . ILE B 1 454 ? 10.594 24.375 1.31 1 97.25 454 ILE B N 1
ATOM 7786 C CA . ILE B 1 454 ? 10.516 23.312 2.318 1 97.25 454 ILE B CA 1
ATOM 7787 C C . ILE B 1 454 ? 10.852 21.969 1.688 1 97.25 454 ILE B C 1
ATOM 7789 O O . ILE B 1 454 ? 10.312 21.609 0.637 1 97.25 454 ILE B O 1
ATOM 7793 N N . THR B 1 455 ? 11.758 21.266 2.281 1 96.69 455 THR B N 1
ATOM 7794 C CA . THR B 1 455 ? 12.047 19.891 1.888 1 96.69 455 THR B CA 1
ATOM 7795 C C . THR B 1 455 ? 11.383 18.906 2.84 1 96.69 455 THR B C 1
ATOM 7797 O O . THR B 1 455 ? 11.055 19.25 3.977 1 96.69 455 THR B O 1
ATOM 7800 N N . LEU B 1 456 ? 11.102 17.75 2.332 1 96 456 LEU B N 1
ATOM 7801 C CA . LEU B 1 456 ? 10.469 16.688 3.109 1 96 456 LEU B CA 1
ATOM 7802 C C . LEU B 1 456 ? 11.023 15.328 2.727 1 96 456 LEU B C 1
ATOM 7804 O O . LEU B 1 456 ? 11.195 15.023 1.542 1 96 456 LEU B O 1
ATOM 7808 N N . THR B 1 457 ? 11.461 14.57 3.729 1 96.25 457 THR B N 1
ATOM 7809 C CA . THR B 1 457 ? 11.75 13.148 3.582 1 96.25 457 THR B CA 1
ATOM 7810 C C . THR B 1 457 ? 10.586 12.305 4.098 1 96.25 457 THR B C 1
ATOM 7812 O O . THR B 1 457 ? 10.156 12.461 5.242 1 96.25 457 THR B O 1
ATOM 7815 N N . SER B 1 458 ? 10.039 11.477 3.252 1 96.62 458 SER B N 1
ATOM 7816 C CA . SER B 1 458 ? 9.047 10.492 3.646 1 96.62 458 SER B CA 1
ATOM 7817 C C . SER B 1 458 ? 9.5 9.078 3.307 1 96.62 458 SER B C 1
ATOM 7819 O O . SER B 1 458 ? 9.484 8.68 2.143 1 96.62 458 SER B O 1
ATOM 7821 N N . ALA B 1 459 ? 9.938 8.383 4.301 1 97 459 ALA B N 1
ATOM 7822 C CA . ALA B 1 459 ? 10.344 6.988 4.125 1 97 459 ALA B CA 1
ATOM 7823 C C . ALA B 1 459 ? 9.266 6.039 4.629 1 97 459 ALA B C 1
ATOM 7825 O O . ALA B 1 459 ? 8.594 6.32 5.629 1 97 459 ALA B O 1
ATOM 7826 N N . GLU B 1 460 ? 9.133 4.953 3.91 1 95.31 460 GLU B N 1
ATOM 7827 C CA . GLU B 1 460 ? 8.203 3.877 4.238 1 95.31 460 GLU B CA 1
ATOM 7828 C C . GLU B 1 460 ? 8.93 2.545 4.402 1 95.31 460 GLU B C 1
ATOM 7830 O O . GLU B 1 460 ? 9.82 2.223 3.617 1 95.31 460 GLU B O 1
ATOM 7835 N N . TRP B 1 461 ? 8.617 1.778 5.496 1 95.31 461 TRP B N 1
ATOM 7836 C CA . TRP B 1 461 ? 9.242 0.469 5.656 1 95.31 461 TRP B CA 1
ATOM 7837 C C . TRP B 1 461 ? 8.344 -0.468 6.461 1 95.31 461 TRP B C 1
ATOM 7839 O O . TRP B 1 461 ? 7.379 -0.026 7.086 1 95.31 461 TRP B O 1
ATOM 7849 N N . SER B 1 462 ? 8.609 -1.709 6.336 1 91.44 462 SER B N 1
ATOM 7850 C CA . SER B 1 462 ? 7.809 -2.711 7.031 1 91.44 462 SER B CA 1
ATOM 7851 C C . SER B 1 462 ? 8.68 -3.607 7.906 1 91.44 462 SER B C 1
ATOM 7853 O O . SER B 1 462 ? 8.211 -4.145 8.914 1 91.44 462 SER B O 1
ATOM 7855 N N . ASN B 1 463 ? 9.961 -3.748 7.52 1 89.88 463 ASN B N 1
ATOM 7856 C CA . ASN B 1 463 ? 10.844 -4.652 8.25 1 89.88 463 ASN B CA 1
ATOM 7857 C C . ASN B 1 463 ? 11.43 -3.986 9.492 1 89.88 463 ASN B C 1
ATOM 7859 O O . ASN B 1 463 ? 11.852 -2.83 9.438 1 89.88 463 ASN B O 1
ATOM 7863 N N . ASP B 1 464 ? 11.547 -4.742 10.523 1 87.5 464 ASP B N 1
ATOM 7864 C CA . ASP B 1 464 ? 12.133 -4.234 11.75 1 87.5 464 ASP B CA 1
ATOM 7865 C C . ASP B 1 464 ? 13.602 -3.869 11.547 1 87.5 464 ASP B C 1
ATOM 7867 O O . ASP B 1 464 ? 14.102 -2.912 12.141 1 87.5 464 ASP B O 1
ATOM 7871 N N . THR B 1 465 ? 14.227 -4.562 10.664 1 87.75 465 THR B N 1
ATOM 7872 C CA . THR B 1 465 ? 15.656 -4.355 10.422 1 87.75 465 THR B CA 1
ATOM 7873 C C . THR B 1 465 ? 15.898 -3.018 9.734 1 87.75 465 THR B C 1
ATOM 7875 O O . THR B 1 465 ? 17.031 -2.525 9.703 1 87.75 465 THR B O 1
ATOM 7878 N N . THR B 1 466 ? 14.82 -2.49 9.195 1 94.75 466 THR B N 1
ATOM 7879 C CA . THR B 1 466 ? 14.953 -1.241 8.453 1 94.75 466 THR B CA 1
ATOM 7880 C C . THR B 1 466 ? 14.758 -0.042 9.375 1 94.75 466 THR B C 1
ATOM 7882 O O . THR B 1 466 ? 15.156 1.075 9.047 1 94.75 466 THR B O 1
ATOM 7885 N N . ASN B 1 467 ? 14.25 -0.238 10.562 1 95.56 467 ASN B N 1
ATOM 7886 C CA . ASN B 1 467 ? 13.805 0.833 11.445 1 95.56 467 ASN B CA 1
ATOM 7887 C C . ASN B 1 467 ? 14.953 1.76 11.828 1 95.56 467 ASN B C 1
ATOM 7889 O O . ASN B 1 467 ? 14.93 2.949 11.508 1 95.56 467 ASN B O 1
ATOM 7893 N N . ASP B 1 468 ? 16.031 1.229 12.453 1 96.38 468 ASP B N 1
ATOM 7894 C CA . ASP B 1 468 ? 17.141 2.057 12.914 1 96.38 468 ASP B CA 1
ATOM 7895 C C . ASP B 1 468 ? 17.875 2.693 11.734 1 96.38 468 ASP B C 1
ATOM 7897 O O . ASP B 1 468 ? 18.344 3.826 11.828 1 96.38 468 ASP B O 1
ATOM 7901 N N . TYR B 1 469 ? 17.906 1.94 10.68 1 97 469 TYR B N 1
ATOM 7902 C CA . TYR B 1 469 ? 18.578 2.424 9.477 1 97 469 TYR B CA 1
ATOM 7903 C C . TYR B 1 469 ? 17.922 3.699 8.961 1 97 469 TYR B C 1
ATOM 7905 O O . TYR B 1 469 ? 18.609 4.656 8.594 1 97 469 TYR B O 1
ATOM 7913 N N . ILE B 1 470 ? 16.562 3.746 8.93 1 97.69 470 ILE B N 1
ATOM 7914 C CA . ILE B 1 470 ? 15.828 4.883 8.383 1 97.69 470 ILE B CA 1
ATOM 7915 C C . ILE B 1 470 ? 16.109 6.125 9.227 1 97.69 470 ILE B C 1
ATOM 7917 O O . ILE B 1 470 ? 16.344 7.211 8.688 1 97.69 470 ILE B O 1
ATOM 7921 N N . TYR B 1 471 ? 16.078 6.016 10.531 1 96.31 471 TYR B N 1
ATOM 7922 C CA . TYR B 1 471 ? 16.312 7.164 11.398 1 96.31 471 TYR B CA 1
ATOM 7923 C C . TYR B 1 471 ? 17.734 7.68 11.242 1 96.31 471 TYR B C 1
ATOM 7925 O O . TYR B 1 471 ? 17.969 8.891 11.258 1 96.31 471 TYR B O 1
ATOM 7933 N N . GLU B 1 472 ? 18.672 6.797 11.039 1 96.94 472 GLU B N 1
ATOM 7934 C CA . GLU B 1 472 ? 20.062 7.199 10.789 1 96.94 472 GLU B CA 1
ATOM 7935 C C . GLU B 1 472 ? 20.188 7.969 9.477 1 96.94 472 GLU B C 1
ATOM 7937 O O . GLU B 1 472 ? 20.844 9.008 9.422 1 96.94 472 GLU B O 1
ATOM 7942 N N . ARG B 1 473 ? 19.531 7.438 8.5 1 97.38 473 ARG B N 1
ATOM 7943 C CA . ARG B 1 473 ? 19.625 8.055 7.184 1 97.38 473 ARG B CA 1
ATOM 7944 C C . ARG B 1 473 ? 18.938 9.422 7.176 1 97.38 473 ARG B C 1
ATOM 7946 O O . ARG B 1 473 ? 19.422 10.359 6.531 1 97.38 473 ARG B O 1
ATOM 7953 N N . ASP B 1 474 ? 17.828 9.5 7.828 1 96.56 474 ASP B N 1
ATOM 7954 C CA . ASP B 1 474 ? 17.141 10.781 7.895 1 96.56 474 ASP B CA 1
ATOM 7955 C C . ASP B 1 474 ? 17.984 11.82 8.633 1 96.56 474 ASP B C 1
ATOM 7957 O O . ASP B 1 474 ? 18 12.992 8.266 1 96.56 474 ASP B O 1
ATOM 7961 N N . SER B 1 475 ? 18.609 11.406 9.703 1 95.69 475 SER B N 1
ATOM 7962 C CA . SER B 1 475 ? 19.5 12.312 10.422 1 95.69 475 SER B CA 1
ATOM 7963 C C . SER B 1 475 ? 20.594 12.859 9.516 1 95.69 475 SER B C 1
ATOM 7965 O O . SER B 1 475 ? 20.953 14.039 9.602 1 95.69 475 SER B O 1
ATOM 7967 N N . LYS B 1 476 ? 21.094 12.062 8.641 1 96.5 476 LYS B N 1
ATOM 7968 C CA . LYS B 1 476 ? 22.109 12.492 7.688 1 96.5 476 LYS B CA 1
ATOM 7969 C C . LYS B 1 476 ? 21.547 13.523 6.715 1 96.5 476 LYS B C 1
ATOM 7971 O O . LYS B 1 476 ? 22.188 14.531 6.418 1 96.5 476 LYS B O 1
ATOM 7976 N N . MET B 1 477 ? 20.375 13.273 6.211 1 97.06 477 MET B N 1
ATOM 7977 C CA . MET B 1 477 ? 19.75 14.219 5.301 1 97.06 477 MET B CA 1
ATOM 7978 C C . MET B 1 477 ? 19.484 15.555 5.996 1 97.06 477 MET B C 1
ATOM 7980 O O . MET B 1 477 ? 19.828 16.609 5.465 1 97.06 477 MET B O 1
ATOM 7984 N N . MET B 1 478 ? 18.922 15.523 7.207 1 95 478 MET B N 1
ATOM 7985 C CA . MET B 1 478 ? 18.625 16.734 7.949 1 95 478 MET B CA 1
ATOM 7986 C C . MET B 1 478 ? 19.891 17.516 8.273 1 95 478 MET B C 1
ATOM 7988 O O . MET B 1 478 ? 19.891 18.75 8.234 1 95 478 MET B O 1
ATOM 7992 N N . SER B 1 479 ? 20.953 16.797 8.594 1 95.38 479 SER B N 1
ATOM 7993 C CA . SER B 1 479 ? 22.234 17.453 8.867 1 95.38 479 SER B CA 1
ATOM 7994 C C . SER B 1 479 ? 22.766 18.156 7.625 1 95.38 479 SER B C 1
ATOM 7996 O O . SER B 1 479 ? 23.25 19.281 7.711 1 95.38 479 SER B O 1
ATOM 7998 N N . TYR B 1 480 ? 22.672 17.5 6.531 1 96.75 480 TYR B N 1
ATOM 7999 C CA . TYR B 1 480 ? 23.109 18.125 5.293 1 96.75 480 TYR B CA 1
ATOM 8000 C C . TYR B 1 480 ? 22.297 19.406 5.023 1 96.75 480 TYR B C 1
ATOM 8002 O O . TYR B 1 480 ? 22.875 20.438 4.688 1 96.75 480 TYR B O 1
ATOM 8010 N N . LEU B 1 481 ? 21.016 19.297 5.145 1 95.69 481 LEU B N 1
ATOM 8011 C CA . LEU B 1 481 ? 20.156 20.422 4.863 1 95.69 481 LEU B CA 1
ATOM 8012 C C . LEU B 1 481 ? 20.453 21.594 5.805 1 95.69 481 LEU B C 1
ATOM 8014 O O . LEU B 1 481 ? 20.453 22.75 5.383 1 95.69 481 LEU B O 1
ATOM 8018 N N . ARG B 1 482 ? 20.703 21.297 7.059 1 93.94 482 ARG B N 1
ATOM 8019 C CA . ARG B 1 482 ? 21.094 22.312 8.031 1 93.94 482 ARG B CA 1
ATOM 8020 C C . ARG B 1 482 ? 22.391 23.016 7.598 1 93.94 482 ARG B C 1
ATOM 8022 O O . ARG B 1 482 ? 22.453 24.234 7.57 1 93.94 482 ARG B O 1
ATOM 8029 N N . ASP B 1 483 ? 23.375 22.219 7.293 1 94.69 483 ASP B N 1
ATOM 8030 C CA . ASP B 1 483 ? 24.672 22.766 6.91 1 94.69 483 ASP B CA 1
ATOM 8031 C C . ASP B 1 483 ? 24.562 23.594 5.637 1 94.69 483 ASP B C 1
ATOM 8033 O O . ASP B 1 483 ? 25.219 24.641 5.516 1 94.69 483 ASP B O 1
ATOM 8037 N N . PHE B 1 484 ? 23.766 23.109 4.75 1 95.06 484 PHE B N 1
ATOM 8038 C CA . PHE B 1 484 ? 23.547 23.844 3.506 1 95.06 484 PHE B CA 1
ATOM 8039 C C . PHE B 1 484 ? 22.984 25.219 3.779 1 95.06 484 PHE B C 1
ATOM 8041 O O . PHE B 1 484 ? 23.531 26.234 3.324 1 95.06 484 PHE B O 1
ATOM 8048 N N . GLN B 1 485 ? 21.875 25.297 4.484 1 93.5 485 GLN B N 1
ATOM 8049 C CA . GLN B 1 485 ? 21.234 26.578 4.785 1 93.5 485 GLN B CA 1
ATOM 8050 C C . GLN B 1 485 ? 22.172 27.484 5.57 1 93.5 485 GLN B C 1
ATOM 8052 O O . GLN B 1 485 ? 22.25 28.688 5.293 1 93.5 485 GLN B O 1
ATOM 8057 N N . ASN B 1 486 ? 22.828 26.953 6.574 1 92.06 486 ASN B N 1
ATOM 8058 C CA . ASN B 1 486 ? 23.734 27.734 7.402 1 92.06 486 ASN B CA 1
ATOM 8059 C C . ASN B 1 486 ? 24.906 28.281 6.594 1 92.06 486 ASN B C 1
ATOM 8061 O O . ASN B 1 486 ? 25.547 29.25 6.996 1 92.06 486 ASN B O 1
ATOM 8065 N N . GLY B 1 487 ? 25.188 27.609 5.555 1 92.19 487 GLY B N 1
ATOM 8066 C CA . GLY B 1 487 ? 26.297 28.031 4.711 1 92.19 487 GLY B CA 1
ATOM 8067 C C . GLY B 1 487 ? 25.938 29.141 3.748 1 92.19 487 GLY B C 1
ATOM 8068 O O . GLY B 1 487 ? 26.812 29.766 3.158 1 92.19 487 GLY B O 1
ATOM 8069 N N . LEU B 1 488 ? 24.672 29.328 3.719 1 88.88 488 LEU B N 1
ATOM 8070 C CA . LEU B 1 488 ? 24.203 30.391 2.832 1 88.88 488 LEU B CA 1
ATOM 8071 C C . LEU B 1 488 ? 24.297 31.75 3.518 1 88.88 488 LEU B C 1
ATOM 8073 O O . LEU B 1 488 ? 24.141 31.859 4.734 1 88.88 488 LEU B O 1
ATOM 8077 N N . ASP B 1 489 ? 24.75 32.781 2.855 1 85.62 489 ASP B N 1
ATOM 8078 C CA . ASP B 1 489 ? 24.719 34.156 3.359 1 85.62 489 ASP B CA 1
ATOM 8079 C C . ASP B 1 489 ? 23.328 34.75 3.254 1 85.62 489 ASP B C 1
ATOM 8081 O O . ASP B 1 489 ? 23.109 35.688 2.502 1 85.62 489 ASP B O 1
ATOM 8085 N N . GLU B 1 490 ? 22.391 34.156 3.98 1 85.31 490 GLU B N 1
ATOM 8086 C CA . GLU B 1 490 ? 20.984 34.531 3.938 1 85.31 490 GLU B CA 1
ATOM 8087 C C . GLU B 1 490 ? 20.391 34.625 5.344 1 85.31 490 GLU B C 1
ATOM 8089 O O . GLU B 1 490 ? 21 34.156 6.312 1 85.31 490 GLU B O 1
ATOM 8094 N N . PRO B 1 491 ? 19.266 35.344 5.375 1 82 491 PRO B N 1
ATOM 8095 C CA . PRO B 1 491 ? 18.625 35.438 6.688 1 82 491 PRO B CA 1
ATOM 8096 C C . PRO B 1 491 ? 18.297 34.062 7.289 1 82 491 PRO B C 1
ATOM 8098 O O . PRO B 1 491 ? 18.109 33.094 6.559 1 82 491 PRO B O 1
ATOM 8101 N N . VAL B 1 492 ? 18.219 34.094 8.617 1 88.44 492 VAL B N 1
ATOM 8102 C CA . VAL B 1 492 ? 17.828 32.906 9.336 1 88.44 492 VAL B CA 1
ATOM 8103 C C . VAL B 1 492 ? 16.406 32.5 8.953 1 88.44 492 VAL B C 1
ATOM 8105 O O . VAL B 1 492 ? 15.531 33.375 8.828 1 88.44 492 VAL B O 1
ATOM 8108 N N . ILE B 1 493 ? 16.234 31.266 8.656 1 92.75 493 ILE B N 1
ATOM 8109 C CA . ILE B 1 493 ? 14.898 30.734 8.453 1 92.75 493 ILE B CA 1
ATOM 8110 C C . ILE B 1 493 ? 14.641 29.594 9.43 1 92.75 493 ILE B C 1
ATOM 8112 O O . ILE B 1 493 ? 15.586 28.984 9.953 1 92.75 493 ILE B O 1
ATOM 8116 N N . TYR B 1 494 ? 13.406 29.359 9.75 1 96.75 494 TYR B N 1
ATOM 8117 C CA . TYR B 1 494 ? 13 28.359 10.742 1 96.75 494 TYR B CA 1
ATOM 8118 C C . TYR B 1 494 ? 12.203 27.234 10.094 1 96.75 494 TYR B C 1
ATOM 8120 O O . TYR B 1 494 ? 11.508 27.453 9.102 1 96.75 494 TYR B O 1
ATOM 8128 N N . ASP B 1 495 ? 12.398 26.062 10.656 1 97.5 495 ASP B N 1
ATOM 8129 C CA . ASP B 1 495 ? 11.789 24.859 10.086 1 97.5 495 ASP B CA 1
ATOM 8130 C C . ASP B 1 495 ? 10.289 24.812 10.359 1 97.5 495 ASP B C 1
ATOM 8132 O O . ASP B 1 495 ? 9.836 25.25 11.422 1 97.5 495 ASP B O 1
ATOM 8136 N N . TYR B 1 496 ? 9.547 24.328 9.344 1 97.5 496 TYR B N 1
ATOM 8137 C CA . TYR B 1 496 ? 8.102 24.125 9.438 1 97.5 496 TYR B CA 1
ATOM 8138 C C . TYR B 1 496 ? 7.762 23.156 10.562 1 97.5 496 TYR B C 1
ATOM 8140 O O . TYR B 1 496 ? 8.18 22 10.539 1 97.5 496 TYR B O 1
ATOM 8148 N N . PRO B 1 497 ? 6.949 23.578 11.539 1 98 497 PRO B N 1
ATOM 8149 C CA . PRO B 1 497 ? 6.73 22.766 12.742 1 98 497 PRO B CA 1
ATOM 8150 C C . PRO B 1 497 ? 6.078 21.422 12.43 1 98 497 PRO B C 1
ATOM 8152 O O . PRO B 1 497 ? 6.418 20.406 13.055 1 98 497 PRO B O 1
ATOM 8155 N N . ASN B 1 498 ? 5.16 21.328 11.508 1 97.56 498 ASN B N 1
ATOM 8156 C CA . ASN B 1 498 ? 4.438 20.094 11.227 1 97.56 498 ASN B CA 1
ATOM 8157 C C . ASN B 1 498 ? 5.352 19.031 10.633 1 97.56 498 ASN B C 1
ATOM 8159 O O . ASN B 1 498 ? 4.973 17.859 10.531 1 97.56 498 ASN B O 1
ATOM 8163 N N . TYR B 1 499 ? 6.586 19.391 10.234 1 97.12 499 TYR B N 1
ATOM 8164 C CA . TYR B 1 499 ? 7.547 18.438 9.703 1 97.12 499 TYR B CA 1
ATOM 8165 C C . TYR B 1 499 ? 8.648 18.141 10.711 1 97.12 499 TYR B C 1
ATOM 8167 O O . TYR B 1 499 ? 9.719 17.656 10.344 1 97.12 499 TYR B O 1
ATOM 8175 N N . ILE B 1 500 ? 8.406 18.344 11.938 1 95.81 500 ILE B N 1
ATOM 8176 C CA . ILE B 1 500 ? 9.43 18.234 12.977 1 95.81 500 ILE B CA 1
ATOM 8177 C C . ILE B 1 500 ? 9.844 16.766 13.133 1 95.81 500 ILE B C 1
ATOM 8179 O O . ILE B 1 500 ? 9 15.867 13.07 1 95.81 500 ILE B O 1
ATOM 8183 N N . ALA B 1 501 ? 11.133 16.578 13.242 1 92 501 ALA B N 1
ATOM 8184 C CA . ALA B 1 501 ? 11.711 15.266 13.516 1 92 501 ALA B CA 1
ATOM 8185 C C . ALA B 1 501 ? 12.047 15.109 15 1 92 501 ALA B C 1
ATOM 8187 O O . ALA B 1 501 ? 12.125 16.109 15.727 1 92 501 ALA B O 1
ATOM 8188 N N . PRO B 1 502 ? 12.242 13.867 15.43 1 87.88 502 PRO B N 1
ATOM 8189 C CA . PRO B 1 502 ? 12.656 13.648 16.828 1 87.88 502 PRO B CA 1
ATOM 8190 C C . PRO B 1 502 ? 13.992 14.32 17.141 1 87.88 502 PRO B C 1
ATOM 8192 O O . PRO B 1 502 ? 14.219 14.734 18.281 1 87.88 502 PRO B O 1
ATOM 8195 N N . HIS B 1 503 ? 14.789 14.523 16.172 1 87.38 503 HIS B N 1
ATOM 8196 C CA . HIS B 1 503 ? 16.125 15.078 16.422 1 87.38 503 HIS B CA 1
ATOM 8197 C C . HIS B 1 503 ? 16.203 16.531 15.977 1 87.38 503 HIS B C 1
ATOM 8199 O O . HIS B 1 503 ? 17.281 17.109 15.938 1 87.38 503 HIS B O 1
ATOM 8205 N N . SER B 1 504 ? 15.055 17.047 15.633 1 92.12 504 SER B N 1
ATOM 8206 C CA . SER B 1 504 ? 15.047 18.469 15.305 1 92.12 504 SER B CA 1
ATOM 8207 C C . SER B 1 504 ? 15.445 19.328 16.516 1 92.12 504 SER B C 1
ATOM 8209 O O . SER B 1 504 ? 15.016 19.047 17.641 1 92.12 504 SER B O 1
ATOM 8211 N N . LYS B 1 505 ? 16.234 20.297 16.234 1 93.06 505 LYS B N 1
ATOM 8212 C CA . LYS B 1 505 ? 16.594 21.25 17.281 1 93.06 505 LYS B CA 1
ATOM 8213 C C . LYS B 1 505 ? 15.492 22.281 17.484 1 93.06 505 LYS B C 1
ATOM 8215 O O . LYS B 1 505 ? 15.016 22.891 16.531 1 93.06 505 LYS B O 1
ATOM 8220 N N . THR B 1 506 ? 15.211 22.5 18.719 1 96.69 506 THR B N 1
ATOM 8221 C CA . THR B 1 506 ? 14.102 23.359 19.094 1 96.69 506 THR B CA 1
ATOM 8222 C C . THR B 1 506 ? 14.297 24.766 18.516 1 96.69 506 THR B C 1
ATOM 8224 O O . THR B 1 506 ? 13.359 25.344 17.969 1 96.69 506 THR B O 1
ATOM 8227 N N . ALA B 1 507 ? 15.477 25.266 18.594 1 95.88 507 ALA B N 1
ATOM 8228 C CA . ALA B 1 507 ? 15.758 26.641 18.172 1 95.88 507 ALA B CA 1
ATOM 8229 C C . ALA B 1 507 ? 15.648 26.781 16.656 1 95.88 507 ALA B C 1
ATOM 8231 O O . ALA B 1 507 ? 15.438 27.891 16.156 1 95.88 507 ALA B O 1
ATOM 8232 N N . GLU B 1 508 ? 15.789 25.703 15.961 1 95.62 508 GLU B N 1
ATOM 8233 C CA . GLU B 1 508 ? 15.68 25.734 14.508 1 95.62 508 GLU B CA 1
ATOM 8234 C C . GLU B 1 508 ? 14.219 25.781 14.062 1 95.62 508 GLU B C 1
ATOM 8236 O O . GLU B 1 508 ? 13.93 26.109 12.914 1 95.62 508 GLU B O 1
ATOM 8241 N N . VAL B 1 509 ? 13.32 25.484 14.977 1 97.38 509 VAL B N 1
ATOM 8242 C CA . VAL B 1 509 ? 11.898 25.5 14.648 1 97.38 509 VAL B CA 1
ATOM 8243 C C . VAL B 1 509 ? 11.258 26.781 15.18 1 97.38 509 VAL B C 1
ATOM 8245 O O . VAL B 1 509 ? 10.547 27.484 14.453 1 97.38 509 VAL B O 1
ATOM 8248 N N . TRP B 1 510 ? 11.539 27.203 16.438 1 98.12 510 TRP B N 1
ATOM 8249 C CA . TRP B 1 510 ? 10.781 28.266 17.078 1 98.12 510 TRP B CA 1
ATOM 8250 C C . TRP B 1 510 ? 11.695 29.406 17.5 1 98.12 510 TRP B C 1
ATOM 8252 O O . TRP B 1 510 ? 11.258 30.359 18.156 1 98.12 510 TRP B O 1
ATOM 8262 N N . SER B 1 511 ? 12.945 29.469 17.172 1 96.88 511 SER B N 1
ATOM 8263 C CA . SER B 1 511 ? 13.914 30.391 17.734 1 96.88 511 SER B CA 1
ATOM 8264 C C . SER B 1 511 ? 13.977 30.25 19.266 1 96.88 511 SER B C 1
ATOM 8266 O O . SER B 1 511 ? 13.086 29.672 19.875 1 96.88 511 SER B O 1
ATOM 8268 N N . ALA B 1 512 ? 15.016 30.75 19.828 1 97.12 512 ALA B N 1
ATOM 8269 C CA . ALA B 1 512 ? 15.172 30.703 21.266 1 97.12 512 ALA B CA 1
ATOM 8270 C C . ALA B 1 512 ? 14.156 31.609 21.969 1 97.12 512 ALA B C 1
ATOM 8272 O O . ALA B 1 512 ? 13.555 31.219 22.969 1 97.12 512 ALA B O 1
ATOM 8273 N N . GLU B 1 513 ? 13.969 32.75 21.438 1 97.38 513 GLU B N 1
ATOM 8274 C CA . GLU B 1 513 ? 13.078 33.75 22.047 1 97.38 513 GLU B CA 1
ATOM 8275 C C . GLU B 1 513 ? 11.625 33.281 22 1 97.38 513 GLU B C 1
ATOM 8277 O O . GLU B 1 513 ? 10.922 33.312 23.016 1 97.38 513 GLU B O 1
ATOM 8282 N N . ASN B 1 514 ? 11.164 32.875 20.844 1 98.5 514 ASN B N 1
ATOM 8283 C CA . ASN B 1 514 ? 9.781 32.406 20.703 1 98.5 514 ASN B CA 1
ATOM 8284 C C . ASN B 1 514 ? 9.516 31.172 21.547 1 98.5 514 ASN B C 1
ATOM 8286 O O . ASN B 1 514 ? 8.43 31.016 22.109 1 98.5 514 ASN B O 1
ATOM 8290 N N . PHE B 1 515 ? 10.539 30.328 21.641 1 98.5 515 PHE B N 1
ATOM 8291 C CA . PHE B 1 515 ? 10.336 29.109 22.422 1 98.5 515 PHE B CA 1
ATOM 8292 C C . PHE B 1 515 ? 10.25 29.422 23.906 1 98.5 515 PHE B C 1
ATOM 8294 O O . PHE B 1 515 ? 9.477 28.797 24.641 1 98.5 515 PHE B O 1
ATOM 8301 N N . GLN B 1 516 ? 11.023 30.328 24.359 1 98.12 516 GLN B N 1
ATOM 8302 C CA . GLN B 1 516 ? 10.914 30.75 25.75 1 98.12 516 GLN B CA 1
ATOM 8303 C C . GLN B 1 516 ? 9.516 31.281 26.062 1 98.12 516 GLN B C 1
ATOM 8305 O O . GLN B 1 516 ? 8.961 30.984 27.125 1 98.12 516 GLN B O 1
ATOM 8310 N N . LYS B 1 517 ? 8.984 32.031 25.156 1 98.5 517 LYS B N 1
ATOM 8311 C CA . LYS B 1 517 ? 7.617 32.531 25.328 1 98.5 517 LYS B CA 1
ATOM 8312 C C . LYS B 1 517 ? 6.617 31.375 25.359 1 98.5 517 LYS B C 1
ATOM 8314 O O . LYS B 1 517 ? 5.695 31.359 26.172 1 98.5 517 LYS B O 1
ATOM 8319 N N . LEU B 1 518 ? 6.801 30.391 24.469 1 98.62 518 LEU B N 1
ATOM 8320 C CA . LEU B 1 518 ? 5.961 29.188 24.453 1 98.62 518 LEU B CA 1
ATOM 8321 C C . LEU B 1 518 ? 6.023 28.469 25.797 1 98.62 518 LEU B C 1
ATOM 8323 O O . LEU B 1 518 ? 5 28.016 26.312 1 98.62 518 LEU B O 1
ATOM 8327 N N . LEU B 1 519 ? 7.203 28.391 26.344 1 98.19 519 LEU B N 1
ATOM 8328 C CA . LEU B 1 519 ? 7.414 27.734 27.625 1 98.19 519 LEU B CA 1
ATOM 8329 C C . LEU B 1 519 ? 6.656 28.453 28.734 1 98.19 519 LEU B C 1
ATOM 8331 O O . LEU B 1 519 ? 6.004 27.797 29.562 1 98.19 519 LEU B O 1
ATOM 8335 N N . GLU B 1 520 ? 6.734 29.719 28.734 1 98.38 520 GLU B N 1
ATOM 8336 C CA . GLU B 1 520 ? 6.059 30.531 29.75 1 98.38 520 GLU B CA 1
ATOM 8337 C C . GLU B 1 520 ? 4.543 30.375 29.656 1 98.38 520 GLU B C 1
ATOM 8339 O O . GLU B 1 520 ? 3.865 30.281 30.688 1 98.38 520 GLU B O 1
ATOM 8344 N N . ILE B 1 521 ? 4.078 30.359 28.5 1 98.69 521 ILE B N 1
ATOM 8345 C CA . ILE B 1 521 ? 2.639 30.234 28.297 1 98.69 521 ILE B CA 1
ATOM 8346 C C . ILE B 1 521 ? 2.18 28.844 28.734 1 98.69 521 ILE B C 1
ATOM 8348 O O . ILE B 1 521 ? 1.113 28.688 29.344 1 98.69 521 ILE B O 1
ATOM 8352 N N . LYS B 1 522 ? 2.973 27.828 28.469 1 98.62 522 LYS B N 1
ATOM 8353 C CA . LYS B 1 522 ? 2.604 26.484 28.922 1 98.62 522 LYS B CA 1
ATOM 8354 C C . LYS B 1 522 ? 2.588 26.391 30.438 1 98.62 522 LYS B C 1
ATOM 8356 O O . LYS B 1 522 ? 1.728 25.734 31.016 1 98.62 522 LYS B O 1
ATOM 8361 N N . GLU B 1 523 ? 3.5 27.016 31.062 1 98 523 GLU B N 1
ATOM 8362 C CA . GLU B 1 523 ? 3.508 27.062 32.531 1 98 523 GLU B CA 1
ATOM 8363 C C . GLU B 1 523 ? 2.223 27.672 33.062 1 98 523 GLU B C 1
ATOM 8365 O O . GLU B 1 523 ? 1.709 27.25 34.094 1 98 523 GLU B O 1
ATOM 8370 N N . LYS B 1 524 ? 1.789 28.594 32.375 1 98.19 524 LYS B N 1
ATOM 8371 C CA . LYS B 1 524 ? 0.579 29.297 32.781 1 98.19 524 LYS B CA 1
ATOM 8372 C C . LYS B 1 524 ? -0.656 28.422 32.625 1 98.19 524 LYS B C 1
ATOM 8374 O O . LYS B 1 524 ? -1.485 28.328 33.531 1 98.19 524 LYS B O 1
ATOM 8379 N N . TYR B 1 525 ? -0.815 27.719 31.531 1 98.31 525 TYR B N 1
ATOM 8380 C CA . TYR B 1 525 ? -2.068 27.062 31.188 1 98.31 525 TYR B CA 1
ATOM 8381 C C . TYR B 1 525 ? -2.023 25.578 31.547 1 98.31 525 TYR B C 1
ATOM 8383 O O . TYR B 1 525 ? -3.062 24.922 31.625 1 98.31 525 TYR B O 1
ATOM 8391 N N . ASP B 1 526 ? -0.862 25 31.766 1 97.75 526 ASP B N 1
ATOM 8392 C CA . ASP B 1 526 ? -0.685 23.609 32.156 1 97.75 526 ASP B CA 1
ATOM 8393 C C . ASP B 1 526 ? 0.405 23.484 33.219 1 97.75 526 ASP B C 1
ATOM 8395 O O . ASP B 1 526 ? 1.403 22.781 33 1 97.75 526 ASP B O 1
ATOM 8399 N N . PRO B 1 527 ? 0.159 24.031 34.312 1 97.19 527 PRO B N 1
ATOM 8400 C CA . PRO B 1 527 ? 1.196 24.078 35.344 1 97.19 527 PRO B CA 1
ATOM 8401 C C . PRO B 1 527 ? 1.572 22.703 35.875 1 97.19 527 PRO B C 1
ATOM 8403 O O . PRO B 1 527 ? 2.635 22.531 36.469 1 97.19 527 PRO B O 1
ATOM 8406 N N . GLN B 1 528 ? 0.777 21.672 35.625 1 95.69 528 GLN B N 1
ATOM 8407 C CA . GLN B 1 528 ? 1.05 20.344 36.156 1 95.69 528 GLN B CA 1
ATOM 8408 C C . GLN B 1 528 ? 1.548 19.406 35.062 1 95.69 528 GLN B C 1
ATOM 8410 O O . GLN B 1 528 ? 1.771 18.219 35.312 1 95.69 528 GLN B O 1
ATOM 8415 N N . CYS B 1 529 ? 1.706 19.844 33.875 1 97.06 529 CYS B N 1
ATOM 8416 C CA . CYS B 1 529 ? 2.172 19.062 32.719 1 97.06 529 CYS B CA 1
ATOM 8417 C C . CYS B 1 529 ? 1.237 17.891 32.438 1 97.06 529 CYS B C 1
ATOM 8419 O O . CYS B 1 529 ? 1.684 16.75 32.344 1 97.06 529 CYS B O 1
ATOM 8421 N N . LEU B 1 530 ? 0.004 18.203 32.406 1 97.06 530 LEU B N 1
ATOM 8422 C CA . LEU B 1 530 ? -0.972 17.156 32.094 1 97.06 530 LEU B CA 1
ATOM 8423 C C . LEU B 1 530 ? -1.058 16.938 30.594 1 97.06 530 LEU B C 1
ATOM 8425 O O . LEU B 1 530 ? -1.297 15.812 30.141 1 97.06 530 LEU B O 1
ATOM 8429 N N . PHE B 1 531 ? -0.934 17.969 29.797 1 97.31 531 PHE B N 1
ATOM 8430 C CA . PHE B 1 531 ? -0.743 17.812 28.359 1 97.31 531 PHE B CA 1
ATOM 8431 C C . PHE B 1 531 ? 0.691 17.406 28.047 1 97.31 531 PHE B C 1
ATOM 8433 O O . PHE B 1 531 ? 1.535 18.266 27.766 1 97.31 531 PHE B O 1
ATOM 8440 N N . ASN B 1 532 ? 0.941 16.125 28.062 1 96.81 532 ASN B N 1
ATOM 8441 C CA . ASN B 1 532 ? 2.324 15.656 28.062 1 96.81 532 ASN B CA 1
ATOM 8442 C C . ASN B 1 532 ? 2.574 14.641 26.953 1 96.81 532 ASN B C 1
ATOM 8444 O O . ASN B 1 532 ? 3.432 13.766 27.094 1 96.81 532 ASN B O 1
ATOM 8448 N N . ARG B 1 533 ? 1.753 14.641 25.875 1 95.75 533 ARG B N 1
ATOM 8449 C CA . ARG B 1 533 ? 1.959 13.766 24.719 1 95.75 533 ARG B CA 1
ATOM 8450 C C . ARG B 1 533 ? 2.662 14.508 23.594 1 95.75 533 ARG B C 1
ATOM 8452 O O . ARG B 1 533 ? 2.518 15.727 23.453 1 95.75 533 ARG B O 1
ATOM 8459 N N . GLY B 1 534 ? 3.404 13.758 22.75 1 94.69 534 GLY B N 1
ATOM 8460 C CA . GLY B 1 534 ? 4.117 14.344 21.625 1 94.69 534 GLY B CA 1
ATOM 8461 C C . GLY B 1 534 ? 5.371 15.094 22.031 1 94.69 534 GLY B C 1
ATOM 8462 O O . GLY B 1 534 ? 6.203 14.555 22.766 1 94.69 534 GLY B O 1
ATOM 8463 N N . ARG B 1 535 ? 5.527 16.328 21.5 1 96 535 ARG B N 1
ATOM 8464 C CA . ARG B 1 535 ? 6.602 17.219 21.922 1 96 535 ARG B CA 1
ATOM 8465 C C . ARG B 1 535 ? 6.234 17.969 23.203 1 96 535 ARG B C 1
ATOM 8467 O O . ARG B 1 535 ? 5.273 18.734 23.219 1 96 535 ARG B O 1
ATOM 8474 N N . VAL B 1 536 ? 7.02 17.719 24.188 1 96.94 536 VAL B N 1
ATOM 8475 C CA . VAL B 1 536 ? 6.699 18.25 25.516 1 96.94 536 VAL B CA 1
ATOM 8476 C C . VAL B 1 536 ? 7.766 19.25 25.938 1 96.94 536 VAL B C 1
ATOM 8478 O O . VAL B 1 536 ? 8.875 18.875 26.328 1 96.94 536 VAL B O 1
ATOM 8481 N N . PRO B 1 537 ? 7.371 20.531 25.906 1 97.88 537 PRO B N 1
ATOM 8482 C CA . PRO B 1 537 ? 8.312 21.562 26.344 1 97.88 537 PRO B CA 1
ATOM 8483 C C . PRO B 1 537 ? 8.781 21.391 27.781 1 97.88 537 PRO B C 1
ATOM 8485 O O . PRO B 1 537 ? 8 20.938 28.625 1 97.88 537 PRO B O 1
ATOM 8488 N N . ALA B 1 538 ? 9.953 21.844 28.078 1 97.69 538 ALA B N 1
ATOM 8489 C CA . ALA B 1 538 ? 10.609 21.609 29.359 1 97.69 538 ALA B CA 1
ATOM 8490 C C . ALA B 1 538 ? 10.164 22.625 30.406 1 97.69 538 ALA B C 1
ATOM 8492 O O . ALA B 1 538 ? 10.992 23.344 30.969 1 97.69 538 ALA B O 1
ATOM 8493 N N . THR B 1 539 ? 8.914 22.656 30.672 1 97.81 539 THR B N 1
ATOM 8494 C CA . THR B 1 539 ? 8.469 23.422 31.844 1 97.81 539 THR B CA 1
ATOM 8495 C C . THR B 1 539 ? 8.977 22.781 33.125 1 97.81 539 THR B C 1
ATOM 8497 O O . THR B 1 539 ? 9.445 21.641 33.125 1 97.81 539 THR B O 1
ATOM 8500 N N . LYS B 1 540 ? 8.836 23.5 34.25 1 97.19 540 LYS B N 1
ATOM 8501 C CA . LYS B 1 540 ? 9.312 22.984 35.531 1 97.19 540 LYS B CA 1
ATOM 8502 C C . LYS B 1 540 ? 8.609 21.672 35.875 1 97.19 540 LYS B C 1
ATOM 8504 O O . LYS B 1 540 ? 9.266 20.703 36.281 1 97.19 540 LYS B O 1
ATOM 8509 N N . ALA B 1 541 ? 7.406 21.656 35.75 1 96.31 541 ALA B N 1
ATOM 8510 C CA . ALA B 1 541 ? 6.625 20.469 36.094 1 96.31 541 ALA B CA 1
ATOM 8511 C C . ALA B 1 541 ? 6.953 19.297 35.156 1 96.31 541 ALA B C 1
ATOM 8513 O O . ALA B 1 541 ? 7.051 18.156 35.594 1 96.31 541 ALA B O 1
ATOM 8514 N N . CYS B 1 542 ? 7.105 19.578 33.906 1 97.25 542 CYS B N 1
ATOM 8515 C CA . CYS B 1 542 ? 7.375 18.516 32.938 1 97.25 542 CYS B CA 1
ATOM 8516 C C . CYS B 1 542 ? 8.75 17.906 33.156 1 97.25 542 CYS B C 1
ATOM 8518 O O . CYS B 1 542 ? 8.93 16.703 33 1 97.25 542 CYS B O 1
ATOM 8520 N N . VAL B 1 543 ? 9.695 18.703 33.5 1 97.44 543 VAL B N 1
ATOM 8521 C CA . VAL B 1 543 ? 11.031 18.234 33.812 1 97.44 543 VAL B CA 1
ATOM 8522 C C . VAL B 1 543 ? 10.992 17.375 35.094 1 97.44 543 VAL B C 1
ATOM 8524 O O . VAL B 1 543 ? 11.578 16.297 35.125 1 97.44 543 VAL B O 1
ATOM 8527 N N . ALA B 1 544 ? 10.328 17.859 36.094 1 96.5 544 ALA B N 1
ATOM 8528 C CA . ALA B 1 544 ? 10.25 17.156 37.375 1 96.5 544 ALA B CA 1
ATOM 8529 C C . ALA B 1 544 ? 9.641 15.773 37.188 1 96.5 544 ALA B C 1
ATOM 8531 O O . ALA B 1 544 ? 10.023 14.828 37.875 1 96.5 544 ALA B O 1
ATOM 8532 N N . LYS B 1 545 ? 8.75 15.664 36.281 1 95.31 545 LYS B N 1
ATOM 8533 C CA . LYS B 1 545 ? 8.055 14.406 36.062 1 95.31 545 LYS B CA 1
ATOM 8534 C C . LYS B 1 545 ? 8.805 13.523 35.062 1 95.31 545 LYS B C 1
ATOM 8536 O O . LYS B 1 545 ? 8.398 12.391 34.781 1 95.31 545 LYS B O 1
ATOM 8541 N N . GLY B 1 546 ? 9.898 14.055 34.469 1 95.81 546 GLY B N 1
ATOM 8542 C CA . GLY B 1 546 ? 10.68 13.312 33.5 1 95.81 546 GLY B CA 1
ATOM 8543 C C . GLY B 1 546 ? 9.969 13.156 32.156 1 95.81 546 GLY B C 1
ATOM 8544 O O . GLY B 1 546 ? 10.227 12.203 31.438 1 95.81 546 GLY B O 1
ATOM 8545 N N . LEU B 1 547 ? 9.062 14.07 31.844 1 95.69 547 LEU B N 1
ATOM 8546 C CA . LEU B 1 547 ? 8.211 13.93 30.672 1 95.69 547 LEU B CA 1
ATOM 8547 C C . LEU B 1 547 ? 8.695 14.82 29.531 1 95.69 547 LEU B C 1
ATOM 8549 O O . LEU B 1 547 ? 8.297 14.641 28.391 1 95.69 547 LEU B O 1
ATOM 8553 N N . SER B 1 548 ? 9.594 15.797 29.797 1 96.06 548 SER B N 1
ATOM 8554 C CA . SER B 1 548 ? 10.016 16.766 28.797 1 96.06 548 SER B CA 1
ATOM 8555 C C . SER B 1 548 ? 10.938 16.141 27.766 1 96.06 548 SER B C 1
ATOM 8557 O O . SER B 1 548 ? 11.781 15.305 28.109 1 96.06 548 SER B O 1
ATOM 8559 N N . ASN B 1 549 ? 10.695 16.516 26.438 1 95.44 549 ASN B N 1
ATOM 8560 C CA . ASN B 1 549 ? 11.57 16.062 25.359 1 95.44 549 ASN B CA 1
ATOM 8561 C C . ASN B 1 549 ? 11.875 17.188 24.375 1 95.44 549 ASN B C 1
ATOM 8563 O O . ASN B 1 549 ? 12.406 16.938 23.297 1 95.44 549 ASN B O 1
ATOM 8567 N N . THR B 1 550 ? 11.531 18.391 24.672 1 96.5 550 THR B N 1
ATOM 8568 C CA . THR B 1 550 ? 11.727 19.578 23.828 1 96.5 550 THR B CA 1
ATOM 8569 C C . THR B 1 550 ? 12.273 20.734 24.656 1 96.5 550 THR B C 1
ATOM 8571 O O . THR B 1 550 ? 11.586 21.281 25.516 1 96.5 550 THR B O 1
ATOM 8574 N N . SER B 1 551 ? 13.516 21.031 24.422 1 96 551 SER B N 1
ATOM 8575 C CA . SER B 1 551 ? 14.203 22.062 25.203 1 96 551 SER B CA 1
ATOM 8576 C C . SER B 1 551 ? 15.227 22.797 24.344 1 96 551 SER B C 1
ATOM 8578 O O . SER B 1 551 ? 15.57 22.359 23.25 1 96 551 SER B O 1
ATOM 8580 N N . LEU B 1 552 ? 15.508 23.969 24.875 1 92.31 552 LEU B N 1
ATOM 8581 C CA . LEU B 1 552 ? 16.594 24.734 24.266 1 92.31 552 LEU B CA 1
ATOM 8582 C C . LEU B 1 552 ? 17.953 24.203 24.719 1 92.31 552 LEU B C 1
ATOM 8584 O O . LEU B 1 552 ? 18.109 23.812 25.875 1 92.31 552 LEU B O 1
ATOM 8588 N N . GLU B 1 553 ? 18.906 23.781 23.828 1 75.62 553 GLU B N 1
ATOM 8589 C CA . GLU B 1 553 ? 20.25 23.391 24.203 1 75.62 553 GLU B CA 1
ATOM 8590 C C . GLU B 1 553 ? 20.969 24.516 24.922 1 75.62 553 GLU B C 1
ATOM 8592 O O . GLU B 1 553 ? 20.703 25.703 24.656 1 75.62 553 GLU B O 1
#

Organism: Botryosphaeria parva (strain UCR-NP2) (NCBI:txid1287680)

Sequence (1106 aa):
MQSLALFGSLLLGLLPSAADAATAWQQRNVTFAVPDTPVTAFASTNYTSKDDALSVLATALGNATIAYPGDLKYGSTIGRVWTKQRKTYPDAIVYPETPEQVSVLMQFYSSVHALWGDAGFAIMGGGHADFGGAQSPSVIIDLAKLNSTDIVTHPPENSTEYAILKIGGGSEAGDVYDALDGTGWAFLGPRAASIGVGGFLLGGGIAFQTNRYGVANDNLVGIEVTLIDGTIVYANPYNEYSDLFWTATGGGWLGYGVVTAFYIQAYPDPGDVYVGTIAWGEDQAESVFNKTAAWWESNTDPDAFPALLYYLKDPSNINALVPIKDRQWTFQLNALYFGGDQAKFNETFGQFYEGASTIQFETYSLKTLQQYLLTNYPYGYNRIFYGKSHTNSTPEFYQNTWDIYKETVNGILARGDDPGHTIWVDEYVLPGWNGAGPASDADTAWPHSTSGHITLTSAEWSNDTTNDYIYERDSKMMSYLRDFQNGLDEPVIYDYPNYIAPHSKTAEVWSAENFQKLLEIKEKYDPQCLFNRGRVPATKACVAKGLSNTSLEMQSLALFGSLLLGLLPSAADAATAWQQRNVTFAVPDTPVTAFASTNYTSKDDALSVLATALGNATIAYPGDLKYGSTIGRVWTKQRKTYPDAIVYPETPEQVSVLMQFYSSVHALWGDAGFAIMGGGHADFGGAQSPSVIIDLAKLNSTDIVTHPPENSTEYAILKIGGGSEAGDVYDALDGTGWAFLGPRAASIGVGGFLLGGGIAFQTNRYGVANDNLVGIEVTLIDGTIVYANPYNEYSDLFWTATGGGWLGYGVVTAFYIQAYPDPGDVYVGTIAWGEDQAESVFNKTAAWWESNTDPDAFPALLYYLKDPSNINALVPIKDRQWTFQLNALYFGGDQAKFNETFGQFYEGASTIQFETYSLKTLQQYLLTNYPYGYNRIFYGKSHTNSTPEFYQNTWDIYKETVNGILARGDDPGHTIWVDEYVLPGWNGAGPASDADTAWPHSTSGHITLTSAEWSNDTTNDYIYERDSKMMSYLRDFQNGLDEPVIYDYPNYIAPHSKTAEVWSAENFQKLLEIKEKYDPQCLFNRGRVPATKACVAKGLSNTSLE

Nearest PDB structures (foldseek):
  6fyf-assembly3_C  TM=8.383E-01  e=1.252E-27  Streptomyces maritimus
  6fyc-assembly1_B-2  TM=8.438E-01  e=2.507E-27  Streptomyces maritimus
  6eo5-assembly2_B  TM=8.389E-01  e=2.539E-26  Physcomitrium patens
  2bvf-assembly2_B  TM=8.281E-01  e=5.213E-24  Paenarthrobacter nicotinovorans
  4ncr-assembly1_A  TM=6.569E-01  e=3.271E-15  Mycobacterium tuberculosis H37Rv

InterPro domains:
  IPR006094 FAD linked oxidase, N-terminal [PF01565] (90-233)
  IPR012951 Berberine/berberine-like [PF08031] (496-532)
  IPR016166 FAD-binding domain, PCMH-type [PS51387] (86-269)
  IPR016167 FAD-binding, type PCMH, subdomain 1 [G3DSA:3.30.43.10] (65-147)
  IPR016169 FAD-binding, type PCMH, subdomain 2 [G3DSA:3.30.465.10] (167-526)
  IPR036318 FAD-binding, type PCMH-like superfamily [SSF56176] (40-270)
  IPR050416 FAD-linked Oxidoreductases in Biosynthetic Pathways [PTHR42973] (43-532)

Foldseek 3Di:
DDPPPPPPPPPPPPPPDLPQQAQQLVVDADDDDDDFADDDPPAPDPDPAPVSLVVVLCVVLPPKDKDAPPDPVQVVVLQLQFFVVLREHARIEIEHQGLNSVLSVLQSCLRCVVNVAPQFEAEDALNYFDQFRQDGNHYGYQHLNLFDKDFPDDDDPPDPFFTKMKGFQRHFPLSRLVVCPPVQWAAQADQARSHGRNLQQQQFHDGQLLLPQNTRVSFFNWWWFQFSNSGTDIEGCPDPNNLQSQSSNHNNSQFQTRTGITIGTIDGFLPKKKKKKWKAAPVCLLVQLAVVQVLLVDDDDSQKKKKKKWDFAQQLCRLDRDDNVNTGTMIIMIIMGGHDDPVVSCVSCVSRRPRTSDIDIDMDGPSRSNCVCDSLRDGDWRKAKAKFWAAGRHSVNSVVLSVLQVVLCVVCVVVVWHQRSWMKMKIRHHWQSNSNDHPAQLSHQWGPSTDTIMMITMTTTHDPVSVVVNVVSVVVSVVVRVVVRVPDPDDQHATRRSRDDLPDAQCSGRNPVSVVSVLVSCCVRPVQCSSQTRAHEDHPNCVVSVRHSHYHD/DPPPPPPPPPPPPPPPDLPQQAQQLVVDADDDDDDFADDDPPAPDPDPAPVSLVVVLCVVLPPKDKDAPPDPVQVVVLQLQFFVVLREHARIEIEHQGLNSVLSVLQSCVRCVVNVAPQFEAEDALNYFDQFRQDGNHYGYQHLNLFDKDFPDDDDPPDPFFTKMKGFQRHFPLSRLVVCPPVQWAAQADQARSDGRNLCQQQFHDGQLLLPQNTRVSFFNWWWFQFSNSGTDIEGCPDPNNLQSQSSNRNNSQFQTRTGITIGTIDGFLPKKKKKKWKAAPVCLLVQLAVVQVLLVDDDDSQKKKKKKWDFAQQLCRLDRDDNVNTGTMIIMIIMGGHDDPVVSCVSCVSRRPRTSDIDIDMDGPSRSNCVCDSLRDGDWRKAKAKFWAAGRHSVNSVVLSVLQVVLCVVCVVVVWHQRSWMKMKIRHHWQSNSNDHPAQLSHQFGPSTDTIMMITMTTTHDPVSVVVNVVSVVVSVVVRVVVRVPDPDDQHATRRSRDDLPDAQCRGRNPVSVVSVQVSCCVRPVQCSSQTRAHEDHPNCVVSVRHSHYHD